Protein AF-A0A1C3RH48-F1 (afdb_monomer_lite)

Radius of gyration: 46.81 Å; chains: 1; bounding box: 108×88×158 Å

Secondary structure (DSSP, 8-state):
----------------S-SSSSS--S---------EEEEEEESEETTTEEE-TTS-EESHHHHHHHHHHHHH--EEEEEEE-HHHHHHHHHTTSSSEEEEEE--TTGGGTEEEEEEEEEEEEEEEEETTSPPPSSTTGGGGS-EEEETTSHHHHHHHHHT-GGGEEEESSHHHHHHHHHTTS-SEEEEEHHHHHHHHHHTT-GGGEEE-TT--SEEEEEEEEEETT-HHHHHHHHHHHHTS-HHHHHHHHHHHTTSS--S-TTPEEEEEESEETTTEEE-TTS-EESHHHHHHHHHHHHHT--EEEEEE-HHHHHHHHHHTS-SEEEEE---HHHHHHEEE----EEEEEEEEEETTSPTT--GGGGTTSEEEEETTSHHHHHHHHH-TTSEEEEES-HHHHHHHHHHTSSSEEEEEHHHHHHHHHHHT-BTTEEEEEEEEEEEEEEEEETT-HHHHHHHHHHHHTS-HHHHHHHHHHH-SSGGG-HHHHHTT-----HHHHHHHHH--EEEEEE-TEETTTEEE-TTS-EESHHHHHHHHHHHHTT-EEEEEE--HHHHHHHHHTTS-SEEEEEPP-TTGGGTEEE----EEE-EEEEEETTSPP-SSGGGGTTSEEEEETTSHHHHHHHHH-TTSEEEEESSHHHHHHHHHHTSSSEEEEEHHHHHHHHHHTT-TTEEEEEES-SSPEEEEEEEETT-HHHHHHHHHHHHT--HHHHHHHHHHHHS--GGG-------HHHHHHHHH--EEEEP--TEETTTEEE-TTS-EESHHHHHHHHHHHHHT-EEEE-TTS-HHHHHHHHHTTSS-SEEEEEE--TTGGGTEEEPPPSEEEEEEEEEETTSPP--SGGGGBT-EEEEETTSHHHHHHHHH-TTBEEEEES-HHHHHHHHHHTSSSEEEEEHHHHHHHHHHHT-TTEEEEEEEEEEEEEEEEEETT-TTHHHHHHHHHTTS-HHHHHHHHHHH----------HHHIIIIIHHHHHHHHHHHHHHHHHHHHHHHHHHHHHHHHHHHHHHHHHHHHHHHHHHHHHHHTSPPHHHHHHH-SEEEEEEE-SSSS-S-EEEEEEETTEEEEEEEEESSSHHHHHHHHHHHHHHHHHHHHHS-TT-HHHHHHHHHHHHHHHTTTTSTT-S----EEEEEEEE-TT-SEEEEEEES--EEEEETTEEEEEPPBS--BS-TTS-TT----EEEEE--TT-EEEEE-HHHHH-EETTTTEE-HHHHHHHHHHHHTTS-HHHHHHHHHHHHHHHHTTSPP-S-EEEEEEE-

Sequence (1278 aa):
MQKNIFQFKGLTLVGLFIVFCFLFFNSQAQSNATQEINVTYCIDCVPFQFTNANGKADGPIIDYWRLWSQKTGIIVNFKAAPWNQTLESIRHNKVDAHAGLFYNDERNSYVDYGVPISKADSHVFYHNSIAFPDTLSELKAYRVGVLKDDFVDSWLQEKIGSNSVVQFEDYPDLISALNAGEIKLMAADTPTGLFHLGKAGLLANYKYEKLNPLYSNNFYVGVPKGDKRLLETINNGMNAISNNERLLISRTWATGQRSQNADATIIAIDSNYPPLSTIGIDGSPQGLMIDIWKEWAKVTGRKIEFKPSSWSETLNNLRTGEADIHFGLFKTEDRQQWLSFSTPFQSIQTGLFTKSDFADETTLQKLSGHSVGAIQGTYQAEFVKEKYPAIHFQEQNDRSEYILSLMRGEIDAIVEEVPTIEAGFARYGLNGAIKRQENLFENLVFAGVRKDNPSLLKVVNDGLSSIPIEKLEQIEARWFSNPSDRYFTRQNKDVGLTQQEIDWIKSNPVISIAATPDWPPFEWRDDAGKHKGILADFIKATAEKVGLKTTPVFGPWIELTDKLKNKEIDVAPGLNETPERKKYLFFTEAFTEYFSAIYTSKDHPPVVDIQALNGKTVVVEKGFAFAEIFARDYPEFKLVYVETTLQALQKLSTGEVDAYVGNQLVSNYLIQKYLLKNIKSAGYYNRTSGRFRFGIRNDLPLLQSILNKGLATISPKERNRIISTHTGIDLSASNHIALNDAERNWIAEHRTIRLGVDSAWPPFEYVDGSGQYSGLAAGYIQALSKRLDLEMIPQHHLTWGEAIKALENGSEVDMLPGVAVSEERKKFMNFTKPYLSFPTVLATQEKAKFISGLKDLKGKRVGVIEGYYTHHLLQTNHTDILIEPIASVETGLKALENGEIDAFFDNLAVITYEKDRLKLENIKIASATEYTIDLSMGVRKDWPELIPLLNKAIDNIDEKERTRIQNEWMAVRVNIGTDFETILMWGLPIIGGAVIIIAVISIWNRKMGHEIAERKKAQGELSDAMKHIEASINYASHIQKSILPDQDLFIKLFKEYFIFWEPRDVVGGDIYWAHKWGEGTVLCVGDCTGHGVPGAFMTLITTGAMDKALIETDEGNVSAFLNKVHQTVQSNLGQDKDNGASDDGMELGVCYFPTQTDKMIYSSARFDLFIVEDNEVSVIKPTKKGIGYRGIDFDQQYEQHEISIGNNKRFYMTSDGLNDQIGGERRRAFGKRRLKKLLLDVQGMEMTQQKEAIHQALLEHQGDETRRDDVSIFAFGF

Foldseek 3Di:
DDDDDDDDDDDDDDDDDPPPDPPDDDDDPDDPDQAEFEEEEAQQQPPAWHQDPVRDIHHLLVLLVVLLCVQQVHHYHYDYDHPVVNLVCQQVVVGFWYSWAFDDPVSVVWWDWADFQDKFFKWKKFFPPDDDDPDLQCLLVFAEEEEPPHPQQVLNCVRHNDVNYDYDPDLVVSVVCCVVVVGGMYMDTPNSVCVSCVVVVNVVRIDTDVVDTPDMTTITMIGTPPPPVSRVSSNVSSVVQDPVNSLLSCLLPVVVHGDPDSQAAEEEDEQQFPQQWHQDLLRDIHHLLVVLVVQLCVLLVGHHDYDYDFPVVSVVCQVSSVHFKYSKAFDDPVLVVWKDWAPFQDKFWKFKKFFLPPDALDDLQNQQVFEEEDAPPHVQLVVCCVPPVRHNYDHDGHPLVVVVCRVVRVGGMYIGTPLRVVVVCVVLVVVNRMDTNGGDDMGTMTMIGTPVCVVVSVSSRVSSVSRDLVNSQVSQVVRDVDQVRRGSSVVLQPLVDDPVLVVVCVVAQEFEEEFEQQQPQAWHADPVRDIHHLQSVLLQLLQVSLNHHYDYDYDFPVVSVVCQQVVVGFKYWFDFDDPVLVVWWDWADFLDWFWKFKKFFPPDAFPADPCVQQQWAEEDEPPHVCVVCCVPPPVSYNYDYDRDPLVRLVCRLVVVGGIYMGTPQSNVVSCVVVVSVRMDGRGTDDPDTGTIIMIGGPVPVSVSVSSNSSSVSCDPVNSQVSNCVSRVDRPVLPLAQDDDPVLVVVCVVQQEAEEEEAQAQPQQWHQDPVRDIHHLLVLLVVLLCVSSVHHYHYDNPDHNVRQLVCLQVVHRHFKYSWDFDDPVSVVWWDWAFFLDKFFKFKKAFLPADADAEPVSQQAFEEEDEPPDPQQVVCVVPPVRHNYDYDPDLLRRVVCRLVVVGGIYIGTPLRNQLSCVVVVPPRMDGRYTYPDMGGTIMIGGPVCPSVRVSSNSSSVSQDPVSSVVSVCVRRVDPPPPPDDVVVCVVPVVVVVVVVVVVVVVVVVCCVVVVVVVSVVSSVVSVVVVVVVSVVVVLLVLLVVLVVQADDVVVVVVVFPAKDKDWFAQPSWFLWGWHKDDQPQWIKIKTKHWPDGGPVSSVNNVQLSVQLVVLSVPDDAQPVQSSQLSSQLSLQVVQVLCDPPRPDFIFMWMKMWIDHPPAQKIKIWTAQWKKWKDAPLAIDIDGYDPHTGNGSPADSRDTIDMDIGGADQRMKMKTKDCQQQQQFFDPVRGGCHPVVVRVLCSVCSVDGNVVSSVSSVVVSCNGNPPHRRDGIIIMIMGHD

Organism: NCBI:txid1867952

InterPro domains:
  IPR001638 Solute-binding protein family 3/N-terminal domain of MltF [PF00497] (38-253)
  IPR001638 Solute-binding protein family 3/N-terminal domain of MltF [PF00497] (266-481)
  IPR001638 Solute-binding protein family 3/N-terminal domain of MltF [PF00497] (511-717)
  IPR001638 Solute-binding protein family 3/N-terminal domain of MltF [PF00497] (753-970)
  IPR001638 Solute-binding protein family 3/N-terminal domain of MltF [SM00062] (36-257)
  IPR001638 Solute-binding protein family 3/N-terminal domain of MltF [SM00062] (264-483)
  IPR001638 Solute-binding protein family 3/N-terminal domain of MltF [SM00062] (510-726)
  IPR001638 Solute-binding protein family 3/N-terminal domain of MltF [SM00062] (752-973)
  IPR001932 PPM-type phosphatase-like domain [PF07228] (1079-1276)
  IPR001932 PPM-type phosphatase-like domain [SM00331] (1054-1278)
  IPR036457 PPM-type phosphatase-like domain superfamily [G3DSA:3.60.40.10] (1018-1277)

Structure (mmCIF, N/CA/C/O backbone):
data_AF-A0A1C3RH48-F1
#
_entry.id   AF-A0A1C3RH48-F1
#
loop_
_atom_site.group_PDB
_atom_site.id
_atom_site.type_symbol
_atom_site.label_atom_id
_atom_site.label_alt_id
_atom_site.label_comp_id
_atom_site.label_asym_id
_atom_site.label_entity_id
_atom_site.label_seq_id
_atom_site.pdbx_PDB_ins_code
_atom_site.Cartn_x
_atom_site.Cartn_y
_atom_site.Cartn_z
_atom_site.occupancy
_atom_site.B_iso_or_equiv
_atom_site.auth_seq_id
_atom_site.auth_comp_id
_atom_site.auth_asym_id
_atom_site.auth_atom_id
_atom_site.pdbx_PDB_model_num
ATOM 1 N N . MET A 1 1 ? -17.479 -14.991 -84.818 1.00 36.19 1 MET A N 1
ATOM 2 C CA . MET A 1 1 ? -17.324 -16.468 -84.829 1.00 36.19 1 MET A CA 1
ATOM 3 C C . MET A 1 1 ? -18.064 -16.959 -83.582 1.00 36.19 1 MET A C 1
ATOM 5 O O . MET A 1 1 ? -17.858 -16.346 -82.549 1.00 36.19 1 MET A O 1
ATOM 9 N N . GLN A 1 2 ? -19.123 -17.784 -83.623 1.00 30.53 2 GLN A N 1
ATOM 10 C CA . GLN A 1 2 ? -19.181 -19.201 -84.053 1.00 30.53 2 GLN A CA 1
ATOM 11 C C . GLN A 1 2 ? -18.082 -20.048 -83.366 1.00 30.53 2 GLN A C 1
ATOM 13 O O . GLN A 1 2 ? -16.929 -19.656 -83.462 1.00 30.53 2 GLN A O 1
ATOM 18 N N . LYS A 1 3 ? -18.343 -21.199 -82.715 1.00 29.70 3 LYS A N 1
ATOM 19 C CA . LYS A 1 3 ? -19.576 -22.025 -82.596 1.00 29.70 3 LYS A CA 1
ATOM 20 C C . LYS A 1 3 ? -19.403 -23.135 -81.511 1.00 29.70 3 LYS A C 1
ATOM 22 O O . LYS A 1 3 ? -18.288 -23.307 -81.039 1.00 29.70 3 LYS A O 1
ATOM 27 N N . ASN A 1 4 ? -20.457 -23.941 -81.264 1.00 28.61 4 ASN A N 1
ATOM 28 C CA . ASN A 1 4 ? -20.506 -25.226 -80.501 1.00 28.61 4 ASN A CA 1
ATOM 29 C C . ASN A 1 4 ? -20.395 -25.102 -78.960 1.00 28.61 4 ASN A C 1
ATOM 31 O O . ASN A 1 4 ? -19.448 -24.501 -78.476 1.00 28.61 4 ASN A O 1
ATOM 35 N N . ILE A 1 5 ? -21.292 -25.589 -78.084 1.00 30.19 5 ILE A N 1
ATOM 36 C CA . ILE A 1 5 ? -22.542 -26.398 -78.127 1.00 30.19 5 ILE A CA 1
ATOM 37 C C . ILE A 1 5 ? -22.412 -27.927 -78.369 1.00 30.19 5 ILE A C 1
ATOM 39 O O . ILE A 1 5 ? -21.908 -28.345 -79.406 1.00 30.19 5 ILE A O 1
ATOM 43 N N . PHE A 1 6 ? -23.042 -28.691 -77.447 1.00 31.50 6 PHE A N 1
ATOM 44 C CA . PHE A 1 6 ? -23.310 -30.152 -77.372 1.00 31.50 6 PHE A CA 1
ATOM 45 C C . PHE A 1 6 ? -22.117 -31.060 -76.996 1.00 31.50 6 PHE A C 1
ATOM 47 O O . PHE A 1 6 ? -20.999 -30.795 -77.409 1.00 31.50 6 PHE A O 1
ATOM 54 N N . GLN A 1 7 ? -22.260 -32.142 -76.207 1.00 29.48 7 GLN A N 1
ATOM 55 C CA . GLN A 1 7 ? -23.422 -32.863 -75.608 1.00 29.48 7 GLN A CA 1
ATOM 56 C C . GLN A 1 7 ? -23.025 -33.374 -74.176 1.00 29.48 7 GLN A C 1
ATOM 58 O O . GLN A 1 7 ? -21.962 -32.990 -73.708 1.00 29.48 7 GLN A O 1
ATOM 63 N N . PHE A 1 8 ? -23.749 -34.175 -73.367 1.00 25.70 8 PHE A N 1
ATOM 64 C CA . PHE A 1 8 ? -24.954 -35.015 -73.542 1.00 25.70 8 PHE A CA 1
ATOM 65 C C . PHE A 1 8 ? -26.003 -34.789 -72.410 1.00 25.70 8 PHE A C 1
ATOM 67 O O . PHE A 1 8 ? -26.428 -33.651 -72.219 1.00 25.70 8 PHE A O 1
ATOM 74 N N . LYS A 1 9 ? -26.476 -35.838 -71.705 1.00 27.88 9 LYS A N 1
ATOM 75 C CA . LYS A 1 9 ? -27.508 -35.841 -70.634 1.00 27.88 9 LYS A CA 1
ATOM 76 C C . LYS A 1 9 ? -27.420 -37.085 -69.724 1.00 27.88 9 LYS A C 1
ATOM 78 O O . LYS A 1 9 ? -27.050 -38.149 -70.209 1.00 27.88 9 LYS A O 1
ATOM 83 N N . GLY A 1 10 ? -27.958 -36.968 -68.500 1.00 25.97 10 GLY A N 1
ATOM 84 C CA . GLY A 1 10 ? -28.498 -38.070 -67.674 1.00 25.97 10 GLY A CA 1
ATOM 85 C C . GLY A 1 10 ? -27.914 -38.143 -66.250 1.00 25.97 10 GLY A C 1
ATOM 86 O O . GLY A 1 10 ? -26.712 -37.987 -66.103 1.00 25.97 10 GLY A O 1
ATOM 87 N N . LEU A 1 11 ? -28.674 -38.390 -65.172 1.00 27.25 11 LEU A N 1
ATOM 88 C CA . LEU A 1 11 ? -30.136 -38.404 -64.980 1.00 27.25 11 LEU A CA 1
ATOM 89 C C . LEU A 1 11 ? -30.451 -38.424 -63.455 1.00 27.25 11 LEU A C 1
ATOM 91 O O . LEU A 1 11 ? -29.882 -39.248 -62.753 1.00 27.25 11 LEU A O 1
ATOM 95 N N . THR A 1 12 ? -31.435 -37.637 -62.990 1.00 31.02 12 THR A N 1
ATOM 96 C CA . THR A 1 12 ? -32.274 -37.844 -61.766 1.00 31.02 12 THR A CA 1
ATOM 97 C C . THR A 1 12 ? -31.685 -37.894 -60.333 1.00 31.02 12 THR A C 1
ATOM 99 O O . THR A 1 12 ? -30.665 -38.509 -60.069 1.00 31.02 12 THR A O 1
ATOM 102 N N . LEU A 1 13 ? -32.492 -37.349 -59.397 1.00 27.39 13 LEU A N 1
ATOM 103 C CA . LEU A 1 13 ? -32.304 -37.171 -57.938 1.00 27.39 13 LEU A CA 1
ATOM 104 C C . LEU A 1 13 ? -31.165 -36.198 -57.551 1.00 27.39 13 LEU A C 1
ATOM 106 O O . LEU A 1 13 ? -30.036 -36.350 -57.986 1.00 27.39 13 LEU A O 1
ATOM 110 N N . VAL A 1 14 ? -31.389 -35.152 -56.747 1.00 32.25 14 VAL A N 1
ATOM 111 C CA . VAL A 1 14 ? -32.442 -34.918 -55.734 1.00 32.25 14 VAL A CA 1
ATOM 112 C C . VAL A 1 14 ? -33.205 -33.603 -55.990 1.00 32.25 14 VAL A C 1
ATOM 114 O O . VAL A 1 14 ? -32.611 -32.590 -56.349 1.00 32.25 14 VAL A O 1
ATOM 117 N N . GLY A 1 15 ? -34.532 -33.620 -55.809 1.00 30.95 15 GLY A N 1
ATOM 118 C CA . GLY A 1 15 ? -35.373 -32.412 -55.765 1.00 30.95 15 GLY A CA 1
ATOM 119 C C . GLY A 1 15 ? -35.485 -31.832 -54.346 1.00 30.95 15 GLY A C 1
ATOM 120 O O . GLY A 1 15 ? -35.192 -32.537 -53.389 1.00 30.95 15 GLY A O 1
ATOM 121 N N . LEU A 1 16 ? -35.975 -30.587 -54.226 1.00 34.56 16 LEU A N 1
ATOM 122 C CA . LEU A 1 16 ? -35.827 -29.674 -53.068 1.00 34.56 16 LEU A CA 1
ATOM 123 C C . LEU A 1 16 ? -34.362 -29.219 -52.887 1.00 34.56 16 LEU A C 1
ATOM 125 O O . LEU A 1 16 ? -33.524 -29.977 -52.424 1.00 34.56 16 LEU A O 1
ATOM 129 N N . PHE A 1 17 ? -33.979 -27.995 -53.274 1.00 33.59 17 PHE A N 1
ATOM 130 C CA . PHE A 1 17 ? -34.061 -26.870 -52.323 1.00 33.59 17 PHE A CA 1
ATOM 131 C C . PHE A 1 17 ? -34.153 -25.456 -52.947 1.00 33.59 17 PHE A C 1
ATOM 133 O O . PHE A 1 17 ? -34.326 -24.473 -52.231 1.00 33.59 17 PHE A O 1
ATOM 140 N N . ILE A 1 18 ? -34.019 -25.306 -54.271 1.00 34.84 18 ILE A N 1
ATOM 141 C CA . ILE A 1 18 ? -33.813 -23.986 -54.907 1.00 34.84 18 ILE A CA 1
ATOM 142 C C . ILE A 1 18 ? -35.133 -23.411 -55.447 1.00 34.84 18 ILE A C 1
ATOM 144 O O . ILE A 1 18 ? -35.369 -23.348 -56.650 1.00 34.84 18 ILE A O 1
ATOM 148 N N . VAL A 1 19 ? -36.000 -22.993 -54.520 1.00 35.84 19 VAL A N 1
ATOM 149 C CA . VAL A 1 19 ? -37.234 -22.217 -54.785 1.00 35.84 19 VAL A CA 1
ATOM 150 C C . VAL A 1 19 ? -37.221 -20.860 -54.043 1.00 35.84 19 VAL A C 1
ATOM 152 O O . VAL A 1 19 ? -38.158 -20.081 -54.163 1.00 35.84 19 VAL A O 1
ATOM 155 N N . PHE A 1 20 ? -36.151 -20.529 -53.303 1.00 32.38 20 PHE A N 1
ATOM 156 C CA . PHE A 1 20 ? -36.226 -19.526 -52.225 1.00 32.38 20 PHE A CA 1
ATOM 157 C C . PHE A 1 20 ? -35.349 -18.257 -52.337 1.00 32.38 20 PHE A C 1
ATOM 159 O O . PHE A 1 20 ? -35.348 -17.466 -51.401 1.00 32.38 20 PHE A O 1
ATOM 166 N N . CYS A 1 21 ? -34.616 -18.016 -53.436 1.00 32.41 21 CYS A N 1
ATOM 167 C CA . CYS A 1 21 ? -33.565 -16.971 -53.449 1.00 32.41 21 CYS A CA 1
ATOM 168 C C . CYS A 1 21 ? -33.677 -15.846 -54.503 1.00 32.41 21 CYS A C 1
ATOM 170 O O . CYS A 1 21 ? -32.714 -15.102 -54.651 1.00 32.41 21 CYS A O 1
ATOM 172 N N . PHE A 1 22 ? -34.787 -15.684 -55.241 1.00 30.50 22 PHE A N 1
ATOM 173 C CA . PHE A 1 22 ? -34.849 -14.690 -56.340 1.00 30.50 22 PHE A CA 1
ATOM 174 C C . PHE A 1 22 ? -36.146 -13.858 -56.462 1.00 30.50 22 PHE A C 1
ATOM 176 O O . PHE A 1 22 ? -36.503 -13.427 -57.555 1.00 30.50 22 PHE A O 1
ATOM 183 N N . LEU A 1 23 ? -36.834 -13.572 -55.347 1.00 29.31 23 LEU A N 1
ATOM 184 C CA . LEU A 1 23 ? -38.007 -12.673 -55.323 1.00 29.31 23 LEU A CA 1
ATOM 185 C C . LEU A 1 23 ? -38.066 -11.720 -54.104 1.00 29.31 23 LEU A C 1
ATOM 187 O O . LEU A 1 23 ? -39.135 -11.521 -53.543 1.00 29.31 23 LEU A O 1
ATOM 191 N N . PHE A 1 24 ? -36.954 -11.086 -53.707 1.00 30.86 24 PHE A N 1
ATOM 192 C CA . PHE A 1 24 ? -36.988 -9.946 -52.766 1.00 30.86 24 PHE A CA 1
ATOM 193 C C . PHE A 1 24 ? -35.882 -8.912 -53.040 1.00 30.86 24 PHE A C 1
ATOM 195 O O . PHE A 1 24 ? -34.864 -8.870 -52.361 1.00 30.86 24 PHE A O 1
ATOM 202 N N . PHE A 1 25 ? -36.109 -8.044 -54.030 1.00 33.56 25 PHE A N 1
ATOM 203 C CA . PHE A 1 25 ? -35.389 -6.771 -54.191 1.00 33.56 25 PHE A CA 1
ATOM 204 C C . PHE A 1 25 ? -36.346 -5.704 -54.747 1.00 33.56 25 PHE A C 1
ATOM 206 O O . PHE A 1 25 ? -36.285 -5.364 -55.925 1.00 33.56 25 PHE A O 1
ATOM 213 N N . ASN A 1 26 ? -37.292 -5.251 -53.908 1.00 31.19 26 ASN A N 1
ATOM 214 C CA . ASN A 1 26 ? -37.934 -3.922 -53.949 1.00 31.19 26 ASN A CA 1
ATOM 215 C C . ASN A 1 26 ? -39.082 -3.816 -52.921 1.00 31.19 26 ASN A C 1
ATOM 217 O O . ASN A 1 26 ? -40.236 -4.075 -53.255 1.00 31.19 26 ASN A O 1
ATOM 221 N N . SER A 1 27 ? -38.776 -3.394 -51.691 1.00 27.91 27 SER A N 1
ATOM 222 C CA . SER A 1 27 ? -39.642 -2.549 -50.845 1.00 27.91 27 SER A CA 1
ATOM 223 C C . SER A 1 27 ? -38.936 -2.213 -49.522 1.00 27.91 27 SER A C 1
ATOM 225 O O . SER A 1 27 ? -38.019 -2.915 -49.113 1.00 27.91 27 SER A O 1
ATOM 227 N N . GLN A 1 28 ? -39.384 -1.137 -48.865 1.00 29.31 28 GLN A N 1
ATOM 228 C CA . GLN A 1 28 ? -38.961 -0.688 -47.527 1.00 29.31 28 GLN A CA 1
ATOM 229 C C . GLN A 1 28 ? -37.542 -0.102 -47.400 1.00 29.31 28 GLN A C 1
ATOM 231 O O . GLN A 1 28 ? -36.714 -0.543 -46.610 1.00 29.31 28 GLN A O 1
ATOM 236 N N . ALA A 1 29 ? -37.365 1.074 -48.008 1.00 36.41 29 ALA A N 1
ATOM 237 C CA . ALA A 1 29 ? -36.952 2.191 -47.163 1.00 36.41 29 ALA A CA 1
ATOM 238 C C . ALA A 1 29 ? -38.106 2.471 -46.180 1.00 36.41 29 ALA A C 1
ATOM 240 O O . ALA A 1 29 ? -39.177 2.914 -46.597 1.00 36.41 29 ALA A O 1
ATOM 241 N N . GLN A 1 30 ? -37.920 2.152 -44.899 1.00 30.14 30 GLN A N 1
ATOM 242 C CA . GLN A 1 30 ? -38.872 2.466 -43.834 1.00 30.14 30 GLN A CA 1
ATOM 243 C C . GLN A 1 30 ? -38.146 3.242 -42.731 1.00 30.14 30 GLN A C 1
ATOM 245 O O . GLN A 1 30 ? -36.968 3.023 -42.465 1.00 30.14 30 GLN A O 1
ATOM 250 N N . SER A 1 31 ? -38.840 4.216 -42.151 1.00 35.59 31 SER A N 1
ATOM 251 C CA . SER A 1 31 ? -38.279 5.200 -41.228 1.00 35.59 31 SER A CA 1
ATOM 252 C C . SER A 1 31 ? -37.755 4.576 -39.931 1.00 35.59 31 SER A C 1
ATOM 254 O O . SER A 1 31 ? -38.555 4.127 -39.107 1.00 35.59 31 SER A O 1
ATOM 256 N N . ASN A 1 32 ? -36.449 4.683 -39.683 1.00 33.41 32 ASN A N 1
ATOM 257 C CA . ASN A 1 32 ? -35.916 4.604 -38.324 1.00 33.41 32 ASN A CA 1
ATOM 258 C C . ASN A 1 32 ? -36.198 5.931 -37.610 1.00 33.41 32 ASN A C 1
ATOM 260 O O . ASN A 1 32 ? -35.356 6.827 -37.573 1.00 33.41 32 ASN A O 1
ATOM 264 N N . ALA A 1 33 ? -37.408 6.063 -37.063 1.00 38.22 33 ALA A N 1
ATOM 265 C CA . ALA A 1 33 ? -37.631 6.997 -35.969 1.00 38.22 33 ALA A CA 1
ATOM 266 C C . ALA A 1 33 ? -36.752 6.559 -34.786 1.00 38.22 33 ALA A C 1
ATOM 268 O O . ALA A 1 33 ? -36.672 5.362 -34.500 1.00 38.22 33 ALA A O 1
ATOM 269 N N . THR A 1 34 ? -36.089 7.499 -34.111 1.00 47.94 34 THR A N 1
ATOM 270 C CA . THR A 1 34 ? -35.365 7.212 -32.866 1.00 47.94 34 THR A CA 1
ATOM 271 C C . THR A 1 34 ? -36.335 6.612 -31.861 1.00 47.94 34 THR A C 1
ATOM 273 O O . THR A 1 34 ? -37.307 7.255 -31.469 1.00 47.94 34 THR A O 1
ATOM 276 N N . GLN A 1 35 ? -36.097 5.359 -31.482 1.00 76.69 35 GLN A N 1
ATOM 277 C CA . GLN A 1 35 ? -36.937 4.675 -30.513 1.00 76.69 35 GLN A CA 1
ATOM 278 C C . GLN A 1 35 ? -36.665 5.282 -29.130 1.00 76.69 35 GLN A C 1
ATOM 280 O O . GLN A 1 35 ? -35.518 5.347 -28.683 1.00 76.69 35 GLN A O 1
ATOM 285 N N . GLU A 1 36 ? -37.722 5.758 -28.481 1.00 90.69 36 GLU A N 1
ATOM 286 C CA . GLU A 1 36 ? -37.698 6.400 -27.165 1.00 90.69 36 GLU A CA 1
ATOM 287 C C . GLU A 1 36 ? -38.484 5.552 -26.163 1.00 90.69 36 GLU A C 1
ATOM 289 O O . GLU A 1 36 ? -39.523 4.992 -26.514 1.00 90.69 36 GLU A O 1
ATOM 294 N N . ILE A 1 37 ? -38.006 5.481 -24.918 1.00 93.62 37 ILE A N 1
ATOM 295 C CA . ILE A 1 37 ? -38.718 4.847 -23.798 1.00 93.62 37 ILE A CA 1
ATOM 296 C C . ILE A 1 37 ? -38.769 5.776 -22.582 1.00 93.62 37 ILE A C 1
ATOM 298 O O . ILE A 1 37 ? -37.812 6.490 -22.280 1.00 93.62 37 ILE A O 1
ATOM 302 N N . ASN A 1 38 ? -39.886 5.766 -21.863 1.00 95.56 38 ASN A N 1
ATOM 303 C CA . ASN A 1 38 ? -40.106 6.534 -20.644 1.00 95.56 38 ASN A CA 1
ATOM 304 C C . ASN A 1 38 ? -39.789 5.663 -19.430 1.00 95.56 38 ASN A C 1
ATOM 306 O O . ASN A 1 38 ? -40.505 4.704 -19.139 1.00 95.56 38 ASN A O 1
ATOM 310 N N . VAL A 1 39 ? -38.736 6.021 -18.698 1.00 95.81 39 VAL A N 1
ATOM 311 C CA . VAL A 1 39 ? -38.283 5.273 -17.520 1.00 95.81 39 VAL A CA 1
ATOM 312 C C . VAL A 1 39 ? -38.565 6.101 -16.273 1.00 95.81 39 VAL A C 1
ATOM 314 O O . VAL A 1 39 ? -38.003 7.184 -16.106 1.00 95.81 39 VAL A O 1
ATOM 317 N N . THR A 1 40 ? -39.447 5.627 -15.393 1.00 96.38 40 THR A N 1
ATOM 318 C CA . THR A 1 40 ? -39.733 6.326 -14.131 1.00 96.38 40 THR A CA 1
ATOM 319 C C . THR A 1 40 ? -38.671 6.037 -13.074 1.00 96.38 40 THR A C 1
ATOM 321 O O . THR A 1 40 ? -38.131 4.933 -13.029 1.00 96.38 40 THR A O 1
ATOM 324 N N . TYR A 1 41 ? -38.357 7.022 -12.234 1.00 94.19 41 TYR A N 1
ATOM 325 C CA . TYR A 1 41 ? -37.403 6.880 -11.137 1.00 94.19 41 TYR A CA 1
ATOM 326 C C . TYR A 1 41 ? -37.827 7.716 -9.921 1.00 94.19 41 TYR A C 1
ATOM 328 O O . TYR A 1 41 ? -38.467 8.763 -10.059 1.00 94.19 41 TYR A O 1
ATOM 336 N N . CYS A 1 42 ? -37.442 7.231 -8.742 1.00 89.38 42 CYS A N 1
ATOM 337 C CA . CYS A 1 42 ? -37.666 7.880 -7.452 1.00 89.38 42 CYS A CA 1
ATOM 338 C C . CYS A 1 42 ? -36.856 9.183 -7.340 1.00 89.38 42 CYS A C 1
ATOM 340 O O . CYS A 1 42 ? -35.684 9.214 -7.716 1.00 89.38 42 CYS A O 1
ATOM 342 N N . ILE A 1 43 ? -37.451 10.262 -6.826 1.00 87.25 43 ILE A N 1
ATOM 343 C CA . ILE A 1 43 ? -36.776 11.571 -6.730 1.00 87.25 43 ILE A CA 1
ATOM 344 C C . ILE A 1 43 ? -35.798 11.699 -5.561 1.00 87.25 43 ILE A C 1
ATOM 346 O O . ILE A 1 43 ? -34.889 12.526 -5.635 1.00 87.25 43 ILE A O 1
ATOM 350 N N . ASP A 1 44 ? -35.963 10.896 -4.517 1.00 80.69 44 ASP A N 1
ATOM 351 C CA . ASP A 1 44 ? -35.315 11.052 -3.214 1.00 80.69 44 ASP A CA 1
ATOM 352 C C . ASP A 1 44 ? -34.620 9.777 -2.699 1.00 80.69 44 ASP A C 1
ATOM 354 O O . ASP A 1 44 ? -34.017 9.806 -1.630 1.00 80.69 44 ASP A O 1
ATOM 358 N N . CYS A 1 45 ? -34.588 8.698 -3.488 1.00 83.19 45 CYS A N 1
ATOM 359 C CA . CYS A 1 45 ? -33.911 7.435 -3.165 1.00 83.19 45 CYS A CA 1
ATOM 360 C C . CYS A 1 45 ? -32.373 7.526 -3.345 1.00 83.19 45 CYS A C 1
ATOM 362 O O . CYS A 1 45 ? -31.749 6.777 -4.108 1.00 83.19 45 CYS A O 1
ATOM 364 N N . VAL A 1 46 ? -31.749 8.480 -2.647 1.00 82.12 46 VAL A N 1
ATOM 365 C CA . VAL A 1 46 ? -30.299 8.736 -2.637 1.00 82.12 46 VAL A CA 1
ATOM 366 C C . VAL A 1 46 ? -29.563 7.560 -1.969 1.00 82.12 46 VAL A C 1
ATOM 368 O O . VAL A 1 46 ? -30.034 7.068 -0.947 1.00 82.12 46 VAL A O 1
ATOM 371 N N . PRO A 1 47 ? -28.402 7.097 -2.471 1.00 79.62 47 PRO A N 1
ATOM 372 C CA . PRO A 1 47 ? -27.700 7.553 -3.670 1.00 79.62 47 PRO A CA 1
ATOM 373 C C . PRO A 1 47 ? -28.176 6.883 -4.964 1.00 79.62 47 PRO A C 1
ATOM 375 O O . PRO A 1 47 ? -27.763 7.321 -6.029 1.00 79.62 47 PRO A O 1
ATOM 378 N N . PHE A 1 48 ? -28.995 5.827 -4.898 1.00 85.75 48 PHE A N 1
ATOM 379 C CA . PHE A 1 48 ? -29.244 4.895 -6.005 1.00 85.75 48 PHE A CA 1
ATOM 380 C C . PHE A 1 48 ? -29.909 5.522 -7.239 1.00 85.75 48 PHE A C 1
ATOM 382 O O . PHE A 1 48 ? -29.453 5.295 -8.363 1.00 85.75 48 PHE A O 1
ATOM 389 N N . GLN A 1 49 ? -30.978 6.289 -7.022 1.00 89.94 49 GLN A N 1
ATOM 390 C CA . GLN A 1 49 ? -31.748 6.997 -8.047 1.00 89.94 49 GLN A CA 1
ATOM 391 C C . GLN A 1 49 ? -32.431 8.203 -7.390 1.00 89.94 49 GLN A C 1
ATOM 393 O O . GLN A 1 49 ? -33.208 8.043 -6.454 1.00 89.94 49 GLN A O 1
ATOM 398 N N . PHE A 1 50 ? -32.100 9.416 -7.825 1.00 89.94 50 PHE A N 1
ATOM 399 C CA . PHE A 1 50 ? -32.612 10.644 -7.214 1.00 89.94 50 PHE A CA 1
ATOM 400 C C . PHE A 1 50 ? -32.533 11.830 -8.179 1.00 89.94 50 PHE A C 1
ATOM 402 O O . PHE A 1 50 ? -31.934 11.741 -9.249 1.00 89.94 50 PHE A O 1
ATOM 409 N N . THR A 1 51 ? -33.141 12.960 -7.820 1.00 89.88 51 THR A N 1
ATOM 410 C CA . THR A 1 51 ? -32.996 14.223 -8.559 1.00 89.88 51 THR A CA 1
ATOM 411 C C . THR A 1 51 ? -31.924 15.084 -7.896 1.00 89.88 51 THR A C 1
ATOM 413 O O . THR A 1 51 ? -32.052 15.460 -6.732 1.00 89.88 51 THR A O 1
ATOM 416 N N . ASN A 1 52 ? -30.851 15.407 -8.620 1.00 85.88 52 ASN A N 1
ATOM 417 C CA . ASN A 1 52 ? -29.766 16.234 -8.092 1.00 85.88 52 ASN A CA 1
ATOM 418 C C . ASN A 1 52 ? -30.142 17.727 -8.001 1.00 85.88 52 ASN A C 1
ATOM 420 O O . ASN A 1 52 ? -31.171 18.171 -8.511 1.00 85.88 52 ASN A O 1
ATOM 424 N N . ALA A 1 53 ? -29.261 18.531 -7.396 1.00 79.56 53 ALA A N 1
ATOM 425 C CA . ALA A 1 53 ? -29.466 19.971 -7.192 1.00 79.56 53 ALA A CA 1
ATOM 426 C C . ALA A 1 53 ? -29.695 20.790 -8.485 1.00 79.56 53 ALA A C 1
ATOM 428 O O . ALA A 1 53 ? -30.179 21.915 -8.412 1.00 79.56 53 ALA A O 1
ATOM 429 N N . ASN A 1 54 ? -29.381 20.235 -9.662 1.00 82.25 54 ASN A N 1
ATOM 430 C CA . ASN A 1 54 ? -29.628 20.857 -10.967 1.00 82.25 54 ASN A CA 1
ATOM 431 C C . ASN A 1 54 ? -30.954 20.399 -11.613 1.00 82.25 54 ASN A C 1
ATOM 433 O O . ASN A 1 54 ? -31.165 20.638 -12.803 1.00 82.25 54 ASN A O 1
ATOM 437 N N . GLY A 1 55 ? -31.823 19.698 -10.873 1.00 85.81 55 GLY A N 1
ATOM 438 C CA . GLY A 1 55 ? -33.115 19.212 -11.365 1.00 85.81 55 GLY A CA 1
ATOM 439 C C . GLY A 1 55 ? -33.018 18.046 -12.355 1.00 85.81 55 GLY A C 1
ATOM 440 O O . GLY A 1 55 ? -33.932 17.849 -13.154 1.00 85.81 55 GLY A O 1
ATOM 441 N N . LYS A 1 56 ? -31.909 17.293 -12.357 1.00 91.00 56 LYS A N 1
ATOM 442 C CA . LYS A 1 56 ? -31.686 16.159 -13.270 1.00 91.00 56 LYS A CA 1
ATOM 443 C C . LYS A 1 56 ? -31.632 14.838 -12.509 1.00 91.00 56 LYS A C 1
ATOM 445 O O . LYS A 1 56 ? -31.115 14.797 -11.396 1.00 91.00 56 LYS A O 1
ATOM 450 N N . ALA A 1 57 ? -32.100 13.768 -13.153 1.00 92.75 57 ALA A N 1
ATOM 451 C CA . ALA A 1 57 ? -31.924 12.398 -12.676 1.00 92.75 57 ALA A CA 1
ATOM 452 C C . ALA A 1 57 ? -30.439 12.110 -12.411 1.00 92.75 57 ALA A C 1
ATOM 454 O O . ALA A 1 57 ? -29.590 12.523 -13.204 1.00 92.75 57 ALA A O 1
ATOM 455 N N . ASP A 1 58 ? -30.122 11.406 -11.333 1.00 91.31 58 ASP A N 1
ATOM 456 C CA . ASP A 1 58 ? -28.760 11.044 -10.948 1.00 91.31 58 ASP A CA 1
ATOM 457 C C . ASP A 1 58 ? -28.730 9.803 -10.043 1.00 91.31 58 ASP A C 1
ATOM 459 O O . ASP A 1 58 ? -29.767 9.352 -9.554 1.00 91.31 58 ASP A O 1
ATOM 463 N N . GLY A 1 59 ? -27.538 9.241 -9.848 1.00 88.25 59 GLY A N 1
ATOM 464 C CA . GLY A 1 59 ? -27.306 8.001 -9.102 1.00 88.25 59 GLY A CA 1
ATOM 465 C C . GLY A 1 59 ? -26.811 6.851 -9.991 1.00 88.25 59 GLY A C 1
ATOM 466 O O . GLY A 1 59 ? -26.961 6.903 -11.216 1.00 88.25 59 GLY A O 1
ATOM 467 N N . PRO A 1 60 ? -26.236 5.781 -9.409 1.00 87.56 60 PRO A N 1
ATOM 468 C CA . PRO A 1 60 ? -25.660 4.676 -10.164 1.00 87.56 60 PRO A CA 1
ATOM 469 C C . PRO A 1 60 ? -26.699 3.945 -11.023 1.00 87.56 60 PRO A C 1
ATOM 471 O O . PRO A 1 60 ? -26.373 3.546 -12.136 1.00 87.56 60 PRO A O 1
ATOM 474 N N . ILE A 1 61 ? -27.958 3.815 -10.575 1.00 92.06 61 ILE A N 1
ATOM 475 C CA . ILE A 1 61 ? -29.025 3.199 -11.388 1.00 92.06 61 ILE A CA 1
ATOM 476 C C . ILE A 1 61 ? -29.307 4.052 -12.634 1.00 92.06 61 ILE A C 1
ATOM 478 O O . ILE A 1 61 ? -29.464 3.515 -13.729 1.00 92.06 61 ILE A O 1
ATOM 482 N N . ILE A 1 62 ? -29.295 5.381 -12.503 1.00 94.69 62 ILE A N 1
ATOM 483 C CA . ILE A 1 62 ? -29.463 6.302 -13.636 1.00 94.69 62 ILE A CA 1
ATOM 484 C C . ILE A 1 62 ? -28.271 6.211 -14.601 1.00 94.69 62 ILE A C 1
ATOM 486 O O . ILE A 1 62 ? -28.471 6.212 -15.817 1.00 94.69 62 ILE A O 1
ATOM 490 N N . ASP A 1 63 ? -27.045 6.061 -14.094 1.00 92.69 63 ASP A N 1
ATOM 491 C CA . ASP A 1 63 ? -25.858 5.849 -14.932 1.00 92.69 63 ASP A CA 1
ATOM 492 C C . ASP A 1 63 ? -25.890 4.514 -15.694 1.00 92.69 63 ASP A C 1
ATOM 494 O O . ASP A 1 63 ? -25.510 4.481 -16.867 1.00 92.69 63 ASP A O 1
ATOM 498 N N . TYR A 1 64 ? -26.439 3.442 -15.110 1.00 92.88 64 TYR A N 1
ATOM 499 C CA . TYR A 1 64 ? -26.686 2.195 -15.845 1.00 92.88 64 TYR A CA 1
ATOM 500 C C . TYR A 1 64 ? -27.642 2.406 -17.026 1.00 92.88 64 TYR A C 1
ATOM 502 O O . TYR A 1 64 ? -27.360 1.937 -18.127 1.00 92.88 64 TYR A O 1
ATOM 510 N N . TRP A 1 65 ? -28.723 3.170 -16.847 1.00 94.56 65 TRP A N 1
ATOM 511 C CA . TRP A 1 65 ? -29.638 3.517 -17.943 1.00 94.56 65 TRP A CA 1
ATOM 512 C C . TRP A 1 65 ? -29.021 4.451 -18.994 1.00 94.56 65 TRP A C 1
ATOM 514 O O . TRP A 1 65 ? -29.337 4.334 -20.179 1.00 94.56 65 TRP A O 1
ATOM 524 N N . ARG A 1 66 ? -28.105 5.346 -18.601 1.00 94.12 66 ARG A N 1
ATOM 525 C CA . ARG A 1 66 ? -27.325 6.172 -19.542 1.00 94.12 66 ARG A CA 1
ATOM 526 C C . ARG A 1 66 ? -26.410 5.309 -20.411 1.00 94.12 66 ARG A C 1
ATOM 528 O O . ARG A 1 66 ? -26.413 5.474 -21.630 1.00 94.12 66 ARG A O 1
ATOM 535 N N . LEU A 1 67 ? -25.676 4.364 -19.817 1.00 91.31 67 LEU A N 1
ATOM 536 C CA . LEU A 1 67 ? -24.864 3.408 -20.577 1.00 91.31 67 LEU A CA 1
ATOM 537 C C . LEU A 1 67 ? -25.732 2.497 -21.448 1.00 91.31 67 LEU A C 1
ATOM 539 O O . LEU A 1 67 ? -25.412 2.290 -22.613 1.00 91.31 67 LEU A O 1
A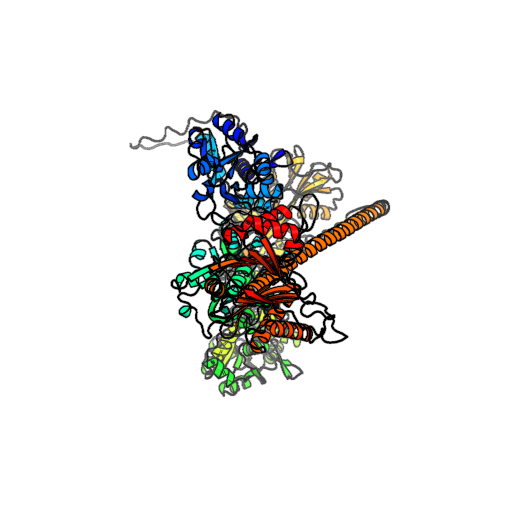TOM 543 N N . TRP A 1 68 ? -26.857 2.006 -20.930 1.00 94.50 68 TRP A N 1
ATOM 544 C CA . TRP A 1 68 ? -27.820 1.215 -21.697 1.00 94.50 68 TRP A CA 1
ATOM 545 C C . TRP A 1 68 ? -28.287 1.948 -22.963 1.00 94.50 68 TRP A C 1
ATOM 547 O O . TRP A 1 68 ? -28.276 1.376 -24.054 1.00 94.50 68 TRP A O 1
ATOM 557 N N . SER A 1 69 ? -28.616 3.237 -22.837 1.00 93.94 69 SER A N 1
ATOM 558 C CA . SER A 1 69 ? -28.995 4.100 -23.961 1.00 93.94 69 SER A CA 1
ATOM 559 C C . SER A 1 69 ? -27.860 4.233 -24.987 1.00 93.94 69 SER A C 1
ATOM 561 O O . SER A 1 69 ? -28.090 4.091 -26.186 1.00 93.94 69 SER A O 1
ATOM 563 N N . GLN A 1 70 ? -26.612 4.396 -24.531 1.00 90.25 70 GLN A N 1
ATOM 564 C CA . GLN A 1 70 ? -25.431 4.439 -25.407 1.00 90.25 70 GLN A CA 1
ATOM 565 C C . GLN A 1 70 ? -25.158 3.106 -26.125 1.00 90.25 70 GLN A C 1
ATOM 567 O O . GLN A 1 70 ? -24.775 3.117 -27.292 1.00 90.25 70 GLN A O 1
ATOM 572 N N . LYS A 1 71 ? -25.350 1.959 -25.456 1.00 90.06 71 LYS A N 1
ATOM 573 C CA . LYS A 1 71 ? -25.121 0.619 -26.035 1.00 90.06 71 LYS A CA 1
ATOM 574 C C . LYS A 1 71 ? -26.196 0.212 -27.045 1.00 90.06 71 LYS A C 1
ATOM 576 O O . LYS A 1 71 ? -25.894 -0.524 -27.978 1.00 90.06 71 LYS A O 1
ATOM 581 N N . THR A 1 72 ? -27.439 0.647 -26.839 1.00 90.56 72 THR A N 1
ATOM 582 C CA . THR A 1 72 ? -28.597 0.245 -27.660 1.00 90.56 72 THR A CA 1
ATOM 583 C C . THR A 1 72 ? -28.978 1.263 -28.734 1.00 90.56 72 THR A C 1
ATOM 585 O O . THR A 1 72 ? -29.641 0.897 -29.701 1.00 90.56 72 THR A O 1
ATOM 588 N N . GLY A 1 73 ? -28.601 2.535 -28.571 1.00 86.94 73 GLY A N 1
ATOM 589 C CA . GLY A 1 73 ? -29.078 3.641 -29.406 1.00 86.94 73 GLY A CA 1
ATOM 590 C C . GLY A 1 73 ? -30.526 4.070 -29.120 1.00 86.94 73 GLY A C 1
ATOM 591 O O . GLY A 1 73 ? -31.038 4.954 -29.804 1.00 86.94 73 GLY A O 1
ATOM 592 N N . ILE A 1 74 ? -31.188 3.466 -28.124 1.00 92.00 74 ILE A N 1
ATOM 593 C CA . ILE A 1 74 ? -32.555 3.801 -27.701 1.00 92.00 74 ILE A CA 1
ATOM 594 C C . ILE A 1 74 ? -32.481 4.937 -26.677 1.00 92.00 74 ILE A C 1
ATOM 596 O O . ILE A 1 74 ? -31.735 4.858 -25.699 1.00 92.00 74 ILE A O 1
ATOM 600 N N . ILE A 1 75 ? -33.248 6.005 -26.883 1.00 92.19 75 ILE A N 1
ATOM 601 C CA . ILE A 1 75 ? -33.216 7.194 -26.022 1.00 92.19 75 ILE A CA 1
ATOM 602 C C . ILE A 1 75 ? -34.069 6.955 -24.766 1.00 92.19 75 ILE A C 1
ATOM 604 O O . ILE A 1 75 ? -35.217 6.515 -24.847 1.00 92.19 75 ILE A O 1
ATOM 608 N N . VAL A 1 76 ? -33.507 7.264 -23.593 1.00 95.06 76 VAL A N 1
ATOM 609 C CA . VAL A 1 76 ? -34.174 7.107 -22.290 1.00 95.06 76 VAL A CA 1
ATOM 610 C C . VAL A 1 76 ? -34.690 8.453 -21.777 1.00 95.06 76 VAL A C 1
ATOM 612 O O . VAL A 1 76 ? -33.917 9.335 -21.402 1.00 95.06 76 VAL A O 1
ATOM 615 N N . ASN A 1 77 ? -36.013 8.581 -21.695 1.00 95.06 77 ASN A N 1
ATOM 616 C CA . ASN A 1 77 ? -36.715 9.733 -21.137 1.00 95.06 77 ASN A CA 1
ATOM 617 C C . ASN A 1 77 ? -37.043 9.493 -19.656 1.00 95.06 77 ASN A C 1
ATOM 619 O O . ASN A 1 77 ? -38.069 8.898 -19.320 1.00 95.06 77 ASN A O 1
ATOM 623 N N . PHE A 1 78 ? -36.188 9.977 -18.754 1.00 96.31 78 PHE A N 1
ATOM 624 C CA . PHE A 1 78 ? -36.394 9.826 -17.311 1.00 96.31 78 PHE A CA 1
ATOM 625 C C . PHE A 1 78 ? -37.608 10.626 -16.799 1.00 96.31 78 PHE A C 1
ATOM 627 O O . PHE A 1 78 ? -37.712 11.832 -17.035 1.00 96.31 78 PHE A O 1
ATOM 634 N N . LYS A 1 79 ? -38.509 9.971 -16.055 1.00 95.00 79 LYS A N 1
ATOM 635 C CA . LYS A 1 79 ? -39.687 10.578 -15.408 1.00 95.00 79 LYS A CA 1
ATOM 636 C C . LYS A 1 79 ? -39.537 10.551 -13.885 1.00 95.00 79 LYS A C 1
ATOM 638 O O . LYS A 1 79 ? -39.619 9.491 -13.270 1.00 95.00 79 LYS A O 1
ATOM 643 N N . ALA A 1 80 ? -39.318 11.727 -13.311 1.00 92.62 80 ALA A N 1
ATOM 644 C CA . ALA A 1 80 ? -39.170 11.953 -11.877 1.00 92.62 80 ALA A CA 1
ATOM 645 C C . ALA A 1 80 ? -40.527 11.849 -11.156 1.00 92.62 80 ALA A C 1
ATOM 647 O O . ALA A 1 80 ? -41.451 12.571 -11.532 1.00 92.62 80 ALA A O 1
ATOM 648 N N . ALA A 1 81 ? -40.643 11.001 -10.130 1.00 88.69 81 ALA A N 1
ATOM 649 C CA . ALA A 1 81 ? -41.799 10.970 -9.226 1.00 88.69 81 ALA A CA 1
ATOM 650 C C . ALA A 1 81 ? -41.419 10.469 -7.808 1.00 88.69 81 ALA A C 1
ATOM 652 O O . ALA A 1 81 ? -40.390 9.806 -7.659 1.00 88.69 81 ALA A O 1
ATOM 653 N N . PRO A 1 82 ? -42.216 10.763 -6.762 1.00 87.31 82 PRO A N 1
ATOM 654 C CA . PRO A 1 82 ? -42.120 10.089 -5.460 1.00 87.31 82 PRO A CA 1
ATOM 655 C C . PRO A 1 82 ? -42.331 8.570 -5.582 1.00 87.31 82 PRO A C 1
ATOM 657 O O . PRO A 1 82 ? -43.023 8.121 -6.498 1.00 87.31 82 PRO A O 1
ATOM 660 N N . TRP A 1 83 ? -41.772 7.783 -4.656 1.00 86.06 83 TRP A N 1
ATOM 661 C CA . TRP A 1 83 ? -41.757 6.308 -4.718 1.00 86.06 83 TRP A CA 1
ATOM 662 C C . TRP A 1 83 ? -43.136 5.663 -4.956 1.00 86.06 83 TRP A C 1
ATOM 664 O O . TRP A 1 83 ? -43.302 4.846 -5.860 1.00 86.06 83 TRP A O 1
ATOM 674 N N . ASN A 1 84 ? -44.164 6.072 -4.211 1.00 83.44 84 ASN A N 1
ATOM 675 C CA . ASN A 1 84 ? -45.528 5.564 -4.398 1.00 83.44 84 ASN A CA 1
ATOM 676 C C . ASN A 1 84 ? -46.069 5.831 -5.826 1.00 83.44 84 ASN A C 1
ATOM 678 O O . ASN A 1 84 ? -46.649 4.948 -6.462 1.00 83.44 84 ASN A O 1
ATOM 682 N N . GLN A 1 85 ? -45.802 7.012 -6.386 1.00 87.94 85 GLN A N 1
ATOM 683 C CA . GLN A 1 85 ? -46.229 7.407 -7.731 1.00 87.94 85 GLN A CA 1
ATOM 684 C C . GLN A 1 85 ? -45.442 6.711 -8.854 1.00 87.94 85 GLN A C 1
ATOM 686 O O . GLN A 1 85 ? -45.996 6.522 -9.945 1.00 87.94 85 GLN A O 1
ATOM 691 N N . THR A 1 86 ? -44.188 6.290 -8.633 1.00 91.38 86 THR A N 1
ATOM 692 C CA . THR A 1 86 ? -43.468 5.461 -9.621 1.00 91.38 86 THR A CA 1
ATOM 693 C C . THR A 1 86 ? -44.120 4.079 -9.739 1.00 91.38 86 THR A C 1
ATOM 695 O O . THR A 1 86 ? -44.334 3.595 -10.857 1.00 91.38 86 THR A O 1
ATOM 698 N N . LEU A 1 87 ? -44.527 3.482 -8.609 1.00 89.50 87 LEU A N 1
ATOM 699 C CA . LEU A 1 87 ? -45.244 2.203 -8.555 1.00 89.50 87 LEU A CA 1
ATOM 700 C C . LEU A 1 87 ? -46.647 2.296 -9.177 1.00 89.50 87 LEU A C 1
ATOM 702 O O . LEU A 1 87 ? -47.022 1.437 -9.979 1.00 89.50 87 LEU A O 1
ATOM 706 N N . GLU A 1 88 ? -47.409 3.360 -8.904 1.00 89.38 88 GLU A N 1
ATOM 707 C CA . GLU A 1 88 ? -48.691 3.591 -9.587 1.00 89.38 88 GLU A CA 1
ATOM 708 C C . GLU A 1 88 ? -48.530 3.778 -11.100 1.00 89.38 88 GLU A C 1
ATOM 710 O O . GLU A 1 88 ? -49.391 3.346 -11.872 1.00 89.38 88 GLU A O 1
ATOM 715 N N . SER A 1 89 ? -47.452 4.432 -11.539 1.00 89.81 89 SER A N 1
ATOM 716 C CA . SER A 1 89 ? -47.217 4.715 -12.956 1.00 89.81 89 SER A CA 1
ATOM 717 C C . SER A 1 89 ? -46.933 3.446 -13.754 1.00 89.81 89 SER A C 1
ATOM 719 O O . SER A 1 89 ? -47.496 3.289 -14.839 1.00 89.81 89 SER A O 1
ATOM 721 N N . ILE A 1 90 ? -46.132 2.518 -13.216 1.00 91.06 90 ILE A N 1
ATOM 722 C CA . ILE A 1 90 ? -45.902 1.214 -13.857 1.00 91.06 90 ILE A CA 1
ATOM 723 C C . ILE A 1 90 ? -47.136 0.300 -13.751 1.00 91.06 90 ILE A C 1
ATOM 725 O O . ILE A 1 90 ? -47.503 -0.323 -14.742 1.00 91.06 90 ILE A O 1
ATOM 729 N N . ARG A 1 91 ? -47.854 0.296 -12.613 1.00 90.62 91 ARG A N 1
ATOM 730 C CA . ARG A 1 91 ? -49.095 -0.488 -12.405 1.00 90.62 91 ARG A CA 1
ATOM 731 C C . ARG A 1 91 ? -50.215 -0.134 -13.394 1.00 90.62 91 ARG A C 1
ATOM 733 O O . ARG A 1 91 ? -51.021 -0.995 -13.733 1.00 90.62 91 ARG A O 1
ATOM 740 N N . HIS A 1 92 ? -50.270 1.118 -13.851 1.00 89.94 92 HIS A N 1
ATOM 741 C CA . HIS A 1 92 ? -51.264 1.610 -14.813 1.00 89.94 92 HIS A CA 1
ATOM 742 C C . HIS A 1 92 ? -50.706 1.811 -16.234 1.00 89.94 92 HIS A C 1
ATOM 744 O O . HIS A 1 92 ? -51.332 2.511 -17.031 1.00 89.94 92 HIS A O 1
ATOM 750 N N . ASN A 1 93 ? -49.539 1.240 -16.556 1.00 86.69 93 ASN A N 1
ATOM 751 C CA . ASN A 1 93 ? -48.893 1.318 -17.875 1.00 86.69 93 ASN A CA 1
ATOM 752 C C . ASN A 1 93 ? -48.709 2.764 -18.399 1.00 86.69 93 ASN A C 1
ATOM 754 O O . ASN A 1 93 ? -48.800 3.015 -19.600 1.00 86.69 93 ASN A O 1
ATOM 758 N N . LYS A 1 94 ? -48.469 3.735 -17.504 1.00 90.69 94 LYS A N 1
ATOM 759 C CA . LYS A 1 94 ? -48.216 5.150 -17.859 1.00 90.69 94 LYS A CA 1
ATOM 760 C C . LYS A 1 94 ? -46.766 5.411 -18.286 1.00 90.69 94 LYS A C 1
ATOM 762 O O . LYS A 1 94 ? -46.459 6.499 -18.769 1.00 90.69 94 LYS A O 1
ATOM 767 N N . VAL A 1 95 ? -45.879 4.447 -18.048 1.00 93.50 95 VAL A N 1
ATOM 768 C CA . VAL A 1 95 ? -44.440 4.479 -18.336 1.00 93.50 95 VAL A CA 1
ATOM 769 C C . VAL A 1 95 ? -43.990 3.105 -18.822 1.00 93.50 95 VAL A C 1
ATOM 771 O O . VAL A 1 95 ? -44.597 2.094 -18.470 1.00 93.50 95 VAL A O 1
ATOM 774 N N . ASP A 1 96 ? -42.924 3.079 -19.615 1.00 94.12 96 ASP A N 1
ATOM 775 C CA . ASP A 1 96 ? -42.443 1.878 -20.301 1.00 94.12 96 ASP A CA 1
ATOM 776 C C . ASP A 1 96 ? -41.594 0.988 -19.374 1.00 94.12 96 ASP A C 1
ATOM 778 O O . ASP A 1 96 ? -41.612 -0.235 -19.490 1.00 94.12 96 ASP A O 1
ATOM 782 N N . ALA A 1 97 ? -40.875 1.583 -18.414 1.00 94.44 97 ALA A N 1
ATOM 783 C CA . ALA A 1 97 ? -40.142 0.849 -17.381 1.00 94.44 97 ALA A CA 1
ATOM 784 C C . ALA A 1 97 ? -39.966 1.657 -16.083 1.00 94.44 97 ALA A C 1
ATOM 786 O O . ALA A 1 97 ? -40.123 2.881 -16.049 1.00 94.44 97 ALA A O 1
ATOM 787 N N . HIS A 1 98 ? -39.579 0.966 -15.013 1.00 94.88 98 HIS A N 1
ATOM 788 C CA . HIS A 1 98 ? -39.109 1.541 -13.754 1.00 94.88 98 HIS A CA 1
ATOM 789 C C . HIS A 1 98 ? -37.589 1.364 -13.636 1.00 94.88 98 HIS A C 1
ATOM 791 O O . HIS A 1 98 ? -37.070 0.272 -13.880 1.00 94.88 98 HIS A O 1
ATOM 797 N N . ALA A 1 99 ? -36.878 2.427 -13.247 1.00 92.88 99 ALA A N 1
ATOM 798 C CA . ALA A 1 99 ? -35.421 2.505 -13.325 1.00 92.88 99 ALA A CA 1
ATOM 799 C C . ALA A 1 99 ? -34.710 1.433 -12.482 1.00 92.88 99 ALA A C 1
ATOM 801 O O . ALA A 1 99 ? -33.829 0.743 -12.993 1.00 92.88 99 ALA A O 1
ATOM 802 N N . GLY A 1 100 ? -35.121 1.247 -11.227 1.00 92.31 100 GLY A N 1
ATOM 803 C CA . GLY A 1 100 ? -34.721 0.091 -10.426 1.00 92.31 100 GLY A CA 1
ATOM 804 C C . GLY A 1 100 ? -35.636 -0.126 -9.225 1.00 92.31 100 GLY A C 1
ATOM 805 O O . GLY A 1 100 ? -35.990 0.838 -8.551 1.00 92.31 100 GLY A O 1
ATOM 806 N N . LEU A 1 101 ? -36.036 -1.370 -8.963 1.00 90.56 101 LEU A N 1
ATOM 807 C CA . LEU A 1 101 ? -36.800 -1.760 -7.772 1.00 90.56 101 LEU A CA 1
ATOM 808 C C . LEU A 1 101 ? -36.442 -3.179 -7.312 1.00 90.56 101 LEU A C 1
ATOM 810 O O . LEU A 1 101 ? -35.924 -3.982 -8.089 1.00 90.56 101 LEU A O 1
ATOM 814 N N . PHE A 1 102 ? -36.762 -3.506 -6.062 1.00 89.50 102 PHE A N 1
ATOM 815 C CA . PHE A 1 102 ? -36.677 -4.874 -5.554 1.00 89.50 102 PHE A CA 1
ATOM 816 C C . PHE A 1 102 ? -37.869 -5.736 -5.994 1.00 89.50 102 PHE A C 1
ATOM 818 O O . PHE A 1 102 ? -39.003 -5.257 -6.134 1.00 89.50 102 PHE A O 1
ATOM 825 N N . TYR A 1 103 ? -37.597 -7.030 -6.174 1.00 85.69 103 TYR A N 1
ATOM 826 C CA . TYR A 1 103 ? -38.620 -8.060 -6.341 1.00 85.69 103 TYR A CA 1
ATOM 827 C C . TYR A 1 103 ? -39.432 -8.232 -5.049 1.00 85.69 103 TYR A C 1
ATOM 829 O O . TYR A 1 103 ? -38.846 -8.367 -3.975 1.00 85.69 103 TYR A O 1
ATOM 837 N N . ASN A 1 104 ? -40.761 -8.294 -5.166 1.00 82.81 104 ASN A N 1
ATOM 838 C CA . ASN A 1 104 ? -41.635 -8.914 -4.169 1.00 82.81 104 ASN A CA 1
ATOM 839 C C . ASN A 1 104 ? -42.863 -9.550 -4.853 1.00 82.81 104 ASN A C 1
ATOM 841 O O . ASN A 1 104 ? -43.163 -9.257 -6.015 1.00 82.81 104 ASN A O 1
ATOM 845 N N . ASP A 1 105 ? -43.570 -10.428 -4.139 1.00 81.56 105 ASP A N 1
ATOM 846 C CA . ASP A 1 105 ? -44.657 -11.226 -4.724 1.00 81.56 105 ASP A CA 1
ATOM 847 C C . ASP A 1 105 ? -45.895 -10.393 -5.106 1.00 81.56 105 ASP A C 1
ATOM 849 O O . ASP A 1 105 ? -46.581 -10.722 -6.075 1.00 81.56 105 ASP A O 1
ATOM 853 N N . GLU A 1 106 ? -46.157 -9.277 -4.415 1.00 84.44 106 GLU A N 1
ATOM 854 C CA . GLU A 1 106 ? -47.242 -8.355 -4.779 1.00 84.44 106 GLU A CA 1
ATOM 855 C C . GLU A 1 106 ? -46.957 -7.676 -6.127 1.00 84.44 106 GLU A C 1
ATOM 857 O O . GLU A 1 106 ? -47.785 -7.715 -7.041 1.00 84.44 106 GLU A O 1
ATOM 862 N N . ARG A 1 107 ? -45.766 -7.086 -6.286 1.00 88.44 107 ARG A N 1
ATOM 863 C CA . ARG A 1 107 ? -45.342 -6.384 -7.508 1.00 88.44 107 ARG A CA 1
ATOM 864 C C . ARG A 1 107 ? -45.216 -7.340 -8.692 1.00 88.44 107 ARG A C 1
ATOM 866 O O . ARG A 1 107 ? -45.590 -6.967 -9.801 1.00 88.44 107 ARG A O 1
ATOM 873 N N . ASN A 1 108 ? -44.827 -8.596 -8.460 1.00 90.19 108 ASN A N 1
ATOM 874 C CA . ASN A 1 108 ? -44.842 -9.663 -9.468 1.00 90.19 108 ASN A CA 1
ATOM 875 C C . ASN A 1 108 ? -46.239 -9.891 -10.091 1.00 90.19 108 ASN A C 1
ATOM 877 O O . ASN A 1 108 ? -46.346 -10.459 -11.175 1.00 90.19 108 ASN A O 1
ATOM 881 N N . SER A 1 109 ? -47.340 -9.422 -9.489 1.00 90.81 109 SER A N 1
ATOM 882 C CA . SER A 1 109 ? -48.656 -9.470 -10.148 1.00 90.81 109 SER A CA 1
ATOM 883 C C . SER A 1 109 ? -48.798 -8.505 -11.342 1.00 90.81 109 SER A C 1
ATOM 885 O O . SER A 1 109 ? -49.564 -8.817 -12.253 1.00 90.81 109 SER A O 1
ATOM 887 N N . TYR A 1 110 ? -48.033 -7.401 -11.394 1.00 91.44 110 TYR A N 1
ATOM 888 C CA . TYR A 1 110 ? -48.132 -6.353 -12.432 1.00 91.44 110 TYR A CA 1
ATOM 889 C C . TYR A 1 110 ? -46.794 -5.885 -13.046 1.00 91.44 110 TYR A C 1
ATOM 891 O O . TYR A 1 110 ? -46.810 -5.115 -14.007 1.00 91.44 110 TYR A O 1
ATOM 899 N N . VAL A 1 111 ? -45.649 -6.380 -12.566 1.00 93.06 111 VAL A N 1
ATOM 900 C CA . VAL A 1 111 ? -44.304 -6.108 -13.106 1.00 93.06 111 VAL A CA 1
ATOM 901 C C . VAL A 1 111 ? -43.645 -7.411 -13.568 1.00 93.06 111 VAL A C 1
ATOM 903 O O . VAL A 1 111 ? -43.598 -8.376 -12.807 1.00 93.06 111 VAL A O 1
ATOM 906 N N . ASP A 1 112 ? -43.094 -7.421 -14.784 1.00 93.44 112 ASP A N 1
ATOM 907 C CA . ASP A 1 112 ? -42.099 -8.410 -15.210 1.00 93.44 112 ASP A CA 1
ATOM 908 C C . ASP A 1 112 ? -40.685 -7.862 -14.940 1.00 93.44 112 ASP A C 1
ATOM 910 O O . ASP A 1 112 ? -40.377 -6.699 -15.221 1.00 93.44 112 ASP A O 1
ATOM 914 N N . TYR A 1 113 ? -39.817 -8.706 -14.381 1.00 93.00 113 TYR A N 1
ATOM 915 C CA . TYR A 1 113 ? -38.498 -8.316 -13.878 1.00 93.00 113 TYR A CA 1
ATOM 916 C C . TYR A 1 113 ? -37.366 -8.667 -14.850 1.00 93.00 113 TYR A C 1
ATOM 918 O O . TYR A 1 113 ? -37.314 -9.767 -15.404 1.00 93.00 113 TYR A O 1
ATOM 926 N N . GLY A 1 114 ? -36.457 -7.713 -15.061 1.00 88.12 114 GLY A N 1
ATOM 927 C CA . GLY A 1 114 ? -35.290 -7.853 -15.932 1.00 88.12 114 GLY A CA 1
ATOM 928 C C . GLY A 1 114 ? -34.069 -8.454 -15.235 1.00 88.12 114 GLY A C 1
ATOM 929 O O . GLY A 1 114 ? -34.158 -9.057 -14.168 1.00 88.12 114 GLY A O 1
ATOM 930 N N . VAL A 1 115 ? -32.894 -8.262 -15.832 1.00 83.38 115 VAL A N 1
ATOM 931 C CA . VAL A 1 115 ? -31.609 -8.624 -15.212 1.00 83.38 115 VAL A CA 1
ATOM 932 C C . VAL A 1 115 ? -31.288 -7.736 -13.997 1.00 83.38 115 VAL A C 1
ATOM 934 O O . VAL A 1 115 ? -31.680 -6.564 -13.969 1.00 83.38 115 VAL A O 1
ATOM 937 N N . PRO A 1 116 ? -30.556 -8.255 -12.991 1.00 84.88 116 PRO A N 1
ATOM 938 C CA . PRO A 1 116 ? -30.118 -7.458 -11.851 1.00 84.88 116 PRO A CA 1
ATOM 939 C C . PRO A 1 116 ? -29.102 -6.384 -12.279 1.00 84.88 116 PRO A C 1
ATOM 941 O O . PRO A 1 116 ? -28.146 -6.633 -13.026 1.00 84.88 116 PRO A O 1
ATOM 944 N N . ILE A 1 117 ? -29.320 -5.168 -11.784 1.00 83.19 117 ILE A N 1
ATOM 945 C CA . ILE A 1 117 ? -28.521 -3.978 -12.095 1.00 83.19 117 ILE A CA 1
ATOM 946 C C . ILE A 1 117 ? -27.469 -3.746 -11.005 1.00 83.19 117 ILE A C 1
ATOM 948 O O . ILE A 1 117 ? -26.288 -3.565 -11.298 1.00 83.19 117 ILE A O 1
ATOM 952 N N . SER A 1 118 ? -27.915 -3.763 -9.748 1.00 78.50 118 SER A N 1
ATOM 953 C CA . SER A 1 118 ? -27.131 -3.475 -8.546 1.00 78.50 118 SER A CA 1
ATOM 954 C C . SER A 1 118 ? -27.670 -4.291 -7.369 1.00 78.50 118 SER A C 1
ATOM 956 O O . SER A 1 118 ? -28.765 -4.846 -7.454 1.00 78.50 118 SER A O 1
ATOM 958 N N . LYS A 1 119 ? -26.926 -4.342 -6.267 1.00 78.62 119 LYS A N 1
ATOM 959 C CA . LYS A 1 119 ? -27.286 -5.049 -5.035 1.00 78.62 119 LYS A CA 1
ATOM 960 C C . LYS A 1 119 ? -27.136 -4.101 -3.844 1.00 78.62 119 LYS A C 1
ATOM 962 O O . LYS A 1 119 ? -26.223 -3.276 -3.852 1.00 78.62 119 LYS A O 1
ATOM 967 N N . ALA A 1 120 ? -28.026 -4.197 -2.862 1.00 80.31 120 ALA A N 1
ATOM 968 C CA . ALA A 1 120 ? -27.972 -3.395 -1.646 1.00 80.31 120 ALA A CA 1
ATOM 969 C C . ALA A 1 120 ? -28.379 -4.206 -0.410 1.00 80.31 120 ALA A C 1
ATOM 971 O O . ALA A 1 120 ? -29.208 -5.116 -0.481 1.00 80.31 120 ALA A O 1
ATOM 972 N N . ASP A 1 121 ? -27.771 -3.834 0.712 1.00 82.94 121 ASP A N 1
ATOM 973 C CA . ASP A 1 121 ? -28.055 -4.363 2.040 1.00 82.94 121 ASP A CA 1
ATOM 974 C C . ASP A 1 121 ? -28.969 -3.388 2.783 1.00 82.94 121 ASP A C 1
ATOM 976 O O . ASP A 1 121 ? -28.734 -2.172 2.743 1.00 82.94 121 ASP A O 1
ATOM 980 N N . SER A 1 122 ? -29.967 -3.907 3.497 1.00 86.75 122 SER A N 1
ATOM 981 C CA . SER A 1 122 ? -30.889 -3.108 4.312 1.00 86.75 122 SER A CA 1
ATOM 982 C C . SER A 1 122 ? -30.670 -3.411 5.798 1.00 86.75 122 SER A C 1
ATOM 984 O O . SER A 1 122 ? -30.579 -4.573 6.194 1.00 86.75 122 SER A O 1
ATOM 986 N N . HIS A 1 123 ? -30.594 -2.375 6.635 1.00 91.75 123 HIS A N 1
ATOM 987 C CA . HIS A 1 123 ? -30.333 -2.499 8.075 1.00 91.75 123 HIS A CA 1
ATOM 988 C C . HIS A 1 123 ? -31.366 -1.728 8.901 1.00 91.75 123 HIS A C 1
ATOM 990 O O . HIS A 1 123 ? -31.987 -0.775 8.426 1.00 91.75 123 HIS A O 1
ATOM 996 N N . VAL A 1 124 ? -31.488 -2.112 10.174 1.00 93.25 124 VAL A N 1
ATOM 997 C CA . VAL A 1 124 ? -32.092 -1.270 11.210 1.00 93.25 124 VAL A CA 1
ATOM 998 C C . VAL A 1 124 ? -31.013 -0.352 11.786 1.00 93.25 124 VAL A C 1
ATOM 1000 O O . VAL A 1 124 ? -29.942 -0.807 12.187 1.00 93.25 124 VAL A O 1
ATOM 1003 N N . PHE A 1 125 ? -31.313 0.940 11.845 1.00 93.38 125 PHE A N 1
ATOM 1004 C CA . PHE A 1 125 ? -30.536 1.956 12.540 1.00 93.38 125 PHE A CA 1
ATOM 1005 C C . PHE A 1 125 ? -31.167 2.186 13.911 1.00 93.38 125 PHE A C 1
ATOM 1007 O O . PHE A 1 125 ? -32.319 2.606 14.012 1.00 93.38 125 PHE A O 1
ATOM 1014 N N . TYR A 1 126 ? -30.400 1.911 14.957 1.00 93.25 126 TYR A N 1
ATOM 1015 C CA . TYR A 1 126 ? -30.790 1.988 16.358 1.00 93.25 126 TYR A CA 1
ATOM 1016 C C . TYR A 1 126 ? -30.208 3.253 16.976 1.00 93.25 126 TYR A C 1
ATOM 1018 O O . TYR A 1 126 ? -29.015 3.518 16.823 1.00 93.25 126 TYR A O 1
ATOM 1026 N N . HIS A 1 127 ? -31.006 4.014 17.720 1.00 94.38 127 HIS A N 1
ATOM 1027 C CA . HIS A 1 127 ? -30.465 5.077 18.564 1.00 94.38 127 HIS A CA 1
ATOM 1028 C C . HIS A 1 127 ? -29.472 4.491 19.588 1.00 94.38 127 HIS A C 1
ATOM 1030 O O . HIS A 1 127 ? -29.698 3.407 20.128 1.00 94.38 127 HIS A O 1
ATOM 1036 N N . ASN A 1 128 ? -28.382 5.200 19.896 1.00 88.31 128 ASN A N 1
ATOM 1037 C CA . ASN A 1 128 ? -27.271 4.668 20.698 1.00 88.31 128 ASN A CA 1
ATOM 1038 C C . ASN A 1 128 ? -27.683 4.138 22.082 1.00 88.31 128 ASN A C 1
ATOM 1040 O O . ASN A 1 128 ? -27.052 3.199 22.571 1.00 88.31 128 ASN A O 1
ATOM 1044 N N . SER A 1 129 ? -28.750 4.692 22.671 1.00 87.88 129 SER A N 1
ATOM 1045 C CA . SER A 1 129 ? -29.328 4.265 23.957 1.00 87.88 129 SER A CA 1
ATOM 1046 C C . SER A 1 129 ? -30.121 2.949 23.921 1.00 87.88 129 SER A C 1
ATOM 1048 O O . SER A 1 129 ? -30.711 2.571 24.929 1.00 87.88 129 SER A O 1
ATOM 1050 N N . ILE A 1 130 ? -30.154 2.252 22.784 1.00 84.31 130 ILE A N 1
ATOM 1051 C CA . ILE A 1 130 ? -30.779 0.935 22.620 1.00 84.31 130 ILE A CA 1
ATOM 1052 C C . ILE A 1 130 ? -29.672 -0.090 22.347 1.00 84.31 130 ILE A C 1
ATOM 1054 O O . ILE A 1 130 ? -28.781 0.157 21.532 1.00 84.31 130 ILE A O 1
ATOM 1058 N N . ALA A 1 131 ? -29.672 -1.219 23.058 1.00 76.50 131 ALA A N 1
ATOM 1059 C CA . ALA A 1 131 ? -28.768 -2.337 22.772 1.00 76.50 131 ALA A CA 1
ATOM 1060 C C . ALA A 1 131 ? -29.144 -3.001 21.435 1.00 76.50 131 ALA A C 1
ATOM 1062 O O . ALA A 1 131 ? -30.299 -2.922 21.018 1.00 76.50 131 ALA A O 1
ATOM 1063 N N . PHE A 1 132 ? -28.193 -3.643 20.753 1.00 76.81 132 PHE A N 1
ATOM 1064 C CA . PHE A 1 132 ? -28.567 -4.478 19.610 1.00 76.81 132 PHE A CA 1
ATOM 1065 C C . PHE A 1 132 ? -29.391 -5.672 20.126 1.00 76.81 132 PHE A C 1
ATOM 1067 O O . PHE A 1 132 ? -28.967 -6.283 21.105 1.00 76.81 132 PHE A O 1
ATOM 1074 N N . PRO A 1 133 ? -30.569 -5.960 19.545 1.00 76.38 133 PRO A N 1
ATOM 1075 C CA . PRO A 1 133 ? -31.352 -7.134 19.910 1.00 76.38 133 PRO A CA 1
ATOM 1076 C C . PRO A 1 133 ? -30.670 -8.406 19.400 1.00 76.38 133 PRO A C 1
ATOM 1078 O O . PRO A 1 133 ? -30.237 -8.443 18.248 1.00 76.38 133 PRO A O 1
ATOM 1081 N N . ASP A 1 134 ? -30.640 -9.459 20.215 1.00 65.75 134 ASP A N 1
ATOM 1082 C CA . ASP A 1 134 ? -30.038 -10.746 19.830 1.00 65.75 134 ASP A CA 1
ATOM 1083 C C . ASP A 1 134 ? -30.889 -11.471 18.773 1.00 65.75 134 ASP A C 1
ATOM 1085 O O . ASP A 1 134 ? -30.395 -12.291 17.994 1.00 65.75 134 ASP A O 1
ATOM 1089 N N . THR A 1 135 ? -32.194 -11.177 18.727 1.00 74.81 135 THR A N 1
ATOM 1090 C CA . THR A 1 135 ? -33.120 -11.756 17.755 1.00 74.81 135 THR A CA 1
ATOM 1091 C C . THR A 1 135 ? -34.040 -10.727 17.103 1.00 74.81 135 THR A C 1
ATOM 1093 O O . THR A 1 135 ? -34.573 -9.803 17.718 1.00 74.81 135 THR A O 1
ATOM 1096 N N . LEU A 1 136 ? -34.372 -10.986 15.836 1.00 76.44 136 LEU A N 1
ATOM 1097 C CA . LEU A 1 136 ? -35.346 -10.212 15.057 1.00 76.44 136 LEU A CA 1
ATOM 1098 C C . LEU A 1 136 ? -36.752 -10.158 15.691 1.00 76.44 136 LEU A C 1
ATOM 1100 O O . LEU A 1 136 ? -37.557 -9.305 15.325 1.00 76.44 136 LEU A O 1
ATOM 1104 N N . SER A 1 137 ? -37.065 -11.041 16.649 1.00 78.12 137 SER A N 1
ATOM 1105 C CA . SER A 1 137 ? -38.339 -11.008 17.381 1.00 78.12 137 SER A CA 1
ATOM 1106 C C . SER A 1 137 ? -38.392 -9.940 18.474 1.00 78.12 137 SER A C 1
ATOM 1108 O O . SER A 1 137 ? -39.489 -9.498 18.805 1.00 78.12 137 SER A O 1
ATOM 1110 N N . GLU A 1 138 ? -37.259 -9.478 19.008 1.00 82.62 138 GLU A N 1
ATOM 1111 C CA . GLU A 1 138 ? -37.223 -8.410 20.021 1.00 82.62 138 GLU A CA 1
ATOM 1112 C C . GLU A 1 138 ? -37.571 -7.036 19.437 1.00 82.62 138 GLU A C 1
ATOM 1114 O O . GLU A 1 138 ? -38.117 -6.187 20.142 1.00 82.62 138 GLU A O 1
ATOM 1119 N N . LEU A 1 139 ? -37.379 -6.842 18.125 1.00 85.75 139 LEU A N 1
ATOM 1120 C CA . LEU A 1 139 ? -37.841 -5.651 17.400 1.00 85.75 139 LEU A CA 1
ATOM 1121 C C . LEU A 1 139 ? -39.352 -5.399 17.564 1.00 85.75 139 LEU A C 1
ATOM 1123 O O . LEU A 1 139 ? -39.794 -4.260 17.438 1.00 85.75 139 LEU A O 1
ATOM 1127 N N . LYS A 1 140 ? -40.142 -6.424 17.923 1.00 86.25 140 LYS A N 1
ATOM 1128 C CA . LYS A 1 140 ? -41.576 -6.298 18.238 1.00 86.25 140 LYS A CA 1
ATOM 1129 C C . LYS A 1 140 ? -41.865 -5.362 19.413 1.00 86.25 140 LYS A C 1
ATOM 1131 O O . LYS A 1 140 ? -42.939 -4.766 19.452 1.00 86.25 140 LYS A O 1
ATOM 1136 N N . ALA A 1 141 ? -40.925 -5.220 20.350 1.00 84.38 141 ALA A N 1
ATOM 1137 C CA . ALA A 1 141 ? -41.043 -4.316 21.495 1.00 84.38 141 ALA A CA 1
ATOM 1138 C C . ALA A 1 141 ? -40.838 -2.832 21.127 1.00 84.38 141 ALA A C 1
ATOM 1140 O O . ALA A 1 141 ? -41.066 -1.955 21.960 1.00 84.38 141 ALA A O 1
ATOM 1141 N N . TYR A 1 142 ? -40.418 -2.542 19.893 1.00 88.81 142 TYR A N 1
ATOM 1142 C CA . TYR A 1 142 ? -40.080 -1.204 19.425 1.00 88.81 142 TYR A CA 1
ATOM 1143 C C . TYR A 1 142 ? -41.016 -0.737 18.304 1.00 88.81 142 TYR A C 1
ATOM 1145 O O . TYR A 1 142 ? -41.679 -1.527 17.637 1.00 88.81 142 TYR A O 1
ATOM 1153 N N . ARG A 1 143 ? -41.044 0.582 18.085 1.00 93.12 143 ARG A N 1
ATOM 1154 C CA . ARG A 1 143 ? -41.650 1.208 16.905 1.00 93.12 143 ARG A CA 1
ATOM 1155 C C . ARG A 1 143 ? -40.543 1.481 15.890 1.00 93.12 143 ARG A C 1
ATOM 1157 O O . ARG A 1 143 ? -39.696 2.340 16.140 1.00 93.12 143 ARG A O 1
ATOM 1164 N N . VAL A 1 144 ? -40.538 0.737 14.786 1.00 95.19 144 VAL A N 1
ATOM 1165 C CA . VAL A 1 144 ? -39.544 0.852 13.708 1.00 95.19 144 VAL A CA 1
ATOM 1166 C C . VAL A 1 144 ? -40.124 1.693 12.574 1.00 95.19 144 VAL A C 1
ATOM 1168 O O . VAL A 1 144 ? -41.128 1.314 11.974 1.00 95.19 144 VAL A O 1
ATOM 1171 N N . GLY A 1 145 ? -39.506 2.840 12.287 1.00 96.12 145 GLY A N 1
ATOM 1172 C CA . GLY A 1 145 ? -39.887 3.704 11.170 1.00 96.12 145 GLY A CA 1
ATOM 1173 C C . GLY A 1 145 ? -39.429 3.153 9.819 1.00 96.12 145 GLY A C 1
ATOM 1174 O O . GLY A 1 145 ? -38.271 2.761 9.676 1.00 96.12 145 GLY A O 1
ATOM 1175 N N . VAL A 1 146 ? -40.319 3.156 8.829 1.00 94.00 146 VAL A N 1
ATOM 1176 C CA . VAL A 1 146 ? -40.050 2.729 7.445 1.00 94.00 146 VAL A CA 1
ATOM 1177 C C . VAL A 1 146 ? -40.725 3.664 6.445 1.00 94.00 146 VAL A C 1
ATOM 1179 O O . VAL A 1 146 ? -41.739 4.293 6.758 1.00 94.00 146 VAL A O 1
ATOM 1182 N N . LEU A 1 147 ? -40.195 3.724 5.224 1.00 89.06 147 LEU A N 1
ATOM 1183 C CA . LEU A 1 147 ? -40.903 4.344 4.109 1.00 89.06 147 LEU A CA 1
ATOM 1184 C C . LEU A 1 147 ? -42.052 3.423 3.665 1.00 89.06 147 LEU A C 1
ATOM 1186 O O . LEU A 1 147 ? -41.863 2.222 3.482 1.00 89.06 147 LEU A O 1
ATOM 1190 N N . LYS A 1 148 ? -43.246 3.986 3.510 1.00 86.31 148 LYS A N 1
ATOM 1191 C CA . LYS A 1 148 ? -44.461 3.265 3.128 1.00 86.31 148 LYS A CA 1
ATOM 1192 C C . LYS A 1 148 ? -44.349 2.653 1.727 1.00 86.31 148 LYS A C 1
ATOM 1194 O O . LYS A 1 148 ? -43.800 3.269 0.814 1.00 86.31 148 LYS A O 1
ATOM 1199 N N . ASP A 1 149 ? -44.908 1.454 1.557 1.00 80.31 149 ASP A N 1
ATOM 1200 C CA . ASP A 1 149 ? -44.922 0.696 0.294 1.00 80.31 149 ASP A CA 1
ATOM 1201 C C . ASP A 1 149 ? -43.508 0.347 -0.237 1.00 80.31 149 ASP A C 1
ATOM 1203 O O . ASP A 1 149 ? -43.334 -0.083 -1.387 1.00 80.31 149 ASP A O 1
ATOM 1207 N N . ASP A 1 150 ? -42.474 0.500 0.597 1.00 84.44 150 ASP A N 1
ATOM 1208 C CA . ASP A 1 150 ? -41.127 -0.005 0.350 1.00 84.44 150 ASP A CA 1
ATOM 1209 C C . ASP A 1 150 ? -41.037 -1.520 0.634 1.00 84.44 150 ASP A C 1
ATOM 1211 O O . ASP A 1 150 ? -41.893 -2.131 1.276 1.00 84.44 150 ASP A O 1
ATOM 1215 N N . PHE A 1 151 ? -39.990 -2.172 0.133 1.00 86.50 151 PHE A N 1
ATOM 1216 C CA . PHE A 1 151 ? -39.750 -3.580 0.426 1.00 86.50 151 PHE A CA 1
ATOM 1217 C C . PHE A 1 151 ? -39.458 -3.811 1.917 1.00 86.50 151 PHE A C 1
ATOM 1219 O O . PHE A 1 151 ? -40.006 -4.760 2.478 1.00 86.50 151 PHE A O 1
ATOM 1226 N N . VAL A 1 152 ? -38.687 -2.919 2.561 1.00 88.69 152 VAL A N 1
ATOM 1227 C CA . VAL A 1 152 ? -38.368 -2.980 4.002 1.00 88.69 152 VAL A CA 1
ATOM 1228 C C . VAL A 1 152 ? -39.646 -3.015 4.847 1.00 88.69 152 VAL A C 1
ATOM 1230 O O . VAL A 1 152 ? -39.751 -3.813 5.776 1.00 88.69 152 VAL A O 1
ATOM 1233 N N . ASP A 1 153 ? -40.629 -2.188 4.485 1.00 89.25 153 ASP A N 1
ATOM 1234 C CA . ASP A 1 153 ? -41.949 -2.114 5.112 1.00 89.25 153 ASP A CA 1
ATOM 1235 C C . ASP A 1 153 ? -42.694 -3.451 4.996 1.00 89.25 153 ASP A C 1
ATOM 1237 O O . ASP A 1 153 ? -42.972 -4.097 6.009 1.00 89.25 153 ASP A O 1
ATOM 1241 N N . SER A 1 154 ? -42.903 -3.946 3.769 1.00 86.12 154 SER A N 1
ATOM 1242 C CA . SER A 1 154 ? -43.576 -5.237 3.543 1.00 86.12 154 SER A CA 1
ATOM 1243 C C . SER A 1 154 ? -42.888 -6.415 4.254 1.00 86.12 154 SER A C 1
ATOM 1245 O O . SER A 1 154 ? -43.557 -7.290 4.805 1.00 86.12 154 SER A O 1
ATOM 1247 N N . TRP A 1 155 ? -41.552 -6.413 4.302 1.00 89.25 155 TRP A N 1
ATOM 1248 C CA . TRP A 1 155 ? -40.754 -7.459 4.936 1.00 89.25 155 TRP A CA 1
ATOM 1249 C C . TRP A 1 155 ? -40.847 -7.402 6.467 1.00 89.25 155 TRP A C 1
ATOM 1251 O O . TRP A 1 155 ? -41.062 -8.430 7.111 1.00 89.25 155 TRP A O 1
ATOM 1261 N N . LEU A 1 156 ? -40.751 -6.214 7.078 1.00 90.00 156 LEU A N 1
ATOM 1262 C CA . LEU A 1 156 ? -40.898 -6.072 8.530 1.00 90.00 156 LEU A CA 1
ATOM 1263 C C . LEU A 1 156 ? -42.331 -6.361 8.989 1.00 90.00 156 LEU A C 1
ATOM 1265 O O . LEU A 1 156 ? -42.509 -7.031 10.008 1.00 90.00 156 LEU A O 1
ATOM 1269 N N . GLN A 1 157 ? -43.353 -5.959 8.230 1.00 88.81 157 GLN A N 1
ATOM 1270 C CA . GLN A 1 157 ? -44.735 -6.335 8.543 1.00 88.81 157 GLN A CA 1
ATOM 1271 C C . GLN A 1 157 ? -44.929 -7.861 8.556 1.00 88.81 157 GLN A C 1
ATOM 1273 O O . GLN A 1 157 ? -45.650 -8.365 9.416 1.00 88.81 157 GLN A O 1
ATOM 1278 N N . GLU A 1 158 ? -44.243 -8.605 7.682 1.00 87.06 158 GLU A N 1
ATOM 1279 C CA . GLU A 1 158 ? -44.254 -10.074 7.683 1.00 87.06 158 GLU A CA 1
ATOM 1280 C C . GLU A 1 158 ? -43.518 -10.676 8.900 1.00 87.06 158 GLU A C 1
ATOM 1282 O O . GLU A 1 158 ? -44.025 -11.606 9.530 1.00 87.06 158 GLU A O 1
ATOM 1287 N N . LYS A 1 159 ? -42.323 -10.169 9.251 1.00 87.56 159 LYS A N 1
ATOM 1288 C CA . LYS A 1 159 ? -41.476 -10.778 10.303 1.00 87.56 159 LYS A CA 1
ATOM 1289 C C . LYS A 1 159 ? -41.837 -10.350 11.727 1.00 87.56 159 LYS A C 1
ATOM 1291 O O . LYS A 1 159 ? -41.834 -11.184 12.640 1.00 87.56 159 LYS A O 1
ATOM 1296 N N . ILE A 1 160 ? -42.121 -9.064 11.937 1.00 88.25 160 ILE A N 1
ATOM 1297 C CA . ILE A 1 160 ? -42.375 -8.489 13.269 1.00 88.25 160 ILE A CA 1
ATOM 1298 C C . ILE A 1 160 ? -43.843 -8.106 13.495 1.00 88.25 160 ILE A C 1
ATOM 1300 O O . ILE A 1 160 ? -44.292 -8.109 14.639 1.00 88.25 160 ILE A O 1
ATOM 1304 N N . GLY A 1 161 ? -44.626 -7.928 12.430 1.00 84.75 161 GLY A N 1
ATOM 1305 C CA . GLY A 1 161 ? -46.054 -7.617 12.508 1.00 84.75 161 GLY A CA 1
ATOM 1306 C C . GLY A 1 161 ? -46.343 -6.117 12.431 1.00 84.75 161 GLY A C 1
ATOM 1307 O O . GLY A 1 161 ? -45.568 -5.283 12.898 1.00 84.75 161 GLY A O 1
ATOM 1308 N N . SER A 1 162 ? -47.497 -5.771 11.857 1.00 84.50 162 SER A N 1
ATOM 1309 C CA . SER A 1 162 ? -47.883 -4.389 11.533 1.00 84.50 162 SER A CA 1
ATOM 1310 C C . SER A 1 162 ? -47.938 -3.427 12.726 1.00 84.50 162 SER A C 1
ATOM 1312 O O . SER A 1 162 ? -47.718 -2.237 12.547 1.00 84.50 162 SER A O 1
ATOM 1314 N N . ASN A 1 163 ? -48.178 -3.913 13.948 1.00 84.38 163 ASN A N 1
ATOM 1315 C CA . ASN A 1 163 ? -48.262 -3.060 15.143 1.00 84.38 163 ASN A CA 1
ATOM 1316 C C . ASN A 1 163 ? -46.912 -2.446 15.569 1.00 84.38 163 ASN A C 1
ATOM 1318 O O . ASN A 1 163 ? -46.905 -1.454 16.298 1.00 84.38 163 ASN A O 1
ATOM 1322 N N . SER A 1 164 ? -45.788 -3.029 15.141 1.00 87.62 164 SER A N 1
ATOM 1323 C CA . SER A 1 164 ? -44.427 -2.578 15.487 1.00 87.62 164 SER A CA 1
ATOM 1324 C C . SER A 1 164 ? -43.775 -1.743 14.375 1.00 87.62 164 SER A C 1
ATOM 1326 O O . SER A 1 164 ? -42.697 -1.181 14.568 1.00 87.62 164 SER A O 1
ATOM 1328 N N . VAL A 1 165 ? -44.430 -1.631 13.216 1.00 93.25 165 VAL A N 1
ATOM 1329 C CA . VAL A 1 165 ? -43.954 -0.886 12.042 1.00 93.25 165 VAL A CA 1
ATOM 1330 C C . VAL A 1 165 ? -44.694 0.450 11.952 1.00 93.25 165 VAL A C 1
ATOM 1332 O O . VAL A 1 165 ? -45.914 0.505 12.084 1.00 93.25 165 VAL A O 1
ATOM 1335 N N . VAL A 1 166 ? -43.962 1.545 11.738 1.00 94.69 166 VAL A N 1
ATOM 1336 C CA . VAL A 1 166 ? -44.527 2.889 11.550 1.00 94.69 166 VAL A CA 1
ATOM 1337 C C . VAL A 1 166 ? -44.177 3.369 10.148 1.00 94.69 166 VAL A C 1
ATOM 1339 O O . VAL A 1 166 ? -43.015 3.638 9.852 1.00 94.69 166 VAL A O 1
ATOM 1342 N N . GLN A 1 167 ? -45.189 3.454 9.290 1.00 93.81 167 GLN A N 1
ATOM 1343 C CA . GLN A 1 167 ? -45.057 3.884 7.900 1.00 93.81 167 GLN A CA 1
ATOM 1344 C C . GLN A 1 167 ? -45.033 5.417 7.793 1.00 93.81 167 GLN A C 1
ATOM 1346 O O . GLN A 1 167 ? -45.865 6.092 8.400 1.00 93.81 167 GLN A O 1
ATOM 1351 N N . PHE A 1 168 ? -44.127 5.948 6.973 1.00 91.75 168 PHE A N 1
ATOM 1352 C CA . PHE A 1 168 ? -44.028 7.366 6.609 1.00 91.75 168 PHE A CA 1
ATOM 1353 C C . PHE A 1 168 ? -44.131 7.528 5.085 1.00 91.75 168 PHE A C 1
ATOM 1355 O O . PHE A 1 168 ? -43.655 6.668 4.346 1.00 91.75 168 PHE A O 1
ATOM 1362 N N . GLU A 1 169 ? -44.747 8.611 4.601 1.00 83.19 169 GLU A N 1
ATOM 1363 C CA . GLU A 1 169 ? -44.891 8.859 3.153 1.00 83.19 169 GLU A CA 1
ATOM 1364 C C . GLU A 1 169 ? -43.581 9.357 2.508 1.00 83.19 169 GLU A C 1
ATOM 1366 O O . GLU A 1 169 ? -43.370 9.125 1.318 1.00 83.19 169 GLU A O 1
ATOM 1371 N N . ASP A 1 170 ? -42.693 10.008 3.275 1.00 82.06 170 ASP A N 1
ATOM 1372 C CA . ASP A 1 170 ? -41.372 10.449 2.818 1.00 82.06 170 ASP A CA 1
ATOM 1373 C C . ASP A 1 170 ? -40.278 10.380 3.910 1.00 82.06 170 ASP A C 1
ATOM 1375 O O . ASP A 1 170 ? -40.537 10.172 5.102 1.00 82.06 170 ASP A O 1
ATOM 1379 N N . TYR A 1 171 ? -39.013 10.513 3.490 1.00 85.44 171 TYR A N 1
ATOM 1380 C CA . TYR A 1 171 ? -37.867 10.539 4.406 1.00 85.44 171 TYR A CA 1
ATOM 1381 C C . TYR A 1 171 ? -37.798 11.781 5.321 1.00 85.44 171 TYR A C 1
ATOM 1383 O O . TYR A 1 171 ? -37.393 11.611 6.472 1.00 85.44 171 TYR A O 1
ATOM 1391 N N . PRO A 1 172 ? -38.106 13.018 4.872 1.00 87.31 172 PRO A N 1
ATOM 1392 C CA . PRO A 1 172 ? -38.220 14.182 5.755 1.00 87.31 172 PRO A CA 1
ATOM 1393 C C . PRO A 1 172 ? -39.097 13.963 6.996 1.00 87.31 172 PRO A C 1
ATOM 1395 O O . PRO A 1 172 ? -38.647 14.289 8.100 1.00 87.31 172 PRO A O 1
ATOM 1398 N N . ASP A 1 173 ? -40.283 13.371 6.852 1.00 90.06 173 ASP A N 1
ATOM 1399 C CA . ASP A 1 173 ? -41.182 13.087 7.978 1.00 90.06 173 ASP A CA 1
ATOM 1400 C C . ASP A 1 173 ? -40.599 12.008 8.908 1.00 90.06 173 ASP A C 1
ATOM 1402 O O . ASP A 1 173 ? -40.536 12.198 10.127 1.00 90.06 173 ASP A O 1
ATOM 1406 N N . LEU A 1 174 ? -40.070 10.915 8.342 1.00 93.69 174 LEU A N 1
ATOM 1407 C CA . LEU A 1 174 ? -39.418 9.833 9.097 1.00 93.69 174 LEU A CA 1
ATOM 1408 C C . LEU A 1 174 ? -38.235 10.348 9.937 1.00 93.69 174 LEU A C 1
ATOM 1410 O O . LEU A 1 174 ? -38.099 10.027 11.120 1.00 93.69 174 LEU A O 1
ATOM 1414 N N . ILE A 1 175 ? -37.379 11.177 9.337 1.00 92.50 175 ILE A N 1
ATOM 1415 C CA . ILE A 1 175 ? -36.214 11.780 9.999 1.00 92.50 175 ILE A CA 1
ATOM 1416 C C . ILE A 1 175 ? -36.642 12.794 11.067 1.00 92.50 175 ILE A C 1
ATOM 1418 O O . ILE A 1 175 ? -36.007 12.878 12.120 1.00 92.50 175 ILE A O 1
ATOM 1422 N N . SER A 1 176 ? -37.732 13.529 10.837 1.00 92.62 176 SER A N 1
ATOM 1423 C CA . SER A 1 176 ? -38.291 14.451 11.831 1.00 92.62 176 SER A CA 1
ATOM 1424 C C . SER A 1 176 ? -38.780 13.702 13.075 1.00 92.62 176 SER A C 1
ATOM 1426 O O . SER A 1 176 ? -38.458 14.112 14.190 1.00 92.62 176 SER A O 1
ATOM 1428 N N . ALA A 1 177 ? -39.447 12.556 12.902 1.00 93.75 177 ALA A N 1
ATOM 1429 C CA . ALA A 1 177 ? -39.898 11.705 14.005 1.00 93.75 177 ALA A CA 1
ATOM 1430 C C . ALA A 1 177 ? -38.734 11.073 14.803 1.00 93.75 177 ALA A C 1
ATOM 1432 O O . ALA A 1 177 ? -38.813 10.968 16.030 1.00 93.75 177 ALA A O 1
ATOM 1433 N N . LEU A 1 178 ? -37.623 10.714 14.142 1.00 94.00 178 LEU A N 1
ATOM 1434 C CA . LEU A 1 178 ? -36.382 10.271 14.806 1.00 94.00 178 LEU A CA 1
ATOM 1435 C C . LEU A 1 178 ? -35.693 11.392 15.595 1.00 94.00 178 LEU A C 1
ATOM 1437 O O . LEU A 1 178 ? -35.141 11.141 16.665 1.00 94.00 178 LEU A O 1
ATOM 1441 N N . ASN A 1 179 ? -35.704 12.621 15.072 1.00 90.69 179 ASN A N 1
ATOM 1442 C CA . ASN A 1 179 ? -35.118 13.788 15.736 1.00 90.69 179 ASN A CA 1
ATOM 1443 C C . ASN A 1 179 ? -35.962 14.256 16.937 1.00 90.69 179 ASN A C 1
ATOM 1445 O O . ASN A 1 179 ? -35.415 14.693 17.945 1.00 90.69 179 ASN A O 1
ATOM 1449 N N . ALA A 1 180 ? -37.289 14.131 16.846 1.00 90.06 180 ALA A N 1
ATOM 1450 C CA . ALA A 1 180 ? -38.221 14.385 17.944 1.00 90.06 180 ALA A CA 1
ATOM 1451 C C . ALA A 1 180 ? -38.252 13.257 19.000 1.00 90.06 180 ALA A C 1
ATOM 1453 O O . ALA A 1 180 ? -38.820 13.436 20.075 1.00 90.06 180 ALA A O 1
ATOM 1454 N N . GLY A 1 181 ? -37.649 12.096 18.712 1.00 88.38 181 GLY A N 1
ATOM 1455 C CA . GLY A 1 181 ? -37.626 10.932 19.605 1.00 88.38 181 GLY A CA 1
ATOM 1456 C C . GLY A 1 181 ? -38.941 10.141 19.670 1.00 88.38 181 GLY A C 1
ATOM 1457 O O . GLY A 1 181 ? -39.079 9.267 20.528 1.00 88.38 181 GLY A O 1
ATOM 1458 N N . GLU A 1 182 ? -39.893 10.415 18.770 1.00 92.06 182 GLU A N 1
ATOM 1459 C CA . GLU A 1 182 ? -41.183 9.710 18.654 1.00 92.06 182 GLU A CA 1
ATOM 1460 C C . GLU A 1 182 ? -41.013 8.245 18.218 1.00 92.06 182 GLU A C 1
ATOM 1462 O O . GLU A 1 182 ? -41.809 7.366 18.573 1.00 92.06 182 GLU A O 1
ATOM 1467 N N . ILE A 1 183 ? -39.942 7.996 17.463 1.00 94.62 183 ILE A N 1
ATOM 1468 C CA . ILE A 1 183 ? -39.370 6.688 17.149 1.00 94.62 183 ILE A CA 1
ATOM 1469 C C . ILE A 1 183 ? -37.860 6.732 17.423 1.00 94.62 183 ILE A C 1
ATOM 1471 O O . ILE A 1 183 ? -37.237 7.789 17.369 1.00 94.62 183 ILE A O 1
ATOM 1475 N N . LYS A 1 184 ? -37.265 5.575 17.732 1.00 94.06 184 LYS A N 1
ATOM 1476 C CA . LYS A 1 184 ? -35.818 5.430 18.014 1.00 94.06 184 LYS A CA 1
ATOM 1477 C C . LYS A 1 184 ? -35.114 4.429 17.096 1.00 94.06 184 LYS A C 1
ATOM 1479 O O . LYS A 1 184 ? -33.912 4.203 17.237 1.00 94.06 184 LYS A O 1
ATOM 1484 N N . LEU A 1 185 ? -35.872 3.783 16.212 1.00 95.62 185 LEU A N 1
ATOM 1485 C CA . LEU A 1 185 ? -35.386 2.831 15.225 1.00 95.62 185 LEU A CA 1
ATOM 1486 C C . LEU A 1 185 ? -35.950 3.234 13.864 1.00 95.62 185 LEU A C 1
ATOM 1488 O O . LEU A 1 185 ? -37.138 3.546 13.762 1.00 95.62 185 LEU A O 1
ATOM 1492 N N . MET A 1 186 ? -35.129 3.164 12.822 1.00 95.56 186 MET A N 1
ATOM 1493 C CA . MET A 1 186 ? -35.591 3.162 11.432 1.00 95.56 186 MET A CA 1
ATOM 1494 C C . MET A 1 186 ? -34.989 1.983 10.683 1.00 95.56 186 MET A C 1
ATOM 1496 O O . MET A 1 186 ? -33.892 1.551 11.024 1.00 95.56 186 MET A O 1
ATOM 1500 N N . ALA A 1 187 ? -35.658 1.493 9.647 1.00 93.88 187 ALA A N 1
ATOM 1501 C CA . ALA A 1 187 ? -35.088 0.511 8.737 1.00 93.88 187 ALA A CA 1
ATOM 1502 C C . ALA A 1 187 ? -35.092 1.052 7.304 1.00 93.88 187 ALA A C 1
ATOM 1504 O O . ALA A 1 187 ? -36.086 1.617 6.851 1.00 93.88 187 ALA A O 1
ATOM 1505 N N . ALA A 1 188 ? -33.959 0.911 6.616 1.00 90.69 188 ALA A N 1
ATOM 1506 C CA . ALA A 1 188 ? -33.753 1.399 5.254 1.00 90.69 188 ALA A CA 1
ATOM 1507 C C . ALA A 1 188 ? -32.577 0.670 4.586 1.00 90.69 188 ALA A C 1
ATOM 1509 O O . ALA A 1 188 ? -31.753 0.038 5.257 1.00 90.69 188 ALA A O 1
ATOM 1510 N N . ASP A 1 189 ? -32.444 0.829 3.269 1.00 87.31 189 ASP A N 1
ATOM 1511 C CA . ASP A 1 189 ? -31.206 0.500 2.562 1.00 87.31 189 ASP A CA 1
ATOM 1512 C C . ASP A 1 189 ? -30.030 1.292 3.144 1.00 87.31 189 ASP A C 1
ATOM 1514 O O . ASP A 1 189 ? -30.116 2.501 3.376 1.00 87.31 189 ASP A O 1
ATOM 1518 N N . THR A 1 190 ? -28.913 0.607 3.386 1.00 81.69 190 THR A N 1
ATOM 1519 C CA . THR A 1 190 ? -27.821 1.123 4.230 1.00 81.69 190 THR A CA 1
ATOM 1520 C C . THR A 1 190 ? -27.265 2.471 3.753 1.00 81.69 190 THR A C 1
ATOM 1522 O O . THR A 1 190 ? -27.163 3.387 4.574 1.00 81.69 190 THR A O 1
ATOM 1525 N N . PRO A 1 191 ? -26.952 2.669 2.453 1.00 80.06 191 PRO A N 1
ATOM 1526 C CA . PRO A 1 191 ? -26.445 3.954 1.972 1.00 80.06 191 PRO A CA 1
ATOM 1527 C C . PRO A 1 191 ? -27.481 5.081 2.081 1.00 80.06 191 PRO A C 1
ATOM 1529 O O . PRO A 1 191 ? -27.114 6.231 2.318 1.00 80.06 191 PRO A O 1
ATOM 1532 N N . THR A 1 192 ? -28.769 4.754 1.945 1.00 83.12 192 THR A N 1
ATOM 1533 C CA . THR A 1 192 ? -29.882 5.704 2.044 1.00 83.12 192 THR A CA 1
ATOM 1534 C C . THR A 1 192 ? -30.103 6.130 3.494 1.00 83.12 192 THR A C 1
ATOM 1536 O O . THR A 1 192 ? -30.078 7.325 3.785 1.00 83.12 192 THR A O 1
ATOM 1539 N N . GLY A 1 193 ? -30.196 5.182 4.432 1.00 83.06 193 GLY A N 1
ATOM 1540 C CA . GLY A 1 193 ? -30.298 5.490 5.863 1.00 83.06 193 GLY A CA 1
ATOM 1541 C C . GLY A 1 193 ? -29.129 6.345 6.364 1.00 83.06 193 GLY A C 1
ATOM 1542 O O . GLY A 1 193 ? -29.345 7.388 6.983 1.00 83.06 193 GLY A O 1
ATOM 1543 N N . LEU A 1 194 ? -27.891 5.984 6.000 1.00 79.88 194 LEU A N 1
ATOM 1544 C CA . LEU A 1 194 ? -26.697 6.772 6.329 1.00 79.88 194 LEU A CA 1
ATOM 1545 C C . LEU A 1 194 ? -26.724 8.184 5.729 1.00 79.88 194 LEU A C 1
ATOM 1547 O O . LEU A 1 194 ? -26.359 9.143 6.412 1.00 79.88 194 LEU A O 1
ATOM 1551 N N . PHE A 1 195 ? -27.168 8.336 4.477 1.00 80.69 195 PHE A N 1
ATOM 1552 C CA . PHE A 1 195 ? -27.288 9.646 3.838 1.00 80.69 195 PHE A CA 1
ATOM 1553 C C . PHE A 1 195 ? -28.305 10.542 4.554 1.00 80.69 195 PHE A C 1
ATOM 1555 O O . PHE A 1 195 ? -27.992 11.692 4.866 1.00 80.69 195 PHE A O 1
ATOM 1562 N N . HIS A 1 196 ? -29.504 10.031 4.847 1.00 83.12 196 HIS A N 1
ATOM 1563 C CA . HIS A 1 196 ? -30.560 10.824 5.478 1.00 83.12 196 HIS A CA 1
ATOM 1564 C C . HIS A 1 196 ? -30.231 11.176 6.938 1.00 83.12 196 HIS A C 1
ATOM 1566 O O . HIS A 1 196 ? -30.372 12.341 7.318 1.00 83.12 196 HIS A O 1
ATOM 1572 N N . LEU A 1 197 ? -29.682 10.237 7.720 1.00 82.81 197 LEU A N 1
ATOM 1573 C CA . LEU A 1 197 ? -29.155 10.519 9.063 1.00 82.81 197 LEU A CA 1
ATOM 1574 C C . LEU A 1 197 ? -27.999 11.533 9.020 1.00 82.81 197 LEU A C 1
ATOM 1576 O O . LEU A 1 197 ? -27.929 12.426 9.862 1.00 82.81 197 LEU A O 1
ATOM 1580 N N . GLY A 1 198 ? -27.108 11.438 8.027 1.00 75.44 198 GLY A N 1
ATOM 1581 C CA . GLY A 1 198 ? -25.972 12.351 7.870 1.00 75.44 198 GLY A CA 1
ATOM 1582 C C . GLY A 1 198 ? -26.395 13.768 7.506 1.00 75.44 198 GLY A C 1
ATOM 1583 O O . GLY A 1 198 ? -25.941 14.727 8.127 1.00 75.44 198 GLY A O 1
ATOM 1584 N N . LYS A 1 199 ? -27.331 13.900 6.562 1.00 77.56 199 LYS A N 1
ATOM 1585 C CA . LYS A 1 199 ? -27.941 15.176 6.166 1.00 77.56 199 LYS A CA 1
ATOM 1586 C C . LYS A 1 199 ? -28.663 15.864 7.333 1.00 77.56 199 LYS A C 1
ATOM 1588 O O . LYS A 1 199 ? -28.691 17.090 7.381 1.00 77.56 199 LYS A O 1
ATOM 1593 N N . ALA A 1 200 ? -29.215 15.085 8.264 1.00 81.25 200 ALA A N 1
ATOM 1594 C CA . ALA A 1 200 ? -29.871 15.571 9.477 1.00 81.25 200 ALA A CA 1
ATOM 1595 C C . ALA A 1 200 ? -28.914 15.847 10.655 1.00 81.25 200 ALA A C 1
ATOM 1597 O O . ALA A 1 200 ? -29.353 16.349 11.685 1.00 81.25 200 ALA A O 1
ATOM 1598 N N . GLY A 1 201 ? -27.623 15.510 10.540 1.00 81.81 201 GLY A N 1
ATOM 1599 C CA . GLY A 1 201 ? -26.660 15.615 11.645 1.00 81.81 201 GLY A CA 1
ATOM 1600 C C . GLY A 1 201 ? -26.807 14.536 12.729 1.00 81.81 201 GLY A C 1
ATOM 1601 O O . GLY A 1 201 ? -26.182 14.643 13.779 1.00 81.81 201 GLY A O 1
ATOM 1602 N N . LEU A 1 202 ? -27.596 13.486 12.481 1.00 84.38 202 LEU A N 1
ATOM 1603 C CA . LEU A 1 202 ? -27.945 12.448 13.457 1.00 84.38 202 LEU A CA 1
ATOM 1604 C C . LEU A 1 202 ? -26.985 11.248 13.484 1.00 84.38 202 LEU A C 1
ATOM 1606 O O . LEU A 1 202 ? -27.099 10.421 14.384 1.00 84.38 202 LEU A O 1
ATOM 1610 N N . LEU A 1 203 ? -26.029 11.135 12.551 1.00 79.69 203 LEU A N 1
ATOM 1611 C CA . LEU A 1 203 ? -25.124 9.970 12.454 1.00 79.69 203 LEU A CA 1
ATOM 1612 C C . LEU A 1 203 ? -24.383 9.623 13.753 1.00 79.69 203 LEU A C 1
ATOM 1614 O O . LEU A 1 203 ? -24.137 8.450 14.003 1.00 79.69 203 LEU A O 1
ATOM 1618 N N . ALA A 1 204 ? -24.031 10.609 14.582 1.00 74.44 204 ALA A N 1
ATOM 1619 C CA . ALA A 1 204 ? -23.351 10.355 15.854 1.00 74.44 204 ALA A CA 1
ATOM 1620 C C . ALA A 1 204 ? -24.253 9.663 16.896 1.00 74.44 204 ALA A C 1
ATOM 1622 O O . ALA A 1 204 ? -23.742 9.013 17.804 1.00 74.44 204 ALA A O 1
ATOM 1623 N N . ASN A 1 205 ? -25.577 9.781 16.755 1.00 87.62 205 ASN A N 1
ATOM 1624 C CA . ASN A 1 205 ? -26.574 9.308 17.719 1.00 87.62 205 ASN A CA 1
ATOM 1625 C C . ASN A 1 205 ? -27.149 7.926 17.365 1.00 87.62 205 ASN A C 1
ATOM 1627 O O . ASN A 1 205 ? -27.936 7.385 18.143 1.00 87.62 205 ASN A O 1
ATOM 1631 N N . TYR A 1 206 ? -26.793 7.368 16.202 1.00 89.44 206 TYR A N 1
ATOM 1632 C CA . TYR A 1 206 ? -27.361 6.132 15.666 1.00 89.44 206 TYR A CA 1
ATOM 1633 C C . TYR A 1 206 ? -26.275 5.141 15.226 1.00 89.44 206 TYR A C 1
ATOM 1635 O O . TYR A 1 206 ? -25.281 5.507 14.601 1.00 89.44 206 TYR A O 1
ATOM 1643 N N . LYS A 1 207 ? -26.516 3.857 15.493 1.00 85.00 207 LYS A N 1
ATOM 1644 C CA . LYS A 1 207 ? -25.655 2.713 15.160 1.00 85.00 207 LYS A CA 1
ATOM 1645 C C . LYS A 1 207 ? -26.452 1.641 14.413 1.00 85.00 207 LYS A C 1
ATOM 1647 O O . LYS A 1 207 ? -27.671 1.580 14.526 1.00 85.00 207 LYS A O 1
ATOM 1652 N N . TYR A 1 208 ? -25.779 0.782 13.656 1.00 87.31 208 TYR A N 1
ATOM 1653 C CA . TYR A 1 208 ? -26.396 -0.348 12.952 1.00 87.31 208 TYR A CA 1
ATOM 1654 C C . TYR A 1 208 ? -25.428 -1.534 12.917 1.00 87.31 208 TYR A C 1
ATOM 1656 O O . TYR A 1 208 ? -24.211 -1.356 13.026 1.00 87.31 208 TYR A O 1
ATOM 1664 N N . GLU A 1 209 ? -25.965 -2.743 12.788 1.00 78.75 209 GLU A N 1
ATOM 1665 C CA . GLU A 1 209 ? -25.195 -3.982 12.886 1.00 78.75 209 GLU A CA 1
ATOM 1666 C C . GLU A 1 209 ? -24.575 -4.376 11.535 1.00 78.75 209 GLU A C 1
ATOM 1668 O O . GLU A 1 209 ? -25.090 -5.223 10.818 1.00 78.75 209 GLU A O 1
ATOM 1673 N N . LYS A 1 210 ? -23.448 -3.742 11.187 1.00 67.38 210 LYS A N 1
ATOM 1674 C CA . LYS A 1 210 ? -22.801 -3.791 9.857 1.00 67.38 210 LYS A CA 1
ATOM 1675 C C . LYS A 1 210 ? -22.639 -5.167 9.193 1.00 67.38 210 LYS A C 1
ATOM 1677 O O . LYS A 1 210 ? -22.526 -5.220 7.973 1.00 67.38 210 LYS A O 1
ATOM 1682 N N . LEU A 1 211 ? -22.505 -6.239 9.976 1.00 53.44 211 LEU A N 1
ATOM 1683 C CA . LEU A 1 211 ? -22.230 -7.590 9.472 1.00 53.44 211 LEU A CA 1
ATOM 1684 C C . LEU A 1 211 ? -23.505 -8.416 9.239 1.00 53.44 211 LEU A C 1
ATOM 1686 O O . LEU A 1 211 ? -23.447 -9.408 8.515 1.00 53.44 211 LEU A O 1
ATOM 1690 N N . ASN A 1 212 ? -24.634 -8.001 9.821 1.00 66.69 212 ASN A N 1
ATOM 1691 C CA . ASN A 1 212 ? -25.901 -8.726 9.812 1.00 66.69 212 ASN A CA 1
ATOM 1692 C C . ASN A 1 212 ? -27.026 -7.814 9.278 1.00 66.69 212 ASN A C 1
ATOM 1694 O O . ASN A 1 212 ? -27.840 -7.296 10.049 1.00 66.69 212 ASN A O 1
ATOM 1698 N N . PRO A 1 213 ? -27.100 -7.598 7.951 1.00 80.81 213 PRO A N 1
ATOM 1699 C CA . PRO A 1 213 ? -28.246 -6.925 7.353 1.00 80.81 213 PRO A CA 1
ATOM 1700 C C . PRO A 1 213 ? -29.530 -7.733 7.568 1.00 80.81 213 PRO A C 1
ATOM 1702 O O . PRO A 1 213 ? -29.502 -8.964 7.595 1.00 80.81 213 PRO A O 1
ATOM 1705 N N . LEU A 1 214 ? -30.676 -7.044 7.630 1.00 82.56 214 LEU A N 1
ATOM 1706 C CA . LEU A 1 214 ? -32.001 -7.684 7.666 1.00 82.56 214 LEU A CA 1
ATOM 1707 C C . LEU A 1 214 ? -32.167 -8.659 6.495 1.00 82.56 214 LEU A C 1
ATOM 1709 O O . LEU A 1 214 ? -32.704 -9.757 6.636 1.00 82.56 214 LEU A O 1
ATOM 1713 N N . TYR A 1 215 ? -31.703 -8.216 5.329 1.00 80.69 215 TYR A N 1
ATOM 1714 C CA . TYR A 1 215 ? -31.548 -8.988 4.111 1.00 80.69 215 TYR A CA 1
ATOM 1715 C C . TYR A 1 215 ? -30.661 -8.208 3.134 1.00 80.69 215 TYR A C 1
ATOM 1717 O O . TYR A 1 215 ? -30.348 -7.031 3.321 1.00 80.69 215 TYR A O 1
ATOM 1725 N N . SER A 1 216 ? -30.309 -8.871 2.039 1.00 78.88 216 SER A N 1
ATOM 1726 C CA . SER A 1 216 ? -29.535 -8.303 0.945 1.00 78.88 216 SER A CA 1
ATOM 1727 C C . SER A 1 216 ? -30.236 -8.623 -0.374 1.00 78.88 216 SER A C 1
ATOM 1729 O O . SER A 1 216 ? -30.476 -9.798 -0.663 1.00 78.88 216 SER A O 1
ATOM 1731 N N . ASN A 1 217 ? -30.623 -7.607 -1.152 1.00 81.62 217 ASN A N 1
ATOM 1732 C CA . ASN A 1 217 ? -31.494 -7.772 -2.324 1.00 81.62 217 ASN A CA 1
ATOM 1733 C C . ASN A 1 217 ? -30.937 -7.071 -3.577 1.00 81.62 217 ASN A C 1
ATOM 1735 O O . ASN A 1 217 ? -30.126 -6.147 -3.503 1.00 81.62 217 ASN A O 1
ATOM 1739 N N . ASN A 1 218 ? -31.364 -7.535 -4.752 1.00 84.38 218 ASN A N 1
ATOM 1740 C CA . ASN A 1 218 ? -30.964 -6.978 -6.041 1.00 84.38 218 ASN A CA 1
ATOM 1741 C C . ASN A 1 218 ? -31.995 -5.955 -6.533 1.00 84.38 218 ASN A C 1
ATOM 1743 O O . ASN A 1 218 ? -33.189 -6.250 -6.600 1.00 84.38 218 ASN A O 1
ATOM 1747 N N . PHE A 1 219 ? -31.521 -4.796 -6.984 1.00 87.75 219 PHE A N 1
ATOM 1748 C CA . PHE A 1 219 ? -32.291 -3.898 -7.838 1.00 87.75 219 PHE A CA 1
ATOM 1749 C C . PHE A 1 219 ? -32.405 -4.494 -9.241 1.00 87.75 219 PHE A C 1
ATOM 1751 O O . PHE A 1 219 ? -31.397 -4.743 -9.908 1.00 87.75 219 PHE A O 1
ATOM 1758 N N . TYR A 1 220 ? -33.636 -4.659 -9.706 1.00 91.19 220 TYR A N 1
ATOM 1759 C CA . TYR A 1 220 ? -33.985 -5.112 -11.047 1.00 91.19 220 TYR A CA 1
ATOM 1760 C C . TYR A 1 220 ? -34.619 -3.970 -11.844 1.00 91.19 220 TYR A C 1
ATOM 1762 O O . TYR A 1 220 ? -35.290 -3.107 -11.271 1.00 91.19 220 TYR A O 1
ATOM 1770 N N . VAL A 1 221 ? -34.482 -4.004 -13.172 1.00 90.38 221 VAL A N 1
ATOM 1771 C CA . VAL A 1 221 ? -35.406 -3.255 -14.037 1.00 90.38 221 VAL A CA 1
ATOM 1772 C C . VAL A 1 221 ? -36.795 -3.880 -13.910 1.00 90.38 221 VAL A C 1
ATOM 1774 O O . VAL A 1 221 ? -36.915 -5.105 -13.965 1.00 90.38 221 VAL A O 1
ATOM 1777 N N . GLY A 1 222 ? -37.834 -3.056 -13.781 1.00 91.69 222 GLY A N 1
ATOM 1778 C CA . GLY A 1 222 ? -39.223 -3.498 -13.923 1.00 91.69 222 GLY A CA 1
ATOM 1779 C C . GLY A 1 222 ? -39.841 -2.991 -15.216 1.00 91.69 222 GLY A C 1
ATOM 1780 O O . GLY A 1 222 ? -39.686 -1.817 -15.549 1.00 91.69 222 GLY A O 1
ATOM 1781 N N . VAL A 1 223 ? -40.574 -3.856 -15.909 1.00 93.62 223 VAL A N 1
ATOM 1782 C CA . VAL A 1 223 ? -41.384 -3.540 -17.096 1.00 93.62 223 VAL A CA 1
ATOM 1783 C C . VAL A 1 223 ? -42.845 -3.897 -16.784 1.00 93.62 223 VAL A C 1
ATOM 1785 O O . VAL A 1 223 ? -43.069 -4.861 -16.047 1.00 93.62 223 VAL A O 1
ATOM 1788 N N . PRO A 1 224 ? -43.857 -3.168 -17.293 1.00 92.81 224 PRO A N 1
ATOM 1789 C CA . PRO A 1 224 ? -45.249 -3.598 -17.208 1.00 92.81 224 PRO A CA 1
ATOM 1790 C C . PRO A 1 224 ? -45.442 -5.053 -17.648 1.00 92.81 224 PRO A C 1
ATOM 1792 O O . PRO A 1 224 ? -44.962 -5.472 -18.706 1.00 92.81 224 PRO A O 1
ATOM 1795 N N . LYS A 1 225 ? -46.152 -5.834 -16.829 1.00 91.25 225 LYS A N 1
ATOM 1796 C CA . LYS A 1 225 ? -46.303 -7.275 -17.045 1.00 91.25 225 LYS A CA 1
ATOM 1797 C C . LYS A 1 225 ? -46.946 -7.595 -18.395 1.00 91.25 225 LYS A C 1
ATOM 1799 O O . LYS A 1 225 ? -48.045 -7.136 -18.702 1.00 91.25 225 LYS A O 1
ATOM 1804 N N . GLY A 1 226 ? -46.275 -8.438 -19.175 1.00 84.31 226 GLY A N 1
ATOM 1805 C CA . GLY A 1 226 ? -46.695 -8.880 -20.502 1.00 84.31 226 GLY A CA 1
ATOM 1806 C C . GLY A 1 226 ? -45.826 -8.371 -21.655 1.00 84.31 226 GLY A C 1
ATOM 1807 O O . GLY A 1 226 ? -45.793 -9.044 -22.690 1.00 84.31 226 GLY A O 1
ATOM 1808 N N . ASP A 1 227 ? -45.076 -7.268 -21.508 1.00 85.31 227 ASP A N 1
ATOM 1809 C CA . ASP A 1 227 ? -44.187 -6.779 -22.578 1.00 85.31 227 ASP A CA 1
ATOM 1810 C C . ASP A 1 227 ? -42.824 -7.489 -22.581 1.00 85.31 227 ASP A C 1
ATOM 1812 O O . ASP A 1 227 ? -41.762 -6.949 -22.252 1.00 85.31 227 ASP A O 1
ATOM 1816 N N . LYS A 1 228 ? -42.861 -8.749 -23.019 1.00 88.31 228 LYS A N 1
ATOM 1817 C CA . LYS A 1 228 ? -41.670 -9.592 -23.170 1.00 88.31 228 LYS A CA 1
ATOM 1818 C C . LYS A 1 228 ? -40.653 -9.024 -24.163 1.00 88.31 228 LYS A C 1
ATOM 1820 O O . LYS A 1 228 ? -39.465 -9.297 -24.016 1.00 88.31 228 LYS A O 1
ATOM 1825 N N . ARG A 1 229 ? -41.092 -8.244 -25.160 1.00 88.38 229 ARG A N 1
ATOM 1826 C CA . ARG A 1 229 ? -40.213 -7.696 -26.204 1.00 88.38 229 ARG A CA 1
ATOM 1827 C C . ARG A 1 229 ? -39.385 -6.536 -25.661 1.00 88.38 229 ARG A C 1
ATOM 1829 O O . ARG A 1 229 ? -38.179 -6.475 -25.915 1.00 88.38 229 ARG A O 1
ATOM 1836 N N . LEU A 1 230 ? -40.012 -5.629 -24.914 1.00 89.75 230 LEU A N 1
ATOM 1837 C CA . LEU A 1 230 ? -39.309 -4.550 -24.230 1.00 89.75 230 LEU A CA 1
ATOM 1838 C C . LEU A 1 230 ? -38.362 -5.113 -23.164 1.00 89.75 230 LEU A C 1
ATOM 1840 O O . LEU A 1 230 ? -37.197 -4.723 -23.124 1.00 89.75 230 LEU A O 1
ATOM 1844 N N . LEU A 1 231 ? -38.815 -6.100 -22.384 1.00 91.69 231 LEU A N 1
ATOM 1845 C CA . LEU A 1 231 ? -37.992 -6.777 -21.381 1.00 91.69 231 LEU A CA 1
ATOM 1846 C C . LEU A 1 231 ? -36.742 -7.445 -21.980 1.00 91.69 231 LEU A C 1
ATOM 1848 O O . LEU A 1 231 ? -35.641 -7.272 -21.461 1.00 91.69 231 LEU A O 1
ATOM 1852 N N . GLU A 1 232 ? -36.880 -8.170 -23.093 1.00 90.88 232 GLU A N 1
ATOM 1853 C CA . GLU A 1 232 ? -35.750 -8.787 -23.802 1.00 90.88 232 GLU A CA 1
ATOM 1854 C C . GLU A 1 232 ? -34.775 -7.732 -24.352 1.00 90.88 232 GLU A C 1
ATOM 1856 O O . GLU A 1 232 ? -33.559 -7.869 -24.203 1.00 90.88 232 GLU A O 1
ATOM 1861 N N . THR A 1 233 ? -35.296 -6.634 -24.910 1.00 91.62 233 THR A N 1
ATOM 1862 C CA . THR A 1 233 ? -34.487 -5.502 -25.401 1.00 91.62 233 THR A CA 1
ATOM 1863 C C . THR A 1 233 ? -33.688 -4.856 -24.263 1.00 91.62 233 THR A C 1
ATOM 1865 O O . THR A 1 233 ? -32.484 -4.620 -24.394 1.00 91.62 233 THR A O 1
ATOM 1868 N N . ILE A 1 234 ? -34.336 -4.626 -23.118 1.00 91.94 234 ILE A N 1
ATOM 1869 C CA . ILE A 1 234 ? -33.707 -4.104 -21.902 1.00 91.94 234 ILE A CA 1
ATOM 1870 C C . ILE A 1 234 ? -32.612 -5.053 -21.415 1.00 91.94 234 ILE A C 1
ATOM 1872 O O . ILE A 1 234 ? -31.475 -4.616 -21.233 1.00 91.94 234 ILE A O 1
ATOM 1876 N N . ASN A 1 235 ? -32.919 -6.343 -21.269 1.00 91.88 235 ASN A N 1
ATOM 1877 C CA . ASN A 1 235 ? -31.980 -7.352 -20.784 1.00 91.88 235 ASN A CA 1
ATOM 1878 C C . ASN A 1 235 ? -30.744 -7.466 -21.682 1.00 91.88 235 ASN A C 1
ATOM 1880 O O . ASN A 1 235 ? -29.624 -7.460 -21.175 1.00 91.88 235 ASN A O 1
ATOM 1884 N N . ASN A 1 236 ? -30.923 -7.492 -23.004 1.00 89.81 236 ASN A N 1
ATOM 1885 C CA . ASN A 1 236 ? -29.813 -7.546 -23.955 1.00 89.81 236 ASN A CA 1
ATOM 1886 C C . ASN A 1 236 ? -28.915 -6.301 -23.857 1.00 89.81 236 ASN A C 1
ATOM 1888 O O . ASN A 1 236 ? -27.693 -6.436 -23.793 1.00 89.81 236 ASN A O 1
ATOM 1892 N N . GLY A 1 237 ? -29.495 -5.100 -23.752 1.00 90.38 237 GLY A N 1
ATOM 1893 C CA . GLY A 1 237 ? -28.721 -3.872 -23.547 1.00 90.38 237 GLY A CA 1
ATOM 1894 C C . GLY A 1 237 ? -28.004 -3.815 -22.191 1.00 90.38 237 GLY A C 1
ATOM 1895 O O . GLY A 1 237 ? -26.856 -3.387 -22.125 1.00 90.38 237 GLY A O 1
ATOM 1896 N N . MET A 1 238 ? -28.631 -4.295 -21.109 1.00 90.19 238 MET A N 1
ATOM 1897 C CA . MET A 1 238 ? -28.023 -4.325 -19.768 1.00 90.19 238 MET A CA 1
ATOM 1898 C C . MET A 1 238 ? -26.904 -5.375 -19.670 1.00 90.19 238 MET A C 1
ATOM 1900 O O . MET A 1 238 ? -25.909 -5.160 -18.973 1.00 90.19 238 MET A O 1
ATOM 1904 N N . ASN A 1 239 ? -27.024 -6.485 -20.402 1.00 86.31 239 ASN A N 1
ATOM 1905 C CA . ASN A 1 239 ? -25.976 -7.499 -20.544 1.00 86.31 239 ASN A CA 1
ATOM 1906 C C . ASN A 1 239 ? -24.808 -7.030 -21.433 1.00 86.31 239 ASN A C 1
ATOM 1908 O O . ASN A 1 239 ? -23.700 -7.543 -21.297 1.00 86.31 239 ASN A O 1
ATOM 1912 N N . ALA A 1 240 ? -25.020 -6.035 -22.303 1.00 85.69 240 ALA A N 1
ATOM 1913 C CA . ALA A 1 240 ? -23.965 -5.404 -23.103 1.00 85.69 240 ALA A CA 1
ATOM 1914 C C . ALA A 1 240 ? -23.121 -4.366 -22.324 1.00 85.69 240 ALA A C 1
ATOM 1916 O O . ALA A 1 240 ? -22.126 -3.861 -22.854 1.00 85.69 240 ALA A O 1
ATOM 1917 N N . ILE A 1 241 ? -23.491 -4.041 -21.077 1.00 84.06 241 ILE A N 1
ATOM 1918 C CA . ILE A 1 241 ? -22.678 -3.221 -20.167 1.00 84.06 241 ILE A CA 1
ATOM 1919 C C . ILE A 1 241 ? -21.643 -4.127 -19.492 1.00 84.06 241 ILE A C 1
ATOM 1921 O O . ILE A 1 241 ? -21.990 -4.980 -18.671 1.00 84.06 241 ILE A O 1
ATOM 1925 N N . SER A 1 242 ? -20.368 -3.928 -19.825 1.00 77.88 242 SER A N 1
ATOM 1926 C CA . SER A 1 242 ? -19.264 -4.760 -19.339 1.00 77.88 242 SER A CA 1
ATOM 1927 C C . SER A 1 242 ? -18.995 -4.575 -17.842 1.00 77.88 242 SER A C 1
ATOM 1929 O O . SER A 1 242 ? -19.263 -3.518 -17.269 1.00 77.88 242 SER A O 1
ATOM 1931 N N . ASN A 1 243 ? -18.382 -5.578 -17.205 1.00 64.19 243 ASN A N 1
ATOM 1932 C CA . ASN A 1 243 ? -18.025 -5.516 -15.782 1.00 64.19 243 ASN A CA 1
ATOM 1933 C C . ASN A 1 243 ? -17.151 -4.295 -15.438 1.00 64.19 243 ASN A C 1
ATOM 1935 O O . ASN A 1 243 ? -17.344 -3.698 -14.386 1.00 64.19 243 ASN A O 1
ATOM 1939 N N . ASN A 1 244 ? -16.251 -3.871 -16.332 1.00 57.28 244 ASN A N 1
ATOM 1940 C CA . ASN A 1 244 ? -15.428 -2.673 -16.128 1.00 57.28 244 ASN A CA 1
ATOM 1941 C C . ASN A 1 244 ? -16.268 -1.387 -16.096 1.00 57.28 244 ASN A C 1
ATOM 1943 O O . ASN A 1 244 ? -16.009 -0.501 -15.287 1.00 57.28 244 ASN A O 1
ATOM 1947 N N . GLU A 1 245 ? -17.302 -1.297 -16.932 1.00 77.00 245 GLU A N 1
ATOM 1948 C CA . GLU A 1 245 ? -18.235 -0.166 -16.944 1.00 77.00 245 GLU A CA 1
ATOM 1949 C C . GLU A 1 245 ? -19.140 -0.173 -15.700 1.00 77.00 245 GLU A C 1
ATOM 1951 O O . GLU A 1 245 ? -19.352 0.875 -15.089 1.00 77.00 245 GLU A O 1
ATOM 1956 N N . ARG A 1 246 ? -19.592 -1.359 -15.257 1.00 74.38 246 ARG A N 1
ATOM 1957 C CA . ARG A 1 246 ? -20.312 -1.530 -13.979 1.00 74.38 246 ARG A CA 1
ATOM 1958 C C . ARG A 1 246 ? -19.461 -1.075 -12.784 1.00 74.38 246 ARG A C 1
ATOM 1960 O O . ARG A 1 246 ? -19.937 -0.343 -11.916 1.00 74.38 246 ARG A O 1
ATOM 1967 N N . LEU A 1 247 ? -18.180 -1.454 -12.768 1.00 60.00 247 LEU A N 1
ATOM 1968 C CA . LEU A 1 247 ? -17.211 -1.044 -11.745 1.00 60.00 247 LEU A CA 1
ATOM 1969 C C . LEU A 1 247 ? -16.930 0.463 -11.792 1.00 60.00 247 LEU A C 1
ATOM 1971 O O . LEU A 1 247 ? -16.825 1.081 -10.737 1.00 60.00 247 LEU A O 1
ATOM 1975 N N . LEU A 1 248 ? -16.860 1.080 -12.976 1.00 67.25 248 LEU A N 1
ATOM 1976 C CA . LEU A 1 248 ? -16.681 2.530 -13.105 1.00 67.25 248 LEU A CA 1
ATOM 1977 C C . LEU A 1 248 ? -17.873 3.307 -12.523 1.00 67.25 248 LEU A C 1
ATOM 1979 O O . LEU A 1 248 ? -17.666 4.294 -11.816 1.00 67.25 248 LEU A O 1
ATOM 1983 N N . ILE A 1 249 ? -19.107 2.842 -12.752 1.00 73.75 249 ILE A N 1
ATOM 1984 C CA . ILE A 1 249 ? -20.300 3.401 -12.097 1.00 73.75 249 ILE A CA 1
ATOM 1985 C C . ILE A 1 249 ? -20.194 3.229 -10.578 1.00 73.75 249 ILE A C 1
ATOM 1987 O O . ILE A 1 249 ? -20.342 4.204 -9.847 1.00 73.75 249 ILE A O 1
ATOM 1991 N N . SER A 1 250 ? -19.866 2.030 -10.089 1.00 67.88 250 SER A N 1
ATOM 1992 C CA . SER A 1 250 ? -19.706 1.789 -8.648 1.00 67.88 250 SER A CA 1
ATOM 1993 C C . SER A 1 250 ? -18.664 2.730 -8.016 1.00 67.88 250 SER A C 1
ATOM 1995 O O . SER A 1 250 ? -18.983 3.447 -7.070 1.00 67.88 250 SER A O 1
ATOM 1997 N N . ARG A 1 251 ? -17.470 2.863 -8.614 1.00 61.34 251 ARG A N 1
ATOM 1998 C CA . ARG A 1 251 ? -16.411 3.808 -8.191 1.00 61.34 251 ARG A CA 1
ATOM 1999 C C . ARG A 1 251 ? -16.839 5.273 -8.221 1.00 61.34 251 ARG A C 1
ATOM 2001 O O . ARG A 1 251 ? -16.400 6.056 -7.386 1.00 61.34 251 ARG A O 1
ATOM 2008 N N . THR A 1 252 ? -17.689 5.649 -9.176 1.00 64.44 252 THR A N 1
ATOM 2009 C CA . THR A 1 252 ? -18.228 7.014 -9.291 1.00 64.44 252 THR A CA 1
ATOM 2010 C C . THR A 1 252 ? -19.088 7.380 -8.077 1.00 64.44 252 THR A C 1
ATOM 2012 O O . THR A 1 252 ? -19.133 8.552 -7.708 1.00 64.44 252 THR A O 1
ATOM 2015 N N . TRP A 1 253 ? -19.724 6.395 -7.432 1.00 68.25 253 TRP A N 1
ATOM 2016 C CA . TRP A 1 253 ? -20.683 6.597 -6.341 1.00 68.25 253 TRP A CA 1
ATOM 2017 C C . TRP A 1 253 ? -20.211 6.088 -4.960 1.00 68.25 253 TRP A C 1
ATOM 2019 O O . TRP A 1 253 ? -20.775 6.500 -3.947 1.00 68.25 253 TRP A O 1
ATOM 2029 N N . ALA A 1 254 ? -19.151 5.272 -4.887 1.00 54.81 254 ALA A N 1
ATOM 2030 C CA . ALA A 1 254 ? -18.662 4.624 -3.659 1.00 54.81 254 ALA A CA 1
ATOM 2031 C C . ALA A 1 254 ? -18.184 5.579 -2.544 1.00 54.81 254 ALA A C 1
ATOM 2033 O O . ALA A 1 254 ? -18.193 5.214 -1.372 1.00 54.81 254 ALA A O 1
ATOM 2034 N N . THR A 1 255 ? -17.762 6.801 -2.878 1.00 46.81 255 THR A N 1
ATOM 2035 C CA . THR A 1 255 ? -17.208 7.777 -1.916 1.00 46.81 255 THR A CA 1
ATOM 2036 C C . THR A 1 255 ? -18.212 8.829 -1.429 1.00 46.81 255 THR A C 1
ATOM 2038 O O . THR A 1 255 ? -17.817 9.780 -0.759 1.00 46.81 255 THR A O 1
ATOM 2041 N N . GLY A 1 256 ? -19.496 8.744 -1.804 1.00 48.12 256 GLY A N 1
ATOM 2042 C CA . GLY A 1 256 ? -20.515 9.771 -1.495 1.00 48.12 256 GLY A CA 1
ATOM 2043 C C . GLY A 1 256 ? -20.311 11.123 -2.209 1.00 48.12 256 GLY A C 1
ATOM 2044 O O . GLY A 1 256 ? -21.211 11.957 -2.255 1.00 48.12 256 GLY A O 1
ATOM 2045 N N . GLN A 1 257 ? -19.145 11.319 -2.823 1.00 41.97 257 GLN A N 1
ATOM 2046 C CA . GLN A 1 257 ? -18.832 12.333 -3.820 1.00 41.97 257 GLN A CA 1
ATOM 2047 C C . GLN A 1 257 ? -18.219 11.643 -5.037 1.00 41.97 257 GLN A C 1
ATOM 2049 O O . GLN A 1 257 ? -17.519 10.640 -4.891 1.00 41.97 257 GLN A O 1
ATOM 2054 N N . ARG A 1 258 ? -18.446 12.210 -6.225 1.00 47.78 258 ARG A N 1
ATOM 2055 C CA . ARG A 1 258 ? -17.867 11.738 -7.487 1.00 47.78 258 ARG A CA 1
ATOM 2056 C C . ARG A 1 258 ? -16.336 11.728 -7.377 1.00 47.78 258 ARG A C 1
ATOM 2058 O O . ARG A 1 258 ? -15.755 12.801 -7.215 1.00 47.78 258 ARG A O 1
ATOM 2065 N N . SER A 1 259 ? -15.700 10.551 -7.430 1.00 41.53 259 SER A N 1
ATOM 2066 C CA . SER A 1 259 ? -14.239 10.438 -7.262 1.00 41.53 259 SER A CA 1
ATOM 2067 C C . SER A 1 259 ? -13.490 11.373 -8.222 1.00 41.53 259 SER A C 1
ATOM 2069 O O . SER A 1 259 ? -13.804 11.446 -9.412 1.00 41.53 259 SER A O 1
ATOM 2071 N N . GLN A 1 260 ? -12.499 12.102 -7.697 1.00 42.12 260 GLN A N 1
ATOM 2072 C CA . GLN A 1 260 ? -11.769 13.130 -8.449 1.00 42.12 260 GLN A CA 1
ATOM 2073 C C . GLN A 1 260 ? -10.698 12.558 -9.399 1.00 42.12 260 GLN A C 1
ATOM 2075 O O . GLN A 1 260 ? -10.203 13.289 -10.254 1.00 42.12 260 GLN A O 1
ATOM 2080 N N . ASN A 1 261 ? -10.338 11.273 -9.285 1.00 49.50 261 ASN A N 1
ATOM 2081 C CA . ASN A 1 261 ? -9.435 10.582 -10.214 1.00 49.50 261 ASN A CA 1
ATOM 2082 C C . ASN A 1 261 ? -9.980 9.181 -10.542 1.00 49.50 261 ASN A C 1
ATOM 2084 O O . ASN A 1 261 ? -9.636 8.207 -9.879 1.00 49.50 261 ASN A O 1
ATOM 2088 N N . ALA A 1 262 ? -10.767 9.062 -11.615 1.00 51.22 262 ALA A N 1
ATOM 2089 C CA . ALA A 1 262 ? -11.294 7.773 -12.085 1.00 51.22 262 ALA A CA 1
ATOM 2090 C C . ALA A 1 262 ? -10.202 6.738 -12.461 1.00 51.22 262 ALA A C 1
ATOM 2092 O O . ALA A 1 262 ? -10.471 5.537 -12.456 1.00 51.22 262 ALA A O 1
ATOM 2093 N N . ASP A 1 263 ? -8.979 7.204 -12.745 1.00 64.25 263 ASP A N 1
ATOM 2094 C CA . ASP A 1 263 ? -7.837 6.391 -13.195 1.00 64.25 263 ASP A CA 1
ATOM 2095 C C . ASP A 1 263 ? -6.875 5.954 -12.068 1.00 64.25 263 ASP A C 1
ATOM 2097 O O . ASP A 1 263 ? -5.850 5.320 -12.339 1.00 64.25 263 ASP A O 1
ATOM 2101 N N . ALA A 1 264 ? -7.132 6.325 -10.807 1.00 76.69 264 ALA A N 1
ATOM 2102 C CA . ALA A 1 264 ? -6.273 5.932 -9.688 1.00 76.69 264 ALA A CA 1
ATOM 2103 C C . ALA A 1 264 ? -6.447 4.441 -9.344 1.00 76.69 264 ALA A C 1
ATOM 2105 O O . ALA A 1 264 ? -7.557 3.916 -9.351 1.00 76.69 264 ALA A O 1
ATOM 2106 N N . THR A 1 265 ? -5.345 3.756 -9.023 1.00 87.12 265 THR A N 1
ATOM 2107 C CA . THR A 1 265 ? -5.386 2.381 -8.495 1.00 87.12 265 THR A CA 1
ATOM 2108 C C . THR A 1 265 ? -5.651 2.437 -6.991 1.00 87.12 265 THR A C 1
ATOM 2110 O O . THR A 1 265 ? -4.834 2.988 -6.250 1.00 87.12 265 THR A O 1
ATOM 2113 N N . ILE A 1 266 ? -6.781 1.893 -6.538 1.00 87.62 266 ILE A N 1
ATOM 2114 C CA . ILE A 1 266 ? -7.201 1.977 -5.134 1.00 87.62 266 ILE A CA 1
ATOM 2115 C C . ILE A 1 266 ? -6.620 0.803 -4.343 1.00 87.62 266 ILE A C 1
ATOM 2117 O O . ILE A 1 266 ? -6.874 -0.363 -4.646 1.00 87.62 266 ILE A O 1
ATOM 2121 N N . ILE A 1 267 ? -5.861 1.113 -3.297 1.00 95.19 267 ILE A N 1
ATOM 2122 C CA . ILE A 1 267 ? -5.234 0.141 -2.404 1.00 95.19 267 ILE A CA 1
ATOM 2123 C C . ILE A 1 267 ? -5.990 0.168 -1.072 1.00 95.19 267 ILE A C 1
ATOM 2125 O O . ILE A 1 267 ? -5.927 1.159 -0.342 1.00 95.19 267 ILE A O 1
ATOM 2129 N N . ALA A 1 268 ? -6.709 -0.906 -0.747 1.00 93.50 268 ALA A N 1
ATOM 2130 C CA . ALA A 1 268 ? -7.328 -1.064 0.567 1.00 93.50 268 ALA A CA 1
ATOM 2131 C C . ALA A 1 268 ? -6.233 -1.229 1.625 1.00 93.50 268 ALA A C 1
ATOM 2133 O O . ALA A 1 268 ? -5.323 -2.040 1.431 1.00 93.50 268 ALA A O 1
ATOM 2134 N N . ILE A 1 269 ? -6.329 -0.473 2.721 1.00 93.94 269 ILE A N 1
ATOM 2135 C CA . ILE A 1 269 ? -5.392 -0.508 3.851 1.00 93.94 269 ILE A CA 1
ATOM 2136 C C . ILE A 1 269 ? -6.151 -0.603 5.171 1.00 93.94 269 ILE A C 1
ATOM 2138 O O . ILE A 1 269 ? -7.224 -0.021 5.322 1.00 93.94 269 ILE A O 1
ATOM 2142 N N . ASP A 1 270 ? -5.568 -1.295 6.146 1.00 89.06 270 ASP A N 1
ATOM 2143 C CA . ASP A 1 270 ? -6.085 -1.262 7.511 1.00 89.06 270 ASP A CA 1
ATOM 2144 C C . ASP A 1 270 ? -5.733 0.088 8.164 1.00 89.06 270 ASP A C 1
ATOM 2146 O O . ASP A 1 270 ? -4.588 0.548 8.100 1.00 89.06 270 ASP A O 1
ATOM 2150 N N . SER A 1 271 ? -6.724 0.751 8.753 1.00 84.75 271 SER A N 1
ATOM 2151 C CA . SER A 1 271 ? -6.561 2.032 9.451 1.00 84.75 271 SER A CA 1
ATOM 2152 C C . SER A 1 271 ? -5.866 1.933 10.817 1.00 84.75 271 SER A C 1
ATOM 2154 O O . SER A 1 271 ? -5.330 2.943 11.276 1.00 84.75 271 SER A O 1
ATOM 2156 N N . ASN A 1 272 ? -5.853 0.749 11.446 1.00 82.88 272 ASN A N 1
ATOM 2157 C CA . ASN A 1 272 ? -5.342 0.508 12.799 1.00 82.88 272 ASN A CA 1
ATOM 2158 C C . ASN A 1 272 ? -4.439 -0.742 12.839 1.00 82.88 272 ASN A C 1
ATOM 2160 O O . ASN A 1 272 ? -4.769 -1.779 13.423 1.00 82.88 272 ASN A O 1
ATOM 2164 N N . TYR A 1 273 ? -3.288 -0.647 12.171 1.00 89.31 273 TYR A N 1
ATOM 2165 C CA . TYR A 1 273 ? -2.321 -1.738 12.019 1.00 89.31 273 TYR A CA 1
ATOM 2166 C C . TYR A 1 273 ? -0.856 -1.238 12.057 1.00 89.31 273 TYR A C 1
ATOM 2168 O O . TYR A 1 273 ? -0.057 -1.563 11.170 1.00 89.31 273 TYR A O 1
ATOM 2176 N N . PRO A 1 274 ? -0.470 -0.379 13.026 1.00 88.06 274 PRO A N 1
ATOM 2177 C CA . PRO A 1 274 ? 0.903 0.113 13.133 1.00 88.06 274 PRO A CA 1
ATOM 2178 C C . PRO A 1 274 ? 1.856 -1.052 13.452 1.00 88.06 274 PRO A C 1
ATOM 2180 O O . PRO A 1 274 ? 1.449 -1.943 14.183 1.00 88.06 274 PRO A O 1
ATOM 2183 N N . PRO A 1 275 ? 3.110 -1.066 12.959 1.00 90.00 275 PRO A N 1
ATOM 2184 C CA . PRO A 1 275 ? 3.757 -0.064 12.113 1.00 90.00 275 PRO A CA 1
ATOM 2185 C C . PRO A 1 275 ? 3.523 -0.298 10.608 1.00 90.00 275 PRO A C 1
ATOM 2187 O O . PRO A 1 275 ? 4.130 0.379 9.779 1.00 90.00 275 PRO A O 1
ATOM 2190 N N . LEU A 1 276 ? 2.682 -1.263 10.226 1.00 92.25 276 LEU A N 1
ATOM 2191 C CA . LEU A 1 276 ? 2.469 -1.670 8.835 1.00 92.25 276 LEU A CA 1
ATOM 2192 C C . LEU A 1 276 ? 1.602 -0.661 8.070 1.00 92.25 276 LEU A C 1
ATOM 2194 O O . LEU A 1 276 ? 1.971 -0.250 6.966 1.00 92.25 276 LEU A O 1
ATOM 2198 N N . SER A 1 277 ? 0.489 -0.242 8.674 1.00 93.06 277 SER A N 1
ATOM 2199 C CA . SER A 1 277 ? -0.442 0.767 8.166 1.00 93.06 277 SER A CA 1
ATOM 2200 C C . SER A 1 277 ? -1.193 1.452 9.312 1.00 93.06 277 SER A C 1
ATOM 2202 O O . SER A 1 277 ? -1.745 0.801 10.190 1.00 93.06 277 SER A O 1
ATOM 2204 N N . THR A 1 278 ? -1.242 2.778 9.306 1.00 85.00 278 THR A N 1
ATOM 2205 C CA . THR A 1 278 ? -2.052 3.585 10.221 1.00 85.00 278 THR A CA 1
ATOM 2206 C C . THR A 1 278 ? -2.466 4.877 9.530 1.00 85.00 278 THR A C 1
ATOM 2208 O O . THR A 1 278 ? -1.794 5.353 8.610 1.00 85.00 278 THR A O 1
ATOM 2211 N N . ILE A 1 279 ? -3.546 5.488 10.005 1.00 79.50 279 ILE A N 1
ATOM 2212 C CA . ILE A 1 279 ? -3.810 6.901 9.729 1.00 79.50 279 ILE A CA 1
ATOM 2213 C C . ILE A 1 279 ? -3.049 7.758 10.744 1.00 79.50 279 ILE A C 1
ATOM 2215 O O . ILE A 1 279 ? -3.053 7.471 11.941 1.00 79.50 279 ILE A O 1
ATOM 2219 N N . GLY A 1 280 ? -2.327 8.765 10.250 1.00 59.47 280 GLY A N 1
ATOM 2220 C CA . GLY A 1 280 ? -1.640 9.760 11.066 1.00 59.47 280 GLY A CA 1
ATOM 2221 C C . GLY A 1 280 ? -2.575 10.873 11.545 1.00 59.47 280 GLY A C 1
ATOM 2222 O O . GLY A 1 280 ? -3.692 11.024 11.056 1.00 59.47 280 GLY A O 1
ATOM 2223 N N . ILE A 1 281 ? -2.086 11.704 12.468 1.00 50.53 281 ILE A N 1
ATOM 2224 C CA . ILE A 1 281 ? -2.823 12.842 13.059 1.00 50.53 281 ILE A CA 1
ATOM 2225 C C . ILE A 1 281 ? -3.295 13.854 11.990 1.00 50.53 281 ILE A C 1
ATOM 2227 O O . ILE A 1 281 ? -4.299 14.539 12.160 1.00 50.53 281 ILE A O 1
ATOM 2231 N N . ASP A 1 282 ? -2.589 13.941 10.861 1.00 48.53 282 ASP A N 1
ATOM 2232 C CA . ASP A 1 282 ? -2.944 14.777 9.708 1.00 48.53 282 ASP A CA 1
ATOM 2233 C C . ASP A 1 282 ? -3.973 14.130 8.755 1.00 48.53 282 ASP A C 1
ATOM 2235 O O . ASP A 1 282 ? -4.290 14.694 7.708 1.00 48.53 282 ASP A O 1
ATOM 2239 N N . GLY A 1 283 ? -4.488 12.944 9.096 1.00 52.12 283 GLY A N 1
ATOM 2240 C CA . GLY A 1 283 ? -5.379 12.144 8.258 1.00 52.12 283 GLY A CA 1
ATOM 2241 C C . GLY A 1 283 ? -4.673 11.398 7.120 1.00 52.12 283 GLY A C 1
ATOM 2242 O O . GLY A 1 283 ? -5.344 10.745 6.321 1.00 52.12 283 GLY A O 1
ATOM 2243 N N . SER A 1 284 ? -3.340 11.472 7.013 1.00 70.50 284 SER A N 1
ATOM 2244 C CA . SER A 1 284 ? -2.600 10.800 5.941 1.00 70.50 284 SER A CA 1
ATOM 2245 C C . SER A 1 284 ? -2.309 9.325 6.265 1.00 70.50 284 SER A C 1
ATOM 2247 O O . SER A 1 284 ? -2.024 8.985 7.414 1.00 70.50 284 SER A O 1
ATOM 2249 N N . PRO A 1 285 ? -2.311 8.429 5.261 1.00 81.50 285 PRO A N 1
ATOM 2250 C CA . PRO A 1 285 ? -1.779 7.078 5.404 1.00 81.50 285 PRO A CA 1
ATOM 2251 C C . PRO A 1 285 ? -0.267 7.071 5.655 1.00 81.50 285 PRO A C 1
ATOM 2253 O O . PRO A 1 285 ? 0.520 7.642 4.880 1.00 81.50 285 PRO A O 1
ATOM 2256 N N . GLN A 1 286 ? 0.142 6.354 6.700 1.00 88.12 286 GLN A N 1
ATOM 2257 C CA . GLN A 1 286 ? 1.526 6.176 7.143 1.00 88.12 286 GLN A CA 1
ATOM 2258 C C . GLN A 1 286 ? 1.772 4.707 7.524 1.00 88.12 286 GLN A C 1
ATOM 2260 O O . GLN A 1 286 ? 0.842 3.991 7.877 1.00 88.12 286 GLN A O 1
ATOM 2265 N N . GLY A 1 287 ? 3.014 4.233 7.428 1.00 91.88 287 GLY A N 1
ATOM 2266 C CA . GLY A 1 287 ? 3.387 2.857 7.771 1.00 91.88 287 GLY A CA 1
ATOM 2267 C C . GLY A 1 287 ? 4.338 2.218 6.761 1.00 91.88 287 GLY A C 1
ATOM 2268 O O . GLY A 1 287 ? 4.544 2.728 5.655 1.00 91.88 287 GLY A O 1
ATOM 2269 N N . LEU A 1 288 ? 4.903 1.074 7.139 1.00 94.25 288 LEU A N 1
ATOM 2270 C CA . LEU A 1 288 ? 5.838 0.294 6.332 1.00 94.25 288 LEU A CA 1
ATOM 2271 C C . LEU A 1 288 ? 5.255 -0.077 4.964 1.00 94.25 288 LEU A C 1
ATOM 2273 O O . LEU A 1 288 ? 5.875 0.183 3.933 1.00 94.25 288 LEU A O 1
ATOM 2277 N N . MET A 1 289 ? 4.053 -0.657 4.950 1.00 95.62 289 MET A N 1
ATOM 2278 C CA . MET A 1 289 ? 3.387 -1.077 3.715 1.00 95.62 289 MET A CA 1
ATOM 2279 C C . MET A 1 289 ? 3.018 0.135 2.862 1.00 95.62 289 MET A C 1
ATOM 2281 O O . MET A 1 289 ? 3.185 0.114 1.646 1.00 95.62 289 MET A O 1
ATOM 2285 N N . ILE A 1 290 ? 2.569 1.218 3.501 1.00 97.06 290 ILE A N 1
ATOM 2286 C CA . ILE A 1 290 ? 2.224 2.467 2.821 1.00 97.06 290 ILE A CA 1
ATOM 2287 C C . ILE A 1 290 ? 3.431 3.033 2.065 1.00 97.06 290 ILE A C 1
ATOM 2289 O O . ILE A 1 290 ? 3.298 3.460 0.919 1.00 97.06 290 ILE A O 1
ATOM 2293 N N . ASP A 1 291 ? 4.613 3.017 2.678 1.00 96.81 291 ASP A N 1
ATOM 2294 C CA . ASP A 1 291 ? 5.837 3.502 2.043 1.00 96.81 291 ASP A CA 1
ATOM 2295 C C . ASP A 1 291 ? 6.332 2.575 0.919 1.00 96.81 291 ASP A C 1
ATOM 2297 O O . ASP A 1 291 ? 6.813 3.078 -0.098 1.00 96.81 291 ASP A O 1
ATOM 2301 N N . ILE A 1 292 ? 6.149 1.253 1.043 1.00 96.75 292 ILE A N 1
ATOM 2302 C CA . ILE A 1 292 ? 6.401 0.294 -0.049 1.00 96.75 292 ILE A CA 1
ATOM 2303 C C . ILE A 1 292 ? 5.475 0.588 -1.240 1.00 96.75 292 ILE A C 1
ATOM 2305 O O . ILE A 1 292 ? 5.956 0.715 -2.365 1.00 96.75 292 ILE A O 1
ATOM 2309 N N . TRP A 1 293 ? 4.172 0.791 -1.016 1.00 97.81 293 TRP A N 1
ATOM 2310 C CA . TRP A 1 293 ? 3.223 1.125 -2.088 1.00 97.81 293 TRP A CA 1
ATOM 2311 C C . TRP A 1 293 ? 3.457 2.511 -2.699 1.00 97.81 293 TRP A C 1
ATOM 2313 O O . TRP A 1 293 ? 3.348 2.673 -3.914 1.00 97.81 293 TRP A O 1
ATOM 2323 N N . LYS A 1 294 ? 3.859 3.507 -1.899 1.00 96.38 294 LYS A N 1
ATOM 2324 C CA . LYS A 1 294 ? 4.302 4.817 -2.408 1.00 96.38 294 LYS A CA 1
ATOM 2325 C C . LYS A 1 294 ? 5.555 4.699 -3.285 1.00 96.38 294 LYS A C 1
ATOM 2327 O O . LYS A 1 294 ? 5.709 5.496 -4.206 1.00 96.38 294 LYS A O 1
ATOM 2332 N N . GLU A 1 295 ? 6.451 3.745 -3.030 1.00 97.00 295 GLU A N 1
ATOM 2333 C CA . GLU A 1 295 ? 7.610 3.486 -3.897 1.00 97.00 295 GLU A CA 1
ATOM 2334 C C . GLU A 1 295 ? 7.219 2.684 -5.151 1.00 97.00 295 GLU A C 1
ATOM 2336 O O . GLU A 1 295 ? 7.628 3.050 -6.253 1.00 97.00 295 GLU A O 1
ATOM 2341 N N . TRP A 1 296 ? 6.339 1.683 -5.016 1.00 97.25 296 TRP A N 1
ATOM 2342 C CA . TRP A 1 296 ? 5.723 0.946 -6.129 1.00 97.25 296 TRP A CA 1
ATOM 2343 C C . TRP A 1 296 ? 5.055 1.887 -7.146 1.00 97.25 296 TRP A C 1
ATOM 2345 O O . TRP A 1 296 ? 5.256 1.762 -8.355 1.00 97.25 296 TRP A O 1
ATOM 2355 N N . ALA A 1 297 ? 4.315 2.888 -6.661 1.00 95.31 297 ALA A N 1
ATOM 2356 C CA . ALA A 1 297 ? 3.680 3.912 -7.488 1.00 95.31 297 ALA A CA 1
ATOM 2357 C C . ALA A 1 297 ? 4.696 4.733 -8.305 1.00 95.31 297 ALA A C 1
ATOM 2359 O O . ALA A 1 297 ? 4.446 5.043 -9.469 1.00 95.31 297 ALA A O 1
ATOM 2360 N N . LYS A 1 298 ? 5.872 5.042 -7.736 1.00 94.06 298 LYS A N 1
ATOM 2361 C CA . LYS A 1 298 ? 6.942 5.767 -8.444 1.00 94.06 298 LYS A CA 1
ATOM 2362 C C . LYS A 1 298 ? 7.577 4.916 -9.537 1.00 94.06 298 LYS A C 1
ATOM 2364 O O . LYS A 1 298 ? 7.738 5.410 -10.647 1.00 94.06 298 LYS A O 1
ATOM 2369 N N . VAL A 1 299 ? 7.927 3.659 -9.243 1.00 91.56 299 VAL A N 1
ATOM 2370 C CA . VAL A 1 299 ? 8.600 2.784 -10.226 1.00 91.56 299 VAL A CA 1
ATOM 2371 C C . VAL A 1 299 ? 7.665 2.330 -11.351 1.00 91.56 299 VAL A C 1
ATOM 2373 O O . VAL A 1 299 ? 8.128 2.097 -12.461 1.00 91.56 299 VAL A O 1
ATOM 2376 N N . THR A 1 300 ? 6.353 2.256 -11.099 1.00 90.00 300 THR A N 1
ATOM 2377 C CA . THR A 1 300 ? 5.338 1.940 -12.125 1.00 90.00 300 THR A CA 1
ATOM 2378 C C . THR A 1 300 ? 4.756 3.167 -12.833 1.00 90.00 300 THR A C 1
ATOM 2380 O O . THR A 1 300 ? 4.019 3.010 -13.806 1.00 90.00 300 THR A O 1
ATOM 2383 N N . GLY A 1 301 ? 5.021 4.382 -12.339 1.00 87.56 301 GLY A N 1
ATOM 2384 C CA . GLY A 1 301 ? 4.400 5.622 -12.819 1.00 87.56 301 GLY A CA 1
ATOM 2385 C C . GLY A 1 301 ? 2.890 5.731 -12.549 1.00 87.56 301 GLY A C 1
ATOM 2386 O O . GLY A 1 301 ? 2.230 6.609 -13.108 1.00 87.56 301 GLY A O 1
ATOM 2387 N N . ARG A 1 302 ? 2.311 4.846 -11.726 1.00 87.75 302 ARG A N 1
ATOM 2388 C CA . ARG A 1 302 ? 0.864 4.797 -11.471 1.00 87.75 302 ARG A CA 1
ATOM 2389 C C . ARG A 1 302 ? 0.442 5.739 -10.353 1.00 87.75 302 ARG A C 1
ATOM 2391 O O . ARG A 1 302 ? 1.057 5.791 -9.293 1.00 87.75 302 ARG A O 1
ATOM 2398 N N . LYS A 1 303 ? -0.691 6.417 -10.556 1.00 86.50 303 LYS A N 1
ATOM 2399 C CA . LYS A 1 303 ? -1.419 7.076 -9.467 1.00 86.50 303 LYS A CA 1
ATOM 2400 C C . LYS A 1 303 ? -2.043 6.008 -8.569 1.00 86.50 303 LYS A C 1
ATOM 2402 O O . LYS A 1 303 ? -2.753 5.132 -9.066 1.00 86.50 303 LYS A O 1
ATOM 2407 N N . ILE A 1 304 ? -1.807 6.118 -7.267 1.00 90.56 304 ILE A N 1
ATOM 2408 C CA . ILE A 1 304 ? -2.450 5.288 -6.247 1.00 90.56 304 ILE A CA 1
ATOM 2409 C C . ILE A 1 304 ? -3.279 6.156 -5.306 1.00 90.56 304 ILE A C 1
ATOM 2411 O O . ILE A 1 304 ? -2.925 7.306 -5.042 1.00 90.56 304 ILE A O 1
ATOM 2415 N N . GLU A 1 305 ? -4.349 5.580 -4.780 1.00 86.81 305 GLU A N 1
ATOM 2416 C CA . GLU A 1 305 ? -5.133 6.134 -3.681 1.00 86.81 305 GLU A CA 1
ATOM 2417 C C . GLU A 1 305 ? -5.283 5.050 -2.612 1.00 86.81 305 GLU A C 1
ATOM 2419 O O . GLU A 1 305 ? -5.424 3.872 -2.935 1.00 86.81 305 GLU A O 1
ATOM 2424 N N . PHE A 1 306 ? -5.207 5.422 -1.337 1.00 87.56 306 PHE A N 1
ATOM 2425 C CA . PHE A 1 306 ? -5.361 4.473 -0.238 1.00 87.56 306 PHE A CA 1
ATOM 2426 C C . PHE A 1 306 ? -6.767 4.587 0.344 1.00 87.56 306 PHE A C 1
ATOM 2428 O O . PHE A 1 306 ? -7.183 5.685 0.710 1.00 87.56 306 PHE A O 1
ATOM 2435 N N . LYS A 1 307 ? -7.467 3.458 0.484 1.00 84.12 307 LYS A N 1
ATOM 2436 C CA . LYS A 1 307 ? -8.778 3.388 1.136 1.00 84.12 307 LYS A CA 1
ATOM 2437 C C . LYS A 1 307 ? -8.632 2.776 2.536 1.00 84.12 307 LYS A C 1
ATOM 2439 O O . LYS A 1 307 ? -8.506 1.554 2.628 1.00 84.12 307 LYS A O 1
ATOM 2444 N N . PRO A 1 308 ? -8.603 3.592 3.609 1.00 80.69 308 PRO A N 1
ATOM 2445 C CA . PRO A 1 308 ? -8.525 3.096 4.977 1.00 80.69 308 PRO A CA 1
ATOM 2446 C C . PRO A 1 308 ? -9.860 2.550 5.478 1.00 80.69 308 PRO A C 1
ATOM 2448 O O . PRO A 1 308 ? -10.900 3.194 5.338 1.00 80.69 308 PRO A O 1
ATOM 2451 N N . SER A 1 309 ? -9.812 1.373 6.094 1.00 79.88 309 SER A N 1
ATOM 2452 C CA . SER A 1 309 ? -10.950 0.710 6.736 1.00 79.88 309 SER A CA 1
ATOM 2453 C C . SER A 1 309 ? -10.470 -0.305 7.793 1.00 79.88 309 SER A C 1
ATOM 2455 O O . SER A 1 309 ? -9.275 -0.362 8.086 1.00 79.88 309 SER A O 1
ATOM 2457 N N . SER A 1 310 ? -11.369 -1.065 8.430 1.00 80.06 310 SER A N 1
ATOM 2458 C CA . SER A 1 310 ? -10.981 -2.197 9.292 1.00 80.06 310 SER A CA 1
ATOM 2459 C C . SER A 1 310 ? -10.498 -3.388 8.455 1.00 80.06 310 SER A C 1
ATOM 2461 O O . SER A 1 310 ? -10.861 -3.508 7.286 1.00 80.06 310 SER A O 1
ATOM 2463 N N . TRP A 1 311 ? -9.744 -4.316 9.052 1.00 85.19 311 TRP A N 1
ATOM 2464 C CA . TRP A 1 311 ? -9.255 -5.528 8.373 1.00 85.19 311 TRP A CA 1
ATOM 2465 C C . TRP A 1 311 ? -10.345 -6.346 7.648 1.00 85.19 311 TRP A C 1
ATOM 2467 O O . TRP A 1 311 ? -10.161 -6.819 6.528 1.00 85.19 311 TRP A O 1
ATOM 2477 N N . SER A 1 312 ? -11.509 -6.520 8.275 1.00 80.75 312 SER A N 1
ATOM 2478 C CA . SER A 1 312 ? -12.656 -7.203 7.663 1.00 80.75 312 SER A CA 1
ATOM 2479 C C . SER A 1 312 ? -13.170 -6.454 6.425 1.00 80.75 312 SER A C 1
ATOM 2481 O O . SER A 1 312 ? -13.481 -7.054 5.392 1.00 80.75 312 SER A O 1
ATOM 2483 N N . GLU A 1 313 ? -13.184 -5.127 6.503 1.00 78.25 313 GLU A N 1
ATOM 2484 C CA . GLU A 1 313 ? -13.676 -4.242 5.460 1.00 78.25 313 GLU A CA 1
ATOM 2485 C C . GLU A 1 313 ? -12.671 -4.092 4.304 1.00 78.25 313 GLU A C 1
ATOM 2487 O O . GLU A 1 313 ? -13.093 -3.959 3.159 1.00 78.25 313 GLU A O 1
ATOM 2492 N N . THR A 1 314 ? -11.351 -4.187 4.512 1.00 86.19 314 THR A N 1
ATOM 2493 C CA . THR A 1 314 ? -10.386 -4.192 3.389 1.00 86.19 314 THR A CA 1
ATOM 2494 C C . THR A 1 314 ? -10.617 -5.380 2.453 1.00 86.19 314 THR A C 1
ATOM 2496 O O . THR A 1 314 ? -10.554 -5.225 1.232 1.00 86.19 314 THR A O 1
ATOM 2499 N N . LEU A 1 315 ? -10.950 -6.556 2.996 1.00 86.06 315 LEU A N 1
ATOM 2500 C CA . LEU A 1 315 ? -11.317 -7.738 2.211 1.00 86.06 315 LEU A CA 1
ATOM 2501 C C . LEU A 1 315 ? -12.671 -7.565 1.506 1.00 86.06 315 LEU A C 1
ATOM 2503 O O . LEU A 1 315 ? -12.811 -7.987 0.355 1.00 86.06 315 LEU A O 1
ATOM 2507 N N . ASN A 1 316 ? -13.647 -6.923 2.157 1.00 78.44 316 ASN A N 1
ATOM 2508 C CA . ASN A 1 316 ? -14.939 -6.597 1.549 1.00 78.44 316 ASN A CA 1
ATOM 2509 C C . ASN A 1 316 ? -14.788 -5.622 0.368 1.00 78.44 316 ASN A C 1
ATOM 2511 O O . ASN A 1 316 ? -15.273 -5.911 -0.722 1.00 78.44 316 ASN A O 1
ATOM 2515 N N . ASN A 1 317 ? -14.000 -4.555 0.532 1.00 76.31 317 ASN A N 1
ATOM 2516 C CA . ASN A 1 317 ? -13.682 -3.590 -0.527 1.00 76.31 317 ASN A CA 1
ATOM 2517 C C . ASN A 1 317 ? -13.097 -4.251 -1.786 1.00 76.31 317 ASN A C 1
ATOM 2519 O O . ASN A 1 317 ? -13.409 -3.838 -2.905 1.00 76.31 317 ASN A O 1
ATOM 2523 N N . LEU A 1 318 ? -12.274 -5.298 -1.638 1.00 83.00 318 LEU A N 1
ATOM 2524 C CA . LEU A 1 318 ? -11.828 -6.082 -2.793 1.00 83.00 318 LEU A CA 1
ATOM 2525 C C . LEU A 1 318 ? -12.965 -6.910 -3.400 1.00 83.00 318 LEU A C 1
ATOM 2527 O O . LEU A 1 318 ? -13.062 -6.981 -4.622 1.00 83.00 318 LEU A O 1
ATOM 2531 N N . ARG A 1 319 ? -13.833 -7.537 -2.597 1.00 78.44 319 ARG A N 1
ATOM 2532 C CA . ARG A 1 319 ? -14.981 -8.307 -3.116 1.00 78.44 319 ARG A CA 1
ATOM 2533 C C . ARG A 1 319 ? -15.965 -7.423 -3.889 1.00 78.44 319 ARG A C 1
ATOM 2535 O O . ARG A 1 319 ? -16.399 -7.830 -4.965 1.00 78.44 319 ARG A O 1
ATOM 2542 N N . THR A 1 320 ? -16.278 -6.227 -3.390 1.00 65.75 320 THR A N 1
ATOM 2543 C CA . THR A 1 320 ? -17.188 -5.270 -4.048 1.00 65.75 320 THR A CA 1
ATOM 2544 C C . THR A 1 320 ? -16.536 -4.542 -5.230 1.00 65.75 320 THR A C 1
ATOM 2546 O O . THR A 1 320 ? -17.233 -4.087 -6.135 1.00 65.75 320 THR A O 1
ATOM 2549 N N . GLY A 1 321 ? -15.199 -4.487 -5.287 1.00 67.81 321 GLY A N 1
ATOM 2550 C CA . GLY A 1 321 ? -14.454 -3.754 -6.318 1.00 67.81 321 GLY A CA 1
ATOM 2551 C C . GLY A 1 321 ? -14.262 -2.268 -6.019 1.00 67.81 321 GLY A C 1
ATOM 2552 O O . GLY A 1 321 ? -13.866 -1.509 -6.906 1.00 67.81 321 GLY A O 1
ATOM 2553 N N . GLU A 1 322 ? -14.517 -1.869 -4.775 1.00 70.25 322 GLU A N 1
ATOM 2554 C CA . GLU A 1 322 ? -14.193 -0.555 -4.223 1.00 70.25 322 GLU A CA 1
ATOM 2555 C C . GLU A 1 322 ? -12.693 -0.372 -3.945 1.00 70.25 322 GLU A C 1
ATOM 2557 O O . GLU A 1 322 ? -12.241 0.757 -3.762 1.00 70.25 322 GLU A O 1
ATOM 2562 N N . ALA A 1 323 ? -11.920 -1.462 -3.944 1.00 83.06 323 ALA A N 1
ATOM 2563 C CA . ALA A 1 323 ? -10.465 -1.452 -4.014 1.00 83.06 323 ALA A CA 1
ATOM 2564 C C . ALA A 1 323 ? -9.944 -2.452 -5.058 1.00 83.06 323 ALA A C 1
ATOM 2566 O O . ALA A 1 323 ? -10.518 -3.521 -5.271 1.00 83.06 323 ALA A O 1
ATOM 2567 N N . ASP A 1 324 ? -8.830 -2.098 -5.697 1.00 88.62 324 ASP A N 1
ATOM 2568 C CA . ASP A 1 324 ? -8.152 -2.892 -6.724 1.00 88.62 324 ASP A CA 1
ATOM 2569 C C . ASP A 1 324 ? -7.141 -3.882 -6.129 1.00 88.62 324 ASP A C 1
ATOM 2571 O O . ASP A 1 324 ? -6.950 -4.985 -6.651 1.00 88.62 324 ASP A O 1
ATOM 2575 N N . ILE A 1 325 ? -6.470 -3.462 -5.051 1.00 96.38 325 ILE A N 1
ATOM 2576 C CA . ILE A 1 325 ? -5.357 -4.171 -4.415 1.00 96.38 325 ILE A CA 1
ATOM 2577 C C . ILE A 1 325 ? -5.561 -4.190 -2.897 1.00 96.38 325 ILE A C 1
ATOM 2579 O O . ILE A 1 325 ? -5.889 -3.169 -2.297 1.00 96.38 325 ILE A O 1
ATOM 2583 N N . HIS A 1 326 ? -5.294 -5.327 -2.257 1.00 97.56 326 HIS A N 1
ATOM 2584 C CA . HIS A 1 326 ? -5.106 -5.406 -0.810 1.00 97.56 326 HIS A CA 1
ATOM 2585 C C . HIS A 1 326 ? -3.625 -5.213 -0.484 1.00 97.56 326 HIS A C 1
ATOM 2587 O O . HIS A 1 326 ? -2.783 -5.967 -0.979 1.00 97.56 326 HIS A O 1
ATOM 2593 N N . PHE A 1 327 ? -3.319 -4.221 0.353 1.00 96.19 327 PHE A N 1
ATOM 2594 C CA . PHE A 1 327 ? -1.960 -3.753 0.631 1.00 96.19 327 PHE A CA 1
ATOM 2595 C C . PHE A 1 327 ? -0.966 -4.830 1.094 1.00 96.19 327 PHE A C 1
ATOM 2597 O O . PHE A 1 327 ? 0.195 -4.790 0.701 1.00 96.19 327 PHE A O 1
ATOM 2604 N N . GLY A 1 328 ? -1.399 -5.783 1.914 1.00 95.62 328 GLY A N 1
ATOM 2605 C CA . GLY A 1 328 ? -0.571 -6.893 2.372 1.00 95.62 328 GLY A CA 1
ATOM 2606 C C . GLY A 1 328 ? -1.404 -7.869 3.189 1.00 95.62 328 GLY A C 1
ATOM 2607 O O . GLY A 1 328 ? -2.146 -7.446 4.067 1.00 95.62 328 GLY A O 1
ATOM 2608 N N . LEU A 1 329 ? -1.350 -9.159 2.866 1.00 95.31 329 LEU A N 1
ATOM 2609 C CA . LEU A 1 329 ? -2.029 -10.213 3.619 1.00 95.31 329 LEU A CA 1
ATOM 2610 C C . LEU A 1 329 ? -1.286 -11.548 3.527 1.00 95.31 329 LEU A C 1
ATOM 2612 O O . LEU A 1 329 ? -0.561 -11.808 2.564 1.00 95.31 329 LEU A O 1
ATOM 2616 N N . PHE A 1 330 ? -1.538 -12.429 4.493 1.00 94.50 330 PHE A N 1
ATOM 2617 C CA . PHE A 1 330 ? -1.163 -13.837 4.389 1.00 94.50 330 PHE A CA 1
ATOM 2618 C C . PHE A 1 330 ? -2.131 -14.608 3.478 1.00 94.50 330 PHE A C 1
ATOM 2620 O O . PHE A 1 330 ? -3.319 -14.279 3.345 1.00 94.50 330 PHE A O 1
ATOM 2627 N N . LYS A 1 331 ? -1.599 -15.661 2.854 1.00 89.25 331 LYS A N 1
ATOM 2628 C CA . LYS A 1 331 ? -2.311 -16.556 1.939 1.00 89.25 331 LYS A CA 1
ATOM 2629 C C . LYS A 1 331 ? -3.085 -17.621 2.726 1.00 89.25 331 LYS A C 1
ATOM 2631 O O . LYS A 1 331 ? -2.492 -18.304 3.553 1.00 89.25 331 LYS A O 1
ATOM 2636 N N . THR A 1 332 ? -4.371 -17.803 2.429 1.00 87.38 332 THR A N 1
ATOM 2637 C CA . THR A 1 332 ? -5.216 -18.881 2.990 1.00 87.38 332 THR A CA 1
ATOM 2638 C C . THR A 1 332 ? -5.894 -19.649 1.855 1.00 87.38 332 THR A C 1
ATOM 2640 O O . THR A 1 332 ? -5.862 -19.192 0.705 1.00 87.38 332 THR A O 1
ATOM 2643 N N . GLU A 1 333 ? -6.450 -20.835 2.109 1.00 84.94 333 GLU A N 1
ATOM 2644 C CA . GLU A 1 333 ? -7.134 -21.613 1.061 1.00 84.94 333 GLU A CA 1
ATOM 2645 C C . GLU A 1 333 ? -8.416 -20.913 0.589 1.00 84.94 333 GLU A C 1
ATOM 2647 O O . GLU A 1 333 ? -8.586 -20.695 -0.611 1.00 84.94 333 GLU A O 1
ATOM 2652 N N . ASP A 1 334 ? -9.240 -20.421 1.515 1.00 85.75 334 ASP A N 1
ATOM 2653 C CA . ASP A 1 334 ? -10.462 -19.665 1.215 1.00 85.75 334 ASP A CA 1
ATOM 2654 C C . ASP A 1 334 ? -10.205 -18.415 0.374 1.00 85.75 334 ASP A C 1
ATOM 2656 O O . ASP A 1 334 ? -10.893 -18.152 -0.618 1.00 85.75 334 ASP A O 1
ATOM 2660 N N . ARG A 1 335 ? -9.165 -17.645 0.710 1.00 90.62 335 ARG A N 1
ATOM 2661 C CA . ARG A 1 335 ? -8.790 -16.458 -0.070 1.00 90.62 335 ARG A CA 1
ATOM 2662 C C . ARG A 1 335 ? -8.282 -16.840 -1.459 1.00 90.62 335 ARG A C 1
ATOM 2664 O O . ARG A 1 335 ? -8.603 -16.154 -2.425 1.00 90.62 335 ARG A O 1
ATOM 2671 N N . GLN A 1 336 ? -7.572 -17.963 -1.601 1.00 90.56 336 GLN A N 1
ATOM 2672 C CA . GLN A 1 336 ? -7.146 -18.493 -2.905 1.00 90.56 336 GLN A CA 1
ATOM 2673 C C . GLN A 1 336 ? -8.297 -18.923 -3.814 1.00 90.56 336 GLN A C 1
ATOM 2675 O O . GLN A 1 336 ? -8.058 -19.128 -5.005 1.00 90.56 336 GLN A O 1
ATOM 2680 N N . GLN A 1 337 ? -9.535 -19.037 -3.328 1.00 88.44 337 GLN A N 1
ATOM 2681 C CA . GLN A 1 337 ? -10.677 -19.332 -4.193 1.00 88.44 337 GLN A CA 1
ATOM 2682 C C . GLN A 1 337 ? -11.031 -18.133 -5.093 1.00 88.44 337 GLN A C 1
ATOM 2684 O O . GLN A 1 337 ? -11.338 -18.342 -6.269 1.00 88.44 337 GLN A O 1
ATOM 2689 N N . TRP A 1 338 ? -10.877 -16.891 -4.612 1.00 90.12 338 TRP A N 1
ATOM 2690 C CA . TRP A 1 338 ? -11.332 -15.663 -5.295 1.00 90.12 338 TRP A CA 1
ATOM 2691 C C . TRP A 1 338 ? -10.258 -14.568 -5.484 1.00 90.12 338 TRP A C 1
ATOM 2693 O O . TRP A 1 338 ? -10.392 -13.739 -6.389 1.00 90.12 338 TRP A O 1
ATOM 2703 N N . LEU A 1 339 ? -9.164 -14.593 -4.713 1.00 93.25 339 LEU A N 1
ATOM 2704 C CA . LEU A 1 339 ? -7.980 -13.750 -4.915 1.00 93.25 339 LEU A CA 1
ATOM 2705 C C . LEU A 1 339 ? -6.864 -14.487 -5.665 1.00 93.25 339 LEU A C 1
ATOM 2707 O O . LEU A 1 339 ? -6.647 -15.692 -5.514 1.00 93.25 339 LEU A O 1
ATOM 2711 N N . SER A 1 340 ? -6.120 -13.705 -6.436 1.00 94.56 340 SER A N 1
ATOM 2712 C CA . SER A 1 340 ? -4.761 -13.982 -6.876 1.00 94.56 340 SER A CA 1
ATOM 2713 C C . SER A 1 340 ? -3.777 -13.252 -5.961 1.00 94.56 340 SER A C 1
ATOM 2715 O O . SER A 1 340 ? -4.043 -12.142 -5.500 1.00 94.56 340 SER A O 1
ATOM 2717 N N . PHE A 1 341 ? -2.622 -13.867 -5.728 1.00 95.94 341 PHE A N 1
ATOM 2718 C CA . PHE A 1 341 ? -1.579 -13.345 -4.848 1.00 95.94 341 PHE A CA 1
ATOM 2719 C C . PHE A 1 341 ? -0.342 -12.972 -5.661 1.00 95.94 341 PHE A C 1
ATOM 2721 O O . PHE A 1 341 ? -0.009 -13.668 -6.624 1.00 95.94 341 PHE A O 1
ATOM 2728 N N . SER A 1 342 ? 0.321 -11.879 -5.284 1.00 95.06 342 SER A N 1
ATOM 2729 C CA . SER A 1 342 ? 1.579 -11.444 -5.900 1.00 95.06 342 SER A CA 1
ATOM 2730 C C . SER A 1 342 ? 2.729 -12.435 -5.655 1.00 95.06 342 SER A C 1
ATOM 2732 O O . SER A 1 342 ? 2.575 -13.457 -4.988 1.00 95.06 342 SER A O 1
ATOM 2734 N N . THR A 1 343 ? 3.931 -12.109 -6.124 1.00 85.31 343 THR A N 1
ATOM 2735 C CA . THR A 1 343 ? 5.151 -12.598 -5.468 1.00 85.31 343 THR A CA 1
ATOM 2736 C C . THR A 1 343 ? 5.189 -12.092 -4.018 1.00 85.31 343 THR A C 1
ATOM 2738 O O . THR A 1 343 ? 4.762 -10.956 -3.773 1.00 85.31 343 THR A O 1
ATOM 2741 N N . PRO A 1 344 ? 5.670 -12.888 -3.046 1.00 87.69 344 PRO A N 1
ATOM 2742 C CA . PRO A 1 344 ? 5.806 -12.421 -1.671 1.00 87.69 344 PRO A CA 1
ATOM 2743 C C . PRO A 1 344 ? 6.838 -11.292 -1.621 1.00 87.69 344 PRO A C 1
ATOM 2745 O O . PRO A 1 344 ? 7.855 -11.360 -2.312 1.00 87.69 344 PRO A O 1
ATOM 2748 N N . PHE A 1 345 ? 6.570 -10.254 -0.832 1.00 86.81 345 PHE A N 1
ATOM 2749 C CA . PHE A 1 345 ? 7.445 -9.075 -0.757 1.00 86.81 345 PHE A CA 1
ATOM 2750 C C . PHE A 1 345 ? 7.792 -8.647 0.673 1.00 86.81 345 PHE A C 1
ATOM 2752 O O . PHE A 1 345 ? 8.593 -7.738 0.845 1.00 86.81 345 PHE A O 1
ATOM 2759 N N . GLN A 1 346 ? 7.214 -9.285 1.690 1.00 86.56 346 GLN A N 1
ATOM 2760 C CA . GLN A 1 346 ? 7.585 -9.118 3.096 1.00 86.56 346 GLN A CA 1
ATOM 2761 C C . GLN A 1 346 ? 7.343 -10.450 3.837 1.00 86.56 346 GLN A C 1
ATOM 2763 O O . GLN A 1 346 ? 6.634 -11.322 3.331 1.00 86.56 346 GLN A O 1
ATOM 2768 N N . SER A 1 347 ? 7.927 -10.624 5.018 1.00 84.94 347 SER A N 1
ATOM 2769 C CA . SER A 1 347 ? 7.707 -11.751 5.927 1.00 84.94 347 SER A CA 1
ATOM 2770 C C . SER A 1 347 ? 7.494 -11.230 7.346 1.00 84.94 347 SER A C 1
ATOM 2772 O O . SER A 1 347 ? 8.217 -10.333 7.781 1.00 84.94 347 SER A O 1
ATOM 2774 N N . ILE A 1 348 ? 6.491 -11.749 8.058 1.00 89.56 348 ILE A N 1
ATOM 2775 C CA . ILE A 1 348 ? 6.111 -11.264 9.392 1.00 89.56 348 ILE A CA 1
ATOM 2776 C C . ILE A 1 348 ? 5.913 -12.440 10.349 1.00 89.56 348 ILE A C 1
ATOM 2778 O O . ILE A 1 348 ? 5.249 -13.431 10.035 1.00 89.56 348 ILE A O 1
ATOM 2782 N N . GLN A 1 349 ? 6.496 -12.317 11.541 1.00 88.06 349 GLN A N 1
ATOM 2783 C CA . GLN A 1 349 ? 6.377 -13.300 12.611 1.00 88.06 349 GLN A CA 1
ATOM 2784 C C . GLN A 1 349 ? 5.110 -13.066 13.446 1.00 88.06 349 GLN A C 1
ATOM 2786 O O . GLN A 1 349 ? 4.816 -11.939 13.835 1.00 88.06 349 GLN A O 1
ATOM 2791 N N . THR A 1 350 ? 4.392 -14.144 13.757 1.00 93.19 350 THR A N 1
ATOM 2792 C CA . THR A 1 350 ? 3.253 -14.183 14.688 1.00 93.19 350 THR A CA 1
ATOM 2793 C C . THR A 1 350 ? 3.682 -14.827 16.006 1.00 93.19 350 THR A C 1
ATOM 2795 O O . THR A 1 350 ? 4.420 -15.818 16.014 1.00 93.19 350 THR A O 1
ATOM 2798 N N . GLY A 1 351 ? 3.222 -14.268 17.125 1.00 92.62 351 GLY A N 1
ATOM 2799 C CA . GLY A 1 351 ? 3.512 -14.757 18.470 1.00 92.62 351 GLY A CA 1
ATOM 2800 C C . GLY A 1 351 ? 2.265 -14.907 19.338 1.00 92.62 351 GLY A C 1
ATOM 2801 O O . GLY A 1 351 ? 1.186 -14.426 18.996 1.00 92.62 351 GLY A O 1
ATOM 2802 N N . LEU A 1 352 ? 2.446 -15.583 20.470 1.00 94.12 352 LEU A N 1
ATOM 2803 C CA . LEU A 1 352 ? 1.488 -15.645 21.571 1.00 94.12 352 LEU A CA 1
ATOM 2804 C C . LEU A 1 352 ? 1.887 -14.629 22.643 1.00 94.12 352 LEU A C 1
ATOM 2806 O O . LEU A 1 352 ? 3.051 -14.602 23.053 1.00 94.12 352 LEU A O 1
ATOM 2810 N N . PHE A 1 353 ? 0.932 -13.841 23.131 1.00 91.88 353 PHE A N 1
ATOM 2811 C CA . PHE A 1 353 ? 1.159 -12.834 24.168 1.00 91.88 353 PHE A CA 1
ATOM 2812 C C . PHE A 1 353 ? 0.118 -12.958 25.285 1.00 91.88 353 PHE A C 1
ATOM 2814 O O . PHE A 1 353 ? -1.046 -13.252 25.027 1.00 91.88 353 PHE A O 1
ATOM 2821 N N . THR A 1 354 ? 0.541 -12.727 26.526 1.00 92.44 354 THR A N 1
ATOM 2822 C CA . THR A 1 354 ? -0.300 -12.747 27.738 1.00 92.44 354 THR A CA 1
ATOM 2823 C C . THR A 1 354 ? 0.108 -11.597 28.649 1.00 92.44 354 THR A C 1
ATOM 2825 O O . THR A 1 354 ? 1.226 -11.089 28.529 1.00 92.44 354 THR A O 1
ATOM 2828 N N . LYS A 1 355 ? -0.717 -11.239 29.637 1.00 89.44 355 LYS A N 1
ATOM 2829 C CA . LYS A 1 355 ? -0.254 -10.379 30.738 1.00 89.44 355 LYS A CA 1
ATOM 2830 C C . LYS A 1 355 ? 1.023 -10.934 31.397 1.00 89.44 355 LYS A C 1
ATOM 2832 O O . LYS A 1 355 ? 1.289 -12.141 31.356 1.00 89.44 355 LYS A O 1
ATOM 2837 N N . SER A 1 356 ? 1.824 -10.055 31.994 1.00 84.38 356 SER A N 1
ATOM 2838 C CA . SER A 1 356 ? 3.102 -10.423 32.620 1.00 84.38 356 SER A CA 1
ATOM 2839 C C . SER A 1 356 ? 2.963 -11.282 33.882 1.00 84.38 356 SER A C 1
ATOM 2841 O O . SER A 1 356 ? 3.883 -12.039 34.189 1.00 84.38 356 SER A O 1
ATOM 2843 N N . ASP A 1 357 ? 1.827 -11.204 34.576 1.00 82.25 357 ASP A N 1
ATOM 2844 C CA . ASP A 1 357 ? 1.452 -12.013 35.747 1.00 82.25 357 ASP A CA 1
ATOM 2845 C C . ASP A 1 357 ? 0.901 -13.409 35.390 1.00 82.25 357 ASP A C 1
ATOM 2847 O O . ASP A 1 357 ? 0.806 -14.275 36.260 1.00 82.25 357 ASP A O 1
ATOM 2851 N N . PHE A 1 358 ? 0.600 -13.665 34.112 1.00 85.94 358 PHE A N 1
ATOM 2852 C CA . PHE A 1 358 ? 0.225 -14.992 33.618 1.00 85.94 358 PHE A CA 1
ATOM 2853 C C . PHE A 1 358 ? 1.377 -16.002 33.784 1.00 85.94 358 PHE A C 1
ATOM 2855 O O . PHE A 1 358 ? 2.545 -15.616 33.827 1.00 85.94 358 PHE A O 1
ATOM 2862 N N . ALA A 1 359 ? 1.090 -17.306 33.822 1.00 80.38 359 ALA A N 1
ATOM 2863 C CA . ALA A 1 359 ? 2.120 -18.336 34.000 1.00 80.38 359 ALA A CA 1
ATOM 2864 C C . ALA A 1 359 ? 3.236 -18.269 32.930 1.00 80.38 359 ALA A C 1
ATOM 2866 O O . ALA A 1 359 ? 2.960 -18.150 31.731 1.00 80.38 359 ALA A O 1
ATOM 2867 N N . ASP A 1 360 ? 4.498 -18.356 33.360 1.00 73.50 360 ASP A N 1
ATOM 2868 C CA . ASP A 1 360 ? 5.661 -18.420 32.463 1.00 73.50 360 ASP A CA 1
ATOM 2869 C C . ASP A 1 360 ? 5.693 -19.722 31.643 1.00 73.50 360 ASP A C 1
ATOM 2871 O O . ASP A 1 360 ? 5.142 -20.751 32.041 1.00 73.50 360 ASP A O 1
ATOM 2875 N N . GLU A 1 361 ? 6.350 -19.669 30.480 1.00 74.06 361 GLU A N 1
ATOM 2876 C CA . GLU A 1 361 ? 6.471 -20.783 29.524 1.00 74.06 361 GLU A CA 1
ATOM 2877 C C . GLU A 1 361 ? 5.113 -21.363 29.074 1.00 74.06 361 GLU A C 1
ATOM 2879 O O . GLU A 1 361 ? 4.975 -22.563 28.792 1.00 74.06 361 GLU A O 1
ATOM 2884 N N . THR A 1 362 ? 4.083 -20.520 28.991 1.00 82.56 362 THR A N 1
ATOM 2885 C CA . THR A 1 362 ? 2.787 -20.905 28.422 1.00 82.56 362 THR A CA 1
ATOM 2886 C C . THR A 1 362 ? 2.930 -21.102 26.912 1.00 82.56 362 THR A C 1
ATOM 2888 O O . THR A 1 362 ? 3.541 -20.292 26.227 1.00 82.56 362 THR A O 1
ATOM 2891 N N . THR A 1 363 ? 2.347 -22.169 26.369 1.00 88.25 363 THR A N 1
ATOM 2892 C CA . THR A 1 363 ? 2.249 -22.382 24.916 1.00 88.25 363 THR A CA 1
ATOM 2893 C C . THR A 1 363 ? 0.787 -22.414 24.506 1.00 88.25 363 THR A C 1
ATOM 2895 O O . THR A 1 363 ? -0.080 -22.713 25.332 1.00 88.25 363 THR A O 1
ATOM 2898 N N . LEU A 1 364 ? 0.492 -22.163 23.231 1.00 86.81 364 LEU A N 1
ATOM 2899 C CA . LEU A 1 364 ? -0.889 -22.109 22.741 1.00 86.81 364 LEU A CA 1
ATOM 2900 C C . LEU A 1 364 ? -1.646 -23.422 23.017 1.00 86.81 364 LEU A C 1
ATOM 2902 O O . LEU A 1 364 ? -2.818 -23.407 23.372 1.00 86.81 364 LEU A O 1
ATOM 2906 N N . GLN A 1 365 ? -0.953 -24.564 22.978 1.00 85.94 365 GLN A N 1
ATOM 2907 C CA . GLN A 1 365 ? -1.527 -25.870 23.317 1.00 85.94 365 GLN A CA 1
ATOM 2908 C C . GLN A 1 365 ? -1.944 -26.000 24.799 1.00 85.94 365 GLN A C 1
ATOM 2910 O O . GLN A 1 365 ? -2.908 -26.707 25.102 1.00 85.94 365 GLN A O 1
ATOM 2915 N N . LYS A 1 366 ? -1.248 -25.321 25.726 1.00 87.62 366 LYS A N 1
ATOM 2916 C CA . LYS A 1 366 ? -1.569 -25.322 27.167 1.00 87.62 366 LYS A CA 1
ATOM 2917 C C . LYS A 1 366 ? -2.802 -24.470 27.503 1.00 87.62 366 LYS A C 1
ATOM 2919 O O . LYS A 1 366 ? -3.398 -24.686 28.551 1.00 87.62 366 LYS A O 1
ATOM 2924 N N . LEU A 1 367 ? -3.225 -23.566 26.614 1.00 86.69 367 LEU A N 1
ATOM 2925 C CA . LEU A 1 367 ? -4.380 -22.669 26.793 1.00 86.69 367 LEU A CA 1
ATOM 2926 C C . LEU A 1 367 ? -5.743 -23.327 26.494 1.00 86.69 367 LEU A C 1
ATOM 2928 O O . LEU A 1 367 ? -6.739 -22.645 26.262 1.00 86.69 367 LEU A O 1
ATOM 2932 N N . SER A 1 368 ? -5.826 -24.659 26.522 1.00 82.62 368 SER A N 1
ATOM 2933 C CA . SER A 1 368 ? -7.116 -25.356 26.432 1.00 82.62 368 SER A CA 1
ATOM 2934 C C . SER A 1 368 ? -8.024 -24.922 27.593 1.00 82.62 368 SER A C 1
ATOM 2936 O O . SER A 1 368 ? -7.598 -24.932 28.748 1.00 82.62 368 SER A O 1
ATOM 2938 N N . GLY A 1 369 ? -9.258 -24.510 27.290 1.00 78.31 369 GLY A N 1
ATOM 2939 C CA . GLY A 1 369 ? -10.198 -23.949 28.273 1.00 78.31 369 GLY A CA 1
ATOM 2940 C C . GLY A 1 369 ? -9.972 -22.483 28.686 1.00 78.31 369 GLY A C 1
ATOM 2941 O O . GLY A 1 369 ? -10.810 -21.954 29.409 1.00 78.31 369 GLY A O 1
ATOM 2942 N N . HIS A 1 370 ? -8.906 -21.825 28.217 1.00 87.00 370 HIS A N 1
ATOM 2943 C CA . HIS A 1 370 ? -8.671 -20.384 28.400 1.00 87.00 370 HIS A CA 1
ATOM 2944 C C . HIS A 1 370 ? -9.229 -19.587 27.210 1.00 87.00 370 HIS A C 1
ATOM 2946 O O . HIS A 1 370 ? -9.420 -20.148 26.121 1.00 87.00 370 HIS A O 1
ATOM 2952 N N . SER A 1 371 ? -9.488 -18.291 27.399 1.00 89.81 371 SER A N 1
ATOM 2953 C CA . SER A 1 371 ? -9.960 -17.403 26.333 1.00 89.81 371 SER A CA 1
ATOM 2954 C C . SER A 1 371 ? -8.796 -16.822 25.523 1.00 89.81 371 SER A C 1
ATOM 2956 O O . SER A 1 371 ? -7.874 -16.213 26.062 1.00 89.81 371 SER A O 1
ATOM 2958 N N . VAL A 1 372 ? -8.826 -17.004 24.199 1.00 93.31 372 VAL A N 1
ATOM 2959 C CA . VAL A 1 372 ? -7.766 -16.518 23.295 1.00 93.31 372 VAL A CA 1
ATOM 2960 C C . VAL A 1 372 ? -8.355 -15.637 22.206 1.00 93.31 372 VAL A C 1
ATOM 2962 O O . VAL A 1 372 ? -9.282 -16.045 21.509 1.00 93.31 372 VAL A O 1
ATOM 2965 N N . GLY A 1 373 ? -7.795 -14.440 22.040 1.00 90.88 373 GLY A N 1
ATOM 2966 C CA . GLY A 1 373 ? -8.226 -13.487 21.021 1.00 90.88 373 GLY A CA 1
ATOM 2967 C C . GLY A 1 373 ? -7.359 -13.469 19.759 1.00 90.88 373 GLY A C 1
ATOM 2968 O O . GLY A 1 373 ? -6.128 -13.558 19.828 1.00 90.88 373 GLY A O 1
ATOM 2969 N N . ALA A 1 374 ? -7.990 -13.213 18.613 1.00 91.94 374 ALA A N 1
ATOM 2970 C CA . ALA A 1 374 ? -7.339 -12.657 17.421 1.00 91.94 374 ALA A CA 1
ATOM 2971 C C . ALA A 1 374 ? -8.335 -11.817 16.598 1.00 91.94 374 ALA A C 1
ATOM 2973 O O . ALA A 1 374 ? -9.550 -11.894 16.797 1.00 91.94 374 ALA A O 1
ATOM 2974 N N . ILE A 1 375 ? -7.829 -10.999 15.672 1.00 88.56 375 ILE A N 1
ATOM 2975 C CA . ILE A 1 375 ? -8.672 -10.098 14.874 1.00 88.56 375 ILE A CA 1
ATOM 2976 C C . ILE A 1 375 ? -9.493 -10.877 13.834 1.00 88.56 375 ILE A C 1
ATOM 2978 O O . ILE A 1 375 ? -8.970 -11.755 13.141 1.00 88.56 375 ILE A O 1
ATOM 2982 N N . GLN A 1 376 ? -10.780 -10.548 13.707 1.00 84.50 376 GLN A N 1
ATOM 2983 C CA . GLN A 1 376 ? -11.730 -11.237 12.833 1.00 84.50 376 GLN A CA 1
ATOM 2984 C C . GLN A 1 376 ? -11.256 -11.254 11.371 1.00 84.50 376 GLN A C 1
ATOM 2986 O O . GLN A 1 376 ? -10.877 -10.228 10.806 1.00 84.50 376 GLN A O 1
ATOM 2991 N N . GLY A 1 377 ? -11.291 -12.429 10.733 1.00 82.69 377 GLY A N 1
ATOM 2992 C CA . GLY A 1 377 ? -10.882 -12.589 9.330 1.00 82.69 377 GLY A CA 1
ATOM 2993 C C . GLY A 1 377 ? -9.372 -12.458 9.077 1.00 82.69 377 GLY A C 1
ATOM 2994 O O . GLY A 1 377 ? -8.940 -12.340 7.925 1.00 82.69 377 GLY A O 1
ATOM 2995 N N . THR A 1 378 ? -8.537 -12.469 10.117 1.00 90.31 378 THR A N 1
ATOM 2996 C CA . THR A 1 378 ? -7.081 -12.640 9.975 1.00 90.31 378 THR A CA 1
ATOM 2997 C C . THR A 1 378 ? -6.699 -14.115 9.823 1.00 90.31 378 THR A C 1
ATOM 2999 O O . THR A 1 378 ? -7.476 -15.015 10.134 1.00 90.31 378 THR A O 1
ATOM 3002 N N . TYR A 1 379 ? -5.478 -14.375 9.350 1.00 92.75 379 TYR A N 1
ATOM 3003 C CA . TYR A 1 379 ? -4.935 -15.740 9.287 1.00 92.75 379 TYR A CA 1
ATOM 3004 C C . TYR A 1 379 ? -4.776 -16.337 10.692 1.00 92.75 379 TYR A C 1
ATOM 3006 O O . TYR A 1 379 ? -4.897 -17.537 10.881 1.00 92.75 379 TYR A O 1
ATOM 3014 N N . GLN A 1 380 ? -4.498 -15.490 11.679 1.00 93.62 380 GLN A N 1
ATOM 3015 C CA . GLN A 1 380 ? -4.324 -15.818 13.084 1.00 93.62 380 GLN A CA 1
ATOM 3016 C C . GLN A 1 380 ? -5.626 -16.390 13.660 1.00 93.62 380 GLN A C 1
ATOM 3018 O O . GLN A 1 380 ? -5.599 -17.431 14.315 1.00 93.62 380 GLN A O 1
ATOM 3023 N N . ALA A 1 381 ? -6.767 -15.774 13.335 1.00 90.94 381 ALA A N 1
ATOM 3024 C CA . ALA A 1 381 ? -8.085 -16.290 13.694 1.00 90.94 381 ALA A CA 1
ATOM 3025 C C . ALA A 1 381 ? -8.394 -17.645 13.031 1.00 90.94 381 ALA A C 1
ATOM 3027 O O . ALA A 1 381 ? -8.827 -18.572 13.715 1.00 90.94 381 ALA A O 1
ATOM 3028 N N . GLU A 1 382 ? -8.122 -17.785 11.727 1.00 90.19 382 GLU A N 1
ATOM 3029 C CA . GLU A 1 382 ? -8.250 -19.060 10.996 1.00 90.19 382 GLU A CA 1
ATOM 3030 C C . GLU A 1 382 ? -7.356 -20.152 11.638 1.00 90.19 382 GLU A C 1
ATOM 3032 O O . GLU A 1 382 ? -7.837 -21.221 12.007 1.00 90.19 382 GLU A O 1
ATOM 3037 N N . PHE A 1 383 ? -6.080 -19.847 11.902 1.00 91.88 383 PHE A N 1
ATOM 3038 C CA . PHE A 1 383 ? -5.093 -20.754 12.502 1.00 91.88 383 PHE A CA 1
ATOM 3039 C C . PHE A 1 383 ? -5.492 -21.271 13.891 1.00 91.88 383 PHE A C 1
ATOM 3041 O O . PHE A 1 383 ? -5.343 -22.467 14.156 1.00 91.88 383 PHE A O 1
ATOM 3048 N N . VAL A 1 384 ? -5.979 -20.400 14.787 1.00 91.56 384 VAL A N 1
ATOM 3049 C CA . VAL A 1 384 ? -6.402 -20.819 16.136 1.00 91.56 384 VAL A CA 1
ATOM 3050 C C . VAL A 1 384 ? -7.652 -21.697 16.048 1.00 91.56 384 VAL A C 1
ATOM 3052 O O . VAL A 1 384 ? -7.661 -22.781 16.634 1.00 91.56 384 VAL A O 1
ATOM 3055 N N . LYS A 1 385 ? -8.659 -21.290 15.259 1.00 89.56 385 LYS A N 1
ATOM 3056 C CA . LYS A 1 385 ? -9.895 -22.062 15.035 1.00 89.56 385 LYS A CA 1
ATOM 3057 C C . LYS A 1 385 ? -9.622 -23.462 14.477 1.00 89.56 385 LYS A C 1
ATOM 3059 O O . LYS A 1 385 ? -10.187 -24.433 14.973 1.00 89.56 385 LYS A O 1
ATOM 3064 N N . GLU A 1 386 ? -8.767 -23.574 13.461 1.00 88.38 386 GLU A N 1
ATOM 3065 C CA . GLU A 1 386 ? -8.488 -24.845 12.782 1.00 88.38 386 GLU A CA 1
ATOM 3066 C C . GLU A 1 386 ? -7.606 -25.789 13.606 1.00 88.38 386 GLU A C 1
ATOM 3068 O O . GLU A 1 386 ? -7.879 -26.989 13.674 1.00 88.38 386 GLU A O 1
ATOM 3073 N N . LYS A 1 387 ? -6.528 -25.277 14.217 1.00 89.19 387 LYS A N 1
ATOM 3074 C CA . LYS A 1 387 ? -5.526 -26.129 14.882 1.00 89.19 387 LYS A CA 1
ATOM 3075 C C . LYS A 1 387 ? -5.794 -26.368 16.362 1.00 89.19 387 LYS A C 1
ATOM 3077 O O . LYS A 1 387 ? -5.311 -27.365 16.898 1.00 89.19 387 LYS A O 1
ATOM 3082 N N . TYR A 1 388 ? -6.551 -25.489 17.015 1.00 89.94 388 TYR A N 1
ATOM 3083 C CA . TYR A 1 388 ? -6.805 -25.544 18.454 1.00 89.94 388 TYR A CA 1
ATOM 3084 C C . TYR A 1 388 ? -8.300 -25.366 18.797 1.00 89.94 388 TYR A C 1
ATOM 3086 O O . TYR A 1 388 ? -8.645 -24.517 19.618 1.00 89.94 388 TYR A O 1
ATOM 3094 N N . PRO A 1 389 ? -9.209 -26.204 18.254 1.00 85.56 389 PRO A N 1
ATOM 3095 C CA . PRO A 1 389 ? -10.660 -26.072 18.454 1.00 85.56 389 PRO A CA 1
ATOM 3096 C C . PRO A 1 389 ? -11.141 -26.287 19.906 1.00 85.56 389 PRO A C 1
ATOM 3098 O O . PRO A 1 389 ? -12.324 -26.126 20.187 1.00 85.56 389 PRO A O 1
ATOM 3101 N N . ALA A 1 390 ? -10.249 -26.671 20.828 1.00 82.81 390 ALA A N 1
ATOM 3102 C CA . ALA A 1 390 ? -10.519 -26.802 22.266 1.00 82.81 390 ALA A CA 1
ATOM 3103 C C . ALA A 1 390 ? -10.214 -25.520 23.079 1.00 82.81 390 ALA A C 1
ATOM 3105 O O . ALA A 1 390 ? -10.371 -25.506 24.302 1.00 82.81 390 ALA A O 1
ATOM 3106 N N . ILE A 1 391 ? -9.743 -24.457 22.422 1.00 87.62 391 ILE A N 1
ATOM 3107 C CA . ILE A 1 391 ? -9.530 -23.134 23.018 1.00 87.62 391 ILE A CA 1
ATOM 3108 C C . ILE A 1 391 ? -10.822 -22.319 22.901 1.00 87.62 391 ILE A C 1
ATOM 3110 O O . ILE A 1 391 ? -11.496 -22.367 21.870 1.00 87.62 391 ILE A O 1
ATOM 3114 N N . HIS A 1 392 ? -11.162 -21.534 23.928 1.00 86.69 392 HIS A N 1
ATOM 3115 C CA . HIS A 1 392 ? -12.291 -20.608 23.857 1.00 86.69 392 HIS A CA 1
ATOM 3116 C C . HIS A 1 392 ? -11.886 -19.380 23.028 1.00 86.69 392 HIS A C 1
ATOM 3118 O O . HIS A 1 392 ? -11.406 -18.372 23.542 1.00 86.69 392 HIS A O 1
ATOM 3124 N N . PHE A 1 393 ? -12.022 -19.491 21.711 1.00 87.88 393 PHE A N 1
ATOM 3125 C CA . PHE A 1 393 ? -11.582 -18.453 20.789 1.00 87.88 393 PHE A CA 1
ATOM 3126 C C . PHE A 1 393 ? -12.597 -17.304 20.669 1.00 87.88 393 PHE A C 1
ATOM 3128 O O . PHE A 1 393 ? -13.780 -17.547 20.432 1.00 87.88 393 PHE A O 1
ATOM 3135 N N . GLN A 1 394 ? -12.123 -16.060 20.781 1.00 85.31 394 GLN A N 1
ATOM 3136 C CA . GLN A 1 394 ? -12.922 -14.842 20.616 1.00 85.31 394 GLN A CA 1
ATOM 3137 C C . GLN A 1 394 ? -12.380 -13.990 19.459 1.00 85.31 394 GLN A C 1
ATOM 3139 O O . GLN A 1 394 ? -11.201 -13.632 19.428 1.00 85.31 394 GLN A O 1
ATOM 3144 N N . GLU A 1 395 ? -13.244 -13.637 18.506 1.00 83.00 395 GLU A N 1
ATOM 3145 C CA . GLU A 1 395 ? -12.886 -12.730 17.411 1.00 83.00 395 GLU A CA 1
ATOM 3146 C C . GLU A 1 395 ? -13.129 -11.275 17.797 1.00 83.00 395 GLU A C 1
ATOM 3148 O O . GLU A 1 395 ? -14.212 -10.918 18.251 1.00 83.00 395 GLU A O 1
ATOM 3153 N N . GLN A 1 396 ? -12.126 -10.430 17.563 1.00 78.81 396 GLN A N 1
ATOM 3154 C CA . GLN A 1 396 ? -12.189 -8.996 17.842 1.00 78.81 396 GLN A CA 1
ATOM 3155 C C . GLN A 1 396 ? -12.149 -8.177 16.547 1.00 78.81 396 GLN A C 1
ATOM 3157 O O . GLN A 1 396 ? -11.470 -8.543 15.589 1.00 78.81 396 GLN A O 1
ATOM 3162 N N . ASN A 1 397 ? -12.884 -7.064 16.496 1.00 70.19 397 ASN A N 1
ATOM 3163 C CA . ASN A 1 397 ? -13.001 -6.239 15.283 1.00 70.19 397 ASN A CA 1
ATOM 3164 C C . ASN A 1 397 ? -12.006 -5.067 15.212 1.00 70.19 397 ASN A C 1
ATOM 3166 O O . ASN A 1 397 ? -11.766 -4.546 14.123 1.00 70.19 397 ASN A O 1
ATOM 3170 N N . ASP A 1 398 ? -11.419 -4.661 16.340 1.00 73.69 398 ASP A N 1
ATOM 3171 C CA . ASP A 1 398 ? -10.440 -3.573 16.417 1.00 73.69 398 ASP A CA 1
ATOM 3172 C C . ASP A 1 398 ? -9.257 -3.948 17.321 1.00 73.69 398 ASP A C 1
ATOM 3174 O O . ASP A 1 398 ? -9.438 -4.562 18.374 1.00 73.69 398 ASP A O 1
ATOM 3178 N N . ARG A 1 399 ? -8.036 -3.559 16.921 1.00 78.25 399 ARG A N 1
ATOM 3179 C CA . ARG A 1 399 ? -6.801 -3.888 17.656 1.00 78.25 399 ARG A CA 1
ATOM 3180 C C . ARG A 1 399 ? -6.643 -3.144 18.978 1.00 78.25 399 ARG A C 1
ATOM 3182 O O . ARG A 1 399 ? -5.963 -3.652 19.865 1.00 78.25 399 ARG A O 1
ATOM 3189 N N . SER A 1 400 ? -7.270 -1.982 19.134 1.00 72.56 400 SER A N 1
ATOM 3190 C CA . SER A 1 400 ? -7.289 -1.249 20.406 1.00 72.56 400 SER A CA 1
ATOM 3191 C C . SER A 1 400 ? -8.137 -2.008 21.417 1.00 72.56 400 SER A C 1
ATOM 3193 O O . SER A 1 400 ? -7.660 -2.323 22.503 1.00 72.56 400 SER A O 1
ATOM 3195 N N . GLU A 1 401 ? -9.367 -2.359 21.029 1.00 71.88 401 GLU A N 1
ATOM 3196 C CA . GLU A 1 401 ? -10.305 -3.066 21.906 1.00 71.88 401 GLU A CA 1
ATOM 3197 C C . GLU A 1 401 ? -9.782 -4.454 22.280 1.00 71.88 401 GLU A C 1
ATOM 3199 O O . GLU A 1 401 ? -9.810 -4.836 23.439 1.00 71.88 401 GLU A O 1
ATOM 3204 N N . TYR A 1 402 ? -9.173 -5.154 21.329 1.00 74.62 402 TYR A N 1
ATOM 3205 C CA . TYR A 1 402 ? -8.436 -6.399 21.535 1.00 74.62 402 TYR A CA 1
ATOM 3206 C C . TYR A 1 402 ? -7.333 -6.317 22.610 1.00 74.62 402 TYR A C 1
ATOM 3208 O O . TYR A 1 402 ? -7.259 -7.183 23.484 1.00 74.62 402 TYR A O 1
ATOM 3216 N N . ILE A 1 403 ? -6.496 -5.271 22.591 1.00 80.06 403 ILE A N 1
ATOM 3217 C CA . ILE A 1 403 ? -5.480 -5.043 23.635 1.00 80.06 403 ILE A CA 1
ATOM 3218 C C . ILE A 1 403 ? -6.153 -4.696 24.973 1.00 80.06 403 ILE A C 1
ATOM 3220 O O . ILE A 1 403 ? -5.706 -5.156 26.026 1.00 80.06 403 ILE A O 1
ATOM 3224 N N . LEU A 1 404 ? -7.241 -3.920 24.950 1.00 77.19 404 LEU A N 1
ATOM 3225 C CA . LEU A 1 404 ? -7.995 -3.561 26.151 1.00 77.19 404 LEU A CA 1
ATOM 3226 C C . LEU A 1 404 ? -8.691 -4.776 26.783 1.00 77.19 404 LEU A C 1
ATOM 3228 O O . LEU A 1 404 ? -8.582 -4.934 27.992 1.00 77.19 404 LEU A O 1
ATOM 3232 N N . SER A 1 405 ? -9.306 -5.675 26.011 1.00 81.31 405 SER A N 1
ATOM 3233 C CA . SER A 1 405 ? -9.884 -6.937 26.496 1.00 81.31 405 SER A CA 1
ATOM 3234 C C . SER A 1 405 ? -8.842 -7.824 27.177 1.00 81.31 405 SER A C 1
ATOM 3236 O O . SER A 1 405 ? -9.126 -8.385 28.238 1.00 81.31 405 SER A O 1
ATOM 3238 N N . LEU A 1 406 ? -7.617 -7.905 26.632 1.00 85.75 406 LEU A N 1
ATOM 3239 C CA . LEU A 1 406 ? -6.510 -8.587 27.312 1.00 85.75 406 LEU A CA 1
ATOM 3240 C C . LEU A 1 406 ? -6.204 -7.903 28.649 1.00 85.75 406 LEU A C 1
ATOM 3242 O O . LEU A 1 406 ? -6.129 -8.571 29.674 1.00 85.75 406 LEU A O 1
ATOM 3246 N N . MET A 1 407 ? -6.084 -6.573 28.679 1.00 81.06 407 MET A N 1
ATOM 3247 C CA . MET A 1 407 ? -5.823 -5.836 29.922 1.00 81.06 407 MET A CA 1
ATOM 3248 C C . MET A 1 407 ? -6.959 -5.968 30.954 1.00 81.06 407 MET A C 1
ATOM 3250 O O . MET A 1 407 ? -6.674 -6.136 32.143 1.00 81.06 407 MET A O 1
ATOM 3254 N N . ARG A 1 408 ? -8.226 -5.990 30.522 1.00 78.88 408 ARG A N 1
ATOM 3255 C CA . ARG A 1 408 ? -9.411 -6.214 31.371 1.00 78.88 408 ARG A CA 1
ATOM 3256 C C . ARG A 1 408 ? -9.536 -7.664 31.860 1.00 78.88 408 ARG A C 1
ATOM 3258 O O . ARG A 1 408 ? -10.195 -7.892 32.866 1.00 78.88 408 ARG A O 1
ATOM 3265 N N . GLY A 1 409 ? -8.843 -8.621 31.234 1.00 81.50 409 GLY A N 1
ATOM 3266 C CA . GLY A 1 409 ? -8.922 -10.048 31.580 1.00 81.50 409 GLY A CA 1
ATOM 3267 C C . GLY A 1 409 ? -10.150 -10.758 31.001 1.00 81.50 409 GLY A C 1
ATOM 3268 O O . GLY A 1 409 ? -10.570 -11.780 31.525 1.00 81.50 409 GLY A O 1
ATOM 3269 N N . GLU A 1 410 ? -10.736 -10.214 29.933 1.00 84.31 410 GLU A N 1
ATOM 3270 C CA . GLU A 1 410 ? -11.806 -10.871 29.164 1.00 84.31 410 GLU A CA 1
ATOM 3271 C C . GLU A 1 410 ? -11.239 -11.984 28.266 1.00 84.31 410 GLU A C 1
ATOM 3273 O O . GLU A 1 410 ? -11.882 -13.011 28.028 1.00 84.31 410 GLU A O 1
ATOM 3278 N N . ILE A 1 411 ? -10.002 -11.778 27.805 1.00 89.50 411 ILE A N 1
ATOM 3279 C CA . ILE A 1 411 ? -9.171 -12.763 27.112 1.00 89.50 411 ILE A CA 1
ATOM 3280 C C . ILE A 1 411 ? -7.870 -12.977 27.890 1.00 89.50 411 ILE A C 1
ATOM 3282 O O . ILE A 1 411 ? -7.219 -12.012 28.290 1.00 89.50 411 ILE A O 1
ATOM 3286 N N . ASP A 1 412 ? -7.494 -14.237 28.099 1.00 90.75 412 ASP A N 1
ATOM 3287 C CA . ASP A 1 412 ? -6.281 -14.642 28.821 1.00 90.75 412 ASP A CA 1
ATOM 3288 C C . ASP A 1 412 ? -5.010 -14.433 27.983 1.00 90.75 412 ASP A C 1
ATOM 3290 O O . ASP A 1 412 ? -3.945 -14.067 28.493 1.00 90.75 412 ASP A O 1
ATOM 3294 N N . ALA A 1 413 ? -5.121 -14.676 26.673 1.00 93.06 413 ALA A N 1
ATOM 3295 C CA . ALA A 1 413 ? -4.015 -14.573 25.732 1.00 93.06 413 ALA A CA 1
ATOM 3296 C C . ALA A 1 413 ? -4.454 -14.047 24.363 1.00 93.06 413 ALA A C 1
ATOM 3298 O O . ALA A 1 413 ? -5.629 -14.079 23.993 1.00 93.06 413 ALA A O 1
ATOM 3299 N N . ILE A 1 414 ? -3.479 -13.599 23.577 1.00 93.31 414 ILE A N 1
ATOM 3300 C CA . ILE A 1 414 ? -3.700 -13.052 22.242 1.00 93.31 414 ILE A CA 1
ATOM 3301 C C . ILE A 1 414 ? -2.686 -13.588 21.226 1.00 93.31 414 ILE A C 1
ATOM 3303 O O . ILE A 1 414 ? -1.510 -13.779 21.546 1.00 93.31 414 ILE A O 1
ATOM 3307 N N . VAL A 1 415 ? -3.148 -13.831 19.996 1.00 94.50 415 VAL A N 1
ATOM 3308 C CA . VAL A 1 415 ? -2.324 -14.290 18.866 1.00 94.50 415 VAL A CA 1
ATOM 3309 C C . VAL A 1 415 ? -2.276 -13.209 17.787 1.00 94.50 415 VAL A C 1
ATOM 3311 O O . VAL A 1 415 ? -3.250 -13.013 17.063 1.00 94.50 415 VAL A O 1
ATOM 3314 N N . GLU A 1 416 ? -1.137 -12.525 17.672 1.00 92.88 416 GLU A N 1
ATOM 3315 C CA . GLU A 1 416 ? -0.935 -11.400 16.746 1.00 92.88 416 GLU A CA 1
ATOM 3316 C C . GLU A 1 416 ? 0.495 -11.377 16.192 1.00 92.88 416 GLU A C 1
ATOM 3318 O O . GLU A 1 416 ? 1.422 -12.023 16.695 1.00 92.88 416 GLU A O 1
ATOM 3323 N N . GLU A 1 417 ? 0.677 -10.618 15.123 1.00 91.94 417 GLU A N 1
ATOM 3324 C CA . GLU A 1 417 ? 1.976 -10.254 14.583 1.00 91.94 417 GLU A CA 1
ATOM 3325 C C . GLU A 1 417 ? 2.811 -9.459 15.583 1.00 91.94 417 GLU A C 1
ATOM 3327 O O . GLU A 1 417 ? 2.415 -8.407 16.085 1.00 91.94 417 GLU A O 1
ATOM 3332 N N . VAL A 1 418 ? 4.027 -9.950 15.793 1.00 89.19 418 VAL A N 1
ATOM 3333 C CA . VAL A 1 418 ? 5.052 -9.380 16.668 1.00 89.19 418 VAL A CA 1
ATOM 3334 C C . VAL A 1 418 ? 5.240 -7.870 16.470 1.00 89.19 418 VAL A C 1
ATOM 3336 O O . VAL A 1 418 ? 5.029 -7.134 17.433 1.00 89.19 418 VAL A O 1
ATOM 3339 N N . PRO A 1 419 ? 5.575 -7.364 15.262 1.00 87.94 419 PRO A N 1
ATOM 3340 C CA . PRO A 1 419 ? 5.793 -5.931 15.081 1.00 87.94 419 PRO A CA 1
ATOM 3341 C C . PRO A 1 419 ? 4.539 -5.106 15.371 1.00 87.94 419 PRO A C 1
ATOM 3343 O O . PRO A 1 419 ? 4.636 -3.991 15.880 1.00 87.94 419 PRO A O 1
ATOM 3346 N N . THR A 1 420 ? 3.370 -5.655 15.034 1.00 88.25 420 THR A N 1
ATOM 3347 C CA . THR A 1 420 ? 2.080 -4.984 15.164 1.00 88.25 420 THR A CA 1
ATOM 3348 C C . THR A 1 420 ? 1.724 -4.779 16.631 1.00 88.25 420 THR A C 1
ATOM 3350 O O . THR A 1 420 ? 1.395 -3.672 17.063 1.00 88.25 420 THR A O 1
ATOM 3353 N N . ILE A 1 421 ? 1.842 -5.843 17.424 1.00 86.56 421 ILE A N 1
ATOM 3354 C CA . ILE A 1 421 ? 1.463 -5.803 18.830 1.00 86.56 421 ILE A CA 1
ATOM 3355 C C . ILE A 1 421 ? 2.487 -5.047 19.690 1.00 86.56 421 ILE A C 1
ATOM 3357 O O . ILE A 1 421 ? 2.093 -4.289 20.573 1.00 86.56 421 ILE A O 1
ATOM 3361 N N . GLU A 1 422 ? 3.786 -5.143 19.383 1.00 83.44 422 GLU A N 1
ATOM 3362 C CA . GLU A 1 422 ? 4.836 -4.370 20.065 1.00 83.44 422 GLU A CA 1
ATOM 3363 C C . GLU A 1 422 ? 4.663 -2.855 19.842 1.00 83.44 422 GLU A C 1
ATOM 3365 O O . GLU A 1 422 ? 4.784 -2.070 20.787 1.00 83.44 422 GLU A O 1
ATOM 3370 N N . ALA A 1 423 ? 4.291 -2.430 18.627 1.00 80.88 423 ALA A N 1
ATOM 3371 C CA . ALA A 1 423 ? 3.935 -1.036 18.353 1.00 80.88 423 ALA A CA 1
ATOM 3372 C C . ALA A 1 423 ? 2.657 -0.601 19.096 1.00 80.88 423 ALA A C 1
ATOM 3374 O O . ALA A 1 423 ? 2.588 0.527 19.593 1.00 80.88 423 ALA A O 1
ATOM 3375 N N . GLY A 1 424 ? 1.670 -1.495 19.218 1.00 77.94 424 GLY A N 1
ATOM 3376 C CA . GLY A 1 424 ? 0.482 -1.293 20.050 1.00 77.94 424 GLY A CA 1
ATOM 3377 C C . GLY A 1 424 ? 0.836 -1.057 21.522 1.00 77.94 424 GLY A C 1
ATOM 3378 O O . GLY A 1 424 ? 0.456 -0.035 22.093 1.00 77.94 424 GLY A O 1
ATOM 3379 N N . PHE A 1 425 ? 1.622 -1.944 22.136 1.00 80.00 425 PHE A N 1
ATOM 3380 C CA . PHE A 1 425 ? 2.020 -1.820 23.543 1.00 80.00 425 PHE A CA 1
ATOM 3381 C C . PHE A 1 425 ? 2.830 -0.553 23.813 1.00 80.00 425 PHE A C 1
ATOM 3383 O O . PHE A 1 425 ? 2.556 0.144 24.792 1.00 80.00 425 PHE A O 1
ATOM 3390 N N . ALA A 1 426 ? 3.756 -0.197 22.917 1.00 72.94 426 ALA A N 1
ATOM 3391 C CA . ALA A 1 426 ? 4.506 1.049 23.017 1.00 72.94 426 ALA A CA 1
ATOM 3392 C C . ALA A 1 426 ? 3.590 2.287 22.962 1.00 72.94 426 ALA A C 1
ATOM 3394 O O . ALA A 1 426 ? 3.803 3.232 23.722 1.00 72.94 426 ALA A O 1
ATOM 3395 N N . ARG A 1 427 ? 2.541 2.273 22.122 1.00 70.50 427 ARG A N 1
ATOM 3396 C CA . ARG A 1 427 ? 1.543 3.356 22.024 1.00 70.50 427 ARG A CA 1
ATOM 3397 C C . ARG A 1 427 ? 0.711 3.520 23.300 1.00 70.50 427 ARG A C 1
ATOM 3399 O O . ARG A 1 427 ? 0.391 4.650 23.656 1.00 70.50 427 ARG A O 1
ATOM 3406 N N . TYR A 1 428 ? 0.373 2.425 23.982 1.00 68.69 428 TYR A N 1
ATOM 3407 C CA . TYR A 1 428 ? -0.400 2.446 25.234 1.00 68.69 428 TYR A CA 1
ATOM 3408 C C . TYR A 1 428 ? 0.464 2.499 26.507 1.00 68.69 428 TYR A C 1
ATOM 3410 O O . TYR A 1 428 ? -0.076 2.474 27.608 1.00 68.69 428 TYR A O 1
ATOM 3418 N N . GLY A 1 429 ? 1.795 2.562 26.387 1.00 69.25 429 GLY A N 1
ATOM 3419 C CA . GLY A 1 429 ? 2.705 2.544 27.540 1.00 69.25 429 GLY A CA 1
ATOM 3420 C C . GLY A 1 429 ? 2.764 1.200 28.281 1.00 69.25 429 GLY A C 1
ATOM 3421 O O . GLY A 1 429 ? 3.282 1.142 29.392 1.00 69.25 429 GLY A O 1
ATOM 3422 N N . LEU A 1 430 ? 2.279 0.111 27.673 1.00 72.12 430 LEU A N 1
ATOM 3423 C CA . LEU A 1 430 ? 2.140 -1.224 28.280 1.00 72.12 430 LEU A CA 1
ATOM 3424 C C . LEU A 1 430 ? 3.436 -2.060 28.250 1.00 72.12 430 LEU A C 1
ATOM 3426 O O . LEU A 1 430 ? 3.412 -3.271 28.480 1.00 72.12 430 LEU A O 1
ATOM 3430 N N . ASN A 1 431 ? 4.579 -1.434 27.967 1.00 69.56 431 ASN A N 1
ATOM 3431 C CA . ASN A 1 431 ? 5.876 -2.104 27.903 1.00 69.56 431 ASN A CA 1
ATOM 3432 C C . ASN A 1 431 ? 6.233 -2.724 29.266 1.00 69.56 431 ASN A C 1
ATOM 3434 O O . ASN A 1 431 ? 6.498 -2.012 30.230 1.00 69.56 431 ASN A O 1
ATOM 3438 N N . GLY A 1 432 ? 6.251 -4.059 29.331 1.00 68.88 432 GLY A N 1
ATOM 3439 C CA . GLY A 1 432 ? 6.490 -4.829 30.558 1.00 68.88 432 GLY A CA 1
ATOM 3440 C C . GLY A 1 432 ? 5.224 -5.287 31.296 1.00 68.88 432 GLY A C 1
ATOM 3441 O O . GLY A 1 432 ? 5.332 -6.148 32.166 1.00 68.88 432 GLY A O 1
ATOM 3442 N N . ALA A 1 433 ? 4.033 -4.799 30.930 1.00 76.12 433 ALA A N 1
ATOM 3443 C CA . ALA A 1 433 ? 2.750 -5.299 31.447 1.00 76.12 433 ALA A CA 1
ATOM 3444 C C . ALA A 1 433 ? 2.229 -6.529 30.677 1.00 76.12 433 ALA A C 1
ATOM 3446 O O . ALA A 1 433 ? 1.422 -7.299 31.198 1.00 76.12 433 ALA A O 1
ATOM 3447 N N . ILE A 1 434 ? 2.706 -6.717 29.444 1.00 82.88 434 ILE A N 1
ATOM 3448 C CA . ILE A 1 434 ? 2.383 -7.847 28.571 1.00 82.88 434 ILE A CA 1
ATOM 3449 C C . ILE A 1 434 ? 3.696 -8.496 28.122 1.00 82.88 434 ILE A C 1
ATOM 3451 O O . ILE A 1 434 ? 4.656 -7.797 27.781 1.00 82.88 434 ILE A O 1
ATOM 3455 N N . LYS A 1 435 ? 3.739 -9.832 28.118 1.00 86.12 435 LYS A N 1
ATOM 3456 C CA . LYS A 1 435 ? 4.900 -10.636 27.725 1.00 86.12 435 LYS A CA 1
ATOM 3457 C C . LYS A 1 435 ? 4.587 -11.544 26.541 1.00 86.12 435 LYS A C 1
ATOM 3459 O O . LYS A 1 435 ? 3.482 -12.063 26.393 1.00 86.12 435 LYS A O 1
ATOM 3464 N N . ARG A 1 436 ? 5.603 -11.746 25.705 1.00 89.38 436 ARG A N 1
ATOM 3465 C CA . ARG A 1 436 ? 5.599 -12.701 24.598 1.00 89.38 436 ARG A CA 1
ATOM 3466 C C . ARG A 1 436 ? 5.976 -14.078 25.131 1.00 89.38 436 ARG A C 1
ATOM 3468 O O . ARG A 1 436 ? 7.056 -14.240 25.690 1.00 89.38 436 ARG A O 1
ATOM 3475 N N . GLN A 1 437 ? 5.083 -15.041 24.958 1.00 89.50 437 GLN A N 1
ATOM 3476 C CA . GLN A 1 437 ? 5.205 -16.400 25.484 1.00 89.50 437 GLN A CA 1
ATOM 3477 C C . GLN A 1 437 ? 5.821 -17.359 24.456 1.00 89.50 437 GLN A C 1
ATOM 3479 O O . GLN A 1 437 ? 6.721 -18.130 24.775 1.00 89.50 437 GLN A O 1
ATOM 3484 N N . GLU A 1 438 ? 5.360 -17.294 23.202 1.00 89.75 438 GLU A N 1
ATOM 3485 C CA . GLU A 1 438 ? 5.711 -18.270 22.164 1.00 89.75 438 GLU A CA 1
ATOM 3486 C C . GLU A 1 438 ? 5.864 -17.612 20.784 1.00 89.75 438 GLU A C 1
ATOM 3488 O O . GLU A 1 438 ? 5.182 -16.640 20.449 1.00 89.75 438 GLU A O 1
ATOM 3493 N N . ASN A 1 439 ? 6.750 -18.179 19.963 1.00 88.25 439 ASN A N 1
ATOM 3494 C CA . ASN A 1 439 ? 6.916 -17.845 18.550 1.00 88.25 439 ASN A CA 1
ATOM 3495 C C . ASN A 1 439 ? 6.165 -18.882 17.714 1.00 88.25 439 ASN A C 1
ATOM 3497 O O . ASN A 1 439 ? 6.678 -19.979 17.514 1.00 88.25 439 ASN A O 1
ATOM 3501 N N . LEU A 1 440 ? 4.967 -18.547 17.235 1.00 90.38 440 LEU A N 1
ATOM 3502 C CA . LEU A 1 440 ? 4.063 -19.535 16.643 1.00 90.38 440 LEU A CA 1
ATOM 3503 C C . LEU A 1 440 ? 4.454 -19.892 15.203 1.00 90.38 440 LEU A C 1
ATOM 3505 O O . LEU A 1 440 ? 4.554 -21.068 14.861 1.00 90.38 440 LEU A O 1
ATOM 3509 N N . PHE A 1 441 ? 4.668 -18.886 14.352 1.00 88.12 441 PHE A N 1
ATOM 3510 C CA . PHE A 1 441 ? 5.089 -19.060 12.957 1.00 88.12 441 PHE A CA 1
ATOM 3511 C C . PHE A 1 441 ? 5.585 -17.738 12.352 1.00 88.12 441 PHE A C 1
ATOM 3513 O O . PHE A 1 441 ? 5.360 -16.659 12.899 1.00 88.12 441 PHE A O 1
ATOM 3520 N N . GLU A 1 442 ? 6.250 -17.817 11.201 1.00 85.81 442 GLU A N 1
ATOM 3521 C CA . GLU A 1 442 ? 6.570 -16.673 10.345 1.00 85.81 442 GLU A CA 1
ATOM 3522 C C . GLU A 1 442 ? 5.931 -16.903 8.967 1.00 85.81 442 GLU A C 1
ATOM 3524 O O . GLU A 1 442 ? 6.085 -17.977 8.386 1.00 85.81 442 GLU A O 1
ATOM 3529 N N . ASN A 1 443 ? 5.175 -15.917 8.477 1.00 87.56 443 ASN A N 1
ATOM 3530 C CA . ASN A 1 443 ? 4.376 -16.015 7.256 1.00 87.56 443 ASN A CA 1
ATOM 3531 C C . ASN A 1 443 ? 4.778 -14.957 6.225 1.00 87.56 443 ASN A C 1
ATOM 3533 O O . ASN A 1 443 ? 5.068 -13.805 6.552 1.00 87.56 443 ASN A O 1
ATOM 3537 N N . LEU A 1 444 ? 4.709 -15.347 4.952 1.00 88.81 444 LEU A N 1
ATOM 3538 C CA . LEU A 1 444 ? 4.943 -14.453 3.823 1.00 88.81 444 LEU A CA 1
ATOM 3539 C C . LEU A 1 444 ? 3.728 -13.550 3.565 1.00 88.81 444 LEU A C 1
ATOM 3541 O O . LEU A 1 444 ? 2.584 -14.009 3.523 1.00 88.81 444 LEU A O 1
ATOM 3545 N N . VAL A 1 445 ? 4.007 -12.270 3.338 1.00 93.88 445 VAL A N 1
ATOM 3546 C CA . VAL A 1 445 ? 3.049 -11.226 2.971 1.00 93.88 445 VAL A CA 1
ATOM 3547 C C . VAL A 1 445 ? 2.994 -11.092 1.456 1.00 93.88 445 VAL A C 1
ATOM 3549 O O . VAL A 1 445 ? 4.015 -10.958 0.772 1.00 93.88 445 VAL A O 1
ATOM 3552 N N . PHE A 1 446 ? 1.771 -11.074 0.947 1.00 96.44 446 PHE A N 1
ATOM 3553 C CA . PHE A 1 446 ? 1.438 -10.962 -0.463 1.00 96.44 446 PHE A CA 1
ATOM 3554 C C . PHE A 1 446 ? 0.486 -9.787 -0.684 1.00 96.44 446 PHE A C 1
ATOM 3556 O O . PHE A 1 446 ? -0.325 -9.471 0.186 1.00 96.44 446 PHE A O 1
ATOM 3563 N N . ALA A 1 447 ? 0.519 -9.184 -1.868 1.00 97.44 447 ALA A N 1
ATOM 3564 C CA . ALA A 1 447 ? -0.535 -8.288 -2.317 1.00 97.44 447 ALA A CA 1
ATOM 3565 C C . ALA A 1 447 ? -1.693 -9.130 -2.864 1.00 97.44 447 ALA A C 1
ATOM 3567 O O . ALA A 1 447 ? -1.470 -10.096 -3.603 1.00 97.44 447 ALA A O 1
ATOM 3568 N N . GLY A 1 448 ? -2.923 -8.771 -2.501 1.00 96.12 448 GLY A N 1
ATOM 3569 C CA . GLY A 1 448 ? -4.131 -9.429 -2.999 1.00 96.12 448 GLY A CA 1
ATOM 3570 C C . GLY A 1 448 ? -4.709 -8.670 -4.186 1.00 96.12 448 GLY A C 1
ATOM 3571 O O . GLY A 1 448 ? -4.906 -7.464 -4.090 1.00 96.12 448 GLY A O 1
ATOM 3572 N N . VAL A 1 449 ? -5.011 -9.363 -5.281 1.00 95.75 449 VAL A N 1
ATOM 3573 C CA . VAL A 1 449 ? -5.732 -8.820 -6.446 1.00 95.75 449 VAL A CA 1
ATOM 3574 C C . VAL A 1 449 ? -6.842 -9.802 -6.807 1.00 95.75 449 VAL A C 1
ATOM 3576 O O . VAL A 1 449 ? -6.654 -11.010 -6.686 1.00 95.75 449 VAL A O 1
ATOM 3579 N N . ARG A 1 450 ? -8.012 -9.337 -7.249 1.00 90.06 450 ARG A N 1
ATOM 3580 C CA . ARG A 1 450 ? -9.096 -10.250 -7.659 1.00 90.06 450 ARG A CA 1
ATOM 3581 C C . ARG A 1 450 ? -8.679 -11.131 -8.843 1.00 90.06 450 ARG A C 1
ATOM 3583 O O . ARG A 1 450 ? -7.981 -10.675 -9.750 1.00 90.06 450 ARG A O 1
ATOM 3590 N N . LYS A 1 451 ? -9.150 -12.384 -8.876 1.00 86.88 451 LYS A N 1
ATOM 3591 C CA . LYS A 1 451 ? -8.831 -13.338 -9.959 1.00 86.88 451 LYS A CA 1
ATOM 3592 C C . LYS A 1 451 ? -9.245 -12.888 -11.360 1.00 86.88 451 LYS A C 1
ATOM 3594 O O . LYS A 1 451 ? -8.629 -13.321 -12.329 1.00 86.88 451 LYS A O 1
ATOM 3599 N N . ASP A 1 452 ? -10.259 -12.037 -11.474 1.00 81.56 452 ASP A N 1
ATOM 3600 C CA . ASP A 1 452 ? -10.732 -11.492 -12.748 1.00 81.56 452 ASP A CA 1
ATOM 3601 C C . ASP A 1 452 ? -9.833 -10.375 -13.314 1.00 81.56 452 ASP A C 1
ATOM 3603 O O . ASP A 1 452 ? -10.049 -9.938 -14.442 1.00 81.56 452 ASP A O 1
ATOM 3607 N N . ASN A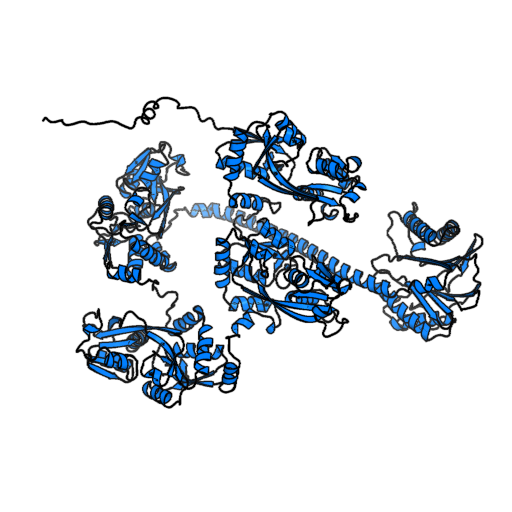 1 453 ? -8.787 -9.956 -12.585 1.00 83.00 453 ASN A N 1
ATOM 3608 C CA . ASN A 1 453 ? -7.837 -8.927 -13.013 1.00 83.00 453 ASN A CA 1
ATOM 3609 C C . ASN A 1 453 ? -6.364 -9.420 -13.045 1.00 83.00 453 ASN A C 1
ATOM 3611 O O . ASN A 1 453 ? -5.503 -8.914 -12.314 1.00 83.00 453 ASN A O 1
ATOM 3615 N N . PRO A 1 454 ? -6.025 -10.411 -13.900 1.00 82.69 454 PRO A N 1
ATOM 3616 C CA . PRO A 1 454 ? -4.666 -10.953 -13.998 1.00 82.69 454 PRO A CA 1
ATOM 3617 C C . PRO A 1 454 ? -3.649 -9.957 -14.583 1.00 82.69 454 PRO A C 1
ATOM 3619 O O . PRO A 1 454 ? -2.450 -10.080 -14.330 1.00 82.69 454 PRO A O 1
ATOM 3622 N N . SER A 1 455 ? -4.099 -8.955 -15.346 1.00 85.44 455 SER A N 1
ATOM 3623 C CA . SER A 1 455 ? -3.231 -7.898 -15.878 1.00 85.44 455 SER A CA 1
ATOM 3624 C C . SER A 1 455 ? -2.730 -6.970 -14.771 1.00 85.44 455 SER A C 1
ATOM 3626 O O . SER A 1 455 ? -1.537 -6.668 -14.739 1.00 85.44 455 SER A O 1
ATOM 3628 N N . LEU A 1 456 ? -3.588 -6.580 -13.820 1.00 88.94 456 LEU A N 1
ATOM 3629 C CA . LEU A 1 456 ? -3.163 -5.822 -12.642 1.00 88.94 456 LEU A CA 1
ATOM 3630 C C . LEU A 1 456 ? -2.193 -6.626 -11.772 1.00 88.94 456 LEU A C 1
ATOM 3632 O O . LEU A 1 456 ? -1.177 -6.080 -11.353 1.00 88.94 456 LEU A O 1
ATOM 3636 N N . LEU A 1 457 ? -2.446 -7.923 -11.559 1.00 92.88 457 LEU A N 1
ATOM 3637 C CA . LEU A 1 457 ? -1.530 -8.788 -10.808 1.00 92.88 457 LEU A CA 1
ATOM 3638 C C . LEU A 1 457 ? -0.118 -8.803 -11.414 1.00 92.88 457 LEU A C 1
ATOM 3640 O O . LEU A 1 457 ? 0.869 -8.707 -10.683 1.00 92.88 457 LEU A O 1
ATOM 3644 N N . LYS A 1 458 ? -0.014 -8.883 -12.748 1.00 87.94 458 LYS A N 1
ATOM 3645 C CA . LYS A 1 458 ? 1.277 -8.794 -13.436 1.00 87.94 458 LYS A CA 1
ATOM 3646 C C . LYS A 1 458 ? 1.968 -7.458 -13.140 1.00 87.94 458 LYS A C 1
ATOM 3648 O O . LYS A 1 458 ? 3.121 -7.460 -12.731 1.00 87.94 458 LYS A O 1
ATOM 3653 N N . VAL A 1 459 ? 1.255 -6.338 -13.272 1.00 90.44 459 VAL A N 1
ATOM 3654 C CA . VAL A 1 459 ? 1.800 -4.999 -12.980 1.00 90.44 459 VAL A CA 1
ATOM 3655 C C . VAL A 1 459 ? 2.225 -4.856 -11.513 1.00 90.44 459 VAL A C 1
ATOM 3657 O O . VAL A 1 459 ? 3.233 -4.211 -11.230 1.00 90.44 459 VAL A O 1
ATOM 3660 N N . VAL A 1 460 ? 1.501 -5.477 -10.578 1.00 94.31 460 VAL A N 1
ATOM 3661 C CA . VAL A 1 460 ? 1.890 -5.532 -9.162 1.00 94.31 460 VAL A CA 1
ATOM 3662 C C . VAL A 1 460 ? 3.234 -6.241 -8.997 1.00 94.31 460 VAL A C 1
ATOM 3664 O O . VAL A 1 460 ? 4.137 -5.651 -8.408 1.00 94.31 460 VAL A O 1
ATOM 3667 N N . ASN A 1 461 ? 3.400 -7.436 -9.572 1.00 90.88 461 ASN A N 1
ATOM 3668 C CA . ASN A 1 461 ? 4.654 -8.198 -9.516 1.00 90.88 461 ASN A CA 1
ATOM 3669 C C . ASN A 1 461 ? 5.821 -7.456 -10.186 1.00 90.88 461 ASN A C 1
ATOM 3671 O O . ASN A 1 461 ? 6.872 -7.279 -9.568 1.00 90.88 461 ASN A O 1
ATOM 3675 N N . ASP A 1 462 ? 5.623 -6.982 -11.420 1.00 87.81 462 ASP A N 1
ATOM 3676 C CA . ASP A 1 462 ? 6.635 -6.250 -12.189 1.00 87.81 462 ASP A CA 1
ATOM 3677 C C . ASP A 1 462 ? 7.087 -4.999 -11.407 1.00 87.81 462 ASP A C 1
ATOM 3679 O O . ASP A 1 462 ? 8.285 -4.768 -11.226 1.00 87.81 462 ASP A O 1
ATOM 3683 N N . GLY A 1 463 ? 6.139 -4.243 -10.842 1.00 89.81 463 GLY A N 1
ATOM 3684 C CA . GLY A 1 463 ? 6.418 -3.069 -10.017 1.00 89.81 463 GLY A CA 1
ATOM 3685 C C . GLY A 1 463 ? 7.135 -3.386 -8.702 1.00 89.81 463 GLY A C 1
ATOM 3686 O O . GLY A 1 463 ? 8.114 -2.719 -8.385 1.00 89.81 463 GLY A O 1
ATOM 3687 N N . LEU A 1 464 ? 6.709 -4.414 -7.956 1.00 89.56 464 LEU A N 1
ATOM 3688 C CA . LEU A 1 464 ? 7.363 -4.820 -6.701 1.00 89.56 464 LEU A CA 1
ATOM 3689 C C . LEU A 1 464 ? 8.803 -5.292 -6.953 1.00 89.56 464 LEU A C 1
ATOM 3691 O O . LEU A 1 464 ? 9.712 -4.881 -6.237 1.00 89.56 464 LEU A O 1
ATOM 3695 N N . SER A 1 465 ? 9.026 -6.077 -8.012 1.00 84.00 465 SER A N 1
ATOM 3696 C CA . SER A 1 465 ? 10.366 -6.539 -8.413 1.00 84.00 465 SER A CA 1
ATOM 3697 C C . SER A 1 465 ? 11.291 -5.418 -8.912 1.00 84.00 465 SER A C 1
ATOM 3699 O O . SER A 1 465 ? 12.510 -5.584 -8.928 1.00 84.00 465 SER A O 1
ATOM 3701 N N . SER A 1 466 ? 10.724 -4.265 -9.285 1.00 88.12 466 SER A N 1
ATOM 3702 C CA . SER A 1 466 ? 11.465 -3.086 -9.746 1.00 88.12 466 SER A CA 1
ATOM 3703 C C . SER A 1 466 ? 11.925 -2.164 -8.607 1.00 88.12 466 SER A C 1
ATOM 3705 O O . SER A 1 466 ? 12.718 -1.250 -8.852 1.00 88.12 466 SER A O 1
ATOM 3707 N N . ILE A 1 467 ? 11.461 -2.370 -7.366 1.00 87.06 467 ILE A N 1
ATOM 3708 C CA . ILE A 1 467 ? 11.912 -1.582 -6.210 1.00 87.06 467 ILE A CA 1
ATOM 3709 C C . ILE A 1 467 ? 13.312 -2.070 -5.786 1.00 87.06 467 ILE A C 1
ATOM 3711 O O . ILE A 1 467 ? 13.475 -3.253 -5.490 1.00 87.06 467 ILE A O 1
ATOM 3715 N N . PRO A 1 468 ? 14.341 -1.199 -5.713 1.00 82.31 468 PRO A N 1
ATOM 3716 C CA . PRO A 1 468 ? 15.673 -1.607 -5.266 1.00 82.31 468 PRO A CA 1
ATOM 3717 C C . PRO A 1 468 ? 15.663 -2.142 -3.828 1.00 82.31 468 PRO A C 1
ATOM 3719 O O . PRO A 1 468 ? 15.054 -1.534 -2.945 1.00 82.31 468 PRO A O 1
ATOM 3722 N N . ILE A 1 469 ? 16.387 -3.232 -3.562 1.00 78.31 469 ILE A N 1
ATOM 3723 C CA . ILE A 1 469 ? 16.438 -3.846 -2.224 1.00 78.31 469 ILE A CA 1
ATOM 3724 C C . ILE A 1 469 ? 16.974 -2.873 -1.165 1.00 78.31 469 ILE A C 1
ATOM 3726 O O . ILE A 1 469 ? 16.436 -2.800 -0.066 1.00 78.31 469 ILE A O 1
ATOM 3730 N N . GLU A 1 470 ? 17.936 -2.020 -1.525 1.00 79.50 470 GLU A N 1
ATOM 3731 C CA . GLU A 1 470 ? 18.494 -0.996 -0.636 1.00 79.50 470 GLU A CA 1
ATOM 3732 C C . GLU A 1 470 ? 17.450 0.075 -0.277 1.00 79.50 470 GLU A C 1
ATOM 3734 O O . GLU A 1 470 ? 17.523 0.717 0.773 1.00 79.50 470 GLU A O 1
ATOM 3739 N N . LYS A 1 471 ? 16.453 0.282 -1.148 1.00 86.19 471 LYS A N 1
ATOM 3740 C CA . LYS A 1 471 ? 15.333 1.190 -0.891 1.00 86.19 471 LYS A CA 1
ATOM 3741 C C . LYS A 1 471 ? 14.329 0.563 0.073 1.00 86.19 471 LYS A C 1
ATOM 3743 O O . LYS A 1 471 ? 13.830 1.266 0.950 1.00 86.19 471 LYS A O 1
ATOM 3748 N N . LEU A 1 472 ? 14.080 -0.739 -0.055 1.00 87.12 472 LEU A N 1
ATOM 3749 C CA . LEU A 1 472 ? 13.251 -1.509 0.873 1.00 87.12 472 LEU A CA 1
ATOM 3750 C C . LEU A 1 472 ? 13.901 -1.585 2.265 1.00 87.12 472 LEU A C 1
ATOM 3752 O O . LEU A 1 472 ? 13.232 -1.283 3.247 1.00 87.12 472 LEU A O 1
ATOM 3756 N N . GLU A 1 473 ? 15.215 -1.823 2.356 1.00 84.44 473 GLU A N 1
ATOM 3757 C CA . GLU A 1 473 ? 15.986 -1.737 3.610 1.00 84.44 473 GLU A CA 1
ATOM 3758 C C . GLU A 1 473 ? 15.883 -0.347 4.273 1.00 84.44 473 GLU A C 1
ATOM 3760 O O . GLU A 1 473 ? 15.672 -0.250 5.481 1.00 84.44 473 GLU A O 1
ATOM 3765 N N . GLN A 1 474 ? 15.981 0.746 3.501 1.00 87.38 474 GLN A N 1
ATOM 3766 C CA . GLN A 1 474 ? 15.798 2.118 4.012 1.00 87.38 474 GLN A CA 1
ATOM 3767 C C . GLN A 1 474 ? 14.366 2.414 4.472 1.00 87.38 474 GLN A C 1
ATOM 3769 O O . GLN A 1 474 ? 14.156 3.224 5.378 1.00 87.38 474 GLN A O 1
ATOM 3774 N N . ILE A 1 475 ? 13.363 1.828 3.815 1.00 91.94 475 ILE A N 1
ATOM 3775 C CA . ILE A 1 475 ? 11.968 1.945 4.238 1.00 91.94 475 ILE A CA 1
ATOM 3776 C C . ILE A 1 475 ? 11.783 1.180 5.552 1.00 91.94 475 ILE A C 1
ATOM 3778 O O . ILE A 1 475 ? 11.306 1.755 6.524 1.00 91.94 475 ILE A O 1
ATOM 3782 N N . GLU A 1 476 ? 12.256 -0.059 5.611 1.00 86.62 476 GLU A N 1
ATOM 3783 C CA . GLU A 1 476 ? 12.149 -0.954 6.759 1.00 86.62 476 GLU A CA 1
ATOM 3784 C C . GLU A 1 476 ? 12.886 -0.438 8.005 1.00 86.62 476 GLU A C 1
ATOM 3786 O O . GLU A 1 476 ? 12.331 -0.438 9.104 1.00 86.62 476 GLU A O 1
ATOM 3791 N N . ALA A 1 477 ? 14.091 0.114 7.843 1.00 84.69 477 ALA A N 1
ATOM 3792 C CA . ALA A 1 477 ? 14.870 0.681 8.943 1.00 84.69 477 ALA A CA 1
ATOM 3793 C C . ALA A 1 477 ? 14.252 1.937 9.591 1.00 84.69 477 ALA A C 1
ATOM 3795 O O . ALA A 1 477 ? 14.676 2.307 10.685 1.00 84.69 477 ALA A O 1
ATOM 3796 N N . ARG A 1 478 ? 13.265 2.589 8.952 1.00 87.88 478 ARG A N 1
ATOM 3797 C CA . ARG A 1 478 ? 12.493 3.691 9.563 1.00 87.88 478 ARG A CA 1
ATOM 3798 C C . ARG A 1 478 ? 11.351 3.205 10.455 1.00 87.88 478 ARG A C 1
ATOM 3800 O O . ARG A 1 478 ? 10.945 3.947 11.340 1.00 87.88 478 ARG A O 1
ATOM 3807 N N . TRP A 1 479 ? 10.844 1.996 10.215 1.00 87.44 479 TRP A N 1
ATOM 3808 C CA . TRP A 1 479 ? 9.692 1.432 10.927 1.00 87.44 479 TRP A CA 1
ATOM 3809 C C . TRP A 1 479 ? 10.091 0.389 11.983 1.00 87.44 479 TRP A C 1
ATOM 3811 O O . TRP A 1 479 ? 9.354 0.207 12.946 1.00 87.44 479 TRP A O 1
ATOM 3821 N N . PHE A 1 480 ? 11.276 -0.228 11.867 1.00 81.69 480 PHE A N 1
ATOM 3822 C CA . PHE A 1 480 ? 11.821 -1.150 12.872 1.00 81.69 480 PHE A CA 1
ATOM 3823 C C . PHE A 1 480 ? 13.152 -0.667 13.446 1.00 81.69 480 PHE A C 1
ATOM 3825 O O . PHE A 1 480 ? 14.180 -0.662 12.762 1.00 81.69 480 PHE A O 1
ATOM 3832 N N . SER A 1 481 ? 13.163 -0.328 14.735 1.00 69.44 481 SER A N 1
ATOM 3833 C CA . SER A 1 481 ? 14.367 0.101 15.461 1.00 69.44 481 SER A CA 1
ATOM 3834 C C . SER A 1 481 ? 15.418 -1.008 15.585 1.00 69.44 481 SER A C 1
ATOM 3836 O O . SER A 1 481 ? 16.614 -0.737 15.477 1.00 69.44 481 SER A O 1
ATOM 3838 N N . ASN A 1 482 ? 14.984 -2.257 15.763 1.00 65.75 482 ASN A N 1
ATOM 3839 C CA . ASN A 1 482 ? 15.849 -3.413 15.974 1.00 65.75 482 ASN A CA 1
ATOM 3840 C C . ASN A 1 482 ? 16.210 -4.114 14.639 1.00 65.75 482 ASN A C 1
ATOM 3842 O O . ASN A 1 482 ? 15.312 -4.479 13.879 1.00 65.75 482 ASN A O 1
ATOM 3846 N N . PRO A 1 483 ? 17.504 -4.325 14.315 1.00 65.38 483 PRO A N 1
ATOM 3847 C CA . PRO A 1 483 ? 17.914 -4.976 13.070 1.00 65.38 483 PRO A CA 1
ATOM 3848 C C . PRO A 1 483 ? 17.539 -6.456 12.904 1.00 65.38 483 PRO A C 1
ATOM 3850 O O . PRO A 1 483 ? 17.575 -6.919 11.765 1.00 65.38 483 PRO A O 1
ATOM 3853 N N . SER A 1 484 ? 17.220 -7.214 13.967 1.00 64.19 484 SER A N 1
ATOM 3854 C CA . SER A 1 484 ? 16.802 -8.625 13.812 1.00 64.19 484 SER A CA 1
ATOM 3855 C C . SER A 1 484 ? 15.449 -8.767 13.122 1.00 64.19 484 SER A C 1
ATOM 3857 O O . SER A 1 484 ? 15.210 -9.755 12.430 1.00 64.19 484 SER A O 1
ATOM 3859 N N . ASP A 1 485 ? 14.599 -7.753 13.259 1.00 66.50 485 ASP A N 1
ATOM 3860 C CA . ASP A 1 485 ? 13.185 -7.821 12.885 1.00 66.50 485 ASP A CA 1
ATOM 3861 C C . ASP A 1 485 ? 12.964 -7.313 11.444 1.00 66.50 485 ASP A C 1
ATOM 3863 O O . ASP A 1 485 ? 11.855 -7.309 10.918 1.00 66.50 485 ASP A O 1
ATOM 3867 N N . ARG A 1 486 ? 14.059 -6.922 10.776 1.00 77.75 486 ARG A N 1
ATOM 3868 C CA . ARG A 1 486 ? 14.113 -6.369 9.419 1.00 77.75 486 ARG A CA 1
ATOM 3869 C C . ARG A 1 486 ? 14.327 -7.473 8.381 1.00 77.75 486 ARG A C 1
ATOM 3871 O O . ARG A 1 486 ? 15.436 -7.987 8.231 1.00 77.75 486 ARG A O 1
ATOM 3878 N N . TYR A 1 487 ? 13.282 -7.855 7.656 1.00 77.88 487 TYR A N 1
ATOM 3879 C CA . TYR A 1 487 ? 13.306 -8.924 6.654 1.00 77.88 487 TYR A CA 1
ATOM 3880 C C . TYR A 1 487 ? 14.264 -8.666 5.491 1.00 77.88 487 TYR A C 1
ATOM 3882 O O . TYR A 1 487 ? 15.047 -9.555 5.160 1.00 77.88 487 TYR A O 1
ATOM 3890 N N . PHE A 1 488 ? 14.269 -7.473 4.891 1.00 73.88 488 PHE A N 1
ATOM 3891 C CA . PHE A 1 488 ? 15.155 -7.185 3.756 1.00 73.88 488 PHE A CA 1
ATOM 3892 C C . PHE A 1 488 ? 16.623 -7.195 4.205 1.00 73.88 488 PHE A C 1
ATOM 3894 O O . PHE A 1 488 ? 17.490 -7.739 3.521 1.00 73.88 488 PHE A O 1
ATOM 3901 N N . THR A 1 489 ? 16.877 -6.718 5.431 1.00 66.94 489 THR A N 1
ATOM 3902 C CA . THR A 1 489 ? 18.200 -6.796 6.079 1.00 66.94 489 THR A CA 1
ATOM 3903 C C . THR A 1 489 ? 18.613 -8.243 6.406 1.00 66.94 489 THR A C 1
ATOM 3905 O O . THR A 1 489 ? 19.807 -8.557 6.374 1.00 66.94 489 THR A O 1
ATOM 3908 N N . ARG A 1 490 ? 17.657 -9.138 6.715 1.00 64.06 490 ARG A N 1
ATOM 3909 C CA . ARG A 1 490 ? 17.891 -10.588 6.882 1.00 64.06 490 ARG A CA 1
ATOM 3910 C C . ARG A 1 490 ? 18.175 -11.268 5.533 1.00 64.06 490 ARG A C 1
ATOM 3912 O O . ARG A 1 490 ? 19.165 -11.989 5.425 1.00 64.06 490 ARG A O 1
ATOM 3919 N N . GLN A 1 491 ? 17.382 -11.001 4.493 1.00 55.47 491 GLN A N 1
ATOM 3920 C CA . GLN A 1 491 ? 17.551 -11.612 3.165 1.00 55.47 491 GLN A CA 1
ATOM 3921 C C . GLN A 1 491 ? 18.893 -11.275 2.504 1.00 55.47 491 GLN A C 1
ATOM 3923 O O . GLN A 1 491 ? 19.501 -12.143 1.888 1.00 55.47 491 GLN A O 1
ATOM 3928 N N . ASN A 1 492 ? 19.415 -10.058 2.685 1.00 50.47 492 ASN A N 1
ATOM 3929 C CA . ASN A 1 492 ? 20.728 -9.662 2.152 1.00 50.47 492 ASN A CA 1
ATOM 3930 C C . ASN A 1 492 ? 21.920 -10.346 2.877 1.00 50.47 492 ASN A C 1
ATOM 3932 O O . ASN A 1 492 ? 23.076 -10.083 2.544 1.00 50.47 492 ASN A O 1
ATOM 3936 N N . LYS A 1 493 ? 21.656 -11.208 3.876 1.00 52.09 493 LYS A N 1
ATOM 3937 C CA . LYS A 1 493 ? 22.660 -11.965 4.647 1.00 52.09 493 LYS A CA 1
ATOM 3938 C C . LYS A 1 493 ? 22.542 -13.486 4.539 1.00 52.09 493 LYS A C 1
ATOM 3940 O O . LYS A 1 493 ? 23.537 -14.162 4.794 1.00 52.09 493 LYS A O 1
ATOM 3945 N N . ASP A 1 494 ? 21.379 -14.035 4.193 1.00 54.03 494 ASP A N 1
ATOM 3946 C CA . ASP A 1 494 ? 21.202 -15.490 4.126 1.00 54.03 494 ASP A CA 1
ATOM 3947 C C . ASP A 1 494 ? 21.549 -16.039 2.735 1.00 54.03 494 ASP A C 1
ATOM 3949 O O . ASP A 1 494 ? 20.704 -16.238 1.864 1.00 54.03 494 ASP A O 1
ATOM 3953 N N . VAL A 1 495 ? 22.844 -16.275 2.523 1.00 66.50 495 VAL A N 1
ATOM 3954 C CA . VAL A 1 495 ? 23.406 -16.789 1.260 1.00 66.50 495 VAL A CA 1
ATOM 3955 C C . VAL A 1 495 ? 23.183 -18.311 1.102 1.00 66.50 495 VAL A C 1
ATOM 3957 O O . VAL A 1 495 ? 23.807 -18.962 0.265 1.00 66.50 495 VAL A O 1
ATOM 3960 N N . GLY A 1 496 ? 22.303 -18.919 1.911 1.00 73.19 496 GLY A N 1
ATOM 3961 C CA . GLY A 1 496 ? 21.980 -20.348 1.840 1.00 73.19 496 GLY A CA 1
ATOM 3962 C C . GLY A 1 496 ? 23.177 -21.254 2.145 1.00 73.19 496 GLY A C 1
ATOM 3963 O O . GLY A 1 496 ? 23.319 -22.336 1.562 1.00 73.19 496 GLY A O 1
ATOM 3964 N N . LEU A 1 497 ? 24.090 -20.794 3.005 1.00 79.56 497 LEU A N 1
ATOM 3965 C CA . LEU A 1 497 ? 25.280 -21.543 3.404 1.00 79.56 497 LEU A CA 1
ATOM 3966 C C . LEU A 1 497 ? 24.893 -22.684 4.354 1.00 79.56 497 LEU A C 1
ATOM 3968 O O . LEU A 1 497 ? 24.181 -22.496 5.336 1.00 79.56 497 LEU A O 1
ATOM 3972 N N . THR A 1 498 ? 25.392 -23.882 4.072 1.00 80.12 498 THR A N 1
ATOM 3973 C CA . THR A 1 498 ? 25.280 -25.036 4.969 1.00 80.12 498 THR A CA 1
ATOM 3974 C C . THR A 1 498 ? 26.211 -24.869 6.168 1.00 80.12 498 THR A C 1
ATOM 3976 O O . THR A 1 498 ? 27.223 -24.171 6.095 1.00 80.12 498 THR A O 1
ATOM 3979 N N . GLN A 1 499 ? 25.933 -25.584 7.260 1.00 73.62 499 GLN A N 1
ATOM 3980 C CA . GLN A 1 499 ? 26.785 -25.555 8.453 1.00 73.62 499 GLN A CA 1
ATOM 3981 C C . GLN A 1 499 ? 28.256 -25.909 8.143 1.00 73.62 499 GLN A C 1
ATOM 3983 O O . GLN A 1 499 ? 29.165 -25.264 8.657 1.00 73.62 499 GLN A O 1
ATOM 3988 N N . GLN A 1 500 ? 28.495 -26.865 7.235 1.00 82.56 500 GLN A N 1
ATOM 3989 C CA . GLN A 1 500 ? 29.846 -27.245 6.795 1.00 82.56 500 GLN A CA 1
ATOM 3990 C C . GLN A 1 500 ? 30.583 -26.101 6.084 1.00 82.56 500 GLN A C 1
ATOM 3992 O O . GLN A 1 500 ? 31.780 -25.918 6.288 1.00 82.56 500 GLN A O 1
ATOM 3997 N N . GLU A 1 501 ? 29.878 -25.317 5.267 1.00 87.88 501 GLU A N 1
ATOM 3998 C CA . GLU A 1 501 ? 30.441 -24.150 4.581 1.00 87.88 501 GLU A CA 1
ATOM 3999 C C . GLU A 1 501 ? 30.711 -23.004 5.567 1.00 87.88 501 GLU A C 1
ATOM 4001 O O . GLU A 1 501 ? 31.780 -22.401 5.521 1.00 87.88 501 GLU A O 1
ATOM 4006 N N . ILE A 1 502 ? 29.790 -22.753 6.505 1.00 83.81 502 ILE A N 1
ATOM 4007 C CA . ILE A 1 502 ? 29.948 -21.755 7.576 1.00 83.81 502 ILE A CA 1
ATOM 4008 C C . ILE A 1 502 ? 31.187 -22.059 8.428 1.00 83.81 502 ILE A C 1
ATOM 4010 O O . ILE A 1 502 ? 31.981 -21.162 8.714 1.00 83.81 502 ILE A O 1
ATOM 4014 N N . ASP A 1 503 ? 31.380 -23.316 8.824 1.00 87.81 503 ASP A N 1
ATOM 4015 C CA . ASP A 1 503 ? 32.533 -23.704 9.636 1.00 87.81 503 ASP A CA 1
ATOM 4016 C C . ASP A 1 503 ? 33.835 -23.717 8.818 1.00 87.81 503 ASP A C 1
ATOM 4018 O O . ASP A 1 503 ? 34.874 -23.290 9.325 1.00 87.81 503 ASP A O 1
ATOM 4022 N N . TRP A 1 504 ? 33.779 -24.061 7.524 1.00 93.75 504 TRP A N 1
ATOM 4023 C CA . TRP A 1 504 ? 34.919 -23.895 6.614 1.00 93.75 504 TRP A CA 1
ATOM 4024 C C . TRP A 1 504 ? 35.361 -22.427 6.509 1.00 93.75 504 TRP A C 1
ATOM 4026 O O . TRP A 1 504 ? 36.560 -22.158 6.592 1.00 93.75 504 TRP A O 1
ATOM 4036 N N . ILE A 1 505 ? 34.420 -21.480 6.396 1.00 93.12 505 ILE A N 1
ATOM 4037 C CA . ILE A 1 505 ? 34.694 -20.029 6.351 1.00 93.12 505 ILE A CA 1
ATOM 4038 C C . ILE A 1 505 ? 35.336 -19.548 7.659 1.00 93.12 505 ILE A C 1
ATOM 4040 O O . ILE A 1 505 ? 36.307 -18.794 7.620 1.00 93.12 505 ILE A O 1
ATOM 4044 N N . LYS A 1 506 ? 34.857 -20.014 8.823 1.00 89.38 506 LYS A N 1
ATOM 4045 C CA . LYS A 1 506 ? 35.464 -19.679 10.128 1.00 89.38 506 LYS A CA 1
ATOM 4046 C C . LYS A 1 506 ? 36.911 -20.164 10.237 1.00 89.38 506 LYS A C 1
ATOM 4048 O O . LYS A 1 506 ? 37.744 -19.449 10.789 1.00 89.38 506 LYS A O 1
ATOM 4053 N N . SER A 1 507 ? 37.212 -21.360 9.728 1.00 93.19 507 SER A N 1
ATOM 4054 C CA . SER A 1 507 ? 38.574 -21.910 9.719 1.00 93.19 507 SER A CA 1
ATOM 4055 C C . SER A 1 507 ? 39.476 -21.300 8.640 1.00 93.19 507 SER A C 1
ATOM 4057 O O . SER A 1 507 ? 40.689 -21.271 8.825 1.00 93.19 507 SER A O 1
ATOM 4059 N N . ASN A 1 508 ? 38.908 -20.793 7.541 1.00 94.56 508 ASN A N 1
ATOM 4060 C CA . ASN A 1 508 ? 39.636 -20.260 6.384 1.00 94.56 508 ASN A CA 1
ATOM 4061 C C . ASN A 1 508 ? 39.113 -18.857 5.990 1.00 94.56 508 ASN A C 1
ATOM 4063 O O . ASN A 1 508 ? 38.623 -18.668 4.876 1.00 94.56 508 ASN A O 1
ATOM 4067 N N . PRO A 1 509 ? 39.201 -17.842 6.876 1.00 91.88 509 PRO A N 1
ATOM 4068 C CA . PRO A 1 509 ? 38.559 -16.537 6.669 1.00 91.88 509 PRO A CA 1
ATOM 4069 C C . PRO A 1 509 ? 39.229 -15.668 5.591 1.00 91.88 509 PRO A C 1
ATOM 4071 O O . PRO A 1 509 ? 38.730 -14.588 5.267 1.00 91.88 509 PRO A O 1
ATOM 4074 N N . VAL A 1 510 ? 40.379 -16.097 5.065 1.00 96.06 510 VAL A N 1
ATOM 4075 C CA . VAL A 1 510 ? 41.151 -15.401 4.032 1.00 96.06 510 VAL A CA 1
ATOM 4076 C C . VAL A 1 510 ? 41.524 -16.403 2.944 1.00 96.06 510 VAL A C 1
ATOM 4078 O O . VAL A 1 510 ? 42.128 -17.427 3.248 1.00 96.06 510 VAL A O 1
ATOM 4081 N N . ILE A 1 511 ? 41.208 -16.080 1.690 1.00 96.69 511 ILE A N 1
ATOM 4082 C CA . ILE A 1 511 ? 41.607 -16.842 0.501 1.00 96.69 511 ILE A CA 1
ATOM 4083 C C . ILE A 1 511 ? 42.627 -16.057 -0.327 1.00 96.69 511 ILE A C 1
ATOM 4085 O O . ILE A 1 511 ? 42.557 -14.827 -0.436 1.00 96.69 511 ILE A O 1
ATOM 4089 N N . SER A 1 512 ? 43.579 -16.767 -0.923 1.00 96.25 512 SER A N 1
ATOM 4090 C CA . SER A 1 512 ? 44.550 -16.194 -1.854 1.00 96.25 512 SER A CA 1
ATOM 4091 C C . SER A 1 512 ? 43.988 -16.155 -3.279 1.00 96.25 512 SER A C 1
ATOM 4093 O O . SER A 1 512 ? 43.390 -17.125 -3.752 1.00 96.25 512 SER A O 1
ATOM 4095 N N . ILE A 1 513 ? 44.164 -15.021 -3.966 1.00 95.81 513 ILE A N 1
ATOM 4096 C CA . ILE A 1 513 ? 43.698 -14.825 -5.346 1.00 95.81 513 ILE A CA 1
ATOM 4097 C C . ILE A 1 513 ? 44.876 -14.533 -6.280 1.00 95.81 513 ILE A C 1
ATOM 4099 O O . ILE A 1 513 ? 45.712 -13.684 -5.974 1.00 95.81 513 ILE A O 1
ATOM 4103 N N . ALA A 1 514 ? 44.952 -15.218 -7.420 1.00 93.94 514 ALA A N 1
ATOM 4104 C CA . ALA A 1 514 ? 45.884 -14.868 -8.491 1.00 93.94 514 ALA A CA 1
ATOM 4105 C C . ALA A 1 514 ? 45.504 -13.495 -9.070 1.00 93.94 514 ALA A C 1
ATOM 4107 O O . ALA A 1 514 ? 44.323 -13.263 -9.315 1.00 93.94 514 ALA A O 1
ATOM 4108 N N . ALA A 1 515 ? 46.482 -12.605 -9.269 1.00 92.00 515 ALA A N 1
ATOM 4109 C CA . ALA A 1 515 ? 46.257 -11.253 -9.781 1.00 92.00 515 ALA A CA 1
ATOM 4110 C C . ALA A 1 515 ? 47.321 -10.848 -10.817 1.00 92.00 515 ALA A C 1
ATOM 4112 O O . ALA A 1 515 ? 48.505 -10.705 -10.505 1.00 92.00 515 ALA A O 1
ATOM 4113 N N . THR A 1 516 ? 46.902 -10.617 -12.056 1.00 87.25 516 THR A N 1
ATOM 4114 C CA . THR A 1 516 ? 47.759 -10.182 -13.164 1.00 87.25 516 THR A CA 1
ATOM 4115 C C . THR A 1 516 ? 47.909 -8.653 -13.117 1.00 87.25 516 THR A C 1
ATOM 4117 O O . THR A 1 516 ? 46.910 -7.938 -13.201 1.00 87.25 516 THR A O 1
ATOM 4120 N N . PRO A 1 517 ? 49.123 -8.094 -12.949 1.00 83.88 517 PRO A N 1
ATOM 4121 C CA . PRO A 1 517 ? 49.293 -6.662 -12.689 1.00 83.88 517 PRO A CA 1
ATOM 4122 C C . PRO A 1 517 ? 49.088 -5.759 -13.921 1.00 83.88 517 PRO A C 1
ATOM 4124 O O . PRO A 1 517 ? 49.001 -4.541 -13.754 1.00 83.88 517 PRO A O 1
ATOM 4127 N N . ASP A 1 518 ? 49.021 -6.325 -15.129 1.00 80.75 518 ASP A N 1
ATOM 4128 C CA . ASP A 1 518 ? 49.142 -5.631 -16.417 1.00 80.75 518 ASP A CA 1
ATOM 4129 C C . ASP A 1 518 ? 48.044 -5.978 -17.453 1.00 80.75 518 ASP A C 1
ATOM 4131 O O . ASP A 1 518 ? 48.271 -5.863 -18.660 1.00 80.75 518 ASP A O 1
ATOM 4135 N N . TRP A 1 519 ? 46.826 -6.330 -17.013 1.00 84.44 519 TRP A N 1
ATOM 4136 C CA . TRP A 1 519 ? 45.704 -6.744 -17.882 1.00 84.44 519 TRP A CA 1
ATOM 4137 C C . TRP A 1 519 ? 44.428 -5.851 -17.815 1.00 84.44 519 TRP A C 1
ATOM 4139 O O . TRP A 1 519 ? 43.306 -6.346 -17.637 1.00 84.44 519 TRP A O 1
ATOM 4149 N N . PRO A 1 520 ? 44.536 -4.512 -17.953 1.00 84.12 520 PRO A N 1
ATOM 4150 C CA . PRO A 1 520 ? 43.387 -3.603 -17.892 1.00 84.12 520 PRO A CA 1
ATOM 4151 C C . PRO A 1 520 ? 42.432 -3.774 -19.095 1.00 84.12 520 PRO A C 1
ATOM 4153 O O . PRO A 1 520 ? 42.888 -4.071 -20.200 1.00 84.12 520 PRO A O 1
ATOM 4156 N N . PRO A 1 521 ? 41.112 -3.542 -18.930 1.00 83.44 521 PRO A N 1
ATOM 4157 C CA . PRO A 1 521 ? 40.422 -3.079 -17.717 1.00 83.44 521 PRO A CA 1
ATOM 4158 C C . PRO A 1 521 ? 40.031 -4.209 -16.741 1.00 83.44 521 PRO A C 1
ATOM 4160 O O . PRO A 1 521 ? 39.334 -3.961 -15.757 1.00 83.44 521 PRO A O 1
ATOM 4163 N N . PHE A 1 522 ? 40.433 -5.455 -17.003 1.00 87.06 522 PHE A N 1
ATOM 4164 C CA . PHE A 1 522 ? 40.031 -6.596 -16.179 1.00 87.06 522 PHE A CA 1
ATOM 4165 C C . PHE A 1 522 ? 40.804 -6.683 -14.872 1.00 87.06 522 PHE A C 1
ATOM 4167 O O . PHE A 1 522 ? 40.186 -6.894 -13.830 1.00 87.06 522 PHE A O 1
ATOM 4174 N N . GLU A 1 523 ? 42.118 -6.488 -14.922 1.00 88.56 523 GLU A N 1
ATOM 4175 C CA . GLU A 1 523 ? 42.989 -6.648 -13.763 1.00 88.56 523 GLU A CA 1
ATOM 4176 C C . GLU A 1 523 ? 44.250 -5.790 -13.906 1.00 88.56 523 GLU A C 1
ATOM 4178 O O . GLU A 1 523 ? 44.920 -5.827 -14.936 1.00 88.56 523 GLU A O 1
ATOM 4183 N N . TRP A 1 524 ? 44.570 -4.972 -12.905 1.00 87.31 524 TRP A N 1
ATOM 4184 C CA . TRP A 1 524 ? 45.859 -4.288 -12.823 1.00 87.31 524 TRP A CA 1
ATOM 4185 C C . TRP A 1 524 ? 46.231 -3.939 -11.380 1.00 87.31 524 TRP A C 1
ATOM 4187 O O . TRP A 1 524 ? 45.419 -4.026 -10.450 1.00 87.31 524 TRP A O 1
ATOM 4197 N N . ARG A 1 525 ? 47.482 -3.512 -11.194 1.00 87.75 525 ARG A N 1
ATOM 4198 C CA . ARG A 1 525 ? 47.978 -2.953 -9.933 1.00 87.75 525 ARG A CA 1
ATOM 4199 C C . ARG A 1 525 ? 48.073 -1.430 -10.031 1.00 87.75 525 ARG A C 1
ATOM 4201 O O . ARG A 1 525 ? 48.705 -0.926 -10.954 1.00 87.75 525 ARG A O 1
ATOM 4208 N N . ASP A 1 526 ? 47.434 -0.703 -9.114 1.00 83.00 526 ASP A N 1
ATOM 4209 C CA . ASP A 1 526 ? 47.516 0.767 -9.074 1.00 83.00 526 ASP A CA 1
ATOM 4210 C C . ASP A 1 526 ? 48.812 1.281 -8.414 1.00 83.00 526 ASP A C 1
ATOM 4212 O O . ASP A 1 526 ? 49.579 0.509 -7.833 1.00 83.00 526 ASP A O 1
ATOM 4216 N N . ASP A 1 527 ? 49.060 2.593 -8.497 1.00 80.94 527 ASP A N 1
ATOM 4217 C CA . ASP A 1 527 ? 50.269 3.241 -7.956 1.00 80.94 527 ASP A CA 1
ATOM 4218 C C . ASP A 1 527 ? 50.394 3.111 -6.424 1.00 80.94 527 ASP A C 1
ATOM 4220 O O . ASP A 1 527 ? 51.491 3.186 -5.872 1.00 80.94 527 ASP A O 1
ATOM 4224 N N . ALA A 1 528 ? 49.278 2.869 -5.722 1.00 80.75 528 ALA A N 1
ATOM 4225 C CA . ALA A 1 528 ? 49.252 2.558 -4.291 1.00 80.75 528 ALA A CA 1
ATOM 4226 C C . ALA A 1 528 ? 49.484 1.059 -4.006 1.00 80.75 528 ALA A C 1
ATOM 4228 O O . ALA A 1 528 ? 49.380 0.609 -2.862 1.00 80.75 528 ALA A O 1
ATOM 4229 N N . GLY A 1 529 ? 49.780 0.272 -5.042 1.00 79.94 529 GLY A N 1
ATOM 4230 C CA . GLY A 1 529 ? 50.047 -1.155 -4.983 1.00 79.94 529 GLY A CA 1
ATOM 4231 C C . GLY A 1 529 ? 48.807 -2.032 -4.812 1.00 79.94 529 GLY A C 1
ATOM 4232 O O . GLY A 1 529 ? 48.987 -3.230 -4.574 1.00 79.94 529 GLY A O 1
ATOM 4233 N N . LYS A 1 530 ? 47.588 -1.480 -4.910 1.00 85.62 530 LYS A N 1
ATOM 4234 C CA . LYS A 1 530 ? 46.326 -2.202 -4.687 1.00 85.62 530 LYS A CA 1
ATOM 4235 C C . LYS A 1 530 ? 45.856 -2.929 -5.942 1.00 85.62 530 LYS A C 1
ATOM 4237 O O . LYS A 1 530 ? 46.165 -2.546 -7.067 1.00 85.62 530 LYS A O 1
ATOM 4242 N N . HIS A 1 531 ? 45.066 -3.975 -5.717 1.00 90.31 531 HIS A N 1
ATOM 4243 C CA . HIS A 1 531 ? 44.406 -4.736 -6.769 1.00 90.31 531 HIS A CA 1
ATOM 4244 C C . HIS A 1 531 ? 43.190 -3.971 -7.307 1.00 90.31 531 HIS A C 1
ATOM 4246 O O . HIS A 1 531 ? 42.362 -3.501 -6.520 1.00 90.31 531 HIS A O 1
ATOM 4252 N N . LYS A 1 532 ? 43.105 -3.819 -8.632 1.00 89.69 532 LYS A N 1
ATOM 4253 C CA . LYS A 1 532 ? 42.073 -3.047 -9.332 1.00 89.69 532 LYS A CA 1
ATOM 4254 C C . LYS A 1 532 ? 41.603 -3.748 -10.602 1.00 89.69 532 LYS A C 1
ATOM 4256 O O . LYS A 1 532 ? 42.342 -4.521 -11.200 1.00 89.69 532 LYS A O 1
ATOM 4261 N N . GLY A 1 533 ? 40.383 -3.419 -11.017 1.00 89.38 533 GLY A N 1
ATOM 4262 C CA . GLY A 1 533 ? 39.770 -3.880 -12.258 1.00 89.38 533 GLY A CA 1
ATOM 4263 C C . GLY A 1 533 ? 38.513 -4.712 -12.038 1.00 89.38 533 GLY A C 1
ATOM 4264 O O . GLY A 1 533 ? 38.121 -5.010 -10.908 1.00 89.38 533 GLY A O 1
ATOM 4265 N N . ILE A 1 534 ? 37.876 -5.075 -13.150 1.00 89.94 534 ILE A N 1
ATOM 4266 C CA . ILE A 1 534 ? 36.607 -5.813 -13.181 1.00 89.94 534 ILE A CA 1
ATOM 4267 C C . ILE A 1 534 ? 36.705 -7.119 -12.377 1.00 89.94 534 ILE A C 1
ATOM 4269 O O . ILE A 1 534 ? 35.825 -7.416 -11.572 1.00 89.94 534 ILE A O 1
ATOM 4273 N N . LEU A 1 535 ? 37.781 -7.889 -12.565 1.00 92.00 535 LEU A N 1
ATOM 4274 C CA . LEU A 1 535 ? 37.981 -9.180 -11.901 1.00 92.00 535 LEU A CA 1
ATOM 4275 C C . LEU A 1 535 ? 38.223 -9.019 -10.399 1.00 92.00 535 LEU A C 1
ATOM 4277 O O . LEU A 1 535 ? 37.625 -9.755 -9.613 1.00 92.00 535 LEU A O 1
ATOM 4281 N N . ALA A 1 536 ? 39.025 -8.020 -10.017 1.00 92.19 536 ALA A N 1
ATOM 4282 C CA . ALA A 1 536 ? 39.305 -7.673 -8.627 1.00 92.19 536 ALA A CA 1
ATOM 4283 C C . ALA A 1 536 ? 38.022 -7.330 -7.851 1.00 92.19 536 ALA A C 1
ATOM 4285 O O . ALA A 1 536 ? 37.819 -7.827 -6.743 1.00 92.19 536 ALA A O 1
ATOM 4286 N N . ASP A 1 537 ? 37.134 -6.531 -8.447 1.00 93.06 537 ASP A N 1
ATOM 4287 C CA . ASP A 1 537 ? 35.880 -6.133 -7.806 1.00 93.06 537 ASP A CA 1
ATOM 4288 C C . ASP A 1 537 ? 34.842 -7.272 -7.790 1.00 93.06 537 ASP A C 1
ATOM 4290 O O . ASP A 1 537 ? 34.149 -7.427 -6.785 1.00 93.06 537 ASP A O 1
ATOM 4294 N N . PHE A 1 538 ? 34.766 -8.128 -8.823 1.00 93.00 538 PHE A N 1
ATOM 4295 C CA . PHE A 1 538 ? 33.879 -9.306 -8.803 1.00 93.00 538 PHE A CA 1
ATOM 4296 C C . PHE A 1 538 ? 34.252 -10.318 -7.717 1.00 93.00 538 PHE A C 1
ATOM 4298 O O . PHE A 1 538 ? 33.371 -10.762 -6.974 1.00 93.00 538 PHE A O 1
ATOM 4305 N N . ILE A 1 539 ? 35.531 -10.703 -7.608 1.00 94.38 539 ILE A N 1
ATOM 4306 C CA . ILE A 1 539 ? 35.948 -11.686 -6.594 1.00 94.38 539 ILE A CA 1
ATOM 4307 C C . ILE A 1 539 ? 35.823 -11.109 -5.183 1.00 94.38 539 ILE A C 1
ATOM 4309 O O . ILE A 1 539 ? 35.381 -11.812 -4.274 1.00 94.38 539 ILE A O 1
ATOM 4313 N N . LYS A 1 540 ? 36.117 -9.814 -5.010 1.00 93.38 540 LYS A N 1
ATOM 4314 C CA . LYS A 1 540 ? 35.936 -9.112 -3.740 1.00 93.38 540 LYS A CA 1
ATOM 4315 C C . LYS A 1 540 ? 34.462 -9.063 -3.324 1.00 93.38 540 LYS A C 1
ATOM 4317 O O . LYS A 1 540 ? 34.150 -9.498 -2.221 1.00 93.38 540 LYS A O 1
ATOM 4322 N N . ALA A 1 541 ? 33.566 -8.588 -4.193 1.00 90.12 541 ALA A N 1
ATOM 4323 C CA . ALA A 1 541 ? 32.135 -8.505 -3.890 1.00 90.12 541 ALA A CA 1
ATOM 4324 C C . ALA A 1 541 ? 31.544 -9.889 -3.569 1.00 90.12 541 ALA A C 1
ATOM 4326 O O . ALA A 1 541 ? 30.791 -10.037 -2.609 1.00 90.12 541 ALA A O 1
ATOM 4327 N N . THR A 1 542 ? 31.955 -10.921 -4.316 1.00 93.00 542 THR A N 1
ATOM 4328 C CA . THR A 1 542 ? 31.563 -12.313 -4.043 1.00 93.00 542 THR A CA 1
ATOM 4329 C C . THR A 1 542 ? 32.023 -12.768 -2.659 1.00 93.00 542 THR A C 1
ATOM 4331 O O . THR A 1 542 ? 31.224 -13.318 -1.904 1.00 93.00 542 THR A O 1
ATOM 4334 N N . ALA A 1 543 ? 33.298 -12.553 -2.320 1.00 92.31 543 ALA A N 1
ATOM 4335 C CA . ALA A 1 543 ? 33.870 -12.974 -1.045 1.00 92.31 543 ALA A CA 1
ATOM 4336 C C . ALA A 1 543 ? 33.219 -12.247 0.144 1.00 92.31 543 ALA A C 1
ATOM 4338 O O . ALA A 1 543 ? 32.854 -12.893 1.126 1.00 92.31 543 ALA A O 1
ATOM 4339 N N . GLU A 1 544 ? 32.994 -10.934 0.030 1.00 89.62 544 GLU A N 1
ATOM 4340 C CA . GLU A 1 544 ? 32.345 -10.125 1.069 1.00 89.62 544 GLU A CA 1
ATOM 4341 C C . GLU A 1 544 ? 30.913 -10.603 1.361 1.00 89.62 544 GLU A C 1
ATOM 4343 O O . GLU A 1 544 ? 30.537 -10.699 2.530 1.00 89.62 544 GLU A O 1
ATOM 4348 N N . LYS A 1 545 ? 30.141 -10.995 0.333 1.00 86.62 545 LYS A N 1
ATOM 4349 C CA . LYS A 1 545 ? 28.779 -11.544 0.493 1.00 86.62 545 LYS A CA 1
ATOM 4350 C C . LYS A 1 545 ? 28.732 -12.831 1.324 1.00 86.62 545 LYS A C 1
ATOM 4352 O O . LYS A 1 545 ? 27.755 -13.050 2.030 1.00 86.62 545 LYS A O 1
ATOM 4357 N N . VAL A 1 546 ? 29.783 -13.653 1.289 1.00 89.31 546 VAL A N 1
ATOM 4358 C CA . VAL A 1 546 ? 29.888 -14.917 2.052 1.00 89.31 546 VAL A CA 1
ATOM 4359 C C . VAL A 1 546 ? 30.792 -14.820 3.287 1.00 89.31 546 VAL A C 1
ATOM 4361 O O . VAL A 1 546 ? 31.102 -15.835 3.904 1.00 89.31 546 VAL A O 1
ATOM 4364 N N . GLY A 1 547 ? 31.232 -13.618 3.670 1.00 86.75 547 GLY A N 1
ATOM 4365 C CA . GLY A 1 547 ? 32.069 -13.403 4.858 1.00 86.75 547 GLY A CA 1
ATOM 4366 C C . GLY A 1 547 ? 33.546 -13.800 4.712 1.00 86.75 547 GLY A C 1
ATOM 4367 O O . GLY A 1 547 ? 34.258 -13.857 5.716 1.00 86.75 547 GLY A O 1
ATOM 4368 N N . LEU A 1 548 ? 34.026 -14.042 3.489 1.00 93.88 548 LEU A N 1
ATOM 4369 C CA . LEU A 1 548 ? 35.438 -14.291 3.181 1.00 93.88 548 LEU A CA 1
ATOM 4370 C C . LEU A 1 548 ? 36.195 -12.987 2.885 1.00 93.88 548 LEU A C 1
ATOM 4372 O O . LEU A 1 548 ? 35.626 -11.989 2.445 1.00 93.88 548 LEU A O 1
ATOM 4376 N N . LYS A 1 549 ? 37.517 -13.010 3.074 1.00 94.25 549 LYS A N 1
ATOM 4377 C CA . LYS A 1 549 ? 38.441 -11.940 2.662 1.00 94.25 549 LYS A CA 1
ATOM 4378 C C . LYS A 1 549 ? 39.401 -12.444 1.587 1.00 94.25 549 LYS A C 1
ATOM 4380 O O . LYS A 1 549 ? 39.789 -13.606 1.598 1.00 94.25 549 LYS A O 1
ATOM 4385 N N . THR A 1 550 ? 39.829 -11.567 0.686 1.00 94.69 550 THR A N 1
ATOM 4386 C CA . THR A 1 550 ? 40.722 -11.908 -0.437 1.00 94.69 550 THR A CA 1
ATOM 4387 C C . THR A 1 550 ? 42.090 -11.247 -0.295 1.00 94.69 550 THR A C 1
ATOM 4389 O O . THR A 1 550 ? 42.154 -10.032 -0.094 1.00 94.69 550 THR A O 1
ATOM 4392 N N . THR A 1 551 ? 43.171 -12.001 -0.505 1.00 95.12 551 THR A N 1
ATOM 4393 C CA . THR A 1 551 ? 44.548 -11.475 -0.565 1.00 95.12 551 THR A CA 1
ATOM 4394 C C . THR A 1 551 ? 45.148 -11.713 -1.957 1.00 95.12 551 THR A C 1
ATOM 4396 O O . THR A 1 551 ? 45.281 -12.872 -2.352 1.00 95.12 551 THR A O 1
ATOM 4399 N N . PRO A 1 552 ? 45.516 -10.663 -2.718 1.00 94.00 552 PRO A N 1
ATOM 4400 C CA . PRO A 1 552 ? 46.063 -10.815 -4.063 1.00 94.00 552 PRO A CA 1
ATOM 4401 C C . PRO A 1 552 ? 47.531 -11.256 -4.060 1.00 94.00 552 PRO A C 1
ATOM 4403 O O . PRO A 1 552 ? 48.369 -10.680 -3.365 1.00 94.00 552 PRO A O 1
ATOM 4406 N N . VAL A 1 553 ? 47.843 -12.237 -4.904 1.00 94.44 553 VAL A N 1
ATOM 4407 C CA . VAL A 1 553 ? 49.194 -12.681 -5.249 1.00 94.44 553 VAL A CA 1
ATOM 4408 C C . VAL A 1 553 ? 49.494 -12.176 -6.656 1.00 94.44 553 VAL A C 1
ATOM 4410 O O . VAL A 1 553 ? 48.947 -12.684 -7.633 1.00 94.44 553 VAL A O 1
ATOM 4413 N N . PHE A 1 554 ? 50.339 -11.148 -6.752 1.00 91.19 554 PHE A N 1
ATOM 4414 C CA . PHE A 1 554 ? 50.721 -10.550 -8.031 1.00 91.19 554 PHE A CA 1
ATOM 4415 C C . PHE A 1 554 ? 51.873 -11.303 -8.697 1.00 91.19 554 PHE A C 1
ATOM 4417 O O . PHE A 1 554 ? 52.875 -11.592 -8.044 1.00 91.19 554 PHE A O 1
ATOM 4424 N N . GLY A 1 555 ? 51.766 -11.537 -10.005 1.00 87.94 555 GLY A N 1
ATOM 4425 C CA . GLY A 1 555 ? 52.840 -12.103 -10.824 1.00 87.94 555 GLY A CA 1
ATOM 4426 C C . GLY A 1 555 ? 52.450 -12.222 -12.302 1.00 87.94 555 GLY A C 1
ATOM 4427 O O . GLY A 1 555 ? 51.295 -11.967 -12.649 1.00 87.94 555 GLY A O 1
ATOM 4428 N N . PRO A 1 556 ? 53.382 -12.607 -13.191 1.00 84.38 556 PRO A N 1
ATOM 4429 C CA . PRO A 1 556 ? 53.061 -12.959 -14.571 1.00 84.38 556 PRO A CA 1
ATOM 4430 C C . PRO A 1 556 ? 52.117 -14.167 -14.624 1.00 84.38 556 PRO A C 1
ATOM 4432 O O . PRO A 1 556 ? 52.253 -15.102 -13.831 1.00 84.38 556 PRO A O 1
ATOM 4435 N N . TRP A 1 557 ? 51.203 -14.200 -15.599 1.00 85.44 557 TRP A N 1
ATOM 4436 C CA . TRP A 1 557 ? 50.163 -15.238 -15.688 1.00 85.44 557 TRP A CA 1
ATOM 4437 C C . TRP A 1 557 ? 50.705 -16.684 -15.654 1.00 85.44 557 TRP A C 1
ATOM 4439 O O . TRP A 1 557 ? 50.091 -17.573 -15.059 1.00 85.44 557 TRP A O 1
ATOM 4449 N N . ILE A 1 558 ? 51.880 -16.927 -16.244 1.00 83.69 558 ILE A N 1
ATOM 4450 C CA . ILE A 1 558 ? 52.525 -18.248 -16.238 1.00 83.69 558 ILE A CA 1
ATOM 4451 C C . ILE A 1 558 ? 52.962 -18.687 -14.828 1.00 83.69 558 ILE A C 1
ATOM 4453 O O . ILE A 1 558 ? 52.717 -19.828 -14.445 1.00 83.69 558 ILE A O 1
ATOM 4457 N N . GLU A 1 559 ? 53.516 -17.773 -14.026 1.00 88.69 559 GLU A N 1
ATOM 4458 C CA . GLU A 1 559 ? 53.930 -18.039 -12.641 1.00 88.69 559 GLU A CA 1
ATOM 4459 C C . GLU A 1 559 ? 52.708 -18.303 -11.753 1.00 88.69 559 GLU A C 1
ATOM 4461 O O . GLU A 1 559 ? 52.691 -19.250 -10.968 1.00 88.69 559 GLU A O 1
ATOM 4466 N N . LEU A 1 560 ? 51.647 -17.508 -11.929 1.00 90.38 560 LEU A N 1
ATOM 4467 C CA . LEU A 1 560 ? 50.373 -17.701 -11.233 1.00 90.38 560 LEU A CA 1
ATOM 4468 C C . LEU A 1 560 ? 49.733 -19.050 -11.595 1.00 90.38 560 LEU A C 1
ATOM 4470 O O . LEU A 1 560 ? 49.210 -19.738 -10.720 1.00 90.38 560 LEU A O 1
ATOM 4474 N N . THR A 1 561 ? 49.830 -19.471 -12.860 1.00 86.44 561 THR A N 1
ATOM 4475 C CA . THR A 1 56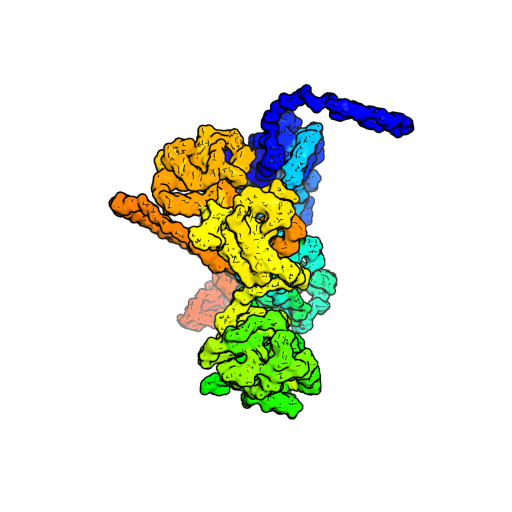1 ? 49.348 -20.783 -13.324 1.00 86.44 561 THR A CA 1
ATOM 4476 C C . THR A 1 561 ? 50.090 -21.938 -12.651 1.00 86.44 561 THR A C 1
ATOM 4478 O O . THR A 1 561 ? 49.459 -22.910 -12.235 1.00 86.44 561 THR A O 1
ATOM 4481 N N . ASP A 1 562 ? 51.413 -21.849 -12.512 1.00 89.19 562 ASP A N 1
ATOM 4482 C CA . ASP A 1 562 ? 52.192 -22.898 -11.851 1.00 89.19 562 ASP A CA 1
ATOM 4483 C C . ASP A 1 562 ? 51.964 -22.905 -10.330 1.00 89.19 562 ASP A C 1
ATOM 4485 O O . ASP A 1 562 ? 51.795 -23.976 -9.748 1.00 89.19 562 ASP A O 1
ATOM 4489 N N . LYS A 1 563 ? 51.789 -21.737 -9.699 1.00 92.62 563 LYS A N 1
ATOM 4490 C CA . LYS A 1 563 ? 51.365 -21.621 -8.292 1.00 92.62 563 LYS A CA 1
ATOM 4491 C C . LYS A 1 563 ? 49.983 -22.227 -8.023 1.00 92.62 563 LYS A C 1
ATOM 4493 O O . LYS A 1 563 ? 49.800 -22.893 -7.006 1.00 92.62 563 LYS A O 1
ATOM 4498 N N . LEU A 1 564 ? 49.025 -22.075 -8.941 1.00 91.19 564 LEU A N 1
ATOM 4499 C CA . LEU A 1 564 ? 47.711 -22.732 -8.857 1.00 91.19 564 LEU A CA 1
ATOM 4500 C C . LEU A 1 564 ? 47.830 -24.266 -8.935 1.00 91.19 564 LEU A C 1
ATOM 4502 O O . LEU A 1 564 ? 47.183 -24.966 -8.157 1.00 91.19 564 LEU A O 1
ATOM 4506 N N . LYS A 1 565 ? 48.686 -24.804 -9.819 1.00 90.31 565 LYS A N 1
ATOM 4507 C CA . LYS A 1 565 ? 48.963 -26.256 -9.899 1.00 90.31 565 LYS A CA 1
ATOM 4508 C C . LYS A 1 565 ? 49.658 -26.784 -8.641 1.00 90.31 565 LYS A C 1
ATOM 4510 O O . LYS A 1 565 ? 49.282 -27.838 -8.134 1.00 90.31 565 LYS A O 1
ATOM 4515 N N . ASN A 1 566 ? 50.638 -26.039 -8.127 1.00 92.50 566 ASN A N 1
ATOM 4516 C CA . ASN A 1 566 ? 51.399 -26.355 -6.913 1.00 92.50 566 ASN A CA 1
ATOM 4517 C C . ASN A 1 566 ? 50.612 -26.138 -5.615 1.00 92.50 566 ASN A C 1
ATOM 4519 O O . ASN A 1 566 ? 51.119 -26.436 -4.536 1.00 92.50 566 ASN A O 1
ATOM 4523 N N . LYS A 1 567 ? 49.369 -25.654 -5.717 1.00 92.88 567 LYS A N 1
ATOM 4524 C CA . LYS A 1 567 ? 48.455 -25.395 -4.602 1.00 92.88 567 LYS A CA 1
ATOM 4525 C C . LYS A 1 567 ? 48.798 -24.199 -3.710 1.00 92.88 567 LYS A C 1
ATOM 4527 O O . LYS A 1 567 ? 48.201 -24.051 -2.647 1.00 92.88 567 LYS A O 1
ATOM 4532 N N . GLU A 1 568 ? 49.676 -23.317 -4.177 1.00 93.50 568 GLU A N 1
ATOM 4533 C CA . GLU A 1 568 ? 50.122 -22.094 -3.493 1.00 93.50 568 GLU A CA 1
ATOM 4534 C C . GLU A 1 568 ? 49.110 -20.934 -3.586 1.00 93.50 568 GLU A C 1
ATOM 4536 O O . GLU A 1 568 ? 49.232 -19.958 -2.849 1.00 93.50 568 GLU A O 1
ATOM 4541 N N . ILE A 1 569 ? 48.126 -21.026 -4.491 1.00 95.62 569 ILE A N 1
ATOM 4542 C CA . ILE A 1 569 ? 47.021 -20.066 -4.648 1.00 95.62 569 ILE A CA 1
ATOM 4543 C C . ILE A 1 569 ? 45.687 -20.829 -4.652 1.00 95.62 569 ILE A C 1
ATOM 4545 O O . ILE A 1 569 ? 45.585 -21.896 -5.261 1.00 95.62 569 ILE A O 1
ATOM 4549 N N . ASP A 1 570 ? 44.662 -20.286 -3.989 1.00 95.94 570 ASP A N 1
ATOM 4550 C CA . ASP A 1 570 ? 43.358 -20.944 -3.823 1.00 95.94 570 ASP A CA 1
ATOM 4551 C C . ASP A 1 570 ? 42.407 -20.693 -5.004 1.00 95.94 570 ASP A C 1
ATOM 4553 O O . ASP A 1 570 ? 41.693 -21.609 -5.428 1.00 95.94 570 ASP A O 1
ATOM 4557 N N . VAL A 1 571 ? 42.385 -19.458 -5.528 1.00 96.62 571 VAL A N 1
ATOM 4558 C CA . VAL A 1 571 ? 41.439 -19.007 -6.563 1.00 96.62 571 VAL A CA 1
ATOM 4559 C C . VAL A 1 571 ? 42.124 -18.155 -7.635 1.00 96.62 571 VAL A C 1
ATOM 4561 O O . VAL A 1 571 ? 42.989 -17.333 -7.348 1.00 96.62 571 VAL A O 1
ATOM 4564 N N . ALA A 1 572 ? 41.686 -18.289 -8.883 1.00 94.62 572 ALA A N 1
ATOM 4565 C CA . ALA A 1 572 ? 42.043 -17.407 -9.988 1.00 94.62 572 ALA A CA 1
ATOM 4566 C C . ALA A 1 572 ? 40.778 -16.867 -10.674 1.00 94.62 572 ALA A C 1
ATOM 4568 O O . ALA A 1 572 ? 39.985 -17.662 -11.198 1.00 94.62 572 ALA A O 1
ATOM 4569 N N . PRO A 1 573 ? 40.546 -15.544 -10.668 1.00 92.69 573 PRO A N 1
ATOM 4570 C CA . PRO A 1 573 ? 39.409 -14.957 -11.353 1.00 92.69 573 PRO A CA 1
ATOM 4571 C C . PRO A 1 573 ? 39.646 -14.852 -12.866 1.00 92.69 573 PRO A C 1
ATOM 4573 O O . PRO A 1 573 ? 40.777 -14.857 -13.339 1.00 92.69 573 PRO A O 1
ATOM 4576 N N . GLY A 1 574 ? 38.566 -14.757 -13.648 1.00 87.81 574 GLY A N 1
ATOM 4577 C CA . GLY A 1 574 ? 38.675 -14.475 -15.085 1.00 87.81 574 GLY A CA 1
ATOM 4578 C C . GLY A 1 574 ? 39.146 -15.645 -15.952 1.00 87.81 574 GLY A C 1
ATOM 4579 O O . GLY A 1 574 ? 39.766 -15.428 -16.991 1.00 87.81 574 GLY A O 1
ATOM 4580 N N . LEU A 1 575 ? 38.863 -16.894 -15.567 1.00 87.56 575 LEU A N 1
ATOM 4581 C CA . LEU A 1 575 ? 39.303 -18.061 -16.329 1.00 87.56 575 LEU A CA 1
ATOM 4582 C C . LEU A 1 575 ? 38.224 -18.640 -17.234 1.00 87.56 575 LEU A C 1
ATOM 4584 O O . LEU A 1 575 ? 37.079 -18.828 -16.831 1.00 87.56 575 LEU A O 1
ATOM 4588 N N . ASN A 1 576 ? 38.659 -19.019 -18.438 1.00 85.12 576 ASN A N 1
ATOM 4589 C CA . ASN A 1 576 ? 37.960 -19.998 -19.256 1.00 85.12 576 ASN A CA 1
ATOM 4590 C C . ASN A 1 576 ? 38.261 -21.413 -18.759 1.00 85.12 576 ASN A C 1
ATOM 4592 O O . ASN A 1 576 ? 39.391 -21.744 -18.376 1.00 85.12 576 ASN A O 1
ATOM 4596 N N . GLU A 1 577 ? 37.228 -22.234 -18.845 1.00 84.69 577 GLU A N 1
ATOM 4597 C CA . GLU A 1 577 ? 37.208 -23.658 -18.556 1.00 84.69 577 GLU A CA 1
ATOM 4598 C C . GLU A 1 577 ? 37.795 -24.441 -19.745 1.00 84.69 577 GLU A C 1
ATOM 4600 O O . GLU A 1 577 ? 37.237 -24.421 -20.840 1.00 84.69 577 GLU A O 1
ATOM 4605 N N . THR A 1 578 ? 38.922 -25.135 -19.546 1.00 84.25 578 THR A N 1
ATOM 4606 C CA . THR A 1 578 ? 39.539 -26.003 -20.570 1.00 84.25 578 THR A CA 1
ATOM 4607 C C . THR A 1 578 ? 39.749 -27.424 -20.033 1.00 84.25 578 THR A C 1
ATOM 4609 O O . THR A 1 578 ? 39.838 -27.606 -18.812 1.00 84.25 578 THR A O 1
ATOM 4612 N N . PRO A 1 579 ? 39.850 -28.454 -20.902 1.00 83.12 579 PRO A N 1
ATOM 4613 C CA . PRO A 1 579 ? 40.099 -29.830 -20.467 1.00 83.12 579 PRO A CA 1
ATOM 4614 C C . PRO A 1 579 ? 41.389 -30.001 -19.653 1.00 83.12 579 PRO A C 1
ATOM 4616 O O . PRO A 1 579 ? 41.421 -30.826 -18.744 1.00 83.12 579 PRO A O 1
ATOM 4619 N N . GLU A 1 580 ? 42.431 -29.211 -19.935 1.00 84.06 580 GLU A N 1
ATOM 4620 C CA . GLU A 1 580 ? 43.683 -29.251 -19.172 1.00 84.06 580 GLU A CA 1
ATOM 4621 C C . GLU A 1 580 ? 43.499 -28.655 -17.775 1.00 84.06 580 GLU A C 1
ATOM 4623 O O . GLU A 1 580 ? 43.873 -29.265 -16.774 1.00 84.06 580 GLU A O 1
ATOM 4628 N N . ARG A 1 581 ? 42.851 -27.487 -17.687 1.00 88.44 581 ARG A N 1
ATOM 4629 C CA . ARG A 1 581 ? 42.614 -26.791 -16.416 1.00 88.44 581 ARG A CA 1
ATOM 4630 C C . ARG A 1 581 ? 41.707 -27.590 -15.475 1.00 88.44 581 ARG A C 1
ATOM 4632 O O . ARG A 1 581 ? 41.961 -27.608 -14.275 1.00 88.44 581 ARG A O 1
ATOM 4639 N N . LYS A 1 582 ? 40.732 -28.343 -16.004 1.00 89.81 582 LYS A N 1
ATOM 4640 C CA . LYS A 1 582 ? 39.885 -29.265 -15.216 1.00 89.81 582 LYS A CA 1
ATOM 4641 C C . LYS A 1 582 ? 40.655 -30.348 -14.452 1.00 89.81 582 LYS A C 1
ATOM 4643 O O . LYS A 1 582 ? 40.112 -30.907 -13.503 1.00 89.81 582 LYS A O 1
ATOM 4648 N N . LYS A 1 583 ? 41.903 -30.656 -14.825 1.00 90.19 583 LYS A N 1
ATOM 4649 C CA . LYS A 1 583 ? 42.726 -31.641 -14.101 1.00 90.19 583 LYS A CA 1
ATOM 4650 C C . LYS A 1 583 ? 43.160 -31.156 -12.713 1.00 90.19 583 LYS A C 1
ATOM 4652 O O . LYS A 1 583 ? 43.436 -31.992 -11.858 1.00 90.19 583 LYS A O 1
ATOM 4657 N N . TYR A 1 584 ? 43.232 -29.839 -12.493 1.00 92.06 584 TYR A N 1
ATOM 4658 C CA . TYR A 1 584 ? 43.713 -29.234 -11.240 1.00 92.06 584 TYR A CA 1
ATOM 4659 C C . TYR A 1 584 ? 42.813 -28.116 -10.675 1.00 92.06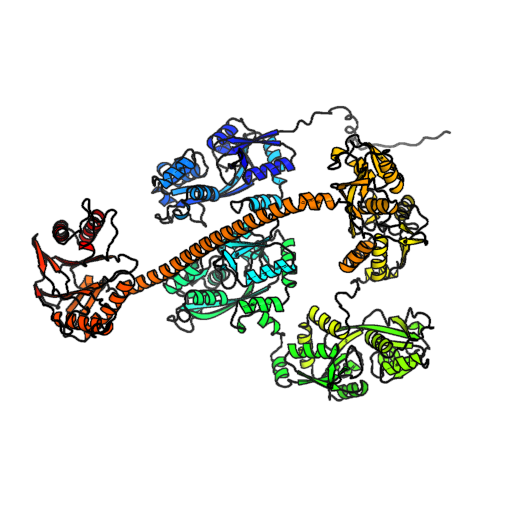 584 TYR A C 1
ATOM 4661 O O . TYR A 1 584 ? 42.992 -27.727 -9.521 1.00 92.06 584 TYR A O 1
ATOM 4669 N N . LEU A 1 585 ? 41.807 -27.651 -11.429 1.00 94.88 585 LEU A N 1
ATOM 4670 C CA . LEU A 1 585 ? 40.831 -26.646 -10.994 1.00 94.88 585 LEU A CA 1
ATOM 4671 C C . LEU A 1 585 ? 39.378 -27.125 -11.134 1.00 94.88 585 LEU A C 1
ATOM 4673 O O . LEU A 1 585 ? 38.977 -27.682 -12.157 1.00 94.88 585 LEU A O 1
ATOM 4677 N N . PHE A 1 586 ? 38.574 -26.804 -10.125 1.00 95.88 586 PHE A N 1
ATOM 4678 C CA . PHE A 1 586 ? 37.127 -26.654 -10.235 1.00 95.88 586 PHE A CA 1
ATOM 4679 C C . PHE A 1 586 ? 36.764 -25.258 -10.756 1.00 95.88 586 PHE A C 1
ATOM 4681 O O . PHE A 1 586 ? 37.566 -24.330 -10.685 1.00 95.88 586 PHE A O 1
ATOM 4688 N N . PHE A 1 587 ? 35.538 -25.092 -11.251 1.00 94.44 587 PHE A N 1
ATOM 4689 C CA . PHE A 1 587 ? 35.056 -23.824 -11.799 1.00 94.44 587 PHE A CA 1
ATOM 4690 C C . PHE A 1 587 ? 33.696 -23.435 -11.213 1.00 94.44 587 PHE A C 1
ATOM 4692 O O . PHE A 1 587 ? 32.834 -24.284 -10.993 1.00 94.44 587 PHE A O 1
ATOM 4699 N N . THR A 1 588 ? 33.511 -22.143 -10.963 1.00 94.81 588 THR A N 1
ATOM 4700 C CA . THR A 1 588 ? 32.216 -21.541 -10.590 1.00 94.81 588 THR A CA 1
ATOM 4701 C C . THR A 1 588 ? 31.323 -21.305 -11.805 1.00 94.81 588 THR A C 1
ATOM 4703 O O . THR A 1 588 ? 31.743 -21.473 -12.955 1.00 94.81 588 THR A O 1
ATOM 4706 N N . GLU A 1 589 ? 30.085 -20.875 -11.568 1.00 87.44 589 GLU A N 1
ATOM 4707 C CA . GLU A 1 589 ? 29.234 -20.360 -12.628 1.00 87.44 589 GLU A CA 1
ATOM 4708 C C . GLU A 1 589 ? 29.778 -19.087 -13.291 1.00 87.44 589 GLU A C 1
ATOM 4710 O O . GLU A 1 589 ? 30.592 -18.352 -12.730 1.00 87.44 589 GLU A O 1
ATOM 4715 N N . ALA A 1 590 ? 29.376 -18.859 -14.544 1.00 84.94 590 ALA A N 1
ATOM 4716 C CA . ALA A 1 590 ? 29.905 -17.764 -15.350 1.00 84.94 590 ALA A CA 1
ATOM 4717 C C . ALA A 1 590 ? 29.367 -16.408 -14.859 1.00 84.94 590 ALA A C 1
ATOM 4719 O O . ALA A 1 590 ? 28.166 -16.126 -14.921 1.00 84.94 590 ALA A O 1
ATOM 4720 N N . PHE A 1 591 ? 30.265 -15.540 -14.390 1.00 83.19 591 PHE A N 1
ATOM 4721 C CA . PHE A 1 591 ? 29.898 -14.248 -13.801 1.00 83.19 591 PHE A CA 1
ATOM 4722 C C . PHE A 1 591 ? 29.991 -13.076 -14.788 1.00 83.19 591 PHE A C 1
ATOM 4724 O O . PHE A 1 591 ? 29.382 -12.033 -14.558 1.00 83.19 591 PHE A O 1
ATOM 4731 N N . THR A 1 592 ? 30.683 -13.240 -15.919 1.00 80.19 592 THR A N 1
ATOM 4732 C CA . THR A 1 592 ? 30.576 -12.325 -17.064 1.00 80.19 592 THR A CA 1
ATOM 4733 C C . THR A 1 592 ? 30.984 -13.007 -18.367 1.00 80.19 592 THR A C 1
ATOM 4735 O O . THR A 1 592 ? 31.748 -13.976 -18.376 1.00 80.19 592 THR A O 1
ATOM 4738 N N . GLU A 1 593 ? 30.485 -12.474 -19.475 1.00 77.25 593 GLU A N 1
ATOM 4739 C CA . GLU A 1 593 ? 30.896 -12.843 -20.827 1.00 77.25 593 GLU A CA 1
ATOM 4740 C C . GLU A 1 593 ? 31.863 -11.795 -21.400 1.00 77.25 593 GLU A C 1
ATOM 4742 O O . GLU A 1 593 ? 31.866 -10.642 -20.961 1.00 77.25 593 GLU A O 1
ATOM 4747 N N . TYR A 1 594 ? 32.701 -12.187 -22.360 1.00 75.62 594 TYR A N 1
ATOM 4748 C CA . TYR A 1 594 ? 33.610 -11.285 -23.067 1.00 75.62 594 TYR A CA 1
ATOM 4749 C C . TYR A 1 594 ? 33.778 -11.691 -24.539 1.00 75.62 594 TYR A C 1
ATOM 4751 O O . TYR A 1 594 ? 33.705 -12.868 -24.896 1.00 75.62 594 TYR A O 1
ATOM 4759 N N . PHE A 1 595 ? 34.049 -10.713 -25.404 1.00 75.38 595 PHE A N 1
ATOM 4760 C CA . PHE A 1 595 ? 34.283 -10.945 -26.830 1.00 75.38 595 PHE A CA 1
ATOM 4761 C C . PHE A 1 595 ? 35.773 -11.012 -27.156 1.00 75.38 595 PHE A C 1
ATOM 4763 O O . PHE A 1 595 ? 36.598 -10.312 -26.560 1.00 75.38 595 PHE A O 1
ATOM 4770 N N . SER A 1 596 ? 36.109 -11.857 -28.130 1.00 82.38 596 SER A N 1
ATOM 4771 C CA . SER A 1 596 ? 37.457 -11.954 -28.687 1.00 82.38 596 SER A CA 1
ATOM 4772 C C . SER A 1 596 ? 37.441 -11.555 -30.153 1.00 82.38 596 SER A C 1
ATOM 4774 O O . SER A 1 596 ? 36.546 -11.939 -30.907 1.00 82.38 596 SER A O 1
ATOM 4776 N N . ALA A 1 597 ? 38.427 -10.763 -30.551 1.00 85.00 597 ALA A N 1
ATOM 4777 C CA . ALA A 1 597 ? 38.540 -10.226 -31.895 1.00 85.00 597 ALA A CA 1
ATOM 4778 C C . ALA A 1 597 ? 39.853 -10.671 -32.543 1.00 85.00 597 ALA A C 1
ATOM 4780 O O . ALA A 1 597 ? 40.847 -10.946 -31.866 1.00 85.00 597 ALA A O 1
ATOM 4781 N N . ILE A 1 598 ? 39.821 -10.750 -33.869 1.00 88.94 598 ILE A N 1
ATOM 4782 C CA . ILE A 1 598 ? 40.975 -11.023 -34.717 1.00 88.94 598 ILE A CA 1
ATOM 4783 C C . ILE A 1 598 ? 41.566 -9.670 -35.101 1.00 88.94 598 ILE A C 1
ATOM 4785 O O . ILE A 1 598 ? 40.887 -8.844 -35.710 1.00 88.94 598 ILE A O 1
ATOM 4789 N N . TYR A 1 599 ? 42.824 -9.442 -34.751 1.00 91.88 599 TYR A N 1
ATOM 4790 C CA . TYR A 1 599 ? 43.565 -8.223 -35.041 1.00 91.88 599 TYR A CA 1
ATOM 4791 C C . TYR A 1 599 ? 44.619 -8.484 -36.112 1.00 91.88 599 TYR A C 1
ATOM 4793 O O . TYR A 1 599 ? 45.353 -9.468 -36.046 1.00 91.88 599 TYR A O 1
ATOM 4801 N N . THR A 1 600 ? 44.718 -7.578 -37.081 1.00 92.44 600 THR A N 1
ATOM 4802 C CA . THR A 1 600 ? 45.688 -7.640 -38.186 1.00 92.44 600 THR A CA 1
ATOM 4803 C C . THR A 1 600 ? 46.309 -6.264 -38.431 1.00 92.44 600 THR A C 1
ATOM 4805 O O . THR A 1 600 ? 45.826 -5.249 -37.917 1.00 92.44 600 THR A O 1
ATOM 4808 N N . SER A 1 601 ? 47.325 -6.195 -39.298 1.00 88.19 601 SER A N 1
ATOM 4809 C CA . SER A 1 601 ? 47.707 -4.925 -39.932 1.00 88.19 601 SER A CA 1
ATOM 4810 C C . SER A 1 601 ? 46.510 -4.283 -40.656 1.00 88.19 601 SER A C 1
ATOM 4812 O O . SER A 1 601 ? 45.615 -4.980 -41.155 1.00 88.19 601 SER A O 1
ATOM 4814 N N . LYS A 1 602 ? 46.490 -2.948 -40.734 1.00 83.06 602 LYS A N 1
ATOM 4815 C CA . LYS A 1 602 ? 45.456 -2.160 -41.422 1.00 83.06 602 LYS A CA 1
ATOM 4816 C C . LYS A 1 602 ? 45.277 -2.523 -42.892 1.00 83.06 602 LYS A C 1
ATOM 4818 O O . LYS A 1 602 ? 44.141 -2.484 -43.367 1.00 83.06 602 LYS A O 1
ATOM 4823 N N . ASP A 1 603 ? 46.348 -2.929 -43.562 1.00 80.56 603 ASP A N 1
ATOM 4824 C CA . ASP A 1 603 ? 46.349 -3.243 -44.995 1.00 80.56 603 ASP A CA 1
ATOM 4825 C C . ASP A 1 603 ? 45.907 -4.689 -45.295 1.00 80.56 603 ASP A C 1
ATOM 4827 O O . ASP A 1 603 ? 45.681 -5.054 -46.446 1.00 80.56 603 ASP A O 1
ATOM 4831 N N . HIS A 1 604 ? 45.735 -5.524 -44.264 1.00 80.00 604 HIS A N 1
ATOM 4832 C CA . HIS A 1 604 ? 45.234 -6.891 -44.413 1.00 80.00 604 HIS A CA 1
ATOM 4833 C C . HIS A 1 604 ? 43.733 -6.895 -44.784 1.00 80.00 604 HIS A C 1
ATOM 4835 O O . HIS A 1 604 ? 42.977 -6.090 -44.229 1.00 80.00 604 HIS A O 1
ATOM 4841 N N . PRO A 1 605 ? 43.242 -7.792 -45.658 1.00 73.44 605 PRO A N 1
ATOM 4842 C CA . PRO A 1 605 ? 41.807 -7.933 -45.929 1.00 73.44 605 PRO A CA 1
ATOM 4843 C C . PRO A 1 605 ? 40.971 -8.248 -44.667 1.00 73.44 605 PRO A C 1
ATOM 4845 O O . PRO A 1 605 ? 41.519 -8.779 -43.695 1.00 73.44 605 PRO A O 1
ATOM 4848 N N . PRO A 1 606 ? 39.655 -7.952 -44.655 1.00 72.31 606 PRO A N 1
ATOM 4849 C CA . PRO A 1 606 ? 38.749 -8.412 -43.600 1.00 72.31 606 PRO A CA 1
ATOM 4850 C C . PRO A 1 606 ? 38.776 -9.939 -43.445 1.00 72.31 606 PRO A C 1
ATOM 4852 O O . PRO A 1 606 ? 38.852 -10.669 -44.432 1.00 72.31 606 PRO A O 1
ATOM 4855 N N . VAL A 1 607 ? 38.687 -10.419 -42.205 1.00 75.75 607 VAL A N 1
ATOM 4856 C CA . VAL A 1 607 ? 38.708 -11.845 -41.855 1.00 75.75 607 VAL A CA 1
ATOM 4857 C C . VAL A 1 607 ? 37.280 -12.263 -41.507 1.00 75.75 607 VAL A C 1
ATOM 4859 O O . VAL A 1 607 ? 36.822 -12.078 -40.382 1.00 75.75 607 VAL A O 1
ATOM 4862 N N . VAL A 1 608 ? 36.559 -12.772 -42.511 1.00 63.91 608 VAL A N 1
ATOM 4863 C CA . VAL A 1 608 ? 35.141 -13.172 -42.392 1.00 63.91 608 VAL A CA 1
ATOM 4864 C C . VAL A 1 608 ? 34.981 -14.478 -41.607 1.00 63.91 608 VAL A C 1
ATOM 4866 O O . VAL A 1 608 ? 34.031 -14.623 -40.844 1.00 63.91 608 VAL A O 1
ATOM 4869 N N . ASP A 1 609 ? 35.935 -15.396 -41.762 1.00 75.44 609 ASP A N 1
ATOM 4870 C CA . ASP A 1 609 ? 36.050 -16.629 -40.987 1.00 75.44 609 ASP A CA 1
ATOM 4871 C C . ASP A 1 609 ? 37.507 -16.843 -40.558 1.00 75.44 609 ASP A C 1
ATOM 4873 O O . ASP A 1 609 ? 38.447 -16.455 -41.257 1.00 75.44 609 ASP A O 1
ATOM 4877 N N . ILE A 1 610 ? 37.695 -17.486 -39.409 1.00 81.31 610 ILE A N 1
ATOM 4878 C CA . ILE A 1 610 ? 39.004 -17.787 -38.838 1.00 81.31 610 ILE A CA 1
ATOM 4879 C C . ILE A 1 610 ? 39.847 -18.710 -39.733 1.00 81.31 610 ILE A C 1
ATOM 4881 O O . ILE A 1 610 ? 41.072 -18.579 -39.736 1.00 81.31 610 ILE A O 1
ATOM 4885 N N . GLN A 1 611 ? 39.245 -19.588 -40.543 1.00 83.25 611 GLN A N 1
ATOM 4886 C CA . GLN A 1 611 ? 40.012 -20.458 -41.446 1.00 83.25 611 GLN A CA 1
ATOM 4887 C C . GLN A 1 611 ? 40.839 -19.668 -42.480 1.00 83.25 611 GLN A C 1
ATOM 4889 O O . GLN A 1 611 ? 41.823 -20.187 -43.007 1.00 83.25 611 GLN A O 1
ATOM 4894 N N . ALA A 1 612 ? 40.534 -18.384 -42.713 1.00 83.44 612 ALA A N 1
ATOM 4895 C CA . ALA A 1 612 ? 41.371 -17.491 -43.518 1.00 83.44 612 ALA A CA 1
ATOM 4896 C C . ALA A 1 612 ? 42.764 -17.205 -42.902 1.00 83.44 612 ALA A C 1
ATOM 4898 O O . ALA A 1 612 ? 43.625 -16.641 -43.576 1.00 83.44 612 ALA A O 1
ATOM 4899 N N . LEU A 1 613 ? 43.006 -17.602 -41.645 1.00 86.69 613 LEU A N 1
ATOM 4900 C CA . LEU A 1 613 ? 44.315 -17.561 -40.983 1.00 86.69 613 LEU A CA 1
ATOM 4901 C C . LEU A 1 613 ? 45.128 -18.865 -41.148 1.00 86.69 613 LEU A C 1
ATOM 4903 O O . LEU A 1 613 ? 46.248 -18.953 -40.643 1.00 86.69 613 LEU A O 1
ATOM 4907 N N . ASN A 1 614 ? 44.621 -19.879 -41.858 1.00 88.81 614 ASN A N 1
ATOM 4908 C CA . ASN A 1 614 ? 45.365 -21.121 -42.098 1.00 88.81 614 ASN A CA 1
ATOM 4909 C C . ASN A 1 614 ? 46.710 -20.841 -42.801 1.00 88.81 614 ASN A C 1
ATOM 4911 O O . ASN A 1 614 ? 46.787 -20.082 -43.769 1.00 88.81 614 ASN A O 1
ATOM 4915 N N . GLY A 1 615 ? 47.799 -21.428 -42.295 1.00 86.25 615 GLY A N 1
ATOM 4916 C CA . GLY A 1 615 ? 49.165 -21.212 -42.783 1.00 86.25 615 GLY A CA 1
ATOM 4917 C C . GLY A 1 615 ? 49.811 -19.872 -42.392 1.00 86.25 615 GLY A C 1
ATOM 4918 O O . GLY A 1 615 ? 51.005 -19.681 -42.678 1.00 86.25 615 GLY A O 1
ATOM 4919 N N . LYS A 1 616 ? 49.065 -18.964 -41.742 1.00 91.69 616 LYS A N 1
ATOM 4920 C CA . LYS A 1 616 ? 49.538 -17.661 -41.249 1.00 91.69 616 LYS A CA 1
ATOM 4921 C C . LYS A 1 616 ? 50.225 -17.762 -39.890 1.00 91.69 616 LYS A C 1
ATOM 4923 O O . LYS A 1 616 ? 50.052 -18.728 -39.146 1.00 91.69 616 LYS A O 1
ATOM 4928 N N . THR A 1 617 ? 51.004 -16.734 -39.574 1.00 94.19 617 THR A N 1
ATOM 4929 C CA . THR A 1 617 ? 51.699 -16.574 -38.296 1.00 94.19 617 THR A CA 1
ATOM 4930 C C . THR A 1 617 ? 50.771 -15.893 -37.299 1.00 94.19 617 THR A C 1
ATOM 4932 O O . THR A 1 617 ? 50.502 -14.697 -37.421 1.00 94.19 617 THR A O 1
ATOM 4935 N N . VAL A 1 618 ? 50.262 -16.651 -36.329 1.00 93.69 618 VAL A N 1
ATOM 4936 C CA . VAL A 1 618 ? 49.287 -16.164 -35.342 1.00 93.69 618 VAL A CA 1
ATOM 4937 C C . VAL A 1 618 ? 49.966 -16.068 -33.981 1.00 93.69 618 VAL A C 1
ATOM 4939 O O . VAL A 1 618 ? 50.443 -17.072 -33.452 1.00 93.69 618 VAL A O 1
ATOM 4942 N N . VAL A 1 619 ? 50.033 -14.867 -33.406 1.00 94.69 619 VAL A N 1
ATOM 4943 C CA . VAL A 1 619 ? 50.571 -14.682 -32.051 1.00 94.69 619 VAL A CA 1
ATOM 4944 C C . VAL A 1 619 ? 49.502 -14.966 -30.995 1.00 94.69 619 VAL A C 1
ATOM 4946 O O . VAL A 1 619 ? 48.344 -14.584 -31.161 1.00 94.69 619 VAL A O 1
ATOM 4949 N N . VAL A 1 620 ? 49.896 -15.642 -29.915 1.00 90.38 620 VAL A N 1
ATOM 4950 C CA . VAL A 1 620 ? 49.053 -16.003 -28.764 1.00 90.38 620 VAL A CA 1
ATOM 4951 C C . VAL A 1 620 ? 49.838 -15.877 -27.458 1.00 90.38 620 VAL A C 1
ATOM 4953 O O . VAL A 1 620 ? 51.045 -16.127 -27.410 1.00 90.38 620 VAL A O 1
ATOM 4956 N N . GLU A 1 621 ? 49.171 -15.510 -26.367 1.00 89.62 621 GLU A N 1
ATOM 4957 C CA . GLU A 1 621 ? 49.800 -15.462 -25.048 1.00 89.62 621 GLU A CA 1
ATOM 4958 C C . GLU A 1 621 ? 50.016 -16.869 -24.466 1.00 89.62 621 GLU A C 1
ATOM 4960 O O . GLU A 1 621 ? 49.153 -17.754 -24.509 1.00 89.62 621 GLU A O 1
ATOM 4965 N N . LYS A 1 622 ? 51.190 -17.088 -23.875 1.00 85.88 622 LYS A N 1
ATOM 4966 C CA . LYS A 1 622 ? 51.572 -18.358 -23.260 1.00 85.88 622 LYS A CA 1
ATOM 4967 C C . LYS A 1 622 ? 50.698 -18.646 -22.032 1.00 85.88 622 LYS A C 1
ATOM 4969 O O . LYS A 1 622 ? 50.629 -17.854 -21.097 1.00 85.88 622 LYS A O 1
ATOM 4974 N N . GLY A 1 623 ? 50.047 -19.810 -22.016 1.00 77.75 623 GLY A N 1
ATOM 4975 C CA . GLY A 1 623 ? 49.165 -20.236 -20.919 1.00 77.75 623 GLY A CA 1
ATOM 4976 C C . GLY A 1 623 ? 47.746 -19.650 -20.958 1.00 77.75 623 GLY A C 1
ATOM 4977 O O . GLY A 1 623 ? 46.949 -19.932 -20.056 1.00 77.75 623 GLY A O 1
ATOM 4978 N N . PHE A 1 624 ? 47.401 -18.863 -21.983 1.00 84.69 624 PHE A N 1
ATOM 4979 C CA . PHE A 1 624 ? 46.022 -18.439 -22.244 1.00 84.69 624 PHE A CA 1
ATOM 4980 C C . PHE A 1 624 ? 45.252 -19.552 -22.967 1.00 84.69 624 PHE A C 1
ATOM 4982 O O . PHE A 1 624 ? 45.836 -20.390 -23.650 1.00 84.69 624 PHE A O 1
ATOM 4989 N N . ALA A 1 625 ? 43.919 -19.549 -22.859 1.00 82.69 625 ALA A N 1
ATOM 4990 C CA . ALA A 1 625 ? 43.085 -20.596 -23.458 1.00 82.69 625 ALA A CA 1
ATOM 4991 C C . ALA A 1 625 ? 43.255 -20.705 -24.988 1.00 82.69 625 ALA A C 1
ATOM 4993 O O . ALA A 1 625 ? 43.187 -21.806 -25.525 1.00 82.69 625 ALA A O 1
ATOM 4994 N N . PHE A 1 626 ? 43.545 -19.603 -25.692 1.00 85.25 626 PHE A N 1
ATOM 4995 C CA . PHE A 1 626 ? 43.783 -19.626 -27.140 1.00 85.25 626 PHE A CA 1
ATOM 4996 C C . PHE A 1 626 ? 45.041 -20.396 -27.554 1.00 85.25 626 PHE A C 1
ATOM 4998 O O . PHE A 1 626 ? 45.033 -21.012 -28.615 1.00 85.25 626 PHE A O 1
ATOM 5005 N N . ALA A 1 627 ? 46.071 -20.466 -26.703 1.00 85.00 627 ALA A N 1
ATOM 5006 C CA . ALA A 1 627 ? 47.226 -21.328 -26.950 1.00 85.00 627 ALA A CA 1
ATOM 5007 C C . ALA A 1 627 ? 46.826 -22.816 -26.984 1.00 85.00 627 ALA A C 1
ATOM 5009 O O . ALA A 1 627 ? 47.232 -23.541 -27.887 1.00 85.00 627 ALA A O 1
ATOM 5010 N N . GLU A 1 628 ? 45.989 -23.261 -26.037 1.00 82.44 628 GLU A N 1
ATOM 5011 C CA . GLU A 1 628 ? 45.463 -24.635 -25.997 1.00 82.44 628 GLU A CA 1
ATOM 5012 C C . GLU A 1 628 ? 44.495 -24.906 -27.163 1.00 82.44 628 GLU A C 1
ATOM 5014 O O . GLU A 1 628 ? 44.583 -25.941 -27.822 1.00 82.44 628 GLU A O 1
ATOM 5019 N N . ILE A 1 629 ? 43.575 -23.972 -27.428 1.00 82.62 629 ILE A N 1
ATOM 5020 C CA . ILE A 1 629 ? 42.529 -24.123 -28.446 1.00 82.62 629 ILE A CA 1
ATOM 5021 C C . ILE A 1 629 ? 43.135 -24.140 -29.853 1.00 82.62 629 ILE A C 1
ATOM 5023 O O . ILE A 1 629 ? 42.787 -25.014 -30.639 1.00 82.62 629 ILE A O 1
ATOM 5027 N N . PHE A 1 630 ? 44.061 -23.235 -30.192 1.00 88.19 630 PHE A N 1
ATOM 5028 C CA . PHE A 1 630 ? 44.598 -23.176 -31.559 1.00 88.19 630 PHE A CA 1
ATOM 5029 C C . PHE A 1 630 ? 45.544 -24.341 -31.840 1.00 88.19 630 PHE A C 1
ATOM 5031 O O . PHE A 1 630 ? 45.473 -24.922 -32.916 1.00 88.19 630 PHE A O 1
ATOM 5038 N N . ALA A 1 631 ? 46.353 -24.757 -30.859 1.00 85.38 631 ALA A N 1
ATOM 5039 C CA . ALA A 1 631 ? 47.209 -25.933 -31.005 1.00 85.38 631 ALA A CA 1
ATOM 5040 C C . ALA A 1 631 ? 46.413 -27.239 -31.210 1.00 85.38 631 ALA A C 1
ATOM 5042 O O . ALA A 1 631 ? 46.942 -28.188 -31.785 1.00 85.38 631 ALA A O 1
ATOM 5043 N N . ARG A 1 632 ? 45.156 -27.295 -30.742 1.00 84.50 632 ARG A N 1
ATOM 5044 C CA . ARG A 1 632 ? 44.266 -28.458 -30.880 1.00 84.50 632 ARG A CA 1
ATOM 5045 C C . ARG A 1 632 ? 43.376 -28.394 -32.125 1.00 84.50 632 ARG A C 1
ATOM 5047 O O . ARG A 1 632 ? 43.288 -29.378 -32.850 1.00 84.50 632 ARG A O 1
ATOM 5054 N N . ASP A 1 633 ? 42.700 -27.267 -32.338 1.00 83.19 633 ASP A N 1
ATOM 5055 C CA . ASP A 1 633 ? 41.623 -27.123 -33.329 1.00 83.19 633 ASP A CA 1
ATOM 5056 C C . ASP A 1 633 ? 42.098 -26.487 -34.650 1.00 83.19 633 ASP A C 1
ATOM 5058 O O . ASP A 1 633 ? 41.448 -26.662 -35.677 1.00 83.19 633 ASP A O 1
ATOM 5062 N N . TYR A 1 634 ? 43.233 -25.775 -34.640 1.00 87.31 634 TYR A N 1
ATOM 5063 C CA . TYR A 1 634 ? 43.792 -25.064 -35.799 1.00 87.31 634 TYR A CA 1
ATOM 5064 C C . TYR A 1 634 ? 45.297 -25.370 -35.981 1.00 87.31 634 TYR A C 1
ATOM 5066 O O . TYR A 1 634 ? 46.121 -24.452 -35.977 1.00 87.31 634 TYR A O 1
ATOM 5074 N N . PRO A 1 635 ? 45.694 -26.650 -36.158 1.00 86.56 635 PRO A N 1
ATOM 5075 C CA . PRO A 1 635 ? 47.105 -27.054 -36.253 1.00 86.56 635 PRO A CA 1
ATOM 5076 C C . PRO A 1 635 ? 47.851 -26.447 -37.457 1.00 86.56 635 PRO A C 1
ATOM 5078 O O . PRO A 1 635 ? 49.078 -26.405 -37.461 1.00 86.56 635 PRO A O 1
ATOM 5081 N N . GLU A 1 636 ? 47.123 -25.937 -38.454 1.00 90.31 636 GLU A N 1
ATOM 5082 C CA . GLU A 1 636 ? 47.662 -25.208 -39.610 1.00 90.31 636 GLU A CA 1
ATOM 5083 C C . GLU A 1 636 ? 48.145 -23.780 -39.270 1.00 90.31 636 GLU A C 1
ATOM 5085 O O . GLU A 1 636 ? 48.701 -23.089 -40.129 1.00 90.31 636 GLU A O 1
ATOM 5090 N N . PHE A 1 637 ? 47.932 -23.289 -38.043 1.00 92.62 637 PHE A N 1
ATOM 5091 C CA . PHE A 1 637 ? 48.437 -21.987 -37.601 1.00 92.62 637 PHE A CA 1
ATOM 5092 C C . PHE A 1 637 ? 49.902 -22.074 -37.170 1.00 92.62 637 PHE A C 1
ATOM 5094 O O . PHE A 1 637 ? 50.286 -22.894 -36.335 1.00 92.62 637 PHE A O 1
ATOM 5101 N N . LYS A 1 638 ? 50.730 -21.143 -37.651 1.00 93.44 638 LYS A N 1
ATOM 5102 C CA . LYS A 1 638 ? 52.110 -20.986 -37.174 1.00 93.44 638 LYS A CA 1
ATOM 5103 C C . LYS A 1 638 ? 52.094 -20.154 -35.895 1.00 93.44 638 LYS A C 1
ATOM 5105 O O . LYS A 1 638 ? 52.209 -18.930 -35.939 1.00 93.44 638 LYS A O 1
ATOM 5110 N N . LEU A 1 639 ? 51.880 -20.825 -34.765 1.00 93.00 639 LEU A N 1
ATOM 5111 C CA . LEU A 1 639 ? 51.728 -20.170 -33.466 1.00 93.00 639 LEU A CA 1
ATOM 5112 C C . LEU A 1 639 ? 53.044 -19.564 -32.962 1.00 93.00 639 LEU A C 1
ATOM 5114 O O . LEU A 1 639 ? 54.058 -20.252 -32.839 1.00 93.00 639 LEU A O 1
ATOM 5118 N N . VAL A 1 640 ? 53.000 -18.277 -32.615 1.00 94.56 640 VAL A N 1
ATOM 5119 C CA . VAL A 1 640 ? 54.081 -17.553 -31.930 1.00 94.56 640 VAL A CA 1
ATOM 5120 C C . VAL A 1 640 ? 53.630 -17.243 -30.508 1.00 94.56 640 VAL A C 1
ATOM 5122 O O . VAL A 1 640 ? 52.583 -16.637 -30.307 1.00 94.56 640 VAL A O 1
ATOM 5125 N N . TYR A 1 641 ? 54.425 -17.639 -29.516 1.00 92.62 641 TYR A N 1
ATOM 5126 C CA . TYR A 1 641 ? 54.089 -17.450 -28.105 1.00 92.62 641 TYR A CA 1
ATOM 5127 C C . TYR A 1 641 ? 54.760 -16.202 -27.526 1.00 92.62 641 TYR A C 1
ATOM 5129 O O . TYR A 1 641 ? 55.954 -15.984 -27.734 1.00 92.62 641 TYR A O 1
ATOM 5137 N N . VAL A 1 642 ? 54.001 -15.415 -26.765 1.00 91.38 642 VAL A N 1
ATOM 5138 C CA . VAL A 1 642 ? 54.479 -14.237 -26.014 1.00 91.38 642 VAL A CA 1
ATOM 5139 C C . VAL A 1 642 ? 53.998 -14.272 -24.564 1.00 91.38 642 VAL A C 1
ATOM 5141 O O . VAL A 1 642 ? 53.129 -15.071 -24.217 1.00 91.38 642 VAL A O 1
ATOM 5144 N N . GLU A 1 643 ? 54.551 -13.420 -23.702 1.00 84.81 643 GLU A N 1
ATOM 5145 C CA . GLU A 1 643 ? 54.201 -13.395 -22.275 1.00 84.81 643 GLU A CA 1
ATOM 5146 C C . GLU A 1 643 ? 53.030 -12.458 -21.955 1.00 84.81 643 GLU A C 1
ATOM 5148 O O . GLU A 1 643 ? 52.294 -12.723 -21.009 1.00 84.81 643 GLU A O 1
ATOM 5153 N N . THR A 1 644 ? 52.822 -11.396 -22.745 1.00 86.12 644 THR A N 1
ATOM 5154 C CA . THR A 1 644 ? 51.756 -10.405 -22.503 1.00 86.12 644 THR A CA 1
ATOM 5155 C C . THR A 1 644 ? 51.020 -10.003 -23.783 1.00 86.12 644 THR A C 1
ATOM 5157 O O . THR A 1 644 ? 51.587 -10.005 -24.880 1.00 86.12 644 THR A O 1
ATOM 5160 N N . THR A 1 645 ? 49.763 -9.569 -23.647 1.00 89.50 645 THR A N 1
ATOM 5161 C CA . THR A 1 645 ? 48.969 -9.020 -24.761 1.00 89.50 645 THR A CA 1
ATOM 5162 C C . THR A 1 645 ? 49.647 -7.807 -25.415 1.00 89.50 645 THR A C 1
ATOM 5164 O O . THR A 1 645 ? 49.552 -7.617 -26.627 1.00 89.50 645 THR A O 1
ATOM 5167 N N . LEU A 1 646 ? 50.393 -6.996 -24.652 1.00 89.75 646 LEU A N 1
ATOM 5168 C CA . LEU A 1 646 ? 51.143 -5.871 -25.216 1.00 89.75 646 LEU A CA 1
ATOM 5169 C C . LEU A 1 646 ? 52.269 -6.348 -26.148 1.00 89.75 646 LEU A C 1
ATOM 5171 O O . LEU A 1 646 ? 52.422 -5.784 -27.229 1.00 89.75 646 LEU A O 1
ATOM 5175 N N . GLN A 1 647 ? 53.002 -7.408 -25.786 1.00 91.88 647 GLN A N 1
ATOM 5176 C CA . GLN A 1 647 ? 54.008 -8.014 -26.670 1.00 91.88 647 GLN A CA 1
ATOM 5177 C C . GLN A 1 647 ? 53.371 -8.591 -27.947 1.00 91.88 647 GLN A C 1
ATOM 5179 O O . GLN A 1 647 ? 53.946 -8.456 -29.028 1.00 91.88 647 GLN A O 1
ATOM 5184 N N . ALA A 1 648 ? 52.175 -9.190 -27.846 1.00 93.12 648 ALA A N 1
ATOM 5185 C CA . ALA A 1 648 ? 51.427 -9.694 -29.004 1.00 93.12 648 ALA A CA 1
ATOM 5186 C C . ALA A 1 648 ? 51.107 -8.565 -29.996 1.00 93.12 648 ALA A C 1
ATOM 5188 O O . ALA A 1 648 ? 51.435 -8.645 -31.182 1.00 93.12 648 ALA A O 1
ATOM 5189 N N . LEU A 1 649 ? 50.531 -7.473 -29.487 1.00 93.75 649 LEU A N 1
ATOM 5190 C CA . LEU A 1 649 ? 50.190 -6.293 -30.279 1.00 93.75 649 LEU A CA 1
ATOM 5191 C C . LEU A 1 649 ? 51.435 -5.584 -30.829 1.00 93.75 649 LEU A C 1
ATOM 5193 O O . LEU A 1 649 ? 51.408 -5.111 -31.960 1.00 93.75 649 LEU A O 1
ATOM 5197 N N . GLN A 1 650 ? 52.543 -5.539 -30.086 1.00 93.56 650 GLN A N 1
ATOM 5198 C CA . GLN A 1 650 ? 53.806 -4.979 -30.575 1.00 93.56 650 GLN A CA 1
ATOM 5199 C C . GLN A 1 650 ? 54.373 -5.785 -31.750 1.00 93.56 650 GLN A C 1
ATOM 5201 O O . GLN A 1 650 ? 54.702 -5.182 -32.767 1.00 93.56 650 GLN A O 1
ATOM 5206 N N . LYS A 1 651 ? 54.407 -7.123 -31.668 1.00 94.25 651 LYS A N 1
ATOM 5207 C CA . LYS A 1 651 ? 54.844 -7.985 -32.784 1.00 94.25 651 LYS A CA 1
ATOM 5208 C C . LYS A 1 651 ? 53.943 -7.873 -34.014 1.00 94.25 651 LYS A C 1
ATOM 5210 O O . LYS A 1 651 ? 54.425 -7.911 -35.145 1.00 94.25 651 LYS A O 1
ATOM 5215 N N . LEU A 1 652 ? 52.638 -7.698 -33.809 1.00 94.50 652 LEU A N 1
ATOM 5216 C CA . LEU A 1 652 ? 51.708 -7.412 -34.901 1.00 94.50 652 LEU A CA 1
ATOM 5217 C C . LEU A 1 652 ? 51.962 -6.018 -35.505 1.00 94.50 652 LEU A C 1
ATOM 5219 O O . LEU A 1 652 ? 51.940 -5.852 -36.721 1.00 94.50 652 LEU A O 1
ATOM 5223 N N . SER A 1 653 ? 52.262 -5.023 -34.665 1.00 92.31 653 SER A N 1
ATOM 5224 C CA . SER A 1 653 ? 52.606 -3.657 -35.079 1.00 92.31 653 SER A CA 1
ATOM 5225 C C . SER A 1 653 ? 53.926 -3.572 -35.854 1.00 92.31 653 SER A C 1
ATOM 5227 O O . SER A 1 653 ? 54.058 -2.669 -36.679 1.00 92.31 653 SER A O 1
ATOM 5229 N N . THR A 1 654 ? 54.901 -4.447 -35.591 1.00 90.69 654 THR A N 1
ATOM 5230 C CA . THR A 1 654 ? 56.184 -4.509 -36.318 1.00 90.69 654 THR A CA 1
ATOM 5231 C C . THR A 1 654 ? 56.124 -5.371 -37.581 1.00 90.69 654 THR A C 1
ATOM 5233 O O . THR A 1 654 ? 57.055 -5.327 -38.382 1.00 90.69 654 THR A O 1
ATOM 5236 N N . GLY A 1 655 ? 55.036 -6.123 -37.792 1.00 89.69 655 GLY A N 1
ATOM 5237 C CA . GLY A 1 655 ? 54.888 -7.044 -38.923 1.00 89.69 655 GLY A CA 1
ATOM 5238 C C . GLY A 1 655 ? 55.645 -8.367 -38.758 1.00 89.69 655 GLY A C 1
ATOM 5239 O O . GLY A 1 655 ? 55.847 -9.076 -39.738 1.00 89.69 655 GLY A O 1
ATOM 5240 N N . GLU A 1 656 ? 56.059 -8.717 -37.535 1.00 92.69 656 GLU A N 1
ATOM 5241 C CA . GLU A 1 656 ? 56.695 -10.010 -37.228 1.00 92.69 656 GLU A CA 1
ATOM 5242 C C . GLU A 1 656 ? 55.707 -11.190 -37.277 1.00 92.69 656 GLU A C 1
ATOM 5244 O O . GLU A 1 656 ? 56.127 -12.345 -37.338 1.00 92.69 656 GLU A O 1
ATOM 5249 N N . VAL A 1 657 ? 54.401 -10.907 -37.223 1.00 94.81 657 VAL A N 1
ATOM 5250 C CA . VAL A 1 657 ? 53.300 -11.882 -37.257 1.00 94.81 657 VAL A CA 1
ATOM 5251 C C . VAL A 1 657 ? 52.135 -11.340 -38.093 1.00 94.81 657 VAL A C 1
ATOM 5253 O O . VAL A 1 657 ? 51.950 -10.128 -38.189 1.00 94.81 657 VAL A O 1
ATOM 5256 N N . ASP A 1 658 ? 51.342 -12.227 -38.699 1.00 92.06 658 ASP A N 1
ATOM 5257 C CA . ASP A 1 658 ? 50.229 -11.858 -39.587 1.00 92.06 658 ASP A CA 1
ATOM 5258 C C . ASP A 1 658 ? 48.980 -11.404 -38.805 1.00 92.06 658 ASP A C 1
ATOM 5260 O O . ASP A 1 658 ? 48.277 -10.481 -39.228 1.00 92.06 658 ASP A O 1
ATOM 5264 N N . ALA A 1 659 ? 48.689 -12.069 -37.680 1.00 93.19 659 ALA A N 1
ATOM 5265 C CA . ALA A 1 659 ? 47.488 -11.835 -36.881 1.00 93.19 659 ALA A CA 1
ATOM 5266 C C . ALA A 1 659 ? 47.707 -12.085 -35.379 1.00 93.19 659 ALA A C 1
ATOM 5268 O O . ALA A 1 659 ? 48.540 -12.895 -34.975 1.00 93.19 659 ALA A O 1
ATOM 5269 N N . TYR A 1 660 ? 46.893 -11.426 -34.557 1.00 93.56 660 TYR A N 1
ATOM 5270 C CA . TYR A 1 660 ? 46.702 -11.706 -33.133 1.00 93.56 660 TYR A CA 1
ATOM 5271 C C . TYR A 1 660 ? 45.224 -12.015 -32.886 1.00 93.56 660 TYR A C 1
ATOM 5273 O O . TYR A 1 660 ? 44.355 -11.410 -33.513 1.00 93.56 660 TYR A O 1
ATOM 5281 N N . VAL A 1 661 ? 44.920 -12.923 -31.961 1.00 88.31 661 VAL A N 1
ATOM 5282 C CA . VAL A 1 661 ? 43.542 -13.187 -31.536 1.00 88.31 661 VAL A CA 1
ATOM 5283 C C . VAL A 1 661 ? 43.458 -13.129 -30.022 1.00 88.31 661 VAL A C 1
ATOM 5285 O O . VAL A 1 661 ? 44.145 -13.880 -29.333 1.00 88.31 661 VAL A O 1
ATOM 5288 N N . GLY A 1 662 ? 42.581 -12.272 -29.501 1.00 83.88 662 GLY A N 1
ATOM 5289 C CA . GLY A 1 662 ? 42.448 -12.109 -28.060 1.00 83.88 662 GLY A CA 1
ATOM 5290 C C . GLY A 1 662 ? 41.303 -11.208 -27.627 1.00 83.88 662 GLY A C 1
ATOM 5291 O O . GLY A 1 662 ? 40.446 -10.819 -28.423 1.00 83.88 662 GLY A O 1
ATOM 5292 N N . ASN A 1 663 ? 41.269 -10.907 -26.328 1.00 85.69 663 ASN A N 1
ATOM 5293 C CA . ASN A 1 663 ? 40.175 -10.176 -25.692 1.00 85.69 663 ASN A CA 1
ATOM 5294 C C . ASN A 1 663 ? 40.046 -8.759 -26.276 1.00 85.69 663 ASN A C 1
ATOM 5296 O O . ASN A 1 663 ? 40.987 -7.963 -26.220 1.00 85.69 663 ASN A O 1
ATOM 5300 N N . GLN A 1 664 ? 38.866 -8.430 -26.806 1.00 84.81 664 GLN A N 1
ATOM 5301 C CA . GLN A 1 664 ? 38.630 -7.186 -27.540 1.00 84.81 664 GLN A CA 1
ATOM 5302 C C . GLN A 1 664 ? 38.810 -5.929 -26.672 1.00 84.81 664 GLN A C 1
ATOM 5304 O O . GLN A 1 664 ? 39.333 -4.921 -27.147 1.00 84.81 664 GLN A O 1
ATOM 5309 N N . LEU A 1 665 ? 38.401 -5.972 -25.399 1.00 81.94 665 LEU A N 1
ATOM 5310 C CA . LEU A 1 665 ? 38.469 -4.818 -24.495 1.00 81.94 665 LEU A CA 1
ATOM 5311 C C . LEU A 1 665 ? 39.914 -4.510 -24.090 1.00 81.94 665 LEU A C 1
ATOM 5313 O O . LEU A 1 665 ? 40.335 -3.358 -24.190 1.00 81.94 665 LEU A O 1
ATOM 5317 N N . VAL A 1 666 ? 40.689 -5.537 -23.722 1.00 86.31 666 VAL A N 1
ATOM 5318 C CA . VAL A 1 666 ? 42.128 -5.402 -23.422 1.00 86.31 666 VAL A CA 1
ATOM 5319 C C . VAL A 1 666 ? 42.878 -4.888 -24.649 1.00 86.31 666 VAL A C 1
ATOM 5321 O O . VAL A 1 666 ? 43.634 -3.920 -24.574 1.00 86.31 666 VAL A O 1
ATOM 5324 N N . SER A 1 667 ? 42.624 -5.500 -25.805 1.00 87.88 667 SER A N 1
ATOM 5325 C CA . SER A 1 667 ? 43.319 -5.177 -27.051 1.00 87.88 667 SER A CA 1
ATOM 5326 C C . SER A 1 667 ? 43.050 -3.744 -27.498 1.00 87.88 667 SER A C 1
ATOM 5328 O O . SER A 1 667 ? 43.987 -3.001 -27.783 1.00 87.88 667 SER A O 1
ATOM 5330 N N . ASN A 1 668 ? 41.784 -3.314 -27.497 1.00 84.88 668 ASN A N 1
ATOM 5331 C CA . ASN A 1 668 ? 41.417 -1.946 -27.856 1.00 84.88 668 ASN A CA 1
ATOM 5332 C C . ASN A 1 668 ? 41.997 -0.921 -26.870 1.00 84.88 668 ASN A C 1
ATOM 5334 O O . ASN A 1 668 ? 42.514 0.107 -27.309 1.00 84.88 668 ASN A O 1
ATOM 5338 N N . TYR A 1 669 ? 41.966 -1.210 -25.563 1.00 82.38 669 TYR A N 1
ATOM 5339 C CA . TYR A 1 669 ? 42.568 -0.351 -24.541 1.00 82.38 669 TYR A CA 1
ATOM 5340 C C . TYR A 1 669 ? 44.079 -0.181 -24.768 1.00 82.38 669 TYR A C 1
ATOM 5342 O O . TYR A 1 669 ? 44.578 0.944 -24.775 1.00 82.38 669 TYR A O 1
ATOM 5350 N N . LEU A 1 670 ? 44.812 -1.272 -25.018 1.00 84.56 670 LEU A N 1
ATOM 5351 C CA . LEU A 1 670 ? 46.257 -1.226 -25.260 1.00 84.56 670 LEU A CA 1
ATOM 5352 C C . LEU A 1 670 ? 46.609 -0.555 -26.599 1.00 84.56 670 LEU A C 1
ATOM 5354 O O . LEU A 1 670 ? 47.514 0.278 -26.630 1.00 84.56 670 LEU A O 1
ATOM 5358 N N . ILE A 1 671 ? 45.874 -0.833 -27.683 1.00 86.19 671 ILE A N 1
ATOM 5359 C CA . ILE A 1 671 ? 46.059 -0.167 -28.988 1.00 86.19 671 ILE A CA 1
ATOM 5360 C C . ILE A 1 671 ? 45.890 1.353 -28.854 1.00 86.19 671 ILE A C 1
ATOM 5362 O O . ILE A 1 671 ? 46.695 2.107 -29.405 1.00 86.19 671 ILE A O 1
ATOM 5366 N N . GLN A 1 672 ? 44.882 1.812 -28.103 1.00 81.50 672 GLN A N 1
ATOM 5367 C CA . GLN A 1 672 ? 44.668 3.236 -27.836 1.00 81.50 672 GLN A CA 1
ATOM 5368 C C . GLN A 1 672 ? 45.767 3.818 -26.936 1.00 81.50 672 GLN A C 1
ATOM 5370 O O . GLN A 1 672 ? 46.390 4.812 -27.307 1.00 81.50 672 GLN A O 1
ATOM 5375 N N . LYS A 1 673 ? 46.050 3.183 -25.791 1.00 80.94 673 LYS A N 1
ATOM 5376 C CA . LYS A 1 673 ? 47.026 3.651 -24.791 1.00 80.94 673 LYS A CA 1
ATOM 5377 C C . LYS A 1 673 ? 48.449 3.766 -25.342 1.00 80.94 673 LYS A C 1
ATOM 5379 O O . LYS A 1 673 ? 49.144 4.725 -25.022 1.00 80.94 673 LYS A O 1
ATOM 5384 N N . TYR A 1 674 ? 48.871 2.811 -26.170 1.00 84.75 674 TYR A N 1
ATOM 5385 C CA . TYR A 1 674 ? 50.210 2.764 -26.768 1.00 84.75 674 TYR A CA 1
ATOM 5386 C C . TYR A 1 674 ? 50.249 3.273 -28.221 1.00 84.75 674 TYR A C 1
ATOM 5388 O O . TYR A 1 674 ? 51.276 3.154 -28.884 1.00 84.75 674 TYR A O 1
ATOM 5396 N N . LEU A 1 675 ? 49.156 3.877 -28.711 1.00 86.94 675 LEU A N 1
ATOM 5397 C CA . LEU A 1 675 ? 49.053 4.522 -30.028 1.00 86.94 675 LEU A CA 1
ATOM 5398 C C . LEU A 1 675 ? 49.461 3.619 -31.215 1.00 86.94 675 LEU A C 1
ATOM 5400 O O . LEU A 1 675 ? 50.065 4.094 -32.181 1.00 86.94 675 LEU A O 1
ATOM 5404 N N . LEU A 1 676 ? 49.086 2.335 -31.182 1.00 88.94 676 LEU A N 1
ATOM 5405 C CA . LEU A 1 676 ? 49.405 1.328 -32.211 1.00 88.94 676 LEU A CA 1
ATOM 5406 C C . LEU A 1 676 ? 48.528 1.500 -33.470 1.00 88.94 676 LEU A C 1
ATOM 5408 O O . LEU A 1 676 ? 47.694 0.666 -33.823 1.00 88.94 676 LEU A O 1
ATOM 5412 N N . LYS A 1 677 ? 48.685 2.648 -34.140 1.00 84.75 677 LYS A N 1
ATOM 5413 C CA . LYS A 1 677 ? 47.788 3.162 -35.193 1.00 84.75 677 LYS A CA 1
ATOM 5414 C C . LYS A 1 677 ? 47.724 2.324 -36.474 1.00 84.75 677 LYS A C 1
ATOM 5416 O O . LYS A 1 677 ? 46.867 2.621 -37.308 1.00 84.75 677 LYS A O 1
ATOM 5421 N N . ASN A 1 678 ? 48.602 1.344 -36.673 1.00 89.19 678 ASN A N 1
ATOM 5422 C CA . ASN A 1 678 ? 48.636 0.470 -37.851 1.00 89.19 678 ASN A CA 1
ATOM 5423 C C . ASN A 1 678 ? 47.909 -0.874 -37.654 1.00 89.19 678 ASN A C 1
ATOM 5425 O O . ASN A 1 678 ? 47.807 -1.636 -38.611 1.00 89.19 678 ASN A O 1
ATOM 5429 N N . ILE A 1 679 ? 47.362 -1.146 -36.466 1.00 91.31 679 ILE A N 1
ATOM 5430 C CA . ILE A 1 679 ? 46.537 -2.331 -36.191 1.00 91.31 679 ILE A CA 1
ATOM 5431 C C . ILE A 1 679 ? 45.052 -2.000 -36.420 1.00 91.31 679 ILE A C 1
ATOM 5433 O O . ILE A 1 679 ? 44.608 -0.871 -36.181 1.00 91.31 679 ILE A O 1
ATOM 5437 N N . LYS A 1 680 ? 44.264 -2.985 -36.864 1.00 86.19 680 LYS A N 1
ATOM 5438 C CA . LYS A 1 680 ? 42.791 -2.946 -36.853 1.00 86.19 680 LYS A CA 1
ATOM 5439 C C . LYS A 1 680 ? 42.203 -4.256 -36.328 1.00 86.19 680 LYS A C 1
ATOM 5441 O O . LYS A 1 680 ? 42.848 -5.296 -36.413 1.00 86.19 680 LYS A O 1
ATOM 5446 N N . SER A 1 681 ? 40.960 -4.204 -35.848 1.00 85.31 681 SER A N 1
ATOM 5447 C CA . SER A 1 681 ? 40.122 -5.405 -35.755 1.00 85.31 681 SER A CA 1
ATOM 5448 C C . SER A 1 681 ? 39.658 -5.780 -37.166 1.00 85.31 681 SER A C 1
ATOM 5450 O O . SER A 1 681 ? 39.151 -4.924 -37.893 1.00 85.31 681 SER A O 1
ATOM 5452 N N . ALA A 1 682 ? 39.885 -7.028 -37.565 1.00 79.56 682 ALA A N 1
ATOM 5453 C CA . ALA A 1 682 ? 39.576 -7.565 -38.888 1.00 79.56 682 ALA A CA 1
ATOM 5454 C C . ALA A 1 682 ? 38.368 -8.515 -38.892 1.00 79.56 682 ALA A C 1
ATOM 5456 O O . ALA A 1 682 ? 37.863 -8.825 -39.969 1.00 79.56 682 ALA A O 1
ATOM 5457 N N . GLY A 1 683 ? 37.915 -8.962 -37.717 1.00 72.50 683 GLY A N 1
ATOM 5458 C CA . GLY A 1 683 ? 36.805 -9.898 -37.539 1.00 72.50 683 GLY A CA 1
ATOM 5459 C C . GLY A 1 683 ? 36.646 -10.326 -36.076 1.00 72.50 683 GLY A C 1
ATOM 5460 O O . GLY A 1 683 ? 37.430 -9.926 -35.212 1.00 72.50 683 GLY A O 1
ATOM 5461 N N . TYR A 1 684 ? 35.644 -11.158 -35.791 1.00 68.56 684 TYR A N 1
ATOM 5462 C CA . TYR A 1 684 ? 35.429 -11.753 -34.466 1.00 68.56 684 TYR A CA 1
ATOM 5463 C C . TYR A 1 684 ? 35.925 -13.201 -34.436 1.00 68.56 684 TYR A C 1
ATOM 5465 O O . TYR A 1 684 ? 35.675 -13.963 -35.368 1.00 68.56 684 TYR A O 1
ATOM 5473 N N . TYR A 1 685 ? 36.586 -13.599 -33.348 1.00 62.94 685 TYR A N 1
ATOM 5474 C CA . TYR A 1 685 ? 36.921 -15.002 -33.114 1.00 62.94 685 TYR A CA 1
ATOM 5475 C C . TYR A 1 685 ? 35.689 -15.720 -32.563 1.00 62.94 685 TYR A C 1
ATOM 5477 O O . TYR A 1 685 ? 35.462 -15.689 -31.358 1.00 62.94 685 TYR A O 1
ATOM 5485 N N . ASN A 1 686 ? 34.924 -16.352 -33.459 1.00 56.22 686 ASN A N 1
ATOM 5486 C CA . ASN A 1 686 ? 33.699 -17.113 -33.184 1.00 56.22 686 ASN A CA 1
ATOM 5487 C C . ASN A 1 686 ? 32.574 -16.293 -32.492 1.00 56.22 686 ASN A C 1
ATOM 5489 O O . ASN A 1 686 ? 32.800 -15.519 -31.569 1.00 56.22 686 ASN A O 1
ATOM 5493 N N . ARG A 1 687 ? 31.309 -16.435 -32.917 1.00 48.00 687 ARG A N 1
ATOM 5494 C CA . ARG A 1 687 ? 30.205 -15.612 -32.355 1.00 48.00 687 ARG A CA 1
ATOM 5495 C C . ARG A 1 687 ? 29.795 -16.017 -30.924 1.00 48.00 687 ARG A C 1
ATOM 5497 O O . ARG A 1 687 ? 28.972 -15.339 -30.318 1.00 48.00 687 ARG A O 1
ATOM 5504 N N . THR A 1 688 ? 30.377 -17.079 -30.364 1.00 42.47 688 THR A N 1
ATOM 5505 C CA . THR A 1 688 ? 30.266 -17.445 -28.943 1.00 42.47 688 THR A CA 1
ATOM 5506 C C . THR A 1 688 ? 31.263 -16.659 -28.094 1.00 42.47 688 THR A C 1
ATOM 5508 O O . THR A 1 688 ? 32.475 -16.845 -28.217 1.00 42.47 688 THR A O 1
ATOM 5511 N N . SER A 1 689 ? 30.748 -15.828 -27.193 1.00 57.75 689 SER A N 1
ATOM 5512 C CA . SER A 1 689 ? 31.515 -15.138 -26.155 1.00 57.75 689 SER A CA 1
ATOM 5513 C C . SER A 1 689 ? 32.311 -16.115 -25.276 1.00 57.75 689 SER A C 1
ATOM 5515 O O . SER A 1 689 ? 31.850 -17.203 -24.922 1.00 57.75 689 SER A O 1
ATOM 5517 N N . GLY A 1 690 ? 33.519 -15.706 -24.884 1.00 67.38 690 GLY A N 1
ATOM 5518 C CA . GLY A 1 690 ? 34.248 -16.368 -23.808 1.00 67.38 690 GLY A CA 1
ATOM 5519 C C . GLY A 1 690 ? 33.559 -16.092 -22.471 1.00 67.38 690 GLY A C 1
ATOM 5520 O O . GLY A 1 690 ? 32.965 -15.029 -22.276 1.00 67.38 690 GLY A O 1
ATOM 5521 N N . ARG A 1 691 ? 33.617 -17.048 -21.541 1.00 82.31 691 ARG A N 1
ATOM 5522 C CA . ARG A 1 691 ? 32.909 -16.975 -20.254 1.00 82.31 691 ARG A CA 1
ATOM 5523 C C . ARG A 1 691 ? 33.900 -16.988 -19.110 1.00 82.31 691 ARG A C 1
ATOM 5525 O O . ARG A 1 691 ? 34.577 -17.989 -18.888 1.00 82.31 691 ARG A O 1
ATOM 5532 N N . PHE A 1 692 ? 33.956 -15.889 -18.367 1.00 87.94 692 PHE A N 1
ATOM 5533 C CA . PHE A 1 692 ? 34.785 -15.807 -17.177 1.00 87.94 692 PHE A CA 1
ATOM 5534 C C . PHE A 1 692 ? 34.103 -16.491 -15.993 1.00 87.94 692 PHE A C 1
ATOM 5536 O O . PHE A 1 692 ? 32.973 -16.174 -15.613 1.00 87.94 692 PHE A O 1
ATOM 5543 N N . ARG A 1 693 ? 34.844 -17.435 -15.413 1.00 92.81 693 ARG A N 1
ATOM 5544 C CA . ARG A 1 693 ? 34.546 -18.166 -14.182 1.00 92.81 693 ARG A CA 1
ATOM 5545 C C . ARG A 1 693 ? 35.702 -17.946 -13.201 1.00 92.81 693 ARG A C 1
ATOM 5547 O O . ARG A 1 693 ? 36.823 -17.641 -13.615 1.00 92.81 693 ARG A O 1
ATOM 5554 N N . PHE A 1 694 ? 35.462 -18.091 -11.903 1.00 95.81 694 PHE A N 1
ATOM 5555 C CA . PHE A 1 694 ? 36.555 -18.298 -10.951 1.00 95.81 694 PHE A CA 1
ATOM 5556 C C . PHE A 1 694 ? 37.003 -19.758 -11.064 1.00 95.81 694 PHE A C 1
ATOM 5558 O O . PHE A 1 694 ? 36.159 -20.656 -10.983 1.00 95.81 694 PHE A O 1
ATOM 5565 N N . GLY A 1 695 ? 38.300 -19.990 -11.264 1.00 95.12 695 GLY A N 1
ATOM 5566 C CA . GLY A 1 695 ? 38.918 -21.305 -11.114 1.00 95.12 695 GLY A CA 1
ATOM 5567 C C . GLY A 1 695 ? 39.405 -21.477 -9.679 1.00 95.12 695 GLY A C 1
ATOM 5568 O O . GLY A 1 695 ? 40.115 -20.614 -9.173 1.00 95.12 695 GLY A O 1
ATOM 5569 N N . ILE A 1 696 ? 39.012 -22.563 -9.023 1.00 96.88 696 ILE A N 1
ATOM 5570 C CA . ILE A 1 696 ? 39.315 -22.877 -7.623 1.00 96.88 696 ILE A CA 1
ATOM 5571 C C . ILE A 1 696 ? 40.108 -24.172 -7.587 1.00 96.88 696 ILE A C 1
ATOM 5573 O O . ILE A 1 696 ? 39.831 -25.085 -8.361 1.00 96.88 696 ILE A O 1
ATOM 5577 N N . ARG A 1 697 ? 41.067 -24.284 -6.675 1.00 94.50 697 ARG A N 1
ATOM 5578 C CA . ARG A 1 697 ? 41.835 -25.512 -6.461 1.00 94.50 697 ARG A CA 1
ATOM 5579 C C . ARG A 1 697 ? 40.933 -26.745 -6.277 1.00 94.50 697 ARG A C 1
ATOM 5581 O O . ARG A 1 697 ? 39.994 -26.720 -5.483 1.00 94.50 697 ARG A O 1
ATOM 5588 N N . ASN A 1 698 ? 41.206 -27.834 -7.001 1.00 92.44 698 ASN A N 1
ATOM 5589 C CA . ASN A 1 698 ? 40.308 -29.002 -7.070 1.00 92.44 698 ASN A CA 1
ATOM 5590 C C . ASN A 1 698 ? 40.236 -29.887 -5.804 1.00 92.44 698 ASN A C 1
ATOM 5592 O O . ASN A 1 698 ? 39.571 -30.920 -5.808 1.00 92.44 698 ASN A O 1
ATOM 5596 N N . ASP A 1 699 ? 40.898 -29.498 -4.717 1.00 93.38 699 ASP A N 1
ATOM 5597 C CA . ASP A 1 699 ? 40.749 -30.085 -3.381 1.00 93.38 699 ASP A CA 1
ATOM 5598 C C . ASP A 1 699 ? 39.954 -29.185 -2.415 1.00 93.38 699 ASP A C 1
ATOM 5600 O O . ASP A 1 699 ? 39.788 -29.539 -1.249 1.00 93.38 699 ASP A O 1
ATOM 5604 N N . LEU A 1 700 ? 39.409 -28.059 -2.898 1.00 95.00 700 LEU A N 1
ATOM 5605 C CA . LEU A 1 700 ? 38.546 -27.140 -2.148 1.00 95.00 700 LEU A CA 1
ATOM 5606 C C . LEU A 1 700 ? 37.104 -27.091 -2.716 1.00 95.00 700 LEU A C 1
ATOM 5608 O O . LEU A 1 700 ? 36.625 -26.017 -3.091 1.00 95.00 700 LEU A O 1
ATOM 5612 N N . PRO A 1 701 ? 36.358 -28.219 -2.768 1.00 93.06 701 PRO A N 1
ATOM 5613 C CA . PRO A 1 701 ? 34.987 -28.239 -3.296 1.00 93.06 701 PRO A CA 1
ATOM 5614 C C . PRO A 1 701 ? 34.018 -27.368 -2.478 1.00 93.06 701 PRO A C 1
ATOM 5616 O O . PRO A 1 701 ? 33.104 -26.764 -3.037 1.00 93.06 701 PRO A O 1
ATOM 5619 N N . LEU A 1 702 ? 34.240 -27.236 -1.162 1.00 92.06 702 LEU A N 1
ATOM 5620 C CA . LEU A 1 702 ? 33.451 -26.334 -0.316 1.00 92.06 702 LEU A CA 1
ATOM 5621 C C . LEU A 1 702 ? 33.639 -24.868 -0.728 1.00 92.06 702 LEU A C 1
ATOM 5623 O O . LEU A 1 702 ? 32.653 -24.148 -0.838 1.00 92.06 702 LEU A O 1
ATOM 5627 N N . LEU A 1 703 ? 34.866 -24.436 -1.046 1.00 96.31 703 LEU A N 1
ATOM 5628 C CA . LEU A 1 703 ? 35.130 -23.068 -1.510 1.00 96.31 703 LEU A CA 1
ATOM 5629 C C . LEU A 1 703 ? 34.468 -22.786 -2.869 1.00 96.31 703 LEU A C 1
ATOM 5631 O O . LEU A 1 703 ? 33.922 -21.704 -3.066 1.00 96.31 703 LEU A O 1
ATOM 5635 N N . GLN A 1 704 ? 34.452 -23.762 -3.785 1.00 95.56 704 GLN A N 1
ATOM 5636 C CA . GLN A 1 704 ? 33.700 -23.654 -5.042 1.00 95.56 704 GLN A CA 1
ATOM 5637 C C . GLN A 1 704 ? 32.196 -23.447 -4.780 1.00 95.56 704 GLN A C 1
ATOM 5639 O O . GLN A 1 704 ? 31.589 -22.566 -5.390 1.00 95.56 704 GLN A O 1
ATOM 5644 N N . SER A 1 705 ? 31.601 -24.226 -3.868 1.00 92.00 705 SER A N 1
ATOM 5645 C CA . SER A 1 705 ? 30.185 -24.100 -3.489 1.00 92.00 705 SER A CA 1
ATOM 5646 C C . SER A 1 705 ? 29.882 -22.741 -2.844 1.00 92.00 705 SER A C 1
ATOM 5648 O O . SER A 1 705 ? 28.975 -22.036 -3.287 1.00 92.00 705 SER A O 1
ATOM 5650 N N . ILE A 1 706 ? 30.708 -22.319 -1.881 1.00 94.69 706 ILE A N 1
ATOM 5651 C CA . ILE A 1 706 ? 30.624 -21.013 -1.213 1.00 94.69 706 ILE A CA 1
ATOM 5652 C C . ILE A 1 706 ? 30.664 -19.871 -2.236 1.00 94.69 706 ILE A C 1
ATOM 5654 O O . ILE A 1 706 ? 29.780 -19.015 -2.237 1.00 94.69 706 ILE A O 1
ATOM 5658 N N . LEU A 1 707 ? 31.643 -19.864 -3.147 1.00 94.88 707 LEU A N 1
ATOM 5659 C CA . LEU A 1 707 ? 31.769 -18.804 -4.151 1.00 94.88 707 LEU A CA 1
ATOM 5660 C C . LEU A 1 707 ? 30.639 -18.836 -5.189 1.00 94.88 707 LEU A C 1
ATOM 5662 O O . LEU A 1 707 ? 30.225 -17.772 -5.640 1.00 94.88 707 LEU A O 1
ATOM 5666 N N . ASN A 1 708 ? 30.085 -20.006 -5.527 1.00 91.19 708 ASN A N 1
ATOM 5667 C CA . ASN A 1 708 ? 28.877 -20.099 -6.356 1.00 91.19 708 ASN A CA 1
ATOM 5668 C C . ASN A 1 708 ? 27.660 -19.458 -5.676 1.00 91.19 708 ASN A C 1
ATOM 5670 O O . ASN A 1 708 ? 26.925 -18.708 -6.318 1.00 91.19 708 ASN A O 1
ATOM 5674 N N . LYS A 1 709 ? 27.460 -19.710 -4.377 1.00 88.00 709 LYS A N 1
ATOM 5675 C CA . LYS A 1 709 ? 26.370 -19.096 -3.606 1.00 88.00 709 LYS A CA 1
ATOM 5676 C C . LYS A 1 709 ? 26.562 -17.585 -3.470 1.00 88.00 709 LYS A C 1
ATOM 5678 O O . LYS A 1 709 ? 25.627 -16.834 -3.721 1.00 88.00 709 LYS A O 1
ATOM 5683 N N . GLY A 1 710 ? 27.788 -17.129 -3.203 1.00 88.06 710 GLY A N 1
ATOM 5684 C CA . GLY A 1 710 ? 28.140 -15.707 -3.241 1.00 88.06 710 GLY A CA 1
ATOM 5685 C C . GLY A 1 710 ? 27.834 -15.064 -4.599 1.00 88.06 710 GLY A C 1
ATOM 5686 O O . GLY A 1 710 ? 27.163 -14.034 -4.650 1.00 88.06 710 GLY A O 1
ATOM 5687 N N . LEU A 1 711 ? 28.241 -15.701 -5.704 1.00 87.19 711 LEU A N 1
ATOM 5688 C CA . LEU A 1 711 ? 27.986 -15.226 -7.069 1.00 87.19 711 LEU A CA 1
ATOM 5689 C C . LEU A 1 711 ? 26.492 -15.133 -7.396 1.00 87.19 711 LEU A C 1
ATOM 5691 O O . LEU A 1 711 ? 26.086 -14.199 -8.087 1.00 87.19 711 LEU A O 1
ATOM 5695 N N . ALA A 1 712 ? 25.675 -16.056 -6.882 1.00 81.31 712 ALA A N 1
ATOM 5696 C CA . ALA A 1 712 ? 24.225 -16.029 -7.058 1.00 81.31 712 ALA A CA 1
ATOM 5697 C C . ALA A 1 712 ? 23.560 -14.794 -6.415 1.00 81.31 712 ALA A C 1
ATOM 5699 O O . ALA A 1 712 ? 22.491 -14.384 -6.861 1.00 81.31 712 ALA A O 1
ATOM 5700 N N . THR A 1 713 ? 24.201 -14.156 -5.425 1.00 80.50 713 THR A N 1
ATOM 5701 C CA . THR A 1 713 ? 23.711 -12.900 -4.819 1.00 80.50 713 THR A CA 1
ATOM 5702 C C . THR A 1 713 ? 24.078 -11.634 -5.604 1.00 80.50 713 THR A C 1
ATOM 5704 O O . THR A 1 713 ? 23.539 -10.563 -5.319 1.00 80.50 713 THR A O 1
ATOM 5707 N N . ILE A 1 714 ? 24.973 -11.721 -6.599 1.00 79.12 714 ILE A N 1
ATOM 5708 C CA . ILE A 1 714 ? 25.420 -10.560 -7.384 1.00 79.12 714 ILE A CA 1
ATOM 5709 C C . ILE A 1 714 ? 24.368 -10.209 -8.443 1.00 79.12 714 ILE A C 1
ATOM 5711 O O . ILE A 1 714 ? 24.287 -10.828 -9.510 1.00 79.12 714 ILE A O 1
ATOM 5715 N N . SER A 1 715 ? 23.572 -9.179 -8.149 1.00 73.69 715 SER A N 1
ATOM 5716 C CA . SER A 1 715 ? 22.476 -8.728 -9.016 1.00 73.69 715 SER A CA 1
ATOM 5717 C C . SER A 1 715 ? 22.954 -8.273 -10.411 1.00 73.69 715 SER A C 1
ATOM 5719 O O . SER A 1 715 ? 24.088 -7.802 -10.557 1.00 73.69 715 SER A O 1
ATOM 5721 N N . PRO A 1 716 ? 22.092 -8.306 -11.451 1.00 66.69 716 PRO A N 1
ATOM 5722 C CA . PRO A 1 716 ? 22.428 -7.771 -12.775 1.00 66.69 716 PRO A CA 1
ATOM 5723 C C . PRO A 1 716 ? 22.852 -6.293 -12.746 1.00 66.69 716 PRO A C 1
ATOM 5725 O O . PRO A 1 716 ? 23.750 -5.883 -13.477 1.00 66.69 716 PRO A O 1
ATOM 5728 N N . LYS A 1 717 ? 22.255 -5.491 -11.854 1.00 63.88 717 LYS A N 1
ATOM 5729 C CA . LYS A 1 717 ? 22.596 -4.073 -11.671 1.00 63.88 717 LYS A CA 1
ATOM 5730 C C . LYS A 1 717 ? 23.983 -3.890 -11.049 1.00 63.88 717 LYS A C 1
ATOM 5732 O O . LYS A 1 717 ? 24.738 -3.023 -11.483 1.00 63.88 717 LYS A O 1
ATOM 5737 N N . GLU A 1 718 ? 24.341 -4.718 -10.070 1.00 74.12 718 GLU A N 1
ATOM 5738 C CA . GLU A 1 718 ? 25.676 -4.713 -9.464 1.00 74.12 718 GLU A CA 1
ATOM 5739 C C . GLU A 1 718 ? 26.750 -5.199 -10.446 1.00 74.12 718 GLU A C 1
ATOM 5741 O O . GLU A 1 718 ? 27.786 -4.548 -10.588 1.00 74.12 718 GLU A O 1
ATOM 5746 N N . ARG A 1 719 ? 26.458 -6.265 -11.202 1.00 76.44 719 ARG A N 1
ATOM 5747 C CA . ARG A 1 719 ? 27.280 -6.765 -12.316 1.00 76.44 719 ARG A CA 1
ATOM 5748 C C . ARG A 1 719 ? 27.570 -5.656 -13.336 1.00 76.44 719 ARG A C 1
ATOM 5750 O O . ARG A 1 719 ? 28.730 -5.414 -13.665 1.00 76.44 719 ARG A O 1
ATOM 5757 N N . ASN A 1 720 ? 26.536 -4.925 -13.758 1.00 70.44 720 ASN A N 1
ATOM 5758 C CA . ASN A 1 720 ? 26.676 -3.794 -14.676 1.00 70.44 720 ASN A CA 1
ATOM 5759 C C . ASN A 1 720 ? 27.481 -2.637 -14.061 1.00 70.44 720 ASN A C 1
ATOM 5761 O O . ASN A 1 720 ? 28.336 -2.084 -14.746 1.00 70.44 720 ASN A O 1
ATOM 5765 N N . ARG A 1 721 ? 27.273 -2.305 -12.775 1.00 79.00 721 ARG A N 1
ATOM 5766 C CA . ARG A 1 721 ? 28.033 -1.264 -12.054 1.00 79.00 721 ARG A CA 1
ATOM 5767 C C . ARG A 1 721 ? 29.527 -1.579 -11.988 1.00 79.00 721 ARG A C 1
ATOM 5769 O O . ARG A 1 721 ? 30.340 -0.681 -12.190 1.00 79.00 721 ARG A O 1
ATOM 5776 N N . ILE A 1 722 ? 29.896 -2.825 -11.687 1.00 83.56 722 ILE A N 1
ATOM 5777 C CA . ILE A 1 722 ? 31.303 -3.253 -11.630 1.00 83.56 722 ILE A CA 1
ATOM 5778 C C . ILE A 1 722 ? 31.958 -3.054 -13.003 1.00 83.56 722 ILE A C 1
ATOM 5780 O O . ILE A 1 722 ? 33.025 -2.452 -13.098 1.00 83.56 722 ILE A O 1
ATOM 5784 N N . ILE A 1 723 ? 31.300 -3.485 -14.082 1.00 79.75 723 ILE A N 1
ATOM 5785 C CA . ILE A 1 723 ? 31.878 -3.392 -15.429 1.00 79.75 723 ILE A CA 1
ATOM 5786 C C . ILE A 1 723 ? 31.917 -1.939 -15.933 1.00 79.75 723 ILE A C 1
ATOM 5788 O O . ILE A 1 723 ? 32.941 -1.514 -16.478 1.00 79.75 723 ILE A O 1
ATOM 5792 N N . SER A 1 724 ? 30.865 -1.144 -15.716 1.00 73.44 724 SER A N 1
ATOM 5793 C CA . SER A 1 724 ? 30.813 0.251 -16.178 1.00 73.44 724 SER A CA 1
ATOM 5794 C C . SER A 1 724 ? 31.808 1.157 -15.449 1.00 73.44 724 SER A C 1
ATOM 5796 O O . SER A 1 724 ? 32.376 2.056 -16.067 1.00 73.44 724 SER A O 1
ATOM 5798 N N . THR A 1 725 ? 32.113 0.867 -14.180 1.00 79.88 725 THR A N 1
ATOM 5799 C CA . THR A 1 725 ? 33.097 1.607 -13.369 1.00 79.88 725 THR A CA 1
ATOM 5800 C C . THR A 1 725 ? 34.515 1.541 -13.956 1.00 79.88 725 THR A C 1
ATOM 5802 O O . THR A 1 725 ? 35.244 2.529 -13.897 1.00 79.88 725 THR A O 1
ATOM 5805 N N . HIS A 1 726 ? 34.908 0.408 -14.553 1.00 79.69 726 HIS A N 1
ATOM 5806 C CA . HIS A 1 726 ? 36.254 0.210 -15.126 1.00 79.69 726 HIS A CA 1
ATOM 5807 C C . HIS A 1 726 ? 36.339 0.443 -16.636 1.00 79.69 726 HIS A C 1
ATOM 5809 O O . HIS A 1 726 ? 37.434 0.627 -17.163 1.00 79.69 726 HIS A O 1
ATOM 5815 N N . THR A 1 727 ? 35.209 0.421 -17.347 1.00 70.56 727 THR A N 1
ATOM 5816 C CA . THR A 1 727 ? 35.173 0.572 -18.815 1.00 70.56 727 THR A CA 1
ATOM 5817 C C . THR A 1 727 ? 34.619 1.913 -19.291 1.00 70.56 727 THR A C 1
ATOM 5819 O O . THR A 1 727 ? 34.863 2.289 -20.434 1.00 70.56 727 THR A O 1
ATOM 5822 N N . GLY A 1 728 ? 33.838 2.615 -18.463 1.00 59.88 728 GLY A N 1
ATOM 5823 C CA . GLY A 1 728 ? 33.001 3.739 -18.896 1.00 59.88 728 GLY A CA 1
ATOM 5824 C C . GLY A 1 728 ? 31.828 3.332 -19.802 1.00 59.88 728 GLY A C 1
ATOM 5825 O O . GLY A 1 728 ? 31.097 4.201 -20.270 1.00 59.88 728 GLY A O 1
ATOM 5826 N N . ILE A 1 729 ? 31.640 2.032 -20.060 1.00 55.69 729 ILE A N 1
ATOM 5827 C CA . ILE A 1 729 ? 30.577 1.491 -20.908 1.00 55.69 729 ILE A CA 1
ATOM 5828 C C . ILE A 1 729 ? 29.403 1.104 -20.012 1.00 55.69 729 ILE A C 1
ATOM 5830 O O . ILE A 1 729 ? 29.509 0.195 -19.188 1.00 55.69 729 ILE A O 1
ATOM 5834 N N . ASP A 1 730 ? 28.264 1.765 -20.190 1.00 46.28 730 ASP A N 1
ATOM 5835 C CA . ASP A 1 730 ? 27.015 1.308 -19.592 1.00 46.28 730 ASP A CA 1
ATOM 5836 C C . ASP A 1 730 ? 26.509 0.074 -20.355 1.00 46.28 730 ASP A C 1
ATOM 5838 O O . ASP A 1 730 ? 26.076 0.170 -21.503 1.00 46.28 730 ASP A O 1
ATOM 5842 N N . LEU A 1 731 ? 26.574 -1.101 -19.724 1.00 46.31 731 LEU A N 1
ATOM 5843 C CA . LEU A 1 731 ? 26.077 -2.344 -20.319 1.00 46.31 731 LEU A CA 1
ATOM 5844 C C . LEU A 1 731 ? 24.550 -2.379 -20.463 1.00 46.31 731 LEU A C 1
ATOM 5846 O O . LEU A 1 731 ? 24.043 -3.172 -21.249 1.00 46.31 731 LEU A O 1
ATOM 5850 N N . SER A 1 732 ? 23.798 -1.503 -19.785 1.00 40.97 732 SER A N 1
ATOM 5851 C CA . SER A 1 732 ? 22.373 -1.332 -20.102 1.00 40.97 732 SER A CA 1
ATOM 5852 C C . SER A 1 732 ? 22.145 -0.651 -21.462 1.00 40.97 732 SER A C 1
ATOM 5854 O O . SER A 1 732 ? 21.059 -0.766 -22.022 1.00 40.97 732 SER A O 1
ATOM 5856 N N . ALA A 1 733 ? 23.186 -0.031 -22.035 1.00 38.97 733 ALA A N 1
ATOM 5857 C CA . ALA A 1 733 ? 23.209 0.541 -23.381 1.00 38.97 733 ALA A CA 1
ATOM 5858 C C . ALA A 1 733 ? 23.974 -0.326 -24.412 1.00 38.97 733 ALA A C 1
ATOM 5860 O O . ALA A 1 733 ? 24.210 0.118 -25.542 1.00 38.97 733 ALA A O 1
ATOM 5861 N N . SER A 1 734 ? 24.378 -1.564 -24.079 1.00 39.59 734 SER A N 1
ATOM 5862 C CA . SER A 1 734 ? 24.995 -2.461 -25.068 1.00 39.59 734 SER A CA 1
ATOM 5863 C C . SER A 1 734 ? 23.927 -3.091 -25.974 1.00 39.59 734 SER A C 1
ATOM 5865 O O . SER A 1 734 ? 23.305 -4.091 -25.620 1.00 39.59 734 SER A O 1
ATOM 5867 N N . ASN A 1 735 ? 23.733 -2.479 -27.149 1.00 46.06 735 ASN A N 1
ATOM 5868 C CA . ASN A 1 735 ? 22.755 -2.826 -28.193 1.00 46.06 735 ASN A CA 1
ATOM 5869 C C . ASN A 1 735 ? 22.965 -4.224 -28.827 1.00 46.06 735 ASN A C 1
ATOM 5871 O O . ASN A 1 735 ? 23.350 -4.340 -29.994 1.00 46.06 735 ASN A O 1
ATOM 5875 N N . HIS A 1 736 ? 22.694 -5.297 -28.085 1.00 52.78 736 HIS A N 1
ATOM 5876 C CA . HIS A 1 736 ? 22.557 -6.647 -28.635 1.00 52.78 736 HIS A CA 1
ATOM 5877 C C . HIS A 1 736 ? 21.168 -7.205 -28.335 1.00 52.78 736 HIS A C 1
ATOM 5879 O O . HIS A 1 736 ? 20.841 -7.573 -27.208 1.00 52.78 736 HIS A O 1
ATOM 5885 N N . ILE A 1 737 ? 20.348 -7.269 -29.385 1.00 59.94 737 ILE A N 1
ATOM 5886 C CA . ILE A 1 737 ? 19.012 -7.859 -29.341 1.00 59.94 737 ILE A CA 1
ATOM 5887 C C . ILE A 1 737 ? 19.149 -9.357 -29.049 1.00 59.94 737 ILE A C 1
ATOM 5889 O O . ILE A 1 737 ? 19.891 -10.070 -29.727 1.00 59.94 737 ILE A O 1
ATOM 5893 N N . ALA A 1 738 ? 18.390 -9.851 -28.070 1.00 64.81 738 ALA A N 1
ATOM 5894 C CA . ALA A 1 738 ? 18.294 -11.276 -27.780 1.00 64.81 738 ALA A CA 1
ATOM 5895 C C . ALA A 1 738 ? 17.510 -12.005 -28.891 1.00 64.81 738 ALA A C 1
ATOM 5897 O O . ALA A 1 738 ? 16.278 -12.132 -28.857 1.00 64.81 738 ALA A O 1
ATOM 5898 N N . LEU A 1 739 ? 18.248 -12.467 -29.899 1.00 72.00 739 LEU A N 1
ATOM 5899 C CA . LEU A 1 739 ? 17.737 -13.324 -30.964 1.00 72.00 739 LEU A CA 1
ATOM 5900 C C . LEU A 1 739 ? 17.680 -14.791 -30.508 1.00 72.00 739 LEU A C 1
ATOM 5902 O O . LEU A 1 739 ? 18.517 -15.235 -29.715 1.00 72.00 739 LEU A O 1
ATOM 5906 N N . ASN A 1 740 ? 16.724 -15.559 -31.026 1.00 75.25 740 ASN A N 1
ATOM 5907 C CA . ASN A 1 740 ? 16.715 -17.024 -30.947 1.00 75.25 740 ASN A CA 1
ATOM 5908 C C . ASN A 1 740 ? 17.438 -17.651 -32.163 1.00 75.25 740 ASN A C 1
ATOM 5910 O O . ASN A 1 740 ? 17.921 -16.937 -33.042 1.00 75.25 740 ASN A O 1
ATOM 5914 N N . ASP A 1 741 ? 17.566 -18.980 -32.210 1.00 70.62 741 ASP A N 1
ATOM 5915 C CA . ASP A 1 741 ? 18.306 -19.652 -33.291 1.00 70.62 741 ASP A CA 1
ATOM 5916 C C . ASP A 1 741 ? 17.602 -19.582 -34.653 1.00 70.62 741 ASP A C 1
ATOM 5918 O O . ASP A 1 741 ? 18.270 -19.404 -35.668 1.00 70.62 741 ASP A O 1
ATOM 5922 N N . ALA A 1 742 ? 16.267 -19.634 -34.690 1.00 72.12 742 ALA A N 1
ATOM 5923 C CA . ALA A 1 742 ? 15.511 -19.474 -35.934 1.00 72.12 742 ALA A CA 1
ATOM 5924 C C . ALA A 1 742 ? 15.666 -18.052 -36.505 1.00 72.12 742 ALA A C 1
ATOM 5926 O O . ALA A 1 742 ? 15.921 -17.882 -37.691 1.00 72.12 742 ALA A O 1
ATOM 5927 N N . GLU A 1 743 ? 15.604 -17.039 -35.641 1.00 79.69 743 GLU A N 1
ATOM 5928 C CA . GLU A 1 743 ? 15.844 -15.628 -35.964 1.00 79.69 743 GLU A CA 1
ATOM 5929 C C . GLU A 1 743 ? 17.277 -15.376 -36.468 1.00 79.69 743 GLU A C 1
ATOM 5931 O O . GLU A 1 743 ? 17.471 -14.650 -37.444 1.00 79.69 743 GLU A O 1
ATOM 5936 N N . ARG A 1 744 ? 18.286 -16.004 -35.842 1.00 79.00 744 ARG A N 1
ATOM 5937 C CA . ARG A 1 744 ? 19.685 -15.960 -36.308 1.00 79.00 744 ARG A CA 1
ATOM 5938 C C . ARG A 1 744 ? 19.849 -16.574 -37.697 1.00 79.00 744 ARG A C 1
ATOM 5940 O O . ARG A 1 744 ? 20.525 -15.981 -38.535 1.00 79.00 744 ARG A O 1
ATOM 5947 N N . ASN A 1 745 ? 19.247 -17.740 -37.928 1.00 80.12 745 ASN A N 1
ATOM 5948 C CA . ASN A 1 745 ? 19.324 -18.435 -39.212 1.00 80.12 745 ASN A CA 1
ATOM 5949 C C . ASN A 1 745 ? 18.614 -17.633 -40.310 1.00 80.12 745 ASN A C 1
ATOM 5951 O O . ASN A 1 745 ? 19.192 -17.421 -41.371 1.00 80.12 745 ASN A O 1
ATOM 5955 N N . TRP A 1 746 ? 17.430 -17.084 -40.019 1.00 87.81 746 TRP A N 1
ATOM 5956 C CA . TRP A 1 746 ? 16.682 -16.254 -40.963 1.00 87.81 746 TRP A CA 1
ATOM 5957 C C . TRP A 1 746 ? 17.495 -15.031 -41.420 1.00 87.81 746 TRP A C 1
ATOM 5959 O O . TRP A 1 746 ? 17.603 -14.790 -42.619 1.00 87.81 746 TRP A O 1
ATOM 5969 N N . ILE A 1 747 ? 18.146 -14.312 -40.493 1.00 84.38 747 ILE A N 1
ATOM 5970 C CA . ILE A 1 747 ? 19.043 -13.180 -40.813 1.00 84.38 747 ILE A CA 1
ATOM 5971 C C . ILE A 1 747 ? 20.273 -13.629 -41.615 1.00 84.38 747 ILE A C 1
ATOM 5973 O O . ILE A 1 747 ? 20.750 -12.892 -42.477 1.00 84.38 747 ILE A O 1
ATOM 5977 N N . ALA A 1 748 ? 20.808 -14.823 -41.346 1.00 79.25 748 ALA A N 1
ATOM 5978 C CA . ALA A 1 748 ? 21.943 -15.359 -42.093 1.00 79.25 748 ALA A CA 1
ATOM 5979 C C . ALA A 1 748 ? 21.582 -15.693 -43.553 1.00 79.25 748 ALA A C 1
ATOM 5981 O O . ALA A 1 748 ? 22.421 -15.503 -44.432 1.00 79.25 748 ALA A O 1
ATOM 5982 N N . GLU A 1 749 ? 20.349 -16.140 -43.803 1.00 83.94 749 GLU A N 1
ATOM 5983 C CA . GLU A 1 749 ? 19.809 -16.439 -45.136 1.00 83.94 749 GLU A CA 1
ATOM 5984 C C . GLU A 1 749 ? 19.333 -15.176 -45.883 1.00 83.94 749 GLU A C 1
ATOM 5986 O O . GLU A 1 749 ? 19.505 -15.079 -47.097 1.00 83.94 749 GLU A O 1
ATOM 5991 N N . HIS A 1 750 ? 18.805 -14.175 -45.168 1.00 88.56 750 HIS A N 1
ATOM 5992 C CA . HIS A 1 750 ? 18.170 -12.972 -45.729 1.00 88.56 750 HIS A CA 1
ATOM 5993 C C . HIS A 1 750 ? 18.951 -11.693 -45.387 1.00 88.56 750 HIS A C 1
ATOM 5995 O O . HIS A 1 750 ? 18.414 -10.735 -44.834 1.00 88.56 750 HIS A O 1
ATOM 6001 N N . ARG A 1 751 ? 20.251 -11.677 -45.710 1.00 83.94 751 ARG A N 1
ATOM 6002 C CA . ARG A 1 751 ? 21.179 -10.590 -45.339 1.00 83.94 751 ARG A CA 1
ATOM 6003 C C . ARG A 1 751 ? 20.839 -9.209 -45.894 1.00 83.94 751 ARG A C 1
ATOM 6005 O O . ARG A 1 751 ? 21.199 -8.216 -45.261 1.00 83.94 751 ARG A O 1
ATOM 6012 N N . THR A 1 752 ? 20.172 -9.150 -47.042 1.00 91.81 752 THR A N 1
ATOM 6013 C CA . THR A 1 752 ? 19.851 -7.906 -47.749 1.00 91.81 752 THR A CA 1
ATOM 6014 C C . THR A 1 752 ? 18.335 -7.748 -47.861 1.00 91.81 752 THR A C 1
ATOM 6016 O O . THR A 1 752 ? 17.657 -8.647 -48.351 1.00 91.81 752 THR A O 1
ATOM 6019 N N . ILE A 1 753 ? 17.811 -6.596 -47.436 1.00 94.25 753 ILE A N 1
ATOM 6020 C CA . ILE A 1 753 ? 16.385 -6.242 -47.481 1.00 94.25 753 ILE A CA 1
ATOM 6021 C C . ILE A 1 753 ? 16.213 -5.050 -48.427 1.00 94.25 753 ILE A C 1
ATOM 6023 O O . ILE A 1 753 ? 16.783 -3.983 -48.184 1.00 94.25 753 ILE A O 1
ATOM 6027 N N . ARG A 1 754 ? 15.432 -5.198 -49.503 1.00 93.81 754 ARG A N 1
ATOM 6028 C CA . ARG A 1 754 ? 15.192 -4.108 -50.465 1.00 93.81 754 ARG A CA 1
ATOM 6029 C C . ARG A 1 754 ? 14.031 -3.237 -49.997 1.00 93.81 754 ARG A C 1
ATOM 6031 O O . ARG A 1 754 ? 12.918 -3.733 -49.809 1.00 93.81 754 ARG A O 1
ATOM 6038 N N . LEU A 1 755 ? 14.290 -1.944 -49.816 1.00 93.00 755 LEU A N 1
ATOM 6039 C CA . LEU A 1 755 ? 13.300 -0.984 -49.333 1.00 93.00 755 LEU A CA 1
ATOM 6040 C C . LEU A 1 755 ? 12.620 -0.267 -50.502 1.00 93.00 755 LEU A C 1
ATOM 6042 O O . LEU A 1 755 ? 13.293 0.392 -51.293 1.00 93.00 755 LEU A O 1
ATOM 6046 N N . GLY A 1 756 ? 11.297 -0.346 -50.583 1.00 90.00 756 GLY A N 1
ATOM 6047 C CA . GLY A 1 756 ? 10.495 0.539 -51.422 1.00 90.00 756 GLY A CA 1
ATOM 6048 C C . GLY A 1 756 ? 10.242 1.829 -50.655 1.00 90.00 756 GLY A C 1
ATOM 6049 O O . GLY A 1 756 ? 9.644 1.786 -49.583 1.00 90.00 756 GLY A O 1
ATOM 6050 N N . VAL A 1 757 ? 10.738 2.948 -51.175 1.00 86.56 757 VAL A N 1
ATOM 6051 C CA . VAL A 1 757 ? 10.758 4.239 -50.473 1.00 86.56 757 VAL A CA 1
ATOM 6052 C C . VAL A 1 757 ? 9.916 5.272 -51.210 1.00 86.56 757 VAL A C 1
ATOM 6054 O O . VAL A 1 757 ? 9.883 5.262 -52.443 1.00 86.56 757 VAL A O 1
ATOM 6057 N N . ASP A 1 758 ? 9.258 6.181 -50.489 1.00 81.88 758 ASP A N 1
ATOM 6058 C CA . ASP A 1 758 ? 8.722 7.385 -51.136 1.00 81.88 758 ASP A CA 1
ATOM 6059 C C . ASP A 1 758 ? 9.885 8.363 -51.354 1.00 81.88 758 ASP A C 1
ATOM 6061 O O . ASP A 1 758 ? 10.576 8.775 -50.424 1.00 81.88 758 ASP A O 1
ATOM 6065 N N . SER A 1 759 ? 10.157 8.696 -52.615 1.00 74.62 759 SER A N 1
ATOM 6066 C CA . SER A 1 759 ? 11.299 9.540 -52.972 1.00 74.62 759 SER A CA 1
ATOM 6067 C C . SER A 1 759 ? 11.056 11.031 -52.704 1.00 74.62 759 SER A C 1
ATOM 6069 O O . SER A 1 759 ? 12.006 11.810 -52.800 1.00 74.62 759 SER A O 1
ATOM 6071 N N . ALA A 1 760 ? 9.824 11.437 -52.371 1.00 73.69 760 ALA A N 1
ATOM 6072 C CA . ALA A 1 760 ? 9.407 12.838 -52.317 1.00 73.69 760 ALA A CA 1
ATOM 6073 C C . ALA A 1 760 ? 8.538 13.204 -51.092 1.00 73.69 760 ALA A C 1
ATOM 6075 O O . ALA A 1 760 ? 7.734 14.134 -51.180 1.00 73.69 760 ALA A O 1
ATOM 6076 N N . TRP A 1 761 ? 8.707 12.531 -49.945 1.00 76.50 761 TRP A N 1
ATOM 6077 C CA . TRP A 1 761 ? 7.865 12.722 -48.752 1.00 76.50 761 TRP A CA 1
ATOM 6078 C C . TRP A 1 761 ? 8.624 13.195 -47.485 1.00 76.50 761 TRP A C 1
ATOM 6080 O O . TRP A 1 761 ? 8.598 12.547 -46.428 1.00 76.50 761 TRP A O 1
ATOM 6090 N N . PRO A 1 762 ? 9.314 14.354 -47.532 1.00 79.81 762 PRO A N 1
ATOM 6091 C CA . PRO A 1 762 ? 9.953 14.921 -46.352 1.00 79.81 762 PRO A CA 1
ATOM 6092 C C . PRO A 1 762 ? 8.910 15.410 -45.318 1.00 79.81 762 PRO A C 1
ATOM 6094 O O . PRO A 1 762 ? 7.817 15.836 -45.689 1.00 79.81 762 PRO A O 1
ATOM 6097 N N . PRO A 1 763 ? 9.227 15.395 -44.008 1.00 80.31 763 PRO A N 1
ATOM 6098 C CA . PRO A 1 763 ? 10.483 14.952 -43.405 1.00 80.31 763 PRO A CA 1
ATOM 6099 C C . PRO A 1 763 ? 10.535 13.436 -43.121 1.00 80.31 763 PRO A C 1
ATOM 6101 O O . PRO A 1 763 ? 11.432 12.995 -42.405 1.00 80.31 763 PRO A O 1
ATOM 6104 N N . PHE A 1 764 ? 9.587 12.626 -43.611 1.00 81.81 764 PHE A N 1
ATOM 6105 C CA . PHE A 1 764 ? 9.518 11.198 -43.280 1.00 81.81 764 PHE A CA 1
ATOM 6106 C C . PHE A 1 764 ? 10.510 10.357 -44.066 1.00 81.81 764 PHE A C 1
ATOM 6108 O O . PHE A 1 764 ? 11.380 9.733 -43.459 1.00 81.81 764 PHE A O 1
ATOM 6115 N N . GLU A 1 765 ? 10.415 10.378 -45.386 1.00 83.25 765 GLU A N 1
ATOM 6116 C CA . GLU A 1 765 ? 11.373 9.736 -46.274 1.00 83.25 765 GLU A CA 1
ATOM 6117 C C . GLU A 1 765 ? 11.408 10.440 -47.626 1.00 83.25 765 GLU A C 1
ATOM 6119 O O . GLU A 1 765 ? 10.381 10.836 -48.170 1.00 83.25 765 GLU A O 1
ATOM 6124 N N . TYR A 1 766 ? 12.614 10.660 -48.138 1.00 80.38 766 TYR A N 1
ATOM 6125 C CA . TYR A 1 766 ? 12.843 11.214 -49.462 1.00 80.38 766 TYR A CA 1
ATOM 6126 C C . TYR A 1 766 ? 14.263 10.889 -49.936 1.00 80.38 766 TYR A C 1
ATOM 6128 O O . TYR A 1 766 ? 15.111 10.415 -49.171 1.00 80.38 766 TYR A O 1
ATOM 6136 N N . VAL A 1 767 ? 14.535 11.164 -51.210 1.00 78.38 767 VAL A N 1
ATOM 6137 C CA . VAL A 1 767 ? 15.894 11.143 -51.759 1.00 78.38 767 VAL A CA 1
ATOM 6138 C C . VAL A 1 767 ? 16.375 12.582 -51.896 1.00 78.38 767 VAL A C 1
ATOM 6140 O O . VAL A 1 767 ? 15.739 13.392 -52.571 1.00 78.38 767 VAL A O 1
ATOM 6143 N N . ASP A 1 768 ? 17.471 12.933 -51.227 1.00 72.56 768 ASP A N 1
ATOM 6144 C CA . ASP A 1 768 ? 18.007 14.293 -51.295 1.00 72.56 768 ASP A CA 1
ATOM 6145 C C . ASP A 1 768 ? 18.795 14.564 -52.590 1.00 72.56 768 ASP A C 1
ATOM 6147 O O . ASP A 1 768 ? 19.060 13.673 -53.399 1.00 72.56 768 ASP A O 1
ATOM 6151 N N . GLY A 1 769 ? 19.196 15.823 -52.796 1.00 65.62 769 GLY A N 1
ATOM 6152 C CA . GLY A 1 769 ? 19.915 16.260 -54.000 1.00 65.62 769 GLY A CA 1
ATOM 6153 C C . GLY A 1 769 ? 21.301 15.629 -54.213 1.00 65.62 769 GLY A C 1
ATOM 6154 O O . GLY A 1 769 ? 21.912 15.885 -55.248 1.00 65.62 769 GLY A O 1
ATOM 6155 N N . SER A 1 770 ? 21.806 14.825 -53.268 1.00 68.38 770 SER A N 1
ATOM 6156 C CA . SER A 1 770 ? 23.019 14.010 -53.426 1.00 68.38 770 SER A CA 1
ATOM 6157 C C . SER A 1 770 ? 22.734 12.547 -53.799 1.00 68.38 770 SER A C 1
ATOM 6159 O O . SER A 1 770 ? 23.670 11.783 -54.031 1.00 68.38 770 SER A O 1
ATOM 6161 N N . GLY A 1 771 ? 21.457 12.156 -53.882 1.00 67.38 771 GLY A N 1
ATOM 6162 C CA . GLY A 1 771 ? 21.022 10.783 -54.135 1.00 67.38 771 GLY A CA 1
ATOM 6163 C C . GLY A 1 771 ? 20.971 9.901 -52.883 1.00 67.38 771 GLY A C 1
ATOM 6164 O O . GLY A 1 771 ? 20.839 8.687 -53.017 1.00 67.38 771 GLY A O 1
ATOM 6165 N N . GLN A 1 772 ? 21.090 10.470 -51.677 1.00 79.75 772 GLN A N 1
ATOM 6166 C CA . GLN A 1 772 ? 21.026 9.708 -50.426 1.00 79.75 772 GLN A CA 1
ATOM 6167 C C . GLN A 1 772 ? 19.593 9.586 -49.896 1.00 79.75 772 GLN A C 1
ATOM 6169 O O . GLN A 1 772 ? 18.760 10.473 -50.083 1.00 79.75 772 GLN A O 1
ATOM 6174 N N . TYR A 1 773 ? 19.315 8.459 -49.235 1.00 86.25 773 TYR A N 1
ATOM 6175 C CA . TYR A 1 773 ? 18.047 8.203 -48.555 1.00 86.25 773 TYR A CA 1
ATOM 6176 C C . TYR A 1 773 ? 18.023 8.903 -47.195 1.00 86.25 773 TYR A C 1
ATOM 6178 O O . TYR A 1 773 ? 18.792 8.554 -46.295 1.00 86.25 773 TYR A O 1
ATOM 6186 N N . SER A 1 774 ? 17.125 9.877 -47.065 1.00 82.44 774 SER A N 1
ATOM 6187 C CA . SER A 1 774 ? 17.112 10.866 -45.990 1.00 82.44 774 SER A CA 1
ATOM 6188 C C . SER A 1 774 ? 15.698 11.036 -45.413 1.00 82.44 774 SER A C 1
ATOM 6190 O O . SER A 1 774 ? 14.698 10.795 -46.087 1.00 82.44 774 SER A O 1
ATOM 6192 N N . GLY A 1 775 ? 15.605 11.421 -44.138 1.00 84.69 775 GLY A N 1
ATOM 6193 C CA . GLY A 1 775 ? 14.344 11.603 -43.406 1.00 84.69 775 GLY A CA 1
ATOM 6194 C C . GLY A 1 775 ? 14.270 10.834 -42.080 1.00 84.69 775 GLY A C 1
ATOM 6195 O O . GLY A 1 775 ? 15.174 10.081 -41.706 1.00 84.69 775 GLY A O 1
ATOM 6196 N N . LEU A 1 776 ? 13.161 11.013 -41.360 1.00 85.62 776 LEU A N 1
ATOM 6197 C CA . LEU A 1 776 ? 12.869 10.341 -40.092 1.00 85.62 776 LEU A CA 1
ATOM 6198 C C . LEU A 1 776 ? 12.901 8.815 -40.235 1.00 85.62 776 LEU A C 1
ATOM 6200 O O . LEU A 1 776 ? 13.600 8.150 -39.472 1.00 85.62 776 LEU A O 1
ATOM 6204 N N . ALA A 1 777 ? 12.185 8.248 -41.211 1.00 89.31 777 ALA A N 1
ATOM 6205 C CA . ALA A 1 777 ? 12.154 6.807 -41.447 1.00 89.31 777 ALA A CA 1
ATOM 6206 C C . ALA A 1 777 ? 13.549 6.272 -41.804 1.00 89.31 777 ALA A C 1
ATOM 6208 O O . ALA A 1 777 ? 13.951 5.245 -41.260 1.00 89.31 777 ALA A O 1
ATOM 6209 N N . ALA A 1 778 ? 14.332 7.003 -42.608 1.00 89.31 778 ALA A N 1
ATOM 6210 C CA . ALA A 1 778 ? 15.724 6.662 -42.903 1.00 89.31 778 ALA A CA 1
ATOM 6211 C C . ALA A 1 778 ? 16.595 6.577 -41.632 1.00 89.31 778 ALA A C 1
ATOM 6213 O O . ALA A 1 778 ? 17.362 5.626 -41.475 1.00 89.31 778 ALA A O 1
ATOM 6214 N N . GLY A 1 779 ? 16.416 7.497 -40.677 1.00 88.12 779 GLY A N 1
ATOM 6215 C CA . GLY A 1 779 ? 17.092 7.448 -39.375 1.00 88.12 779 GLY A CA 1
ATOM 6216 C C . GLY A 1 779 ? 16.754 6.196 -38.552 1.00 88.12 779 GLY A C 1
ATOM 6217 O O . GLY A 1 779 ? 17.648 5.593 -37.955 1.00 88.12 779 GLY A O 1
ATOM 6218 N N . TYR A 1 780 ? 15.492 5.747 -38.567 1.00 91.25 780 TYR A N 1
ATOM 6219 C CA . TYR A 1 780 ? 15.106 4.468 -37.953 1.00 91.25 780 TYR A CA 1
ATOM 6220 C C . TYR A 1 780 ? 15.686 3.269 -38.716 1.00 91.25 780 TYR A C 1
ATOM 6222 O O . TYR A 1 780 ? 16.234 2.369 -38.087 1.00 91.25 780 TYR A O 1
ATOM 6230 N N . ILE A 1 781 ? 15.647 3.259 -40.051 1.00 92.62 781 ILE A N 1
ATOM 6231 C CA . ILE A 1 781 ? 16.241 2.191 -40.874 1.00 92.62 781 ILE A CA 1
ATOM 6232 C C . ILE A 1 781 ? 17.733 2.005 -40.565 1.00 92.62 781 ILE A C 1
ATOM 6234 O O . ILE A 1 781 ? 18.172 0.876 -40.351 1.00 92.62 781 ILE A O 1
ATOM 6238 N N . GLN A 1 782 ? 18.504 3.091 -40.445 1.00 88.94 782 GLN A N 1
ATOM 6239 C CA . GLN A 1 782 ? 19.915 3.029 -40.040 1.00 88.94 782 GLN A CA 1
ATOM 6240 C C . GLN A 1 782 ? 20.087 2.426 -38.632 1.00 88.94 782 GLN A C 1
ATOM 6242 O O . GLN A 1 782 ? 20.962 1.583 -38.411 1.00 88.94 782 GLN A O 1
ATOM 6247 N N . ALA A 1 783 ? 19.229 2.819 -37.683 1.00 86.75 783 ALA A N 1
ATOM 6248 C CA . ALA A 1 783 ? 19.236 2.309 -36.313 1.00 86.75 783 ALA A CA 1
ATOM 6249 C C . ALA A 1 783 ? 18.885 0.810 -36.221 1.00 86.75 783 ALA A C 1
ATOM 6251 O O . ALA A 1 783 ? 19.448 0.112 -35.372 1.00 86.75 783 ALA A O 1
ATOM 6252 N N . LEU A 1 784 ? 17.995 0.308 -37.088 1.00 90.25 784 LEU A N 1
ATOM 6253 C CA . LEU A 1 784 ? 17.598 -1.106 -37.159 1.00 90.25 784 LEU A CA 1
ATOM 6254 C C . LEU A 1 784 ? 18.625 -1.961 -37.913 1.00 90.25 784 LEU A C 1
ATOM 6256 O O . LEU A 1 784 ? 19.026 -3.003 -37.400 1.00 90.25 784 LEU A O 1
ATOM 6260 N N . SER A 1 785 ? 19.103 -1.504 -39.076 1.00 87.12 785 SER A N 1
ATOM 6261 C CA . SER A 1 785 ? 20.152 -2.163 -39.874 1.00 87.12 785 SER A CA 1
ATOM 6262 C C . SER A 1 785 ? 21.390 -2.470 -39.023 1.00 87.12 785 SER A C 1
ATOM 6264 O O . SER A 1 785 ? 21.843 -3.616 -38.960 1.00 87.12 785 SER A O 1
ATOM 6266 N N . LYS A 1 786 ? 21.861 -1.480 -38.250 1.00 81.88 786 LYS A N 1
ATOM 6267 C CA . LYS A 1 786 ? 22.995 -1.623 -37.325 1.00 81.88 786 LYS A CA 1
ATOM 6268 C C . LYS A 1 786 ? 22.751 -2.621 -36.184 1.00 81.88 786 LYS A C 1
ATOM 6270 O O . LYS A 1 786 ? 23.701 -3.247 -35.721 1.00 81.88 786 LYS A O 1
ATOM 6275 N N . ARG A 1 787 ? 21.512 -2.743 -35.692 1.00 83.31 787 ARG A N 1
ATOM 6276 C CA . ARG A 1 787 ? 21.153 -3.635 -34.572 1.00 83.31 787 ARG A CA 1
ATOM 6277 C C . ARG A 1 787 ? 20.882 -5.076 -35.009 1.00 83.31 787 ARG A C 1
ATOM 6279 O O . ARG A 1 787 ? 21.125 -5.991 -34.227 1.00 83.31 787 ARG A O 1
ATOM 6286 N N . LEU A 1 788 ? 20.377 -5.270 -36.229 1.00 84.88 788 LEU A N 1
ATOM 6287 C CA . LEU A 1 788 ? 20.025 -6.578 -36.789 1.00 84.88 788 LEU A CA 1
ATOM 6288 C C . LEU A 1 788 ? 21.125 -7.200 -37.666 1.00 84.88 788 LEU A C 1
ATOM 6290 O O . LEU A 1 788 ? 20.980 -8.358 -38.042 1.00 84.88 788 LEU A O 1
ATOM 6294 N N . ASP A 1 789 ? 22.219 -6.484 -37.966 1.00 82.88 789 ASP A N 1
ATOM 6295 C CA . ASP A 1 789 ? 23.298 -6.964 -38.857 1.00 82.88 789 ASP A CA 1
ATOM 6296 C C . ASP A 1 789 ? 22.760 -7.281 -40.278 1.00 82.88 789 ASP A C 1
ATOM 6298 O O . ASP A 1 789 ? 23.156 -8.257 -40.922 1.00 82.88 789 ASP A O 1
ATOM 6302 N N . LEU A 1 790 ? 21.812 -6.445 -40.736 1.00 87.25 790 LEU A N 1
ATOM 6303 C CA . LEU A 1 790 ? 21.102 -6.524 -42.020 1.00 87.25 790 LEU A CA 1
ATOM 6304 C C . LEU A 1 790 ? 21.442 -5.328 -42.914 1.00 87.25 790 LEU A C 1
ATOM 6306 O O . LEU A 1 790 ? 21.415 -4.180 -42.464 1.00 87.25 790 LEU A O 1
ATOM 6310 N N . GLU A 1 791 ? 21.672 -5.581 -44.197 1.00 90.12 791 GLU A N 1
ATOM 6311 C CA . GLU A 1 791 ? 21.882 -4.552 -45.214 1.00 90.12 791 GLU A CA 1
ATOM 6312 C C . GLU A 1 791 ? 20.527 -4.111 -45.794 1.00 90.12 791 GLU A C 1
ATOM 6314 O O . GLU A 1 791 ? 19.871 -4.858 -46.516 1.00 90.12 791 GLU A O 1
ATOM 6319 N N . MET A 1 792 ? 20.066 -2.906 -45.452 1.00 91.94 792 MET A N 1
ATOM 6320 C CA . MET A 1 792 ? 18.752 -2.401 -45.872 1.00 91.94 792 MET A CA 1
ATOM 6321 C C . MET A 1 792 ? 18.926 -1.366 -46.994 1.00 91.94 792 MET A C 1
ATOM 6323 O O . MET A 1 792 ? 19.383 -0.254 -46.733 1.00 91.94 792 MET A O 1
ATOM 6327 N N . ILE A 1 793 ? 18.600 -1.738 -48.239 1.00 89.25 793 ILE A N 1
ATOM 6328 C CA . ILE A 1 793 ? 18.966 -0.976 -49.449 1.00 89.25 793 ILE A CA 1
ATOM 6329 C C . ILE A 1 793 ? 17.734 -0.324 -50.110 1.00 89.25 793 ILE A C 1
ATOM 6331 O O . ILE A 1 793 ? 16.875 -1.048 -50.629 1.00 89.25 793 ILE A O 1
ATOM 6335 N N . PRO A 1 794 ? 17.647 1.018 -50.165 1.00 88.38 794 PRO A N 1
ATOM 6336 C CA . PRO A 1 794 ? 16.560 1.742 -50.831 1.00 88.38 794 PRO A CA 1
ATOM 6337 C C . PRO A 1 794 ? 16.552 1.587 -52.361 1.00 88.38 794 PRO A C 1
ATOM 6339 O O . PRO A 1 794 ? 17.582 1.676 -53.026 1.00 88.38 794 PRO A O 1
ATOM 6342 N N . GLN A 1 795 ? 15.359 1.378 -52.925 1.00 86.88 795 GLN A N 1
ATOM 6343 C CA . GLN A 1 795 ? 15.108 1.248 -54.363 1.00 86.88 795 GLN A CA 1
ATOM 6344 C C . GLN A 1 795 ? 14.638 2.586 -54.952 1.00 86.88 795 GLN A C 1
ATOM 6346 O O . GLN A 1 795 ? 13.448 2.847 -55.096 1.00 86.88 795 GLN A O 1
ATOM 6351 N N . HIS A 1 796 ? 15.594 3.441 -55.313 1.00 77.56 796 HIS A N 1
ATOM 6352 C CA . HIS A 1 796 ? 15.359 4.833 -55.733 1.00 77.56 796 HIS A CA 1
ATOM 6353 C C . HIS A 1 796 ? 14.675 5.035 -57.102 1.00 77.56 796 HIS A C 1
ATOM 6355 O O . HIS A 1 796 ? 14.475 6.172 -57.518 1.00 77.56 796 HIS A O 1
ATOM 6361 N N . HIS A 1 797 ? 14.391 3.965 -57.847 1.00 78.00 797 HIS A N 1
ATOM 6362 C CA . HIS A 1 797 ? 13.906 4.041 -59.232 1.00 78.00 797 HIS A CA 1
ATOM 6363 C C . HIS A 1 797 ? 12.391 3.816 -59.375 1.00 78.00 797 HIS A C 1
ATOM 6365 O O . HIS A 1 797 ? 11.875 3.896 -60.487 1.00 78.00 797 HIS A O 1
ATOM 6371 N N . LEU A 1 798 ? 11.695 3.524 -58.272 1.00 79.31 798 LEU A N 1
ATOM 6372 C CA . LEU A 1 798 ? 10.262 3.237 -58.237 1.00 79.31 798 LEU A CA 1
ATOM 6373 C C . LEU A 1 798 ? 9.488 4.449 -57.708 1.00 79.31 798 LEU A C 1
ATOM 6375 O O . LEU A 1 798 ? 9.893 5.077 -56.730 1.00 79.31 798 LEU A O 1
ATOM 6379 N N . THR A 1 799 ? 8.332 4.747 -58.300 1.00 79.50 799 THR A N 1
ATOM 6380 C CA . THR A 1 799 ? 7.338 5.622 -57.658 1.00 79.50 799 THR A CA 1
ATOM 6381 C C . THR A 1 799 ? 6.665 4.901 -56.486 1.00 79.50 799 THR A C 1
ATOM 6383 O O . THR A 1 799 ? 6.635 3.672 -56.434 1.00 79.50 799 THR A O 1
ATOM 6386 N N . TRP A 1 800 ? 6.042 5.636 -55.560 1.00 81.00 800 TRP A N 1
ATOM 6387 C CA . TRP A 1 800 ? 5.342 5.039 -54.411 1.00 81.00 800 TRP A CA 1
ATOM 6388 C C . TRP A 1 800 ? 4.275 3.996 -54.811 1.00 81.00 800 TRP A C 1
ATOM 6390 O O . TRP A 1 800 ? 4.171 2.925 -54.210 1.00 81.00 800 TRP A O 1
ATOM 6400 N N . GLY A 1 801 ? 3.520 4.262 -55.884 1.00 79.31 801 GLY A N 1
ATOM 6401 C CA . GLY A 1 801 ? 2.530 3.322 -56.420 1.00 79.31 801 GLY A CA 1
ATOM 6402 C C . GLY A 1 801 ? 3.141 2.068 -57.061 1.00 79.31 801 GLY A C 1
ATOM 6403 O O . GLY A 1 801 ? 2.508 1.011 -57.061 1.00 79.31 801 GLY A O 1
ATOM 6404 N N . GLU A 1 802 ? 4.365 2.160 -57.582 1.00 83.12 802 GLU A N 1
ATOM 6405 C CA . GLU A 1 802 ? 5.132 1.013 -58.079 1.00 83.12 802 GLU A CA 1
ATOM 6406 C C . GLU A 1 802 ? 5.781 0.241 -56.928 1.00 83.12 802 GLU A C 1
ATOM 6408 O O . GLU A 1 802 ? 5.717 -0.981 -56.933 1.00 83.12 802 GLU A O 1
ATOM 6413 N N . ALA A 1 803 ? 6.295 0.917 -55.896 1.00 86.56 803 ALA A N 1
ATOM 6414 C CA . ALA A 1 803 ? 6.867 0.294 -54.701 1.00 86.56 803 ALA A CA 1
ATOM 6415 C C . ALA A 1 803 ? 5.847 -0.575 -53.937 1.00 86.56 803 ALA A C 1
ATOM 6417 O O . ALA A 1 803 ? 6.174 -1.687 -53.516 1.00 86.56 803 ALA A O 1
ATOM 6418 N N . ILE A 1 804 ? 4.590 -0.123 -53.817 1.00 85.94 804 ILE A N 1
ATOM 6419 C CA . ILE A 1 804 ? 3.503 -0.932 -53.235 1.00 85.94 804 ILE A CA 1
ATOM 6420 C C . ILE A 1 804 ? 3.241 -2.193 -54.076 1.00 85.94 804 ILE A C 1
ATOM 6422 O O . ILE A 1 804 ? 3.134 -3.284 -53.517 1.00 85.94 804 ILE A O 1
ATOM 6426 N N . LYS A 1 805 ? 3.179 -2.067 -55.410 1.00 85.50 805 LYS A N 1
ATOM 6427 C CA . LYS A 1 805 ? 2.969 -3.205 -56.326 1.00 85.50 805 LYS A CA 1
ATOM 6428 C C . LYS A 1 805 ? 4.169 -4.153 -56.371 1.00 85.50 805 LYS A C 1
ATOM 6430 O O . LYS A 1 805 ? 3.988 -5.357 -56.520 1.00 85.50 805 LYS A O 1
ATOM 6435 N N . ALA A 1 806 ? 5.383 -3.631 -56.250 1.00 87.31 806 ALA A N 1
ATOM 6436 C CA . ALA A 1 806 ? 6.617 -4.402 -56.167 1.00 87.31 806 ALA A CA 1
ATOM 6437 C C . ALA A 1 806 ? 6.616 -5.289 -54.910 1.00 87.31 806 ALA A C 1
ATOM 6439 O O . ALA A 1 806 ? 6.884 -6.487 -55.006 1.00 87.31 806 ALA A O 1
ATOM 6440 N N . LEU A 1 807 ? 6.197 -4.739 -53.760 1.00 92.06 807 LEU A N 1
ATOM 6441 C CA . LEU A 1 807 ? 6.024 -5.510 -52.526 1.00 92.06 807 LEU A CA 1
ATOM 6442 C C . LEU A 1 807 ? 4.886 -6.538 -52.637 1.00 92.06 807 LEU A C 1
ATOM 6444 O O . LEU A 1 807 ? 5.070 -7.681 -52.225 1.00 92.06 807 LEU A O 1
ATOM 6448 N N . GLU A 1 808 ? 3.734 -6.165 -53.205 1.00 88.31 808 GLU A N 1
ATOM 6449 C CA . GLU A 1 808 ? 2.593 -7.077 -53.412 1.00 88.31 808 GLU A CA 1
ATOM 6450 C C . GLU A 1 808 ? 2.963 -8.286 -54.289 1.00 88.31 808 GLU A C 1
ATOM 6452 O O . GLU A 1 808 ? 2.604 -9.418 -53.972 1.00 88.31 808 GLU A O 1
ATOM 6457 N N . ASN A 1 809 ? 3.736 -8.059 -55.355 1.00 83.44 809 ASN A N 1
ATOM 6458 C CA . ASN A 1 809 ? 4.224 -9.112 -56.249 1.00 83.44 809 ASN A CA 1
ATOM 6459 C C . ASN A 1 809 ? 5.482 -9.837 -55.721 1.00 83.44 809 ASN A C 1
ATOM 6461 O O . ASN A 1 809 ? 5.953 -10.784 -56.353 1.00 83.44 809 ASN A O 1
ATOM 6465 N N . GLY A 1 810 ? 6.057 -9.401 -54.592 1.00 74.19 810 GLY A N 1
ATOM 6466 C CA . GLY A 1 810 ? 7.291 -9.951 -54.018 1.00 74.19 810 GLY A CA 1
ATOM 6467 C C . GLY A 1 810 ? 8.540 -9.774 -54.897 1.00 74.19 810 GLY A C 1
ATOM 6468 O O . GLY A 1 810 ? 9.531 -10.494 -54.716 1.00 74.19 810 GLY A O 1
ATOM 6469 N N . SER A 1 811 ? 8.492 -8.849 -55.857 1.00 66.88 811 SER A N 1
ATOM 6470 C CA . SER A 1 811 ? 9.522 -8.585 -56.861 1.00 66.88 811 SER A CA 1
ATOM 6471 C C . SER A 1 811 ? 10.120 -7.197 -56.643 1.00 66.88 811 SER A C 1
ATOM 6473 O O . SER A 1 811 ? 9.394 -6.213 -56.667 1.00 66.88 811 SER A O 1
ATOM 6475 N N . GLU A 1 812 ? 11.441 -7.121 -56.475 1.00 81.12 812 GLU A N 1
ATOM 6476 C CA . GLU A 1 812 ? 12.243 -5.887 -56.315 1.00 81.12 812 GLU A CA 1
ATOM 6477 C C . GLU A 1 812 ? 12.096 -5.133 -54.979 1.00 81.12 812 GLU A C 1
ATOM 6479 O O . GLU A 1 812 ? 13.077 -4.536 -54.541 1.00 81.12 812 GLU A O 1
ATOM 6484 N N . VAL A 1 813 ? 10.968 -5.242 -54.267 1.00 92.62 813 VAL A N 1
ATOM 6485 C CA . VAL A 1 813 ? 10.782 -4.674 -52.915 1.00 92.62 813 VAL A CA 1
ATOM 6486 C C . VAL A 1 813 ? 10.400 -5.758 -51.905 1.00 92.62 813 VAL A C 1
ATOM 6488 O O . VAL A 1 813 ? 9.512 -6.568 -52.159 1.00 92.62 813 VAL A O 1
ATOM 6491 N N . ASP A 1 814 ? 11.040 -5.737 -50.733 1.00 94.19 814 ASP A N 1
ATOM 6492 C CA . ASP A 1 814 ? 10.753 -6.649 -49.616 1.00 94.19 814 ASP A CA 1
ATOM 6493 C C . ASP A 1 814 ? 10.056 -5.940 -48.441 1.00 94.19 814 ASP A C 1
ATOM 6495 O O . ASP A 1 814 ? 9.271 -6.559 -47.715 1.00 94.19 814 ASP A O 1
ATOM 6499 N N . MET A 1 815 ? 10.325 -4.638 -48.262 1.00 94.69 815 MET A N 1
ATOM 6500 C CA . MET A 1 815 ? 9.812 -3.824 -47.156 1.00 94.69 815 MET A CA 1
ATOM 6501 C C . MET A 1 815 ? 9.541 -2.363 -47.566 1.00 94.69 815 MET A C 1
ATOM 6503 O O . MET A 1 815 ? 10.300 -1.784 -48.334 1.00 94.69 815 MET A O 1
ATOM 6507 N N . LEU A 1 816 ? 8.497 -1.746 -47.011 1.00 93.69 816 LEU A N 1
ATOM 6508 C CA . LEU A 1 816 ? 8.214 -0.305 -47.059 1.00 93.69 816 LEU A CA 1
ATOM 6509 C C . LEU A 1 816 ? 8.532 0.309 -45.680 1.00 93.69 816 LEU A C 1
ATOM 6511 O O . LEU A 1 816 ? 7.934 -0.144 -44.696 1.00 93.69 816 LEU A O 1
ATOM 6515 N N . PRO A 1 817 ? 9.446 1.294 -45.562 1.00 91.81 817 PRO A N 1
ATOM 6516 C CA . PRO A 1 817 ? 9.819 1.886 -44.275 1.00 91.81 817 PRO A CA 1
ATOM 6517 C C . PRO A 1 817 ? 8.676 2.621 -43.563 1.00 91.81 817 PRO A C 1
ATOM 6519 O O . PRO A 1 817 ? 8.390 2.287 -42.417 1.00 91.81 817 PRO A O 1
ATOM 6522 N N . GLY A 1 818 ? 8.001 3.574 -44.210 1.00 89.38 818 GLY A N 1
ATOM 6523 C CA . GLY A 1 818 ? 6.900 4.338 -43.622 1.00 89.38 818 GLY A CA 1
ATOM 6524 C C . GLY A 1 818 ? 5.570 4.113 -44.336 1.00 89.38 818 GLY A C 1
ATOM 6525 O O . GLY A 1 818 ? 5.270 4.767 -45.328 1.00 89.38 818 GLY A O 1
ATOM 6526 N N . VAL A 1 819 ? 4.710 3.236 -43.807 1.00 88.44 819 VAL A N 1
ATOM 6527 C CA . VAL A 1 819 ? 3.377 2.988 -44.382 1.00 88.44 819 VAL A CA 1
ATOM 6528 C C . VAL A 1 819 ? 2.269 2.991 -43.324 1.00 88.44 819 VAL A C 1
ATOM 6530 O O . VAL A 1 819 ? 2.353 2.343 -42.280 1.00 88.44 819 VAL A O 1
ATOM 6533 N N . ALA A 1 820 ? 1.186 3.716 -43.619 1.00 84.19 820 ALA A N 1
ATOM 6534 C CA . ALA A 1 820 ? -0.037 3.694 -42.821 1.00 84.19 820 ALA A CA 1
ATOM 6535 C C . ALA A 1 820 ? -0.803 2.373 -43.023 1.00 84.19 820 ALA A C 1
ATOM 6537 O O . ALA A 1 820 ? -1.032 1.932 -44.160 1.00 84.19 820 ALA A O 1
ATOM 6538 N N . VAL A 1 821 ? -1.217 1.764 -41.910 1.00 84.19 821 VAL A N 1
ATOM 6539 C CA . VAL A 1 821 ? -1.951 0.492 -41.872 1.00 84.19 821 VAL A CA 1
ATOM 6540 C C . VAL A 1 821 ? -3.387 0.683 -42.379 1.00 84.19 821 VAL A C 1
ATOM 6542 O O . VAL A 1 821 ? -4.103 1.556 -41.903 1.00 84.19 821 VAL A O 1
ATOM 6545 N N . SER A 1 822 ? -3.843 -0.172 -43.301 1.00 81.81 822 SER A N 1
ATOM 6546 C CA . SER A 1 822 ? -5.248 -0.230 -43.736 1.00 81.81 822 SER A CA 1
ATOM 6547 C C . SER A 1 822 ? -5.727 -1.673 -43.917 1.00 81.81 822 SER A C 1
ATOM 6549 O O . SER A 1 822 ? -4.924 -2.573 -44.179 1.00 81.81 822 SER A O 1
ATOM 6551 N N . GLU A 1 823 ? -7.040 -1.908 -43.805 1.00 78.69 823 GLU A N 1
ATOM 6552 C CA . GLU A 1 823 ? -7.642 -3.242 -43.997 1.00 78.69 823 GLU A CA 1
ATOM 6553 C C . GLU A 1 823 ? -7.449 -3.797 -45.413 1.00 78.69 823 GLU A C 1
ATOM 6555 O O . GLU A 1 823 ? -7.401 -5.010 -45.611 1.00 78.69 823 GLU A O 1
ATOM 6560 N N . GLU A 1 824 ? -7.294 -2.926 -46.410 1.00 81.69 824 GLU A N 1
ATOM 6561 C CA . GLU A 1 824 ? -6.943 -3.341 -47.765 1.00 81.69 824 GLU A CA 1
ATOM 6562 C C . GLU A 1 824 ? -5.500 -3.855 -47.835 1.00 81.69 824 GLU A C 1
ATOM 6564 O O . GLU A 1 824 ? -5.271 -4.975 -48.289 1.00 81.69 824 GLU A O 1
ATOM 6569 N N . ARG A 1 825 ? -4.537 -3.093 -47.300 1.00 86.00 825 ARG A N 1
ATOM 6570 C CA . ARG A 1 825 ? -3.113 -3.463 -47.322 1.00 86.00 825 ARG A CA 1
ATOM 6571 C C . ARG A 1 825 ? -2.818 -4.708 -46.481 1.00 86.00 825 ARG A C 1
ATOM 6573 O O . ARG A 1 825 ? -2.023 -5.548 -46.893 1.00 86.00 825 ARG A O 1
ATOM 6580 N N . LYS A 1 826 ? -3.516 -4.911 -45.355 1.00 88.12 826 LYS A N 1
ATOM 6581 C CA . LYS A 1 826 ? -3.396 -6.130 -44.521 1.00 88.12 826 LYS A CA 1
ATOM 6582 C C . LYS A 1 826 ? -3.604 -7.440 -45.296 1.00 88.12 826 LYS A C 1
ATOM 6584 O O . LYS A 1 826 ? -3.088 -8.473 -44.859 1.00 88.12 826 LYS A O 1
ATOM 6589 N N . LYS A 1 827 ? -4.321 -7.413 -46.428 1.00 88.69 827 LYS A N 1
ATOM 6590 C CA . LYS A 1 827 ? -4.545 -8.582 -47.295 1.00 88.69 827 LYS A CA 1
ATOM 6591 C C . LYS A 1 827 ? -3.250 -9.094 -47.937 1.00 88.69 827 LYS A C 1
ATOM 6593 O O . LYS A 1 827 ? -3.098 -10.304 -48.054 1.00 88.69 827 LYS A O 1
ATOM 6598 N N . PHE A 1 828 ? -2.320 -8.201 -48.292 1.00 88.06 828 PHE A N 1
ATOM 6599 C CA . PHE A 1 828 ? -1.115 -8.527 -49.071 1.00 88.06 828 PHE A CA 1
ATOM 6600 C C . PHE A 1 828 ? 0.220 -8.104 -48.428 1.00 88.06 828 PHE A C 1
ATOM 6602 O O . PHE A 1 828 ? 1.279 -8.453 -48.941 1.00 88.06 828 PHE A O 1
ATOM 6609 N N . MET A 1 829 ? 0.206 -7.427 -47.275 1.00 93.19 829 MET A N 1
ATOM 6610 C CA . MET A 1 829 ? 1.410 -7.180 -46.470 1.00 93.19 829 MET A CA 1
ATOM 6611 C C . MET A 1 829 ? 1.197 -7.459 -44.973 1.00 93.19 829 MET A C 1
ATOM 6613 O O . MET A 1 829 ? 0.069 -7.549 -44.473 1.00 93.19 829 MET A O 1
ATOM 6617 N N . ASN A 1 830 ? 2.304 -7.650 -44.261 1.00 94.75 830 ASN A N 1
ATOM 6618 C CA . ASN A 1 830 ? 2.394 -7.721 -42.805 1.00 94.75 830 ASN A CA 1
ATOM 6619 C C . ASN A 1 830 ? 2.945 -6.394 -42.268 1.00 94.75 830 ASN A C 1
ATOM 6621 O O . ASN A 1 830 ? 3.667 -5.702 -42.978 1.00 94.75 830 ASN A O 1
ATOM 6625 N N . PHE A 1 831 ? 2.634 -6.040 -41.021 1.00 95.69 831 PHE A N 1
ATOM 6626 C CA . PHE A 1 831 ? 3.040 -4.760 -40.435 1.00 95.69 831 PHE A CA 1
ATOM 6627 C C . PHE A 1 831 ? 3.768 -4.949 -39.107 1.00 95.69 831 PHE A C 1
ATOM 6629 O O . PHE A 1 831 ? 3.383 -5.794 -38.295 1.00 95.69 831 PHE A O 1
ATOM 6636 N N . THR A 1 832 ? 4.776 -4.115 -38.851 1.00 96.12 832 THR A N 1
ATOM 6637 C CA . THR A 1 832 ? 5.269 -3.888 -37.486 1.00 96.12 832 THR A CA 1
ATOM 6638 C C . THR A 1 832 ? 4.219 -3.143 -36.667 1.00 96.12 832 THR A C 1
ATOM 6640 O O . THR A 1 832 ? 3.251 -2.589 -37.201 1.00 96.12 832 THR A O 1
ATOM 6643 N N . LYS A 1 833 ? 4.441 -3.038 -35.356 1.00 91.00 833 LYS A N 1
ATOM 6644 C CA . LYS A 1 833 ? 3.769 -1.991 -34.579 1.00 91.00 833 LYS A CA 1
ATOM 6645 C C . LYS A 1 833 ? 4.159 -0.597 -35.113 1.00 91.00 833 LYS A C 1
ATOM 6647 O O . LYS A 1 833 ? 5.262 -0.467 -35.665 1.00 91.00 833 LYS A O 1
ATOM 6652 N N . PRO A 1 834 ? 3.311 0.431 -34.939 1.00 88.56 834 PRO A N 1
ATOM 6653 C CA . PRO A 1 834 ? 3.686 1.796 -35.274 1.00 88.56 834 PRO A CA 1
ATOM 6654 C C . PRO A 1 834 ? 4.934 2.224 -34.503 1.00 88.56 834 PRO A C 1
ATOM 6656 O O . PRO A 1 834 ? 5.038 1.992 -33.296 1.00 88.56 834 PRO A O 1
ATOM 6659 N N . TYR A 1 835 ? 5.889 2.838 -35.197 1.00 87.56 835 TYR A N 1
ATOM 6660 C CA . TYR A 1 835 ? 7.120 3.359 -34.587 1.00 87.56 835 TYR A CA 1
ATOM 6661 C C . TYR A 1 835 ? 7.169 4.894 -34.590 1.00 87.56 835 TYR A C 1
ATOM 6663 O O . TYR A 1 835 ? 7.884 5.490 -33.776 1.00 87.56 835 TYR A O 1
ATOM 6671 N N . LEU A 1 836 ? 6.349 5.514 -35.442 1.00 83.94 836 LEU A N 1
ATOM 6672 C CA . LEU A 1 836 ? 6.115 6.946 -35.582 1.00 83.94 836 LEU A CA 1
ATOM 6673 C C . LEU A 1 836 ? 4.599 7.216 -35.589 1.00 83.94 836 LEU A C 1
ATOM 6675 O O . LEU A 1 836 ? 3.844 6.449 -36.179 1.00 83.94 836 LEU A O 1
ATOM 6679 N N . SER A 1 837 ? 4.162 8.299 -34.946 1.00 80.69 837 SER A N 1
ATOM 6680 C CA . SER A 1 837 ? 2.758 8.730 -34.892 1.00 80.69 837 SER A CA 1
ATOM 6681 C C . SER A 1 837 ? 2.698 10.254 -34.900 1.00 80.69 837 SER A C 1
ATOM 6683 O O . SER A 1 837 ? 3.482 10.901 -34.200 1.00 80.69 837 SER A O 1
ATOM 6685 N N . PHE A 1 838 ? 1.808 10.824 -35.713 1.00 78.06 838 PHE A N 1
ATOM 6686 C CA . PHE A 1 838 ? 1.715 12.268 -35.932 1.00 78.06 838 PHE A CA 1
ATOM 6687 C C . PHE A 1 838 ? 0.264 12.741 -36.065 1.00 78.06 838 PHE A C 1
ATOM 6689 O O . PHE A 1 838 ? -0.532 12.070 -36.724 1.00 78.06 838 PHE A O 1
ATOM 6696 N N . PRO A 1 839 ? -0.098 13.911 -35.506 1.00 79.69 839 PRO A N 1
ATOM 6697 C CA . PRO A 1 839 ? -1.421 14.488 -35.705 1.00 79.69 839 PRO A CA 1
ATOM 6698 C C . PRO A 1 839 ? -1.590 14.989 -37.145 1.00 79.69 839 PRO A C 1
ATOM 6700 O O . PRO A 1 839 ? -0.689 15.607 -37.723 1.00 79.69 839 PRO A O 1
ATOM 6703 N N . THR A 1 840 ? -2.778 14.771 -37.705 1.00 85.12 840 THR A N 1
ATOM 6704 C CA . THR A 1 840 ? -3.214 15.480 -38.915 1.00 85.12 840 THR A CA 1
ATOM 6705 C C . THR A 1 840 ? -3.841 16.816 -38.543 1.00 85.12 840 THR A C 1
ATOM 6707 O O . THR A 1 840 ? -4.464 16.970 -37.487 1.00 85.12 840 THR A O 1
ATOM 6710 N N . VAL A 1 841 ? -3.662 17.803 -39.411 1.00 87.38 841 VAL A N 1
ATOM 6711 C CA . VAL A 1 841 ? -4.074 19.182 -39.162 1.00 87.38 841 VAL A CA 1
ATOM 6712 C C . VAL A 1 841 ? -4.690 19.799 -40.407 1.00 87.38 841 VAL A C 1
ATOM 6714 O O . VAL A 1 841 ? -4.519 19.319 -41.526 1.00 87.38 841 VAL A O 1
ATOM 6717 N N . LEU A 1 842 ? -5.408 20.895 -40.191 1.00 89.06 842 LEU A N 1
ATOM 6718 C CA . LEU A 1 842 ? -5.970 21.722 -41.246 1.00 89.06 842 LEU A CA 1
ATOM 6719 C C . LEU A 1 842 ? -5.116 22.973 -41.404 1.00 89.06 842 LEU A C 1
ATOM 6721 O O . LEU A 1 842 ? -5.089 23.816 -40.507 1.00 89.06 842 LEU A O 1
ATOM 6725 N N . ALA A 1 843 ? -4.439 23.114 -42.539 1.00 89.94 843 ALA A N 1
ATOM 6726 C CA . ALA A 1 843 ? -3.810 24.369 -42.925 1.00 89.94 843 ALA A CA 1
ATOM 6727 C C . ALA A 1 843 ? -4.831 25.280 -43.619 1.00 89.94 843 ALA A C 1
ATOM 6729 O O . ALA A 1 843 ? -5.635 24.821 -44.432 1.00 89.94 843 ALA A O 1
ATOM 6730 N N . THR A 1 844 ? -4.799 26.577 -43.307 1.00 92.19 844 THR A N 1
ATOM 6731 C CA . THR A 1 844 ? -5.619 27.614 -43.958 1.00 92.19 844 THR A CA 1
ATOM 6732 C C . THR A 1 844 ? -4.797 28.880 -44.197 1.00 92.19 844 THR A C 1
ATOM 6734 O O . THR A 1 844 ? -3.711 29.039 -43.636 1.00 92.19 844 THR A O 1
ATOM 6737 N N . GLN A 1 845 ? -5.304 29.806 -45.012 1.00 89.69 845 GLN A N 1
ATOM 6738 C CA . GLN A 1 845 ? -4.702 31.138 -45.124 1.00 89.69 845 GLN A CA 1
ATOM 6739 C C . GLN A 1 845 ? -4.763 31.893 -43.787 1.00 89.69 845 GLN A C 1
ATOM 6741 O O . GLN A 1 845 ? -5.748 31.800 -43.053 1.00 89.69 845 GLN A O 1
ATOM 6746 N N . GLU A 1 846 ? -3.771 32.739 -43.509 1.00 82.81 846 GLU A N 1
ATOM 6747 C CA . GLU A 1 846 ? -3.687 33.545 -42.281 1.00 82.81 846 GLU A CA 1
ATOM 6748 C C . GLU A 1 846 ? -4.968 34.364 -42.025 1.00 82.81 846 GLU A C 1
ATOM 6750 O O . GLU A 1 846 ? -5.472 34.446 -40.905 1.00 82.81 846 GLU A O 1
ATOM 6755 N N . LYS A 1 847 ? -5.568 34.900 -43.094 1.00 82.25 847 LYS A N 1
ATOM 6756 C CA . LYS A 1 847 ? -6.787 35.727 -43.056 1.00 82.25 847 LYS A CA 1
ATOM 6757 C C . LYS A 1 847 ? -8.095 34.924 -43.126 1.00 82.25 847 LYS A C 1
ATOM 6759 O O . LYS A 1 847 ? -9.171 35.523 -43.123 1.00 82.25 847 LYS A O 1
ATOM 6764 N N . ALA A 1 848 ? -8.035 33.593 -43.198 1.00 81.69 848 ALA A N 1
ATOM 6765 C CA . ALA A 1 848 ? -9.225 32.750 -43.210 1.00 81.69 848 ALA A CA 1
ATOM 6766 C C . ALA A 1 848 ? -9.997 32.852 -41.882 1.00 81.69 848 ALA A C 1
ATOM 6768 O O . ALA A 1 848 ? -9.407 33.013 -40.805 1.00 81.69 848 ALA A O 1
ATOM 6769 N N . LYS A 1 849 ? -11.331 32.730 -41.971 1.00 77.38 849 LYS A N 1
ATOM 6770 C CA . LYS A 1 849 ? -12.212 32.630 -40.798 1.00 77.38 849 LYS A CA 1
ATOM 6771 C C . LYS A 1 849 ? -11.781 31.452 -39.921 1.00 77.38 849 LYS A C 1
ATOM 6773 O O . LYS A 1 849 ? -11.304 30.443 -40.431 1.00 77.38 849 LYS A O 1
ATOM 6778 N N . PHE A 1 850 ? -11.975 31.593 -38.613 1.00 78.19 850 PHE A N 1
ATOM 6779 C CA . PHE A 1 850 ? -11.655 30.544 -37.650 1.00 78.19 850 PHE A CA 1
ATOM 6780 C C . PHE A 1 850 ? -12.393 29.239 -37.991 1.00 78.19 850 PHE A C 1
ATOM 6782 O O . PHE A 1 850 ? -13.605 29.252 -38.203 1.00 78.19 850 PHE A O 1
ATOM 6789 N N . ILE A 1 851 ? -11.637 28.143 -38.045 1.00 78.19 851 ILE A N 1
ATOM 6790 C CA . ILE A 1 851 ? -12.093 26.774 -38.294 1.00 78.19 851 ILE A CA 1
ATOM 6791 C C . ILE A 1 851 ? -11.636 25.964 -37.085 1.00 78.19 851 ILE A C 1
ATOM 6793 O O . ILE A 1 851 ? -10.438 25.853 -36.835 1.00 78.19 851 ILE A O 1
ATOM 6797 N N . SER A 1 852 ? -12.588 25.442 -36.316 1.00 72.88 852 SER A N 1
ATOM 6798 C CA . SER A 1 852 ? -12.333 24.699 -35.078 1.00 72.88 852 SER A CA 1
ATOM 6799 C C . SER A 1 852 ? -12.008 23.224 -35.326 1.00 72.88 852 SER A C 1
ATOM 6801 O O . SER A 1 852 ? -11.331 22.596 -34.515 1.00 72.88 852 SER A O 1
ATOM 6803 N N . GLY A 1 853 ? -12.430 22.675 -36.468 1.00 78.19 853 GLY A N 1
ATOM 6804 C CA . GLY A 1 853 ? -12.141 21.307 -36.890 1.00 78.19 853 GLY A CA 1
ATOM 6805 C C . GLY A 1 853 ? -12.884 20.928 -38.173 1.00 78.19 853 GLY A C 1
ATOM 6806 O O . GLY A 1 853 ? -13.495 21.774 -38.825 1.00 78.19 853 GLY A O 1
ATOM 6807 N N . LEU A 1 854 ? -12.868 19.638 -38.521 1.00 83.06 854 LEU A N 1
ATOM 6808 C CA . LEU A 1 854 ? -13.418 19.113 -39.784 1.00 83.06 854 LEU A CA 1
ATOM 6809 C C . LEU A 1 854 ? -14.906 19.448 -40.012 1.00 83.06 854 LEU A C 1
ATOM 6811 O O . LEU A 1 854 ? -15.321 19.641 -41.151 1.00 83.06 854 LEU A O 1
ATOM 6815 N N . LYS A 1 855 ? -15.698 19.589 -38.941 1.00 83.38 855 LYS A N 1
ATOM 6816 C CA . LYS A 1 855 ? -17.135 19.929 -39.008 1.00 83.38 855 LYS A CA 1
ATOM 6817 C C . LYS A 1 855 ? -17.413 21.305 -39.630 1.00 83.38 855 LYS A C 1
ATOM 6819 O O . LYS A 1 855 ? -18.486 21.505 -40.193 1.00 83.38 855 LYS A O 1
ATOM 6824 N N . ASP A 1 856 ? -16.449 22.225 -39.578 1.00 84.38 856 ASP A N 1
ATOM 6825 C CA . ASP A 1 856 ? -16.580 23.575 -40.143 1.00 84.38 856 ASP A CA 1
ATOM 6826 C C . ASP A 1 856 ? -16.229 23.632 -41.648 1.00 84.38 856 ASP A C 1
ATOM 6828 O O . ASP A 1 856 ? -16.347 24.685 -42.276 1.00 84.38 856 ASP A O 1
ATOM 6832 N N . LEU A 1 857 ? -15.813 22.506 -42.248 1.00 85.81 857 LEU A N 1
ATOM 6833 C CA . LEU A 1 857 ? -15.412 22.398 -43.660 1.00 85.81 857 LEU A CA 1
ATOM 6834 C C . LEU A 1 857 ? -16.554 21.988 -44.602 1.00 85.81 857 LEU A C 1
ATOM 6836 O O . LEU A 1 857 ? -16.326 21.749 -45.789 1.00 85.81 857 LEU A O 1
ATOM 6840 N N . LYS A 1 858 ? -17.789 21.900 -44.105 1.00 87.00 858 LYS A N 1
ATOM 6841 C CA . LYS A 1 858 ? -18.945 21.515 -44.917 1.00 87.00 858 LYS A CA 1
ATOM 68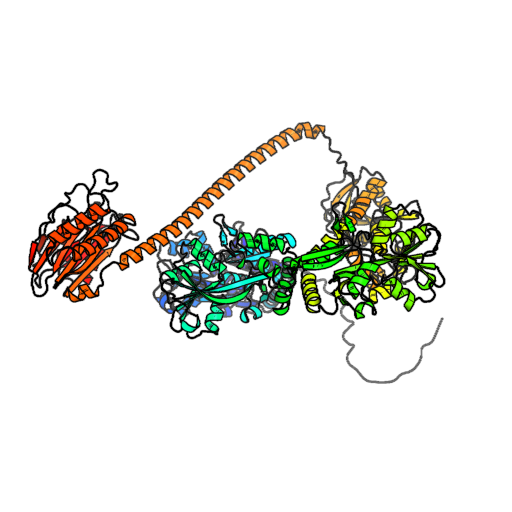42 C C . LYS A 1 858 ? -19.124 22.456 -46.114 1.00 87.00 858 LYS A C 1
ATOM 6844 O O . LYS A 1 858 ? -19.315 23.661 -45.947 1.00 87.00 858 LYS A O 1
ATOM 6849 N N . GLY A 1 859 ? -19.078 21.902 -47.326 1.00 81.81 859 GLY A N 1
ATOM 6850 C CA . GLY A 1 859 ? -19.134 22.682 -48.569 1.00 81.81 859 GLY A CA 1
ATOM 6851 C C . GLY A 1 859 ? -17.893 23.545 -48.860 1.00 81.81 859 GLY A C 1
ATOM 6852 O O . GLY A 1 859 ? -17.970 24.439 -49.702 1.00 81.81 859 GLY A O 1
ATOM 6853 N N . LYS A 1 860 ? -16.766 23.312 -48.174 1.00 89.19 860 LYS A N 1
ATOM 6854 C CA . LYS A 1 860 ? -15.460 23.923 -48.469 1.00 89.19 860 LYS A CA 1
ATOM 6855 C C . LYS A 1 860 ? -14.603 23.006 -49.330 1.00 89.19 860 LYS A C 1
ATOM 6857 O O . LYS A 1 860 ? -14.696 21.789 -49.192 1.00 89.19 860 LYS A O 1
ATOM 6862 N N . ARG A 1 861 ? -13.759 23.604 -50.181 1.00 92.06 861 ARG A N 1
ATOM 6863 C CA . ARG A 1 861 ? -12.787 22.889 -51.020 1.00 92.06 861 ARG A CA 1
ATOM 6864 C C . ARG A 1 861 ? -11.572 22.527 -50.179 1.00 92.06 861 ARG A C 1
ATOM 6866 O O . ARG A 1 861 ? -10.856 23.420 -49.723 1.00 92.06 861 ARG A O 1
ATOM 6873 N N . VAL A 1 862 ? -11.371 21.239 -49.930 1.00 93.88 862 VAL A N 1
ATOM 6874 C CA . VAL A 1 862 ? -10.302 20.729 -49.068 1.00 93.88 862 VAL A CA 1
ATOM 6875 C C . VAL A 1 862 ? -9.335 19.912 -49.906 1.00 93.88 862 VAL A C 1
ATOM 6877 O O . VAL A 1 862 ? -9.687 18.838 -50.392 1.00 93.88 862 VAL A O 1
ATOM 6880 N N . GLY A 1 863 ? -8.117 20.427 -50.065 1.00 92.31 863 GLY A N 1
ATOM 6881 C CA . GLY A 1 863 ? -7.054 19.725 -50.773 1.00 92.31 863 GLY A CA 1
ATOM 6882 C C . GLY A 1 863 ? -6.499 18.563 -49.948 1.00 92.31 863 GLY A C 1
ATOM 6883 O O . GLY A 1 863 ? -6.212 18.731 -48.760 1.00 92.31 863 GLY A O 1
ATOM 6884 N N . VAL A 1 864 ? -6.326 17.407 -50.591 1.00 89.31 864 VAL A N 1
ATOM 6885 C CA . VAL A 1 864 ? -5.678 16.200 -50.040 1.00 89.31 864 VAL A CA 1
ATOM 6886 C C . VAL A 1 864 ? -4.834 15.512 -51.107 1.00 89.31 864 VAL A C 1
ATOM 6888 O O . VAL A 1 864 ? -5.158 15.581 -52.290 1.00 89.31 864 VAL A O 1
ATOM 6891 N N . ILE A 1 865 ? -3.767 14.818 -50.709 1.00 83.88 865 ILE A N 1
ATOM 6892 C CA . ILE A 1 865 ? -2.874 14.151 -51.667 1.00 83.88 865 ILE A CA 1
ATOM 6893 C C . ILE A 1 865 ? -3.520 12.899 -52.269 1.00 83.88 865 ILE A C 1
ATOM 6895 O O . ILE A 1 865 ? -4.007 12.022 -51.553 1.00 83.88 865 ILE A O 1
ATOM 6899 N N . GLU A 1 866 ? -3.521 12.796 -53.598 1.00 78.94 866 GLU A N 1
ATOM 6900 C CA . GLU A 1 866 ? -4.104 11.650 -54.293 1.00 78.94 866 GLU A CA 1
ATOM 6901 C C . GLU A 1 866 ? -3.381 10.333 -53.931 1.00 78.94 866 GLU A C 1
ATOM 6903 O O . GLU A 1 866 ? -2.162 10.281 -53.797 1.00 78.94 866 GLU A O 1
ATOM 6908 N N . GLY A 1 867 ? -4.136 9.250 -53.706 1.00 68.19 867 GLY A N 1
ATOM 6909 C CA . GLY A 1 867 ? -3.592 7.952 -53.274 1.00 68.19 867 GLY A CA 1
ATOM 6910 C C . GLY A 1 867 ? -3.077 7.862 -51.823 1.00 68.19 867 GLY A C 1
ATOM 6911 O O . GLY A 1 867 ? -2.747 6.762 -51.371 1.00 68.19 867 GLY A O 1
ATOM 6912 N N . TYR A 1 868 ? -3.022 8.964 -51.066 1.00 76.00 868 TYR A N 1
ATOM 6913 C CA . TYR A 1 868 ? -2.587 8.954 -49.663 1.00 76.00 868 TYR A CA 1
ATOM 6914 C C . TYR A 1 868 ? -3.718 8.549 -48.697 1.00 76.00 868 TYR A C 1
ATOM 6916 O O . TYR A 1 868 ? -4.909 8.635 -49.004 1.00 76.00 868 TYR A O 1
ATOM 6924 N N . TYR A 1 869 ? -3.350 8.108 -47.487 1.00 75.44 869 TYR A N 1
ATOM 6925 C CA . TYR A 1 869 ? -4.317 7.653 -46.475 1.00 75.44 869 TYR A CA 1
ATOM 6926 C C . TYR A 1 869 ? -5.302 8.760 -46.057 1.00 75.44 869 TYR A C 1
ATOM 6928 O O . TYR A 1 869 ? -6.483 8.484 -45.866 1.00 75.44 869 TYR A O 1
ATOM 6936 N N . THR A 1 870 ? -4.849 10.015 -45.994 1.00 81.12 870 THR A N 1
ATOM 6937 C CA . THR A 1 870 ? -5.676 11.200 -45.700 1.00 81.12 870 THR A CA 1
ATOM 6938 C C . THR A 1 870 ? -6.812 11.401 -46.705 1.00 81.12 870 THR A C 1
ATOM 6940 O O . THR A 1 870 ? -7.915 11.779 -46.311 1.00 81.12 870 THR A O 1
ATOM 6943 N N . HIS A 1 871 ? -6.586 11.079 -47.981 1.00 84.50 871 HIS A N 1
ATOM 6944 C CA . HIS A 1 871 ? -7.606 11.153 -49.025 1.00 84.50 871 HIS A CA 1
ATOM 6945 C C . HIS A 1 871 ? -8.690 10.082 -48.840 1.00 84.50 871 HIS A C 1
ATOM 6947 O O . HIS A 1 871 ? -9.874 10.417 -48.810 1.00 84.50 871 HIS A O 1
ATOM 6953 N N . HIS A 1 872 ? -8.301 8.821 -48.613 1.00 79.31 872 HIS A N 1
ATOM 6954 C CA . HIS A 1 872 ? -9.250 7.745 -48.291 1.00 79.31 872 HIS A CA 1
ATOM 6955 C C . HIS A 1 872 ? -10.037 8.045 -47.002 1.00 79.31 872 HIS A C 1
ATOM 6957 O O . HIS A 1 872 ? -11.236 7.775 -46.916 1.00 79.31 872 HIS A O 1
ATOM 6963 N N . LEU A 1 873 ? -9.372 8.616 -45.994 1.00 81.44 873 LEU A N 1
ATOM 6964 C CA . LEU A 1 873 ? -9.955 8.944 -44.695 1.00 81.44 873 LEU A CA 1
ATOM 6965 C C . LEU A 1 873 ? -11.075 9.988 -44.807 1.00 81.44 873 LEU A C 1
ATOM 6967 O O . LEU A 1 873 ? -12.168 9.754 -44.291 1.00 81.44 873 LEU A O 1
ATOM 6971 N N . LEU A 1 874 ? -10.850 11.094 -45.531 1.00 83.44 874 LEU A N 1
ATOM 6972 C CA . LEU A 1 874 ? -11.915 12.072 -45.782 1.00 83.44 874 LEU A CA 1
ATOM 6973 C C . LEU A 1 874 ? -13.020 11.498 -46.680 1.00 83.44 874 LEU A C 1
ATOM 6975 O O . LEU A 1 874 ? -14.192 11.680 -46.360 1.00 83.44 874 LEU A O 1
ATOM 6979 N N . GLN A 1 875 ? -12.680 10.760 -47.745 1.00 82.88 875 GLN A N 1
ATOM 6980 C CA . GLN A 1 875 ? -13.682 10.147 -48.632 1.00 82.88 875 GLN A CA 1
ATOM 6981 C C . GLN A 1 875 ? -14.615 9.172 -47.899 1.00 82.88 875 GLN A C 1
ATOM 6983 O O . GLN A 1 875 ? -15.803 9.108 -48.212 1.00 82.88 875 GLN A O 1
ATOM 6988 N N . THR A 1 876 ? -14.090 8.417 -46.929 1.00 79.56 876 THR A N 1
ATOM 6989 C CA . THR A 1 876 ? -14.864 7.407 -46.188 1.00 79.56 876 THR A CA 1
ATOM 6990 C C . THR A 1 876 ? -15.712 8.031 -45.081 1.00 79.56 876 THR A C 1
ATOM 6992 O O . THR A 1 876 ? -16.872 7.656 -44.914 1.00 79.56 876 THR A O 1
ATOM 6995 N N . ASN A 1 877 ? -15.151 8.983 -44.327 1.00 81.88 877 ASN A N 1
ATOM 6996 C CA . ASN A 1 877 ? -15.761 9.466 -43.084 1.00 81.88 877 ASN A CA 1
ATOM 6997 C C . ASN A 1 877 ? -16.492 10.815 -43.226 1.00 81.88 877 ASN A C 1
ATOM 6999 O O . ASN A 1 877 ? -17.301 11.151 -42.362 1.00 81.88 877 ASN A O 1
ATOM 7003 N N . HIS A 1 878 ? -16.227 11.592 -44.285 1.00 82.38 878 HIS A N 1
ATOM 7004 C CA . HIS A 1 878 ? -16.702 12.976 -44.437 1.00 82.38 878 HIS A CA 1
ATOM 7005 C C . HIS A 1 878 ? -17.221 13.267 -45.855 1.00 82.38 878 HIS A C 1
ATOM 7007 O O . HIS A 1 878 ? -16.654 14.056 -46.612 1.00 82.38 878 HIS A O 1
ATOM 7013 N N . THR A 1 879 ? -18.349 12.649 -46.208 1.00 78.50 879 THR A N 1
ATOM 7014 C CA . THR A 1 879 ? -19.010 12.801 -47.520 1.00 78.50 879 THR A CA 1
ATOM 7015 C C . THR A 1 879 ? -19.640 14.183 -47.769 1.00 78.50 879 THR A C 1
ATOM 7017 O O . THR A 1 879 ? -20.181 14.422 -48.847 1.00 78.50 879 THR A O 1
ATOM 7020 N N . ASP A 1 880 ? -19.588 15.099 -46.796 1.00 83.50 880 ASP A N 1
ATOM 7021 C CA . ASP A 1 880 ? -20.115 16.468 -46.863 1.00 83.50 880 ASP A CA 1
ATOM 7022 C C . ASP A 1 880 ? -19.041 17.559 -47.081 1.00 83.50 880 ASP A C 1
ATOM 7024 O O . ASP A 1 880 ? -19.362 18.754 -47.154 1.00 83.50 880 ASP A O 1
ATOM 7028 N N . ILE A 1 881 ? -17.778 17.151 -47.236 1.00 88.69 881 ILE A N 1
ATOM 7029 C CA . ILE A 1 881 ? -16.635 18.000 -47.600 1.00 88.69 881 ILE A CA 1
ATOM 7030 C C . ILE A 1 881 ? -16.394 17.916 -49.119 1.00 88.69 881 ILE A C 1
ATOM 7032 O O . ILE A 1 881 ? -16.484 16.839 -49.707 1.00 88.69 881 ILE A O 1
ATOM 7036 N N . LEU A 1 882 ? -16.062 19.038 -49.774 1.00 89.81 882 LEU A N 1
ATOM 7037 C CA . LEU A 1 882 ? -15.673 19.029 -51.190 1.00 89.81 882 LEU A CA 1
ATOM 7038 C C . LEU A 1 882 ? -14.180 18.705 -51.288 1.00 89.81 882 LEU A C 1
ATOM 7040 O O . LEU A 1 882 ? -13.328 19.581 -51.160 1.00 89.81 882 LEU A O 1
ATOM 7044 N N . ILE A 1 883 ? -13.872 17.425 -51.456 1.00 90.94 883 ILE A N 1
ATOM 7045 C CA . ILE A 1 883 ? -12.500 16.921 -51.525 1.00 90.94 883 ILE A CA 1
ATOM 7046 C C . ILE A 1 883 ? -11.911 17.231 -52.906 1.00 90.94 883 ILE A C 1
ATOM 7048 O O . ILE A 1 883 ? -12.455 16.795 -53.921 1.00 90.94 883 ILE A O 1
ATOM 7052 N N . GLU A 1 884 ? -10.784 17.942 -52.942 1.00 90.19 884 GLU A N 1
ATOM 7053 C CA . GLU A 1 884 ? -10.008 18.182 -54.163 1.00 90.19 884 GLU A CA 1
ATOM 7054 C C . GLU A 1 884 ? -8.717 17.341 -54.131 1.00 90.19 884 GLU A C 1
ATOM 7056 O O . GLU A 1 884 ? -7.875 17.553 -53.252 1.00 90.19 884 GLU A O 1
ATOM 7061 N N . PRO A 1 885 ? -8.541 16.368 -55.048 1.00 86.06 885 PRO A N 1
ATOM 7062 C CA . PRO A 1 885 ? -7.300 15.607 -55.163 1.00 86.06 885 PRO A CA 1
ATOM 7063 C C . PRO A 1 885 ? -6.151 16.491 -55.659 1.00 86.06 885 PRO A C 1
ATOM 7065 O O . PRO A 1 885 ? -6.265 17.177 -56.674 1.00 86.06 885 PRO A O 1
ATOM 7068 N N . ILE A 1 886 ? -5.028 16.448 -54.949 1.00 86.56 886 ILE A N 1
ATOM 7069 C CA . ILE A 1 886 ? -3.824 17.235 -55.210 1.00 86.56 886 ILE A CA 1
ATOM 7070 C C . ILE A 1 886 ? -2.642 16.288 -55.467 1.00 86.56 886 ILE A C 1
ATOM 7072 O O . ILE A 1 886 ? -2.483 15.275 -54.790 1.00 86.56 886 ILE A O 1
ATOM 7076 N N . ALA A 1 887 ? -1.775 16.633 -56.422 1.00 76.12 887 ALA A N 1
ATOM 7077 C CA . ALA A 1 887 ? -0.655 15.778 -56.830 1.00 76.12 887 ALA A CA 1
ATOM 7078 C C . ALA A 1 887 ? 0.555 15.781 -55.870 1.00 76.12 887 ALA A C 1
ATOM 7080 O O . ALA A 1 887 ? 1.320 14.821 -55.856 1.00 76.12 887 ALA A O 1
ATOM 7081 N N . SER A 1 888 ? 0.775 16.852 -55.097 1.00 79.50 888 SER A N 1
ATOM 7082 C CA . SER A 1 888 ? 1.876 16.946 -54.122 1.00 79.50 888 SER A CA 1
ATOM 7083 C C . SER A 1 888 ? 1.596 17.981 -53.029 1.00 79.50 888 SER A C 1
ATOM 7085 O O . SER A 1 888 ? 0.798 18.900 -53.231 1.00 79.50 888 SER A O 1
ATOM 7087 N N . VAL A 1 889 ? 2.280 17.880 -51.885 1.00 82.88 889 VAL A N 1
ATOM 7088 C CA . VAL A 1 889 ? 2.112 18.830 -50.767 1.00 82.88 889 VAL A CA 1
ATOM 7089 C C . VAL A 1 889 ? 2.497 20.249 -51.174 1.00 82.88 889 VAL A C 1
ATOM 7091 O O . VAL A 1 889 ? 1.782 21.197 -50.858 1.00 82.88 889 VAL A O 1
ATOM 7094 N N . GLU A 1 890 ? 3.575 20.401 -51.944 1.00 85.88 890 GLU A N 1
ATOM 7095 C CA . GLU A 1 890 ? 3.987 21.688 -52.505 1.00 85.88 890 GLU A CA 1
ATOM 7096 C C . GLU A 1 890 ? 2.881 22.303 -53.379 1.00 85.88 890 GLU A C 1
ATOM 7098 O O . GLU A 1 890 ? 2.578 23.491 -53.251 1.00 85.88 890 GLU A O 1
ATOM 7103 N N . THR A 1 891 ? 2.239 21.499 -54.235 1.00 86.88 891 THR A N 1
ATOM 7104 C CA . THR A 1 891 ? 1.089 21.942 -55.040 1.00 86.88 891 THR A CA 1
ATOM 7105 C C . THR A 1 891 ? -0.084 22.352 -54.148 1.00 86.88 891 THR A C 1
ATOM 7107 O O . THR A 1 891 ? -0.696 23.385 -54.396 1.00 86.88 891 THR A O 1
ATOM 7110 N N . GLY A 1 892 ? -0.371 21.587 -53.091 1.00 89.38 892 GLY A N 1
ATOM 7111 C CA . GLY A 1 892 ? -1.475 21.849 -52.165 1.00 89.38 892 GLY A CA 1
ATOM 7112 C C . GLY A 1 892 ? -1.303 23.133 -51.363 1.00 89.38 892 GLY A C 1
ATOM 7113 O O . GLY A 1 892 ? -2.225 23.942 -51.289 1.00 89.38 892 GLY A O 1
ATOM 7114 N N . LEU A 1 893 ? -0.108 23.377 -50.824 1.00 90.31 893 LEU A N 1
ATOM 7115 C CA . LEU A 1 893 ? 0.184 24.611 -50.095 1.00 90.31 893 LEU A CA 1
ATOM 7116 C C . LEU A 1 893 ? 0.186 25.842 -51.017 1.00 90.31 893 LEU A C 1
ATOM 7118 O O . LEU A 1 893 ? -0.301 26.894 -50.611 1.00 90.31 893 LEU A O 1
ATOM 7122 N N . LYS A 1 894 ? 0.642 25.715 -52.271 1.00 89.44 894 LYS A N 1
ATOM 7123 C CA . LYS A 1 894 ? 0.547 26.795 -53.273 1.00 89.44 894 LYS A CA 1
ATOM 7124 C C . LYS A 1 894 ? -0.900 27.078 -53.693 1.00 89.44 894 LYS A C 1
ATOM 7126 O O . LYS A 1 894 ? -1.303 28.237 -53.724 1.00 89.44 894 LYS A O 1
ATOM 7131 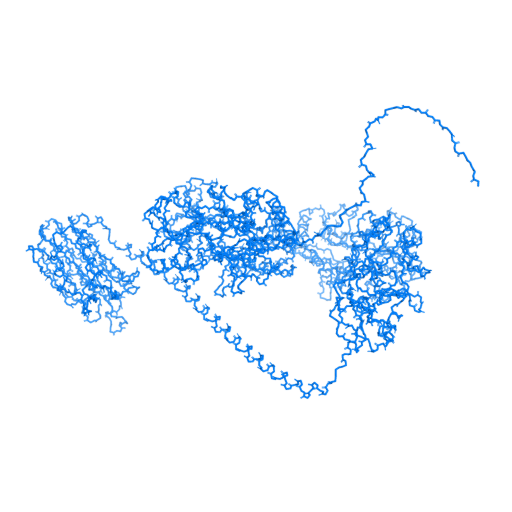N N . ALA A 1 895 ? -1.703 26.040 -53.932 1.00 90.38 895 ALA A N 1
ATOM 7132 C CA . ALA A 1 895 ? -3.137 26.178 -54.192 1.00 90.38 895 ALA A CA 1
ATOM 7133 C C . ALA A 1 895 ? -3.865 26.844 -53.005 1.00 90.38 895 ALA A C 1
ATOM 7135 O O . ALA A 1 895 ? -4.743 27.688 -53.195 1.00 90.38 895 ALA A O 1
ATOM 7136 N N . LEU A 1 896 ? -3.464 26.523 -51.769 1.00 92.62 896 LEU A N 1
ATOM 7137 C CA . LEU A 1 896 ? -3.989 27.157 -50.561 1.00 92.62 896 LEU A CA 1
ATOM 7138 C C . LEU A 1 896 ? -3.590 28.636 -50.452 1.00 92.62 896 LEU A C 1
ATOM 7140 O O . LEU A 1 896 ? -4.442 29.465 -50.134 1.00 92.62 896 LEU A O 1
ATOM 7144 N N . GLU A 1 897 ? -2.335 28.994 -50.740 1.00 90.62 897 GLU A N 1
ATOM 7145 C CA . GLU A 1 897 ? -1.891 30.397 -50.767 1.00 90.62 897 GLU A CA 1
ATOM 7146 C C . GLU A 1 897 ? -2.644 31.213 -51.831 1.00 90.62 897 GLU A C 1
ATOM 7148 O O . GLU A 1 897 ? -3.128 32.307 -51.539 1.00 90.62 897 GLU A O 1
ATOM 7153 N N . ASN A 1 898 ? -2.841 30.646 -53.024 1.00 89.06 898 ASN A N 1
ATOM 7154 C CA . ASN A 1 898 ? -3.581 31.278 -54.120 1.00 89.06 898 ASN A CA 1
ATOM 7155 C C . ASN A 1 898 ? -5.103 31.379 -53.872 1.00 89.06 898 ASN A C 1
ATOM 7157 O O . ASN A 1 898 ? -5.793 32.114 -54.579 1.00 89.06 898 ASN A O 1
ATOM 7161 N N . GLY A 1 899 ? -5.650 30.654 -52.888 1.00 88.44 899 GLY A N 1
ATOM 7162 C CA . GLY A 1 899 ? -7.098 30.575 -52.631 1.00 88.44 899 GLY A CA 1
ATOM 7163 C C . GLY A 1 899 ? -7.852 29.652 -53.599 1.00 88.44 899 GLY A C 1
ATOM 7164 O O . GLY A 1 899 ? -9.083 29.703 -53.699 1.00 88.44 899 GLY A O 1
ATOM 7165 N N . GLU A 1 900 ? -7.120 28.795 -54.309 1.00 92.12 900 GLU A N 1
ATOM 7166 C CA . GLU A 1 900 ? -7.667 27.743 -55.166 1.00 92.12 900 GLU A CA 1
ATOM 7167 C C . GLU A 1 900 ? -8.351 26.652 -54.328 1.00 92.12 900 GLU A C 1
ATOM 7169 O O . GLU A 1 900 ? -9.361 26.125 -54.773 1.00 92.12 900 GLU A O 1
ATOM 7174 N N . ILE A 1 901 ? -7.914 26.426 -53.083 1.00 94.00 901 ILE A N 1
ATOM 7175 C CA . ILE A 1 901 ? -8.601 25.612 -52.060 1.00 94.00 901 ILE A CA 1
ATOM 7176 C C . ILE A 1 901 ? -8.841 26.433 -50.781 1.00 94.00 901 ILE A C 1
ATOM 7178 O O . ILE A 1 901 ? -8.147 27.413 -50.516 1.00 94.00 901 ILE A O 1
ATOM 7182 N N . ASP A 1 902 ? -9.848 26.060 -49.985 1.00 91.69 902 ASP A N 1
ATOM 7183 C CA . ASP A 1 902 ? -10.214 26.741 -48.731 1.00 91.69 902 ASP A CA 1
ATOM 7184 C C . ASP A 1 902 ? -9.389 26.254 -47.523 1.00 91.69 902 ASP A C 1
ATOM 7186 O O . ASP A 1 902 ? -9.124 27.023 -46.595 1.00 91.69 902 ASP A O 1
ATOM 7190 N N . ALA A 1 903 ? -9.008 24.974 -47.524 1.00 93.06 903 ALA A N 1
ATOM 7191 C CA . ALA A 1 903 ? -8.153 24.348 -46.520 1.00 93.06 903 ALA A CA 1
ATOM 7192 C C . ALA A 1 903 ? -7.336 23.206 -47.144 1.00 93.06 903 ALA A C 1
ATOM 7194 O O . ALA A 1 903 ? -7.727 22.642 -48.164 1.00 93.06 903 ALA A O 1
ATOM 7195 N N . PHE A 1 904 ? -6.226 22.834 -46.511 1.00 93.38 904 PHE A N 1
ATOM 7196 C CA . PHE A 1 904 ? -5.414 21.676 -46.891 1.00 93.38 904 PHE A CA 1
ATOM 7197 C C . PHE A 1 904 ? -5.294 20.720 -45.696 1.00 93.38 904 PHE A C 1
ATOM 7199 O O . PHE A 1 904 ? -4.975 21.166 -44.590 1.00 93.38 904 PHE A O 1
ATOM 7206 N N . PHE A 1 905 ? -5.601 19.433 -45.893 1.00 91.44 905 PHE A N 1
ATOM 7207 C CA . PHE A 1 905 ? -5.653 18.424 -44.827 1.00 91.44 905 PHE A CA 1
ATOM 7208 C C . PHE A 1 905 ? -4.528 17.399 -44.983 1.00 91.44 905 PHE A C 1
ATOM 7210 O O . PHE A 1 905 ? -4.572 16.539 -45.864 1.00 91.44 905 PHE A O 1
ATOM 7217 N N . ASP A 1 906 ? -3.527 17.482 -44.105 1.00 86.94 906 ASP A N 1
ATOM 7218 C CA . ASP A 1 906 ? -2.373 16.580 -44.119 1.00 86.94 906 ASP A CA 1
ATOM 7219 C C . ASP A 1 906 ? -1.669 16.527 -42.744 1.00 86.94 906 ASP A C 1
ATOM 7221 O O . ASP A 1 906 ? -2.136 17.078 -41.742 1.00 86.94 906 ASP A O 1
ATOM 7225 N N . ASN A 1 907 ? -0.542 15.827 -42.677 1.00 84.19 907 ASN A N 1
ATOM 7226 C CA . ASN A 1 907 ? 0.306 15.678 -41.504 1.00 84.19 907 ASN A CA 1
ATOM 7227 C C . ASN A 1 907 ? 0.962 17.008 -41.076 1.00 84.19 907 ASN A C 1
ATOM 7229 O O . ASN A 1 907 ? 1.568 17.705 -41.895 1.00 84.19 907 ASN A O 1
ATOM 7233 N N . LEU A 1 908 ? 0.928 17.320 -39.773 1.00 83.50 908 LEU A N 1
ATOM 7234 C CA . LEU A 1 908 ? 1.541 18.532 -39.213 1.00 83.50 908 LEU A CA 1
ATOM 7235 C C . LEU A 1 908 ? 3.031 18.683 -39.554 1.00 83.50 908 LEU A C 1
ATOM 7237 O O . LEU A 1 908 ? 3.472 19.788 -39.868 1.00 83.50 908 LEU A O 1
ATOM 7241 N N . ALA A 1 909 ? 3.809 17.600 -39.487 1.00 79.94 909 ALA A N 1
ATOM 7242 C CA . ALA A 1 909 ? 5.253 17.651 -39.722 1.00 79.94 909 ALA A CA 1
ATOM 7243 C C . ALA A 1 909 ? 5.577 17.987 -41.186 1.00 79.94 909 ALA A C 1
ATOM 7245 O O . ALA A 1 909 ? 6.471 18.786 -41.452 1.00 79.94 909 ALA A O 1
ATOM 7246 N N . VAL A 1 910 ? 4.802 17.426 -42.117 1.00 83.25 910 VAL A N 1
ATOM 7247 C CA . VAL A 1 910 ? 4.953 17.619 -43.566 1.00 83.25 910 VAL A CA 1
ATOM 7248 C C . VAL A 1 910 ? 4.529 19.032 -43.962 1.00 83.25 910 VAL A C 1
ATOM 7250 O O . VAL A 1 910 ? 5.292 19.735 -44.619 1.00 83.25 910 VAL A O 1
ATOM 7253 N N . ILE A 1 911 ? 3.369 19.499 -43.479 1.00 85.12 911 ILE A N 1
ATOM 7254 C CA . ILE A 1 911 ? 2.912 20.878 -43.702 1.00 85.12 911 ILE A CA 1
ATOM 7255 C C . ILE A 1 911 ? 3.924 21.880 -43.140 1.00 85.12 911 ILE A C 1
ATOM 7257 O O . ILE A 1 911 ? 4.264 22.834 -43.830 1.00 85.12 911 ILE A O 1
ATOM 7261 N N . THR A 1 912 ? 4.427 21.679 -41.917 1.00 82.00 912 THR A N 1
ATOM 7262 C CA . THR A 1 912 ? 5.380 22.615 -41.292 1.00 82.00 912 THR A CA 1
ATOM 7263 C C . THR A 1 912 ? 6.704 22.649 -42.057 1.00 82.00 912 THR A C 1
ATOM 7265 O O . THR A 1 912 ? 7.176 23.730 -42.403 1.00 82.00 912 THR A O 1
ATOM 7268 N N . TYR A 1 913 ? 7.265 21.480 -42.390 1.00 81.75 913 TYR A N 1
ATOM 7269 C CA . TYR A 1 913 ? 8.505 21.375 -43.161 1.00 81.75 913 TYR A CA 1
ATOM 7270 C C . TYR A 1 913 ? 8.386 22.046 -44.536 1.00 81.75 913 TYR A C 1
ATOM 7272 O O . TYR A 1 913 ? 9.229 22.864 -44.901 1.00 81.75 913 TYR A O 1
ATOM 7280 N N . GLU A 1 914 ? 7.324 21.747 -45.290 1.00 83.25 914 GLU A N 1
ATOM 7281 C CA . GLU A 1 914 ? 7.126 22.311 -46.627 1.00 83.25 914 GLU A CA 1
ATOM 7282 C C . GLU A 1 914 ? 6.825 23.809 -46.596 1.00 83.25 914 GLU A C 1
ATOM 7284 O O . GLU A 1 914 ? 7.378 24.564 -47.395 1.00 83.25 914 GLU A O 1
ATOM 7289 N N . LYS A 1 915 ? 6.021 24.273 -45.635 1.00 84.88 915 LYS A N 1
ATOM 7290 C CA . LYS A 1 915 ? 5.742 25.698 -45.430 1.00 84.88 915 LYS A CA 1
ATOM 7291 C C . LYS A 1 915 ? 7.026 26.490 -45.161 1.00 84.88 915 LYS A C 1
ATOM 7293 O O . LYS A 1 915 ? 7.206 27.558 -45.747 1.00 84.88 915 LYS A O 1
ATOM 7298 N N . ASP A 1 916 ? 7.928 25.960 -44.337 1.00 79.69 916 ASP A N 1
ATOM 7299 C CA . ASP A 1 916 ? 9.211 26.597 -44.024 1.00 79.69 916 ASP A CA 1
ATOM 7300 C C . ASP A 1 916 ? 10.196 26.514 -45.207 1.00 79.69 916 ASP A C 1
ATOM 7302 O O . ASP A 1 916 ? 10.845 27.509 -45.543 1.00 79.69 916 ASP A O 1
ATOM 7306 N N . ARG A 1 917 ? 10.262 25.367 -45.905 1.00 82.56 917 ARG A N 1
ATOM 7307 C CA . ARG A 1 917 ? 11.090 25.158 -47.111 1.00 82.56 917 ARG A CA 1
ATOM 7308 C C . ARG A 1 917 ? 10.706 26.109 -48.247 1.00 82.56 917 ARG A C 1
ATOM 7310 O O . ARG A 1 917 ? 11.579 26.709 -48.874 1.00 82.56 917 ARG A O 1
ATOM 7317 N N . LEU A 1 918 ? 9.404 26.258 -48.488 1.00 83.62 918 LEU A N 1
ATOM 7318 C CA . LEU A 1 918 ? 8.820 27.123 -49.517 1.00 83.62 918 LEU A CA 1
ATOM 7319 C C . LEU A 1 918 ? 8.694 28.592 -49.069 1.00 83.62 918 LEU A C 1
ATOM 7321 O O . LEU A 1 918 ? 8.402 29.449 -49.900 1.00 83.62 918 LEU A O 1
ATOM 7325 N N . LYS A 1 919 ? 8.952 28.891 -47.785 1.00 83.44 919 LYS A N 1
ATOM 7326 C CA . LYS A 1 919 ? 8.837 30.221 -47.150 1.00 83.44 919 LYS A CA 1
ATOM 7327 C C . LYS A 1 919 ? 7.437 30.838 -47.254 1.00 83.44 919 LYS A C 1
ATOM 7329 O O . LYS A 1 919 ? 7.282 32.028 -47.521 1.00 83.44 919 LYS A O 1
ATOM 7334 N N . LEU A 1 920 ? 6.412 30.021 -47.028 1.00 83.31 920 LEU A N 1
ATOM 7335 C CA . LEU A 1 920 ? 5.009 30.428 -47.104 1.00 83.31 920 LEU A CA 1
ATOM 7336 C C . LEU A 1 920 ? 4.579 31.084 -45.783 1.00 83.31 920 LEU A C 1
ATOM 7338 O O . LEU A 1 920 ? 4.223 30.420 -44.804 1.00 83.31 920 LEU A O 1
ATOM 7342 N N . GLU A 1 921 ? 4.635 32.413 -45.744 1.00 79.88 921 GLU A N 1
ATOM 7343 C CA . GLU A 1 921 ? 4.290 33.210 -44.557 1.00 79.88 921 GLU A CA 1
ATOM 7344 C C . GLU A 1 921 ? 2.771 33.383 -44.375 1.00 79.88 921 GLU A C 1
ATOM 7346 O O . GLU A 1 921 ? 2.303 33.493 -43.247 1.00 79.88 921 GLU A O 1
ATOM 7351 N N . ASN A 1 922 ? 1.979 33.321 -45.454 1.00 83.69 922 ASN A N 1
ATOM 7352 C CA . ASN A 1 922 ? 0.528 33.566 -45.430 1.00 83.69 922 ASN A CA 1
ATOM 7353 C C . ASN A 1 922 ? -0.334 32.337 -45.064 1.00 83.69 922 ASN A C 1
ATOM 7355 O O . ASN A 1 922 ? -1.555 32.376 -45.241 1.00 83.69 922 ASN A O 1
ATOM 7359 N N . ILE A 1 923 ? 0.271 31.249 -44.575 1.00 87.56 923 ILE A N 1
ATOM 7360 C CA . ILE A 1 923 ? -0.408 29.994 -44.211 1.00 87.56 923 ILE A CA 1
ATOM 7361 C C . ILE A 1 923 ? -0.210 29.699 -42.719 1.00 87.56 923 ILE A C 1
ATOM 7363 O O . ILE A 1 923 ? 0.924 29.697 -42.223 1.00 87.56 923 ILE A O 1
ATOM 7367 N N . LYS A 1 924 ? -1.313 29.357 -42.041 1.00 86.38 924 LYS A N 1
ATOM 7368 C CA . LYS A 1 924 ? -1.366 28.914 -40.641 1.00 86.38 924 LYS A CA 1
ATOM 7369 C C . LYS A 1 924 ? -1.951 27.517 -40.496 1.00 86.38 924 LYS A C 1
ATOM 7371 O O . LYS A 1 924 ? -2.777 27.081 -41.297 1.00 86.38 924 LYS A O 1
ATOM 7376 N N . ILE A 1 925 ? -1.598 26.861 -39.396 1.00 87.25 925 ILE A N 1
ATOM 7377 C CA . ILE A 1 925 ? -2.329 25.696 -38.899 1.00 87.25 925 ILE A CA 1
ATOM 7378 C C . ILE A 1 925 ? -3.580 26.212 -38.174 1.00 87.25 925 ILE A C 1
ATOM 7380 O O . ILE A 1 925 ? -3.466 26.947 -37.197 1.00 87.25 925 ILE A O 1
ATOM 7384 N N . ALA A 1 926 ? -4.768 25.879 -38.676 1.00 80.25 926 ALA A N 1
ATOM 7385 C CA . ALA A 1 926 ? -6.044 26.354 -38.140 1.00 80.25 926 ALA A CA 1
ATOM 7386 C C . ALA A 1 926 ? -6.524 25.526 -36.945 1.00 80.25 926 ALA A C 1
ATOM 7388 O O . ALA A 1 926 ? -6.946 26.087 -35.938 1.00 80.25 926 ALA A O 1
ATOM 7389 N N . SER A 1 927 ? -6.454 24.199 -37.067 1.00 77.50 927 SER A N 1
ATOM 7390 C CA . SER A 1 927 ? -6.806 23.261 -36.001 1.00 77.50 927 SER A CA 1
ATOM 7391 C C . SER A 1 927 ? -6.156 21.896 -36.233 1.00 77.50 927 SER A C 1
ATOM 7393 O O . SER A 1 927 ? -5.853 21.526 -37.373 1.00 77.50 927 SER A O 1
ATOM 7395 N N . ALA A 1 928 ? -5.960 21.145 -35.150 1.00 76.25 928 ALA A N 1
ATOM 7396 C CA . ALA A 1 928 ? -5.664 19.718 -35.208 1.00 76.25 928 ALA A CA 1
ATOM 7397 C C . ALA A 1 928 ? -6.965 18.921 -35.339 1.00 76.25 928 ALA A C 1
ATOM 7399 O O . ALA A 1 928 ? -8.011 19.347 -34.848 1.00 76.25 928 ALA A O 1
ATOM 7400 N N . THR A 1 929 ? -6.916 17.771 -36.007 1.00 79.81 929 THR A N 1
ATOM 7401 C CA . THR A 1 929 ? -8.095 16.906 -36.144 1.00 79.81 929 THR A CA 1
ATOM 7402 C C . THR A 1 929 ? -8.031 15.713 -35.193 1.00 79.81 929 THR A C 1
ATOM 7404 O O . THR A 1 929 ? -7.012 15.456 -34.555 1.00 79.81 929 THR A O 1
ATOM 7407 N N . GLU A 1 930 ? -9.136 14.978 -35.099 1.00 77.44 930 GLU A N 1
ATOM 7408 C CA . GLU A 1 930 ? -9.248 13.747 -34.308 1.00 77.44 930 GLU A CA 1
ATOM 7409 C C . GLU A 1 930 ? -8.448 12.561 -34.883 1.00 77.44 930 GLU A C 1
ATOM 7411 O O . GLU A 1 930 ? -8.365 11.512 -34.247 1.00 77.44 930 GLU A O 1
ATOM 7416 N N . TYR A 1 931 ? -7.822 12.723 -36.055 1.00 80.38 931 TYR A N 1
ATOM 7417 C CA . TYR A 1 931 ? -7.056 11.677 -36.727 1.00 80.38 931 TYR A CA 1
ATOM 7418 C C . TYR A 1 931 ? -5.537 11.830 -36.562 1.00 80.38 931 TYR A C 1
ATOM 7420 O O . TYR A 1 931 ? -4.953 12.875 -36.874 1.00 80.38 931 TYR A O 1
ATOM 7428 N N . THR A 1 932 ? -4.877 10.736 -36.185 1.00 78.00 932 THR A N 1
ATOM 7429 C CA . THR A 1 932 ? -3.421 10.564 -36.279 1.00 78.00 932 THR A CA 1
ATOM 7430 C C . THR A 1 932 ? -3.044 9.719 -37.497 1.00 78.00 932 THR A C 1
ATOM 7432 O O . THR A 1 932 ? -3.825 8.897 -37.981 1.00 78.00 932 THR A O 1
ATOM 7435 N N . ILE A 1 933 ? -1.829 9.921 -38.004 1.00 77.50 933 ILE A N 1
ATOM 7436 C CA . ILE A 1 933 ? -1.175 9.015 -38.949 1.00 77.50 933 ILE A CA 1
ATOM 7437 C C . ILE A 1 933 ? -0.116 8.240 -38.175 1.00 77.50 933 ILE A C 1
ATOM 7439 O O . ILE A 1 933 ? 0.916 8.792 -37.786 1.00 77.50 933 ILE A O 1
ATOM 7443 N N . ASP A 1 934 ? -0.390 6.955 -37.991 1.00 84.06 934 ASP A N 1
ATOM 7444 C CA . ASP A 1 934 ? 0.515 5.987 -37.387 1.00 84.06 934 ASP A CA 1
ATOM 7445 C C . ASP A 1 934 ? 1.268 5.249 -38.502 1.00 84.06 934 ASP A C 1
ATOM 7447 O O . ASP A 1 934 ? 0.656 4.619 -39.371 1.00 84.06 934 ASP A O 1
ATOM 7451 N N . LEU A 1 935 ? 2.599 5.341 -38.491 1.00 87.56 935 LEU A N 1
ATOM 7452 C CA . LEU A 1 935 ? 3.470 4.719 -39.486 1.00 87.56 935 LEU A CA 1
ATOM 7453 C C . LEU A 1 935 ? 4.107 3.449 -38.922 1.00 87.56 935 LEU A C 1
ATOM 7455 O O . LEU A 1 935 ? 4.820 3.473 -37.911 1.00 87.56 935 LEU A O 1
ATOM 7459 N N . SER A 1 936 ? 3.855 2.348 -39.624 1.00 93.25 936 SER A N 1
ATOM 7460 C CA . SER A 1 936 ? 4.483 1.042 -39.439 1.00 93.25 936 SER A CA 1
ATOM 7461 C C . SER A 1 936 ? 5.411 0.739 -40.614 1.00 93.25 936 SER A C 1
ATOM 7463 O O . SER A 1 936 ? 5.268 1.314 -41.691 1.00 93.25 936 SER A O 1
ATOM 7465 N N . MET A 1 937 ? 6.311 -0.225 -40.431 1.00 95.19 937 MET A N 1
ATOM 7466 C CA . MET A 1 937 ? 7.035 -0.844 -41.539 1.00 95.19 937 MET A CA 1
ATOM 7467 C C . MET A 1 937 ? 6.154 -1.947 -42.129 1.00 95.19 937 MET A C 1
ATOM 7469 O O . MET A 1 937 ? 5.616 -2.774 -41.384 1.00 95.19 937 MET A O 1
ATOM 7473 N N . GLY A 1 938 ? 5.975 -1.942 -43.449 1.00 94.25 938 GLY A N 1
ATOM 7474 C CA . GLY A 1 938 ? 5.205 -2.949 -44.182 1.00 94.25 938 GLY A CA 1
ATOM 7475 C C . GLY A 1 938 ? 6.137 -3.968 -44.824 1.00 94.25 938 GLY A C 1
ATOM 7476 O O . GLY A 1 938 ? 7.062 -3.575 -45.518 1.00 94.25 938 GLY A O 1
ATOM 7477 N N . VAL A 1 939 ? 5.914 -5.262 -44.617 1.00 95.31 939 VAL A N 1
ATOM 7478 C CA . VAL A 1 939 ? 6.739 -6.360 -45.156 1.00 95.31 939 VAL A CA 1
ATOM 7479 C C . VAL A 1 939 ? 5.874 -7.274 -46.022 1.00 95.31 939 VAL A C 1
ATOM 7481 O O . VAL A 1 939 ? 4.697 -7.481 -45.716 1.00 95.31 939 VAL A O 1
ATOM 7484 N N . ARG A 1 940 ? 6.448 -7.846 -47.085 1.00 93.38 940 ARG A N 1
ATOM 7485 C CA . ARG A 1 940 ? 5.806 -8.876 -47.926 1.00 93.38 940 ARG A CA 1
ATOM 7486 C C . ARG A 1 940 ? 5.127 -9.990 -47.105 1.00 93.38 940 ARG A C 1
ATOM 7488 O O . ARG A 1 940 ? 5.611 -10.396 -46.045 1.00 93.38 940 ARG A O 1
ATOM 7495 N N . LYS A 1 941 ? 3.956 -10.459 -47.563 1.00 90.94 941 LYS A N 1
ATOM 7496 C CA . LYS A 1 941 ? 3.057 -11.324 -46.763 1.00 90.94 941 LYS A CA 1
ATOM 7497 C C . LYS A 1 941 ? 3.682 -12.657 -46.345 1.00 90.94 941 LYS A C 1
ATOM 7499 O O . LYS A 1 941 ? 3.344 -13.188 -45.289 1.00 90.94 941 LYS A O 1
ATOM 7504 N N . ASP A 1 942 ? 4.573 -13.167 -47.181 1.00 90.38 942 ASP A N 1
ATOM 7505 C CA . ASP A 1 942 ? 5.272 -14.442 -47.077 1.00 90.38 942 ASP A CA 1
ATOM 7506 C C . ASP A 1 942 ? 6.546 -14.397 -46.216 1.00 90.38 942 ASP A C 1
ATOM 7508 O O . ASP A 1 942 ? 7.131 -15.451 -45.996 1.00 90.38 942 ASP A O 1
ATOM 7512 N N . TRP A 1 943 ? 6.944 -13.232 -45.678 1.00 92.75 943 TRP A N 1
ATOM 7513 C CA . TRP A 1 943 ? 8.023 -13.092 -44.678 1.00 92.75 943 TRP A CA 1
ATOM 7514 C C . TRP A 1 943 ? 7.487 -12.636 -43.300 1.00 92.75 943 TRP A C 1
ATOM 7516 O O . TRP A 1 943 ? 7.808 -11.534 -42.832 1.00 92.75 943 TRP A O 1
ATOM 7526 N N . PRO A 1 944 ? 6.633 -13.423 -42.616 1.00 91.50 944 PRO A N 1
ATOM 7527 C CA . PRO A 1 944 ? 6.153 -13.081 -41.276 1.00 91.50 944 PRO A CA 1
ATOM 7528 C C . PRO A 1 944 ? 7.270 -13.049 -40.215 1.00 91.50 944 PRO A C 1
ATOM 7530 O O . PRO A 1 944 ? 7.114 -12.364 -39.206 1.00 91.50 944 PRO A O 1
ATOM 7533 N N . GLU A 1 945 ? 8.398 -13.736 -40.428 1.00 89.88 945 GLU A N 1
ATOM 7534 C CA . GLU A 1 945 ? 9.530 -13.840 -39.492 1.00 89.88 945 GLU A CA 1
ATOM 7535 C C . GLU A 1 945 ? 10.298 -12.520 -39.322 1.00 89.88 945 GLU A C 1
ATOM 7537 O O . GLU A 1 945 ? 10.875 -12.267 -38.262 1.00 89.88 945 GLU A O 1
ATOM 7542 N N . LEU A 1 946 ? 10.265 -11.635 -40.325 1.00 92.75 946 LEU A N 1
ATOM 7543 C CA . LEU A 1 946 ? 10.908 -10.321 -40.242 1.00 92.75 946 LEU A CA 1
ATOM 7544 C C . LEU A 1 946 ? 10.163 -9.371 -39.283 1.00 92.75 946 LEU A C 1
ATOM 7546 O O . LEU A 1 946 ? 10.773 -8.493 -38.677 1.00 92.75 946 LEU A O 1
ATOM 7550 N N . ILE A 1 947 ? 8.857 -9.561 -39.069 1.00 94.38 947 ILE A N 1
ATOM 7551 C CA . ILE A 1 947 ? 8.055 -8.714 -38.172 1.00 94.38 947 ILE A CA 1
ATOM 7552 C C . ILE A 1 947 ? 8.507 -8.774 -36.698 1.00 94.38 947 ILE A C 1
ATOM 7554 O O . ILE A 1 947 ? 8.718 -7.705 -36.117 1.00 94.38 947 ILE A O 1
ATOM 7558 N N . PRO A 1 948 ? 8.679 -9.944 -36.044 1.00 88.44 948 PRO A N 1
ATOM 7559 C CA . PRO A 1 948 ? 9.207 -9.996 -34.680 1.00 88.44 948 PRO A CA 1
ATOM 7560 C C . PRO A 1 948 ? 10.652 -9.487 -34.587 1.00 88.44 948 PRO A C 1
ATOM 7562 O O . PRO A 1 948 ? 10.981 -8.844 -33.591 1.00 88.44 948 PRO A O 1
ATOM 7565 N N . LEU A 1 949 ? 11.484 -9.687 -35.618 1.00 90.12 949 LEU A N 1
ATOM 7566 C CA . LEU A 1 949 ? 12.840 -9.126 -35.689 1.00 90.12 949 LEU A CA 1
ATOM 7567 C C . LEU A 1 949 ? 12.826 -7.591 -35.670 1.00 90.12 949 LEU A C 1
ATOM 7569 O O . LEU A 1 949 ? 13.470 -6.975 -34.818 1.00 90.12 949 LEU A O 1
ATOM 7573 N N . LEU A 1 950 ? 12.046 -6.970 -36.561 1.00 92.69 950 LEU A N 1
ATOM 7574 C CA . LEU A 1 950 ? 11.888 -5.517 -36.621 1.00 92.69 950 LEU A CA 1
ATOM 7575 C C . LEU A 1 950 ? 11.262 -4.967 -35.335 1.00 92.69 950 LEU A C 1
ATOM 7577 O O . LEU A 1 950 ? 11.764 -3.986 -34.797 1.00 92.69 950 LEU A O 1
ATOM 7581 N N . ASN A 1 951 ? 10.223 -5.609 -34.786 1.00 91.19 951 ASN A N 1
ATOM 7582 C CA . ASN A 1 951 ? 9.606 -5.176 -33.528 1.00 91.19 951 ASN A CA 1
ATOM 7583 C C . ASN A 1 951 ? 10.603 -5.218 -32.355 1.00 91.19 951 ASN A C 1
ATOM 7585 O O . ASN A 1 951 ? 10.720 -4.222 -31.644 1.00 91.19 951 ASN A O 1
ATOM 7589 N N . LYS A 1 952 ? 11.371 -6.309 -32.192 1.00 86.75 952 LYS A N 1
ATOM 7590 C CA . LYS A 1 952 ? 12.442 -6.413 -31.181 1.00 86.75 952 LYS A CA 1
ATOM 7591 C C . LYS A 1 952 ? 13.506 -5.328 -31.347 1.00 86.75 952 LYS A C 1
ATOM 7593 O O . LYS A 1 952 ? 14.022 -4.821 -30.356 1.00 86.75 952 LYS A O 1
ATOM 7598 N N . ALA A 1 953 ? 13.843 -4.981 -32.587 1.00 86.19 953 ALA A N 1
ATOM 7599 C CA . ALA A 1 953 ? 14.815 -3.939 -32.877 1.00 86.19 953 ALA A CA 1
ATOM 7600 C C . ALA A 1 953 ? 14.263 -2.527 -32.613 1.00 86.19 953 ALA A C 1
ATOM 7602 O O . ALA A 1 953 ? 14.977 -1.711 -32.038 1.00 86.19 953 ALA A O 1
ATOM 7603 N N . ILE A 1 954 ? 12.988 -2.266 -32.929 1.00 89.62 954 ILE A N 1
ATOM 7604 C CA . ILE A 1 954 ? 12.267 -1.027 -32.588 1.00 89.62 954 ILE A CA 1
ATOM 7605 C C . ILE A 1 954 ? 12.155 -0.860 -31.062 1.00 89.62 954 ILE A C 1
ATOM 7607 O O . ILE A 1 954 ? 12.329 0.249 -30.562 1.00 89.62 954 ILE A O 1
ATOM 7611 N N . ASP A 1 955 ? 11.915 -1.948 -30.319 1.00 83.94 955 ASP A N 1
ATOM 7612 C CA . ASP A 1 955 ? 11.917 -1.973 -28.844 1.00 83.94 955 ASP A CA 1
ATOM 7613 C C . ASP A 1 955 ? 13.294 -1.708 -28.218 1.00 83.94 955 ASP A C 1
ATOM 7615 O O . ASP A 1 955 ? 13.383 -1.360 -27.043 1.00 83.94 955 ASP A O 1
ATOM 7619 N N . ASN A 1 956 ? 14.373 -1.866 -28.988 1.00 79.81 956 ASN A N 1
ATOM 7620 C CA . ASN A 1 956 ? 15.748 -1.674 -28.531 1.00 79.81 956 ASN A CA 1
ATOM 7621 C C . ASN A 1 956 ? 16.356 -0.330 -28.987 1.00 79.81 956 ASN A C 1
ATOM 7623 O O . ASN A 1 956 ? 17.560 -0.118 -28.845 1.00 79.81 956 ASN A O 1
ATOM 7627 N N . ILE A 1 957 ? 15.539 0.583 -29.529 1.00 82.19 957 ILE A N 1
ATOM 7628 C CA . ILE A 1 957 ? 15.908 1.989 -29.749 1.00 82.19 957 ILE A CA 1
ATOM 7629 C C . ILE A 1 957 ? 15.532 2.772 -28.489 1.00 82.19 957 ILE A C 1
ATOM 7631 O O . ILE A 1 957 ? 14.348 2.935 -28.188 1.00 82.19 957 ILE A O 1
ATOM 7635 N N . ASP A 1 958 ? 16.537 3.253 -27.756 1.00 75.38 958 ASP A N 1
ATOM 7636 C CA . ASP A 1 958 ? 16.312 4.005 -26.521 1.00 75.38 958 ASP A CA 1
ATOM 7637 C C . ASP A 1 958 ? 15.676 5.388 -26.769 1.00 75.38 958 ASP A C 1
ATOM 7639 O O . ASP A 1 958 ? 15.664 5.919 -27.885 1.00 75.38 958 ASP A O 1
ATOM 7643 N N . GLU A 1 959 ? 15.127 5.983 -25.708 1.00 71.81 959 GLU A N 1
ATOM 7644 C CA . GLU A 1 959 ? 14.430 7.269 -25.784 1.00 71.81 959 GLU A CA 1
ATOM 7645 C C . GLU A 1 959 ? 15.345 8.413 -26.254 1.00 71.81 959 GLU A C 1
ATOM 7647 O O . GLU A 1 959 ? 14.896 9.290 -26.987 1.00 71.81 959 GLU A O 1
ATOM 7652 N N . LYS A 1 960 ? 16.647 8.385 -25.936 1.00 73.75 960 LYS A N 1
ATOM 7653 C CA . LYS A 1 960 ? 17.600 9.419 -26.371 1.00 73.75 960 LYS A CA 1
ATOM 7654 C C . LYS A 1 960 ? 17.893 9.305 -27.863 1.00 73.75 960 LYS A C 1
ATOM 7656 O O . LYS A 1 960 ? 17.971 10.330 -28.535 1.00 73.75 960 LYS A O 1
ATOM 7661 N N . GLU A 1 961 ? 18.042 8.094 -28.395 1.00 77.88 961 GLU A N 1
ATOM 7662 C CA . GLU A 1 961 ? 18.237 7.852 -29.828 1.00 77.88 961 GLU A CA 1
ATOM 7663 C C . GLU A 1 961 ? 16.959 8.164 -30.623 1.00 77.88 961 GLU A C 1
ATOM 7665 O O . GLU A 1 961 ? 17.037 8.844 -31.648 1.00 77.88 961 GLU A O 1
ATOM 7670 N N . ARG A 1 962 ? 15.783 7.785 -30.100 1.00 79.56 962 ARG A N 1
ATOM 7671 C CA . ARG A 1 962 ? 14.460 8.180 -30.620 1.00 79.56 962 ARG A CA 1
ATOM 7672 C C . ARG A 1 962 ? 14.319 9.705 -30.694 1.00 79.56 962 ARG A C 1
ATOM 7674 O O . ARG A 1 962 ? 14.015 10.235 -31.763 1.00 79.56 962 ARG A O 1
ATOM 7681 N N . THR A 1 963 ? 14.609 10.416 -29.603 1.00 74.31 963 THR A N 1
ATOM 7682 C CA . THR A 1 963 ? 14.590 11.887 -29.554 1.00 74.31 963 THR A CA 1
ATOM 7683 C C . THR A 1 963 ? 15.656 12.510 -30.459 1.00 74.31 963 THR A C 1
ATOM 7685 O O . THR A 1 963 ? 15.384 13.526 -31.093 1.00 74.31 963 THR A O 1
ATOM 7688 N N . ARG A 1 964 ? 16.850 11.913 -30.586 1.00 82.25 964 ARG A N 1
ATOM 7689 C CA . ARG A 1 964 ? 17.904 12.390 -31.500 1.00 82.25 964 ARG A CA 1
ATOM 7690 C C . ARG A 1 964 ? 17.438 12.341 -32.955 1.00 82.25 964 ARG A C 1
ATOM 7692 O O . ARG A 1 964 ? 17.527 13.359 -33.632 1.00 82.25 964 ARG A O 1
ATOM 7699 N N . ILE A 1 965 ? 16.914 11.196 -33.405 1.00 81.81 965 ILE A N 1
ATOM 7700 C CA . ILE A 1 965 ? 16.386 11.018 -34.768 1.00 81.81 965 ILE A CA 1
ATOM 7701 C C . ILE A 1 965 ? 15.240 12.006 -35.028 1.00 81.81 965 ILE A C 1
ATOM 7703 O O . ILE A 1 965 ? 15.173 12.602 -36.095 1.00 81.81 965 ILE A O 1
ATOM 7707 N N . GLN A 1 966 ? 14.356 12.228 -34.052 1.00 78.94 966 GLN A N 1
ATOM 7708 C CA . GLN A 1 966 ? 13.245 13.175 -34.192 1.00 78.94 966 GLN A CA 1
ATOM 7709 C C . GLN A 1 966 ? 13.702 14.643 -34.252 1.00 78.94 966 GLN A C 1
ATOM 7711 O O . GLN A 1 966 ? 13.258 15.391 -35.124 1.00 78.94 966 GLN A O 1
ATOM 7716 N N . ASN A 1 967 ? 14.618 15.060 -33.376 1.00 73.56 967 ASN A N 1
ATOM 7717 C CA . ASN A 1 967 ? 15.104 16.443 -33.312 1.00 73.56 967 ASN A CA 1
ATOM 7718 C C . ASN A 1 967 ? 15.960 16.846 -34.522 1.00 73.56 967 ASN A C 1
ATOM 7720 O O . ASN A 1 967 ? 16.017 18.028 -34.851 1.00 73.56 967 ASN A O 1
ATOM 7724 N N . GLU A 1 968 ? 16.600 15.882 -35.188 1.00 73.31 968 GLU A N 1
ATOM 7725 C CA . GLU A 1 968 ? 17.368 16.089 -36.424 1.00 73.31 968 GLU A CA 1
ATOM 7726 C C . GLU A 1 968 ? 16.484 16.603 -37.581 1.00 73.31 968 GLU A C 1
ATOM 7728 O O . GLU A 1 968 ? 16.966 17.339 -38.439 1.00 73.31 968 GLU A O 1
ATOM 7733 N N . TRP A 1 969 ? 15.177 16.304 -37.548 1.00 69.75 969 TRP A N 1
ATOM 7734 C CA . TRP A 1 969 ? 14.211 16.654 -38.599 1.00 69.75 969 TRP A CA 1
ATOM 7735 C C . TRP A 1 969 ? 13.093 17.621 -38.167 1.00 69.75 969 TRP A C 1
ATOM 7737 O O . TRP A 1 969 ? 12.444 18.210 -39.027 1.00 69.75 969 TRP A O 1
ATOM 7747 N N . MET A 1 970 ? 12.853 17.809 -36.862 1.00 63.84 970 MET A N 1
ATOM 7748 C CA . MET A 1 970 ? 11.724 18.603 -36.330 1.00 63.84 970 MET A CA 1
ATOM 7749 C C . MET A 1 970 ? 12.133 19.888 -35.586 1.00 63.84 970 MET A C 1
ATOM 7751 O O . MET A 1 970 ? 11.420 20.350 -34.695 1.00 63.84 970 MET A O 1
ATOM 7755 N N . ALA A 1 971 ? 13.280 20.482 -35.923 1.00 45.03 971 ALA A N 1
ATOM 7756 C CA . ALA A 1 971 ? 13.806 21.684 -35.269 1.00 45.03 971 ALA A CA 1
ATOM 7757 C C . ALA A 1 971 ? 13.041 22.982 -35.636 1.00 45.03 971 ALA A C 1
ATOM 7759 O O . ALA A 1 971 ? 13.598 23.904 -36.234 1.00 45.03 971 ALA A O 1
ATOM 7760 N N . VAL A 1 972 ? 11.765 23.081 -35.246 1.00 43.00 972 VAL A N 1
ATOM 7761 C CA . VAL A 1 972 ? 10.937 24.278 -35.454 1.00 43.00 972 VAL A CA 1
ATOM 7762 C C . VAL A 1 972 ? 11.437 25.428 -34.575 1.00 43.00 972 VAL A C 1
ATOM 7764 O O . VAL A 1 972 ? 11.254 25.438 -33.355 1.00 43.00 972 VAL A O 1
ATOM 7767 N N . ARG A 1 973 ? 12.014 26.459 -35.200 1.00 36.72 973 ARG A N 1
ATOM 7768 C CA . ARG A 1 973 ? 12.160 27.776 -34.567 1.00 36.72 973 ARG A CA 1
ATOM 7769 C C . ARG A 1 973 ? 10.820 28.497 -34.633 1.00 36.72 973 ARG A C 1
ATOM 7771 O O . ARG A 1 973 ? 10.532 29.171 -35.618 1.00 36.72 973 ARG A O 1
ATOM 7778 N N . VAL A 1 974 ? 10.017 28.385 -33.577 1.00 35.22 974 VAL A N 1
ATOM 7779 C CA . VAL A 1 974 ? 8.760 29.137 -33.473 1.00 35.22 974 VAL A CA 1
ATOM 7780 C C . VAL A 1 974 ? 9.065 30.624 -33.237 1.00 35.22 974 VAL A C 1
ATOM 7782 O O . VAL A 1 974 ? 9.071 31.105 -32.105 1.00 35.22 974 VAL A O 1
ATOM 7785 N N . ASN A 1 975 ? 9.304 31.373 -34.314 1.00 30.05 975 ASN A N 1
ATOM 7786 C CA . ASN A 1 975 ? 9.222 32.831 -34.289 1.00 30.05 975 ASN A CA 1
ATOM 7787 C C . ASN A 1 975 ? 7.741 33.226 -34.234 1.00 30.05 975 ASN A C 1
ATOM 7789 O O . ASN A 1 975 ? 7.113 33.480 -35.261 1.00 30.05 975 ASN A O 1
ATOM 7793 N N . ILE A 1 976 ? 7.175 33.281 -33.025 1.00 34.97 976 ILE A N 1
ATOM 7794 C CA . ILE A 1 976 ? 5.885 33.942 -32.818 1.00 34.97 976 ILE A CA 1
ATOM 7795 C C . ILE A 1 976 ? 6.115 35.442 -33.020 1.00 34.97 976 ILE A C 1
ATOM 7797 O O . ILE A 1 976 ? 6.702 36.113 -32.171 1.00 34.97 976 ILE A O 1
ATOM 7801 N N . GLY A 1 977 ? 5.662 35.963 -34.159 1.00 37.91 977 GLY A N 1
ATOM 7802 C CA . GLY A 1 977 ? 5.646 37.393 -34.449 1.00 37.91 977 GLY A CA 1
ATOM 7803 C C . GLY A 1 977 ? 4.595 38.121 -33.612 1.00 37.91 977 GLY A C 1
ATOM 7804 O O . GLY A 1 977 ? 3.549 38.495 -34.129 1.00 37.91 977 GLY A O 1
ATOM 7805 N N . THR A 1 978 ? 4.861 38.319 -32.321 1.00 39.31 978 THR A N 1
ATOM 7806 C CA . THR A 1 978 ? 4.082 39.218 -31.458 1.00 39.31 978 THR A CA 1
ATOM 7807 C C . THR A 1 978 ? 4.801 40.546 -31.291 1.00 39.31 978 THR A C 1
ATOM 7809 O O . THR A 1 978 ? 5.941 40.585 -30.832 1.00 39.31 978 THR A O 1
ATOM 7812 N N . ASP A 1 979 ? 4.105 41.630 -31.631 1.00 47.91 979 ASP A N 1
ATOM 7813 C CA . ASP A 1 979 ? 4.556 43.002 -31.415 1.00 47.91 979 ASP A CA 1
ATOM 7814 C C . ASP A 1 979 ? 4.754 43.288 -29.913 1.00 47.91 979 ASP A C 1
ATOM 7816 O O . ASP A 1 979 ? 3.799 43.398 -29.137 1.00 47.91 979 ASP A O 1
ATOM 7820 N N . PHE A 1 980 ? 6.019 43.365 -29.494 1.00 52.97 980 PHE A N 1
ATOM 7821 C CA . PHE A 1 980 ? 6.387 43.490 -28.085 1.00 52.97 980 PHE A CA 1
ATOM 7822 C C . PHE A 1 980 ? 6.035 44.860 -27.489 1.00 52.97 980 PHE A C 1
ATOM 7824 O O . PHE A 1 980 ? 5.790 44.928 -26.283 1.00 52.97 980 PHE A O 1
ATOM 7831 N N . GLU A 1 981 ? 5.962 45.937 -28.281 1.00 53.00 981 GLU A N 1
ATOM 7832 C CA . GLU A 1 981 ? 5.674 47.279 -27.748 1.00 53.00 981 GLU A CA 1
ATOM 7833 C C . GLU A 1 981 ? 4.246 47.376 -27.193 1.00 53.00 981 GLU A C 1
ATOM 7835 O O . GLU A 1 981 ? 4.035 47.860 -26.075 1.00 53.00 981 GLU A O 1
ATOM 7840 N N . THR A 1 982 ? 3.265 46.822 -27.912 1.00 53.09 982 THR A N 1
ATOM 7841 C CA . THR A 1 982 ? 1.864 46.798 -27.468 1.00 53.09 982 THR A CA 1
ATOM 7842 C C . THR A 1 982 ? 1.676 45.955 -26.194 1.00 53.09 982 THR A C 1
ATOM 7844 O O . THR A 1 982 ? 0.917 46.337 -25.296 1.00 53.09 982 THR A O 1
ATOM 7847 N N . ILE A 1 983 ? 2.409 44.839 -26.066 1.00 56.59 983 ILE A N 1
ATOM 7848 C CA . ILE A 1 983 ? 2.372 43.960 -24.882 1.00 56.59 983 ILE A CA 1
ATOM 7849 C C . ILE A 1 983 ? 3.068 44.608 -23.674 1.00 56.59 983 ILE A C 1
ATOM 7851 O O . ILE A 1 983 ? 2.570 44.486 -22.555 1.00 56.59 983 ILE A O 1
ATOM 7855 N N . LEU A 1 984 ? 4.172 45.337 -23.862 1.00 58.59 984 LEU A N 1
ATOM 7856 C CA . LEU A 1 984 ? 4.815 46.070 -22.766 1.00 58.59 984 LEU A CA 1
ATOM 7857 C C . LEU A 1 984 ? 3.930 47.204 -22.228 1.00 58.59 984 LEU A C 1
ATOM 7859 O O . LEU A 1 984 ? 3.849 47.378 -21.013 1.00 58.59 984 LEU A O 1
ATOM 7863 N N . MET A 1 985 ? 3.245 47.945 -23.103 1.00 54.44 985 MET A N 1
ATOM 7864 C CA . MET A 1 985 ? 2.453 49.114 -22.701 1.00 54.44 985 MET A CA 1
ATOM 7865 C C . MET A 1 985 ? 1.163 48.754 -21.941 1.00 54.44 985 MET A C 1
ATOM 7867 O O . MET A 1 985 ? 0.827 49.428 -20.967 1.00 54.44 985 MET A O 1
ATOM 7871 N N . TRP A 1 986 ? 0.455 47.691 -22.344 1.00 61.19 986 TRP A N 1
ATOM 7872 C CA . TRP A 1 986 ? -0.834 47.305 -21.737 1.00 61.19 986 TRP A CA 1
ATOM 7873 C C . TRP A 1 986 ? -0.807 45.967 -20.992 1.00 61.19 986 TRP A C 1
ATOM 7875 O O . TRP A 1 986 ? -1.544 45.784 -20.023 1.00 61.19 986 TRP A O 1
ATOM 7885 N N . GLY A 1 987 ? 0.057 45.036 -21.399 1.00 60.94 987 GLY A N 1
ATOM 7886 C CA . GLY A 1 987 ? 0.178 43.720 -20.778 1.00 60.94 987 GLY A CA 1
ATOM 7887 C C . GLY A 1 987 ? 0.832 43.774 -19.402 1.00 60.94 987 GLY A C 1
ATOM 7888 O O . GLY A 1 987 ? 0.305 43.173 -18.474 1.00 60.94 987 GLY A O 1
ATOM 7889 N N . LEU A 1 988 ? 1.926 44.523 -19.216 1.00 65.06 988 LEU A N 1
ATOM 7890 C CA . LEU A 1 988 ? 2.625 44.585 -17.920 1.00 65.06 988 LEU A CA 1
ATOM 7891 C C . LEU A 1 988 ? 1.752 45.095 -16.751 1.00 65.06 988 LEU A C 1
ATOM 7893 O O . LEU A 1 988 ? 1.787 44.458 -15.697 1.00 65.06 988 LEU A O 1
ATOM 7897 N N . PRO A 1 989 ? 0.928 46.156 -16.889 1.00 70.06 989 PRO A N 1
ATOM 7898 C CA . PRO A 1 989 ? 0.009 46.571 -15.825 1.00 70.06 989 PRO A CA 1
ATOM 7899 C C . PRO A 1 989 ? -1.085 45.537 -15.526 1.00 70.06 989 PRO A C 1
ATOM 7901 O O . PRO A 1 989 ? -1.403 45.299 -14.361 1.00 70.06 989 PRO A O 1
ATOM 7904 N N . ILE A 1 990 ? -1.643 44.893 -16.559 1.00 68.81 990 ILE A N 1
ATOM 7905 C CA . ILE A 1 990 ? -2.718 43.898 -16.413 1.00 68.81 990 ILE A CA 1
ATOM 7906 C C . ILE A 1 990 ? -2.177 42.597 -15.812 1.00 68.81 990 ILE A C 1
ATOM 7908 O O . ILE A 1 990 ? -2.783 42.053 -14.894 1.00 68.81 990 ILE A O 1
ATOM 7912 N N . ILE A 1 991 ? -1.012 42.130 -16.267 1.00 73.19 991 ILE A N 1
ATOM 7913 C CA . ILE A 1 991 ? -0.302 40.976 -15.705 1.00 73.19 991 ILE A CA 1
ATOM 7914 C C . ILE A 1 991 ? 0.147 41.292 -14.278 1.00 73.19 991 ILE A C 1
ATOM 7916 O O . ILE A 1 991 ? -0.037 40.457 -13.404 1.00 73.19 991 ILE A O 1
ATOM 7920 N N . GLY A 1 992 ? 0.652 42.496 -13.998 1.00 77.06 992 GLY A N 1
ATOM 7921 C CA . GLY A 1 992 ? 0.975 42.937 -12.639 1.00 77.06 992 GLY A CA 1
ATOM 7922 C C . GLY A 1 992 ? -0.244 42.901 -11.713 1.00 77.06 992 GLY A C 1
ATOM 7923 O O . GLY A 1 992 ? -0.185 42.301 -10.643 1.00 77.06 992 GLY A O 1
ATOM 7924 N N . GLY A 1 993 ? -1.377 43.459 -12.149 1.00 78.50 993 GLY A N 1
ATOM 7925 C CA . GLY A 1 993 ? -2.644 43.406 -11.414 1.00 78.50 993 GLY A CA 1
ATOM 7926 C C . GLY A 1 993 ? -3.162 41.978 -11.217 1.00 78.50 993 GLY A C 1
ATOM 7927 O O . GLY A 1 993 ? -3.530 41.609 -10.104 1.00 78.50 993 GLY A O 1
ATOM 7928 N N . ALA A 1 994 ? -3.128 41.146 -12.260 1.00 72.50 994 ALA A N 1
ATOM 7929 C CA . ALA A 1 994 ? -3.531 39.744 -12.195 1.00 72.50 994 ALA A CA 1
ATOM 7930 C C . ALA A 1 994 ? -2.611 38.922 -11.282 1.00 72.50 994 ALA A C 1
ATOM 7932 O O . ALA A 1 994 ? -3.108 38.139 -10.484 1.00 72.50 994 ALA A O 1
ATOM 7933 N N . VAL A 1 995 ? -1.293 39.131 -11.328 1.00 80.94 995 VAL A N 1
ATOM 7934 C CA . VAL A 1 995 ? -0.318 38.487 -10.434 1.00 80.94 995 VAL A CA 1
ATOM 7935 C C . VAL A 1 995 ? -0.511 38.949 -8.994 1.00 80.94 995 VAL A C 1
ATOM 7937 O O . VAL A 1 995 ? -0.444 38.114 -8.101 1.00 80.94 995 VAL A O 1
ATOM 7940 N N . ILE A 1 996 ? -0.819 40.224 -8.739 1.00 81.38 996 ILE A N 1
ATOM 7941 C CA . ILE A 1 996 ? -1.153 40.714 -7.392 1.00 81.38 996 ILE A CA 1
ATOM 7942 C C . ILE A 1 996 ? -2.465 40.091 -6.895 1.00 81.38 996 ILE A C 1
ATOM 7944 O O . ILE A 1 996 ? -2.514 39.622 -5.763 1.00 81.38 996 ILE A O 1
ATOM 7948 N N . ILE A 1 997 ? -3.506 40.013 -7.728 1.00 79.75 997 ILE A N 1
ATOM 7949 C CA . ILE A 1 997 ? -4.786 39.378 -7.370 1.00 79.75 997 ILE A CA 1
ATOM 7950 C C . ILE A 1 997 ? -4.600 37.875 -7.133 1.00 79.75 997 ILE A C 1
ATOM 7952 O O . ILE A 1 997 ? -5.057 37.360 -6.117 1.00 79.75 997 ILE A O 1
ATOM 7956 N N . ILE A 1 998 ? -3.873 37.174 -8.007 1.00 81.81 998 ILE A N 1
ATOM 7957 C CA . ILE A 1 998 ? -3.528 35.758 -7.844 1.00 81.81 998 ILE A CA 1
ATOM 7958 C C . ILE A 1 998 ? -2.652 35.569 -6.606 1.00 81.81 998 ILE A C 1
ATOM 7960 O O . ILE A 1 998 ? -2.868 34.606 -5.884 1.00 81.81 998 ILE A O 1
ATOM 7964 N N . ALA A 1 999 ? -1.721 36.471 -6.294 1.00 76.06 999 ALA A N 1
ATOM 7965 C CA . ALA A 1 999 ? -0.915 36.401 -5.080 1.00 76.06 999 ALA A CA 1
ATOM 7966 C C . ALA A 1 999 ? -1.765 36.625 -3.823 1.00 76.06 999 ALA A C 1
ATOM 7968 O O . ALA A 1 999 ? -1.642 35.848 -2.885 1.00 76.06 999 ALA A O 1
ATOM 7969 N N . VAL A 1 1000 ? -2.671 37.607 -3.807 1.00 80.31 1000 VAL A N 1
ATOM 7970 C CA . VAL A 1 1000 ? -3.600 37.850 -2.689 1.00 80.31 1000 VAL A CA 1
ATOM 7971 C C . VAL A 1 1000 ? -4.540 36.661 -2.498 1.00 80.31 1000 VAL A C 1
ATOM 7973 O O . VAL A 1 1000 ? -4.634 36.152 -1.386 1.00 80.31 1000 VAL A O 1
ATOM 7976 N N . ILE A 1 1001 ? -5.160 36.151 -3.567 1.00 77.62 1001 ILE A N 1
ATOM 7977 C CA . ILE A 1 1001 ? -6.001 34.945 -3.529 1.00 77.62 1001 ILE A CA 1
ATOM 7978 C C . ILE A 1 1001 ? -5.178 33.719 -3.115 1.00 77.62 1001 ILE A C 1
ATOM 7980 O O . ILE A 1 1001 ? -5.654 32.918 -2.322 1.00 77.62 1001 ILE A O 1
ATOM 7984 N N . SER A 1 1002 ? -3.932 33.570 -3.570 1.00 71.62 1002 SER A N 1
ATOM 7985 C CA . SER A 1 1002 ? -3.066 32.448 -3.173 1.00 71.62 1002 SER A CA 1
ATOM 7986 C C . SER A 1 1002 ? -2.604 32.559 -1.723 1.00 71.62 1002 SER A C 1
ATOM 7988 O O . SER A 1 1002 ? -2.496 31.541 -1.049 1.00 71.62 1002 SER A O 1
ATOM 7990 N N . ILE A 1 1003 ? -2.355 33.770 -1.220 1.00 76.56 1003 ILE A N 1
ATOM 7991 C CA . ILE A 1 1003 ? -1.999 34.032 0.178 1.00 76.56 1003 ILE A CA 1
ATOM 7992 C C . ILE A 1 1003 ? -3.219 33.811 1.074 1.00 76.56 1003 ILE A C 1
ATOM 7994 O O . ILE A 1 1003 ? -3.076 33.172 2.109 1.00 76.56 1003 ILE A O 1
ATOM 7998 N N . TRP A 1 1004 ? -4.418 34.248 0.676 1.00 62.28 1004 TRP A N 1
ATOM 7999 C CA . TRP A 1 1004 ? -5.659 33.954 1.399 1.00 62.28 1004 TRP A CA 1
ATOM 8000 C C . TRP A 1 1004 ? -6.039 32.476 1.332 1.00 62.28 1004 TRP A C 1
ATOM 8002 O O . TRP A 1 1004 ? -6.351 31.913 2.370 1.00 62.28 1004 TRP A O 1
ATOM 8012 N N . ASN A 1 1005 ? -5.934 31.803 0.186 1.00 64.81 1005 ASN A N 1
ATOM 8013 C CA . ASN A 1 1005 ? -6.201 30.365 0.088 1.00 64.81 1005 ASN A CA 1
ATOM 8014 C C . ASN A 1 1005 ? -5.160 29.539 0.852 1.00 64.81 1005 ASN A C 1
ATOM 8016 O O . ASN A 1 1005 ? -5.522 28.557 1.492 1.00 64.81 1005 ASN A O 1
ATOM 8020 N N . ARG A 1 1006 ? -3.882 29.948 0.862 1.00 67.88 1006 ARG A N 1
ATOM 8021 C CA . ARG A 1 1006 ? -2.866 29.333 1.729 1.00 67.88 1006 ARG A CA 1
ATOM 8022 C C . ARG A 1 1006 ? -3.140 29.607 3.200 1.00 67.88 1006 ARG A C 1
ATOM 8024 O O . ARG A 1 1006 ? -3.091 28.667 3.975 1.00 67.88 1006 ARG A O 1
ATOM 8031 N N . LYS A 1 1007 ? -3.464 30.843 3.587 1.00 68.19 1007 LYS A N 1
ATOM 8032 C CA . LYS A 1 1007 ? -3.765 31.208 4.978 1.00 68.19 1007 LYS A CA 1
ATOM 8033 C C . LYS A 1 1007 ? -5.020 30.501 5.487 1.00 68.19 1007 LYS A C 1
ATOM 8035 O O . LYS A 1 1007 ? -4.976 29.900 6.545 1.00 68.19 1007 LYS A O 1
ATOM 8040 N N . MET A 1 1008 ? -6.105 30.514 4.723 1.00 63.53 1008 MET A N 1
ATOM 8041 C CA . MET A 1 1008 ? -7.378 29.892 5.085 1.00 63.53 1008 MET A CA 1
ATOM 8042 C C . MET A 1 1008 ? -7.293 28.362 5.011 1.00 63.53 1008 MET A C 1
ATOM 8044 O O . MET A 1 1008 ? -7.831 27.682 5.874 1.00 63.53 1008 MET A O 1
ATOM 8048 N N . GLY A 1 1009 ? -6.538 27.808 4.056 1.00 62.88 1009 GLY A N 1
ATOM 8049 C CA . GLY A 1 1009 ? -6.179 26.389 4.040 1.00 62.88 1009 GLY A CA 1
ATOM 8050 C C . GLY A 1 1009 ? -5.320 25.981 5.241 1.00 62.88 1009 GLY A C 1
ATOM 8051 O O . GLY A 1 1009 ? -5.548 24.917 5.805 1.00 62.88 1009 GLY A O 1
ATOM 8052 N N . HIS A 1 1010 ? -4.388 26.835 5.676 1.00 63.78 1010 HIS A N 1
ATOM 8053 C CA . HIS A 1 1010 ? -3.569 26.613 6.868 1.00 63.78 1010 HIS A CA 1
ATOM 8054 C C . HIS A 1 1010 ? -4.398 26.734 8.152 1.00 63.78 1010 HIS A C 1
ATOM 8056 O O . HIS A 1 1010 ? -4.361 25.818 8.954 1.00 63.78 1010 HIS A O 1
ATOM 8062 N N . GLU A 1 1011 ? -5.236 27.763 8.307 1.00 64.25 1011 GLU A N 1
ATOM 8063 C CA . GLU A 1 1011 ? -6.131 27.929 9.464 1.00 64.25 1011 GLU A CA 1
ATOM 8064 C C . GLU A 1 1011 ? -7.189 26.814 9.555 1.00 64.25 1011 GLU A C 1
ATOM 8066 O O . GLU A 1 1011 ? -7.523 26.372 10.652 1.00 64.25 1011 GLU A O 1
ATOM 8071 N N . ILE A 1 1012 ? -7.711 26.314 8.427 1.00 61.84 1012 ILE A N 1
ATOM 8072 C CA . ILE A 1 1012 ? -8.627 25.161 8.408 1.00 61.84 1012 ILE A CA 1
ATOM 8073 C C . ILE A 1 1012 ? -7.873 23.859 8.713 1.00 61.84 1012 ILE A C 1
ATOM 8075 O O . ILE A 1 1012 ? -8.404 23.018 9.437 1.00 61.84 1012 ILE A O 1
ATOM 8079 N N . ALA A 1 1013 ? -6.648 23.690 8.206 1.00 58.19 1013 ALA A N 1
ATOM 8080 C CA . ALA A 1 1013 ? -5.806 22.539 8.528 1.00 58.19 1013 ALA A CA 1
ATOM 8081 C C . ALA A 1 1013 ? -5.374 22.543 10.001 1.00 58.19 1013 ALA A C 1
ATOM 8083 O O . ALA A 1 1013 ? -5.482 21.511 10.648 1.00 58.19 1013 ALA A O 1
ATOM 8084 N N . GLU A 1 1014 ? -4.972 23.686 10.561 1.00 59.62 1014 GLU A N 1
ATOM 8085 C CA . GLU A 1 1014 ? -4.650 23.847 11.981 1.00 59.62 1014 GLU A CA 1
ATOM 8086 C C . GLU A 1 1014 ? -5.880 23.640 12.862 1.00 59.62 1014 GLU A C 1
ATOM 8088 O O . GLU A 1 1014 ? -5.782 22.924 13.850 1.00 59.62 1014 GLU A O 1
ATOM 8093 N N . ARG A 1 1015 ? -7.059 24.168 12.499 1.00 55.88 1015 ARG A N 1
ATOM 8094 C CA . ARG A 1 1015 ? -8.296 23.893 13.253 1.00 55.88 1015 ARG A CA 1
ATOM 8095 C C . ARG A 1 1015 ? -8.687 22.419 13.203 1.00 55.88 1015 ARG A C 1
ATOM 8097 O O . ARG A 1 1015 ? -9.016 21.871 14.246 1.00 55.88 1015 ARG A O 1
ATOM 8104 N N . LYS A 1 1016 ? -8.612 21.759 12.040 1.00 52.78 1016 LYS A N 1
ATOM 8105 C CA . LYS A 1 1016 ? -8.873 20.312 11.936 1.00 52.78 1016 LYS A CA 1
ATOM 8106 C C . LYS A 1 1016 ? -7.835 19.479 12.685 1.00 52.78 1016 LYS A C 1
ATOM 8108 O O . LYS A 1 1016 ? -8.218 18.526 13.351 1.00 52.78 1016 LYS A O 1
ATOM 8113 N N . LYS A 1 1017 ? -6.554 19.849 12.613 1.00 56.09 1017 LYS A N 1
ATOM 8114 C CA . LYS A 1 1017 ? -5.460 19.193 13.338 1.00 56.09 1017 LYS A CA 1
ATOM 8115 C C . LYS A 1 1017 ? -5.642 19.356 14.844 1.00 56.09 1017 LYS A C 1
ATOM 8117 O O . LYS A 1 1017 ? -5.659 18.354 15.535 1.00 56.09 1017 LYS A O 1
ATOM 8122 N N . ALA A 1 1018 ? -5.915 20.565 15.330 1.00 52.56 1018 ALA A N 1
ATOM 8123 C CA . ALA A 1 1018 ? -6.206 20.827 16.738 1.00 52.56 1018 ALA A CA 1
ATOM 8124 C C . ALA A 1 1018 ? -7.493 20.132 17.218 1.00 52.56 1018 ALA A C 1
ATOM 8126 O O . ALA A 1 1018 ? -7.532 19.651 18.343 1.00 52.56 1018 ALA A O 1
ATOM 8127 N N . GLN A 1 1019 ? -8.538 20.030 16.386 1.00 53.69 1019 GLN A N 1
ATOM 8128 C CA . GLN A 1 1019 ? -9.751 19.266 16.714 1.00 53.69 1019 GLN A CA 1
ATOM 8129 C C . GLN A 1 1019 ? -9.507 17.748 16.734 1.00 53.69 1019 GLN A C 1
ATOM 8131 O O . GLN A 1 1019 ? -10.068 17.065 17.586 1.00 53.69 1019 GLN A O 1
ATOM 8136 N N . GLY A 1 1020 ? -8.666 17.223 15.838 1.00 51.50 1020 GLY A N 1
ATOM 8137 C CA . GLY A 1 1020 ? -8.240 15.820 15.834 1.00 51.50 1020 GLY A CA 1
ATOM 8138 C C . GLY A 1 1020 ? -7.347 15.485 17.029 1.00 51.50 1020 GLY A C 1
ATOM 8139 O O . GLY A 1 1020 ? -7.655 14.571 17.785 1.00 51.50 1020 GLY A O 1
ATOM 8140 N N . GLU A 1 1021 ? -6.307 16.289 17.263 1.00 52.50 1021 GLU A N 1
ATOM 8141 C CA . GLU A 1 1021 ? -5.411 16.198 18.422 1.00 52.50 1021 GLU A CA 1
ATOM 8142 C C . GLU A 1 1021 ? -6.188 16.296 19.740 1.00 52.50 1021 GLU A C 1
ATOM 8144 O O . GLU A 1 1021 ? -5.945 15.501 20.643 1.00 52.50 1021 GLU A O 1
ATOM 8149 N N . LEU A 1 1022 ? -7.170 17.202 19.840 1.00 42.72 1022 LEU A N 1
ATOM 8150 C CA . LEU A 1 1022 ? -8.056 17.296 21.001 1.00 42.72 1022 LEU A CA 1
ATOM 8151 C C . LEU A 1 1022 ? -8.961 16.063 21.136 1.00 42.72 1022 LEU A C 1
ATOM 8153 O O . LEU A 1 1022 ? -9.104 15.551 22.240 1.00 42.72 1022 LEU A O 1
ATOM 8157 N N . SER A 1 1023 ? -9.544 15.555 20.043 1.00 50.41 1023 SER A N 1
ATOM 8158 C CA . SER A 1 1023 ? -10.411 14.368 20.082 1.00 50.41 1023 SER A CA 1
ATOM 8159 C C . SER A 1 1023 ? -9.657 13.100 20.484 1.00 50.41 1023 SER A C 1
ATOM 8161 O O . SER A 1 1023 ? -10.173 12.313 21.275 1.00 50.41 1023 SER A O 1
ATOM 8163 N N . ASP A 1 1024 ? -8.437 12.903 19.987 1.00 48.12 1024 ASP A N 1
ATOM 8164 C CA . ASP A 1 1024 ? -7.636 11.728 20.328 1.00 48.12 1024 ASP A CA 1
ATOM 8165 C C . ASP A 1 1024 ? -6.991 11.863 21.715 1.00 48.12 1024 ASP A C 1
ATOM 8167 O O . ASP A 1 1024 ? -6.959 10.886 22.463 1.00 48.12 1024 ASP A O 1
ATOM 8171 N N . ALA A 1 1025 ? -6.585 13.071 22.130 1.00 46.25 1025 ALA A N 1
ATOM 8172 C CA . ALA A 1 1025 ? -6.202 13.333 23.518 1.00 46.25 1025 ALA A CA 1
ATOM 8173 C C . ALA A 1 1025 ? -7.368 13.072 24.488 1.00 46.25 1025 ALA A C 1
ATOM 8175 O O . ALA A 1 1025 ? -7.160 12.437 25.519 1.00 46.25 1025 ALA A O 1
ATOM 8176 N N . MET A 1 1026 ? -8.596 13.485 24.144 1.00 46.62 1026 MET A N 1
ATOM 8177 C CA . MET A 1 1026 ? -9.795 13.183 24.934 1.00 46.62 1026 MET A CA 1
ATOM 8178 C C . MET A 1 1026 ? -10.016 11.673 25.072 1.00 46.62 1026 MET A C 1
ATOM 8180 O O . MET A 1 1026 ? -10.154 11.212 26.199 1.00 46.62 1026 MET A O 1
ATOM 8184 N N . LYS A 1 1027 ? -9.944 10.887 23.985 1.00 49.44 1027 LYS A N 1
ATOM 8185 C CA . LYS A 1 1027 ? -10.063 9.413 24.052 1.00 49.44 1027 LYS A CA 1
ATOM 8186 C C . LYS A 1 1027 ? -8.979 8.767 24.921 1.00 49.44 1027 LYS A C 1
ATOM 8188 O O . LYS A 1 1027 ? -9.261 7.841 25.676 1.00 49.44 1027 LYS A O 1
ATOM 8193 N N . HIS A 1 1028 ? -7.733 9.239 24.825 1.00 49.47 1028 HIS A N 1
ATOM 8194 C CA . HIS A 1 1028 ? -6.628 8.718 25.637 1.00 49.47 1028 HIS A CA 1
ATOM 8195 C C . HIS A 1 1028 ? -6.778 9.067 27.131 1.00 49.47 1028 HIS A C 1
ATOM 8197 O O . HIS A 1 1028 ? -6.476 8.234 27.990 1.00 49.47 1028 HIS A O 1
ATOM 8203 N N . ILE A 1 1029 ? -7.285 10.262 27.450 1.00 56.38 1029 ILE A N 1
ATOM 8204 C CA . ILE A 1 1029 ? -7.616 10.678 28.821 1.00 56.38 1029 ILE A CA 1
ATOM 8205 C C . ILE A 1 1029 ? -8.802 9.862 29.357 1.00 56.38 1029 ILE A C 1
ATOM 8207 O O . ILE A 1 1029 ? -8.710 9.303 30.445 1.00 56.38 1029 ILE A O 1
ATOM 8211 N N . GLU A 1 1030 ? -9.874 9.719 28.579 1.00 60.72 1030 GLU A N 1
ATOM 8212 C CA . GLU A 1 1030 ? -11.070 8.943 28.924 1.00 60.72 1030 GLU A CA 1
ATOM 8213 C C . GLU A 1 1030 ? -10.734 7.478 29.242 1.00 60.72 1030 GLU A C 1
ATOM 8215 O O . GLU A 1 1030 ? -11.096 6.981 30.308 1.00 60.72 1030 GLU A O 1
ATOM 8220 N N . ALA A 1 1031 ? -9.949 6.807 28.390 1.00 55.28 1031 ALA A N 1
ATOM 8221 C CA . ALA A 1 1031 ? -9.488 5.440 28.641 1.00 55.28 1031 ALA A CA 1
ATOM 8222 C C . ALA A 1 1031 ? -8.667 5.315 29.942 1.00 55.28 1031 ALA A C 1
ATOM 8224 O O . ALA A 1 1031 ? -8.829 4.351 30.692 1.00 55.28 1031 ALA A O 1
ATOM 8225 N N . SER A 1 1032 ? -7.823 6.310 30.240 1.00 59.31 1032 SER A N 1
ATOM 8226 C CA . SER A 1 1032 ? -6.991 6.332 31.453 1.00 59.31 1032 SER A CA 1
ATOM 8227 C C . SER A 1 1032 ? -7.819 6.531 32.730 1.00 59.31 1032 SER A C 1
ATOM 8229 O O . SER A 1 1032 ? -7.562 5.882 33.743 1.00 59.31 1032 SER A O 1
ATOM 8231 N N . ILE A 1 1033 ? -8.838 7.397 32.688 1.00 66.38 1033 ILE A N 1
ATOM 8232 C CA . ILE A 1 1033 ? -9.732 7.647 33.830 1.00 66.38 1033 ILE A CA 1
ATOM 8233 C C . ILE A 1 1033 ? -10.688 6.457 34.041 1.00 66.38 1033 ILE A C 1
ATOM 8235 O O . ILE A 1 1033 ? -10.910 6.047 35.181 1.00 66.38 1033 ILE A O 1
ATOM 8239 N N . ASN A 1 1034 ? -11.179 5.828 32.967 1.00 69.19 1034 ASN A N 1
ATOM 8240 C CA . ASN A 1 1034 ? -11.964 4.592 33.056 1.00 69.19 1034 ASN A CA 1
ATOM 8241 C C . ASN A 1 1034 ? -11.172 3.462 33.739 1.00 69.19 1034 ASN A C 1
ATOM 8243 O O . ASN A 1 1034 ? -11.707 2.782 34.614 1.00 69.19 1034 ASN A O 1
ATOM 8247 N N . TYR A 1 1035 ? -9.878 3.307 33.430 1.00 68.56 1035 TYR A N 1
ATOM 8248 C CA . TYR A 1 1035 ? -9.008 2.347 34.123 1.00 68.56 1035 TYR A CA 1
ATOM 8249 C C . TYR A 1 1035 ? -8.873 2.646 35.630 1.00 68.56 1035 TYR A C 1
ATOM 8251 O O . TYR A 1 1035 ? -8.965 1.731 36.451 1.00 68.56 1035 TYR A O 1
ATOM 8259 N N . ALA A 1 1036 ? -8.753 3.921 36.019 1.00 68.88 1036 ALA A N 1
ATOM 8260 C CA . ALA A 1 1036 ? -8.746 4.320 37.430 1.00 68.88 1036 ALA A CA 1
ATOM 8261 C C . ALA A 1 1036 ? -10.065 3.970 38.159 1.00 68.88 1036 ALA A C 1
ATOM 8263 O O . ALA A 1 1036 ? -10.023 3.560 39.320 1.00 68.88 1036 ALA A O 1
ATOM 8264 N N . SER A 1 1037 ? -11.218 4.033 37.474 1.00 77.44 1037 SER A N 1
ATOM 8265 C CA . SER A 1 1037 ? -12.524 3.601 38.017 1.00 77.44 1037 SER A CA 1
ATOM 8266 C C . SER A 1 1037 ? -12.535 2.128 38.425 1.00 77.44 1037 SER A C 1
ATOM 8268 O O . SER A 1 1037 ? -13.088 1.770 39.466 1.00 77.44 1037 SER A O 1
ATOM 8270 N N . HIS A 1 1038 ? -11.892 1.261 37.638 1.00 75.25 1038 HIS A N 1
ATOM 8271 C CA . HIS A 1 1038 ? -11.784 -0.162 37.965 1.00 75.25 1038 HIS A CA 1
ATOM 8272 C C . HIS A 1 1038 ? -10.909 -0.412 39.198 1.00 75.25 1038 HIS A C 1
ATOM 8274 O O . HIS A 1 1038 ? -11.288 -1.220 40.046 1.00 75.25 1038 HIS A O 1
ATOM 8280 N N . ILE A 1 1039 ? -9.793 0.310 39.350 1.00 74.94 1039 ILE A N 1
ATOM 8281 C CA . ILE A 1 1039 ? -8.968 0.258 40.570 1.00 74.94 1039 ILE A CA 1
ATOM 8282 C C . ILE A 1 1039 ? -9.788 0.702 41.789 1.00 74.94 1039 ILE A C 1
ATOM 8284 O O . ILE A 1 1039 ? -9.842 -0.025 42.779 1.00 74.94 1039 ILE A O 1
ATOM 8288 N N . GLN A 1 1040 ? -10.481 1.844 41.707 1.00 78.12 1040 GLN A N 1
ATOM 8289 C CA . GLN A 1 1040 ? -11.281 2.366 42.820 1.00 78.12 1040 GLN A CA 1
ATOM 8290 C C . GLN A 1 1040 ? -12.431 1.432 43.224 1.00 78.12 1040 GLN A C 1
ATOM 8292 O O . GLN A 1 1040 ? -12.712 1.288 44.407 1.00 78.12 1040 GLN A O 1
ATOM 8297 N N . LYS A 1 1041 ? -13.075 0.746 42.275 1.00 78.94 1041 LYS A N 1
ATOM 8298 C CA . LYS A 1 1041 ? -14.112 -0.251 42.596 1.00 78.94 1041 LYS A CA 1
ATOM 8299 C C . LYS A 1 1041 ? -13.540 -1.527 43.221 1.00 78.94 1041 LYS A C 1
ATOM 8301 O O . LYS A 1 1041 ? -14.235 -2.181 43.987 1.00 78.94 1041 LYS A O 1
ATOM 8306 N N . SER A 1 1042 ? -12.285 -1.864 42.918 1.00 79.56 1042 SER A N 1
ATOM 8307 C CA . SER A 1 1042 ? -11.626 -3.092 43.393 1.00 79.56 1042 SER A CA 1
ATOM 8308 C C . SER A 1 1042 ? -11.112 -3.005 44.837 1.00 79.56 1042 SER A C 1
ATOM 8310 O O . SER A 1 1042 ? -10.821 -4.038 45.430 1.00 79.56 1042 SER A O 1
ATOM 8312 N N . ILE A 1 1043 ? -10.992 -1.798 45.404 1.00 81.31 1043 ILE A N 1
ATOM 8313 C CA . ILE A 1 1043 ? -10.634 -1.582 46.820 1.00 81.31 1043 ILE A CA 1
ATOM 8314 C C . ILE A 1 1043 ? -11.852 -1.557 47.761 1.00 81.31 1043 ILE A C 1
ATOM 8316 O O . ILE A 1 1043 ? -11.682 -1.473 48.976 1.00 81.31 1043 ILE A O 1
ATOM 8320 N N . LEU A 1 1044 ? -13.075 -1.589 47.221 1.00 86.38 1044 LEU A N 1
ATOM 8321 C CA . LEU A 1 1044 ? -14.296 -1.541 48.025 1.00 86.38 1044 LEU A CA 1
ATOM 8322 C C . LEU A 1 1044 ? -14.572 -2.912 48.681 1.00 86.38 1044 LEU A C 1
ATOM 8324 O O . LEU A 1 1044 ? -14.345 -3.944 48.046 1.00 86.38 1044 LEU A O 1
ATOM 8328 N N . PRO A 1 1045 ? -15.089 -2.954 49.925 1.00 83.00 1045 PRO A N 1
ATOM 8329 C CA . PRO A 1 1045 ? -15.348 -4.200 50.644 1.00 83.00 1045 PRO A CA 1
ATOM 8330 C C . PRO A 1 1045 ? -16.299 -5.165 49.935 1.00 83.00 1045 PRO A C 1
ATOM 8332 O O . PRO A 1 1045 ? -17.301 -4.762 49.336 1.00 83.00 1045 PRO A O 1
ATOM 8335 N N . ASP A 1 1046 ? -16.025 -6.456 50.120 1.00 77.88 1046 ASP A N 1
ATOM 8336 C CA . ASP A 1 1046 ? -16.878 -7.553 49.672 1.00 77.88 1046 ASP A CA 1
ATOM 8337 C C . ASP A 1 1046 ? -18.267 -7.497 50.342 1.00 77.88 1046 ASP A C 1
ATOM 8339 O O . ASP A 1 1046 ? -18.398 -7.342 51.561 1.00 77.88 1046 ASP A O 1
ATOM 8343 N N . GLN A 1 1047 ? -19.322 -7.666 49.540 1.00 78.50 1047 GLN A N 1
ATOM 8344 C CA . GLN A 1 1047 ? -20.709 -7.687 50.011 1.00 78.50 1047 GLN A CA 1
ATOM 8345 C C . GLN A 1 1047 ? -20.971 -8.843 50.984 1.00 78.50 1047 GLN A C 1
ATOM 8347 O O . GLN A 1 1047 ? -21.804 -8.722 51.886 1.00 78.50 1047 GLN A O 1
ATOM 8352 N N . ASP A 1 1048 ? -20.197 -9.922 50.866 1.00 82.69 1048 ASP A N 1
ATOM 8353 C CA . ASP A 1 1048 ? -20.249 -11.097 51.731 1.00 82.69 1048 ASP A CA 1
ATOM 8354 C C . ASP A 1 1048 ? -19.928 -10.787 53.209 1.00 82.69 1048 ASP A C 1
ATOM 8356 O O . ASP A 1 1048 ? -20.254 -11.586 54.092 1.00 82.69 1048 ASP A O 1
ATOM 8360 N N . LEU A 1 1049 ? -19.290 -9.643 53.502 1.00 84.19 1049 LEU A N 1
ATOM 8361 C CA . LEU A 1 1049 ? -19.081 -9.142 54.864 1.00 84.19 1049 LEU A CA 1
ATOM 8362 C C . LEU A 1 1049 ? -20.364 -8.523 55.440 1.00 84.19 1049 LEU A C 1
ATOM 8364 O O . LEU A 1 1049 ? -20.707 -8.776 56.595 1.00 84.19 1049 LEU A O 1
ATOM 8368 N N . PHE A 1 1050 ? -21.091 -7.747 54.634 1.00 89.50 1050 PHE A N 1
ATOM 8369 C CA . PHE A 1 1050 ? -22.295 -7.028 55.061 1.00 89.50 1050 PHE A CA 1
ATOM 8370 C C . PHE A 1 1050 ? -23.492 -7.960 55.254 1.00 89.50 1050 PHE A C 1
ATOM 8372 O O . PHE A 1 1050 ? -24.192 -7.833 56.255 1.00 89.50 1050 PHE A O 1
ATOM 8379 N N . ILE A 1 1051 ? -23.658 -8.962 54.381 1.00 85.19 1051 ILE A N 1
ATOM 8380 C CA . ILE A 1 1051 ? -24.694 -10.010 54.500 1.00 85.19 1051 ILE A CA 1
ATOM 8381 C C . ILE A 1 1051 ? -24.574 -10.788 55.826 1.00 85.19 1051 ILE A C 1
ATOM 8383 O O . ILE A 1 1051 ? -25.569 -11.272 56.362 1.00 85.19 1051 ILE A O 1
ATOM 8387 N N . LYS A 1 1052 ? -23.358 -10.914 56.375 1.00 84.69 1052 LYS A N 1
ATOM 8388 C CA . LYS A 1 1052 ? -23.092 -11.601 57.654 1.00 84.69 1052 LYS A CA 1
ATOM 8389 C C . LYS A 1 1052 ? -23.233 -10.688 58.876 1.00 84.69 1052 LYS A C 1
ATOM 8391 O O . LYS A 1 1052 ? -23.320 -11.200 59.990 1.00 84.69 1052 LYS A O 1
ATOM 8396 N N . LEU A 1 1053 ? -23.199 -9.370 58.682 1.00 85.75 1053 LEU A N 1
ATOM 8397 C CA . LEU A 1 1053 ? -23.175 -8.366 59.749 1.00 85.75 1053 LEU A CA 1
ATOM 8398 C C . LEU A 1 1053 ? -24.548 -7.725 59.990 1.00 85.75 1053 LEU A C 1
ATOM 8400 O O . LEU A 1 1053 ? -24.887 -7.425 61.133 1.00 85.75 1053 LEU A O 1
ATOM 8404 N N . PHE A 1 1054 ? -25.327 -7.527 58.926 1.00 89.12 1054 PHE A N 1
ATOM 8405 C CA . PHE A 1 1054 ? -26.618 -6.849 58.956 1.00 89.12 1054 PHE A CA 1
ATOM 8406 C C . PHE A 1 1054 ? -27.716 -7.762 58.420 1.00 89.12 1054 PHE A C 1
ATOM 8408 O O . PHE A 1 1054 ? -27.547 -8.432 57.402 1.00 89.12 1054 PHE A O 1
ATOM 8415 N N . LYS A 1 1055 ? -28.879 -7.741 59.072 1.00 86.19 1055 LYS A N 1
ATOM 8416 C CA . LYS A 1 1055 ? -30.084 -8.428 58.590 1.00 86.19 1055 LYS A CA 1
ATOM 8417 C C . LYS A 1 1055 ? -30.647 -7.753 57.342 1.00 86.19 1055 LYS A C 1
ATOM 8419 O O . LYS A 1 1055 ? -31.180 -8.419 56.460 1.00 86.19 1055 LYS A O 1
ATOM 8424 N N . GLU A 1 1056 ? -30.533 -6.431 57.282 1.00 89.75 1056 GLU A N 1
ATOM 8425 C CA . GLU A 1 1056 ? -30.913 -5.621 56.134 1.00 89.75 1056 GLU A CA 1
ATOM 8426 C C . GLU A 1 1056 ? -29.932 -4.456 55.971 1.00 89.75 1056 GLU A C 1
ATOM 8428 O O . GLU A 1 1056 ? -29.536 -3.820 56.946 1.00 89.75 1056 GLU A O 1
ATOM 8433 N N . TYR A 1 1057 ? -29.525 -4.163 54.739 1.00 93.69 1057 TYR A N 1
ATOM 8434 C CA . TYR A 1 1057 ? -28.679 -3.012 54.435 1.00 93.69 1057 TYR A CA 1
ATOM 8435 C C . TYR A 1 1057 ? -28.873 -2.565 52.985 1.00 93.69 1057 TYR A C 1
ATOM 8437 O O . TYR A 1 1057 ? -29.361 -3.326 52.146 1.00 93.69 1057 TYR A O 1
ATOM 8445 N N . PHE A 1 1058 ? -28.463 -1.338 52.674 1.00 94.50 1058 PHE A N 1
ATOM 8446 C CA . PHE A 1 1058 ? -28.179 -0.935 51.303 1.00 94.50 1058 PHE A CA 1
ATOM 8447 C C . PHE A 1 1058 ? -26.949 -0.032 51.244 1.00 94.50 1058 PHE A C 1
ATOM 8449 O O . PHE A 1 1058 ? -26.634 0.697 52.185 1.00 94.50 1058 PHE A O 1
ATOM 8456 N N . ILE A 1 1059 ? -26.288 -0.062 50.088 1.00 93.06 1059 ILE A N 1
ATOM 8457 C CA . ILE A 1 1059 ? -25.205 0.854 49.739 1.00 93.06 1059 ILE A CA 1
ATOM 8458 C C . ILE A 1 1059 ? -25.621 1.592 48.471 1.00 93.06 1059 ILE A C 1
ATOM 8460 O O . ILE A 1 1059 ? -25.956 0.975 47.452 1.00 93.06 1059 ILE A O 1
ATOM 8464 N N . PHE A 1 1060 ? -25.623 2.914 48.541 1.00 93.06 1060 PHE A N 1
ATOM 8465 C CA . PHE A 1 1060 ? -25.670 3.821 47.406 1.00 93.06 1060 PHE A CA 1
ATOM 8466 C C . PHE A 1 1060 ? -24.314 4.528 47.374 1.00 93.06 1060 PHE A C 1
ATOM 8468 O O . PHE A 1 1060 ? -23.895 5.062 48.394 1.00 93.06 1060 PHE A O 1
ATOM 8475 N N . TRP A 1 1061 ? -23.602 4.435 46.257 1.00 92.06 1061 TRP A N 1
ATOM 8476 C CA . TRP A 1 1061 ? -22.281 5.029 46.053 1.00 92.06 1061 TRP A CA 1
ATOM 8477 C C . TRP A 1 1061 ? -22.204 5.386 44.571 1.00 92.06 1061 TRP A C 1
ATOM 8479 O O . TRP A 1 1061 ? -22.169 4.494 43.719 1.00 92.06 1061 TRP A O 1
ATOM 8489 N N . GLU A 1 1062 ? -22.281 6.677 44.271 1.00 91.31 1062 GLU A N 1
ATOM 8490 C CA . GLU A 1 1062 ? -22.230 7.231 42.921 1.00 91.31 1062 GLU A CA 1
ATOM 8491 C C . GLU A 1 1062 ? -21.159 8.324 42.864 1.00 91.31 1062 GLU A C 1
ATOM 8493 O O . GLU A 1 1062 ? -21.383 9.411 43.405 1.00 91.31 1062 GLU A O 1
ATOM 8498 N N . PRO A 1 1063 ? -20.011 8.087 42.205 1.00 89.44 1063 PRO A N 1
ATOM 8499 C CA . PRO A 1 1063 ? -19.090 9.169 41.908 1.00 89.44 1063 PRO A CA 1
ATOM 8500 C C . PRO A 1 1063 ? -19.744 10.153 40.929 1.00 89.44 1063 PRO A C 1
ATOM 8502 O O . PRO A 1 1063 ? -20.531 9.780 40.055 1.00 89.44 1063 PRO A O 1
ATOM 8505 N N . ARG A 1 1064 ? -19.405 11.428 41.084 1.00 86.44 1064 ARG A N 1
ATOM 8506 C CA . ARG A 1 1064 ? -19.862 12.546 40.261 1.00 86.44 1064 ARG A CA 1
ATOM 8507 C C . ARG A 1 1064 ? -19.305 12.483 38.847 1.00 86.44 1064 ARG A C 1
ATOM 8509 O O . ARG A 1 1064 ? -20.001 12.776 37.876 1.00 86.44 1064 ARG A O 1
ATOM 8516 N N . ASP A 1 1065 ? -18.019 12.159 38.781 1.00 84.50 1065 ASP A N 1
ATOM 8517 C CA . ASP A 1 1065 ? -17.263 11.927 37.562 1.00 84.50 1065 ASP A CA 1
ATOM 8518 C C . ASP A 1 1065 ? -17.098 10.392 37.389 1.00 84.50 1065 ASP A C 1
ATOM 8520 O O . ASP A 1 1065 ? -17.828 9.593 37.970 1.00 84.50 1065 ASP A O 1
ATOM 8524 N N . VAL A 1 1066 ? -16.125 9.928 36.601 1.00 83.06 1066 VAL A N 1
ATOM 8525 C CA . VAL A 1 1066 ? -15.853 8.481 36.410 1.00 83.06 1066 VAL A CA 1
ATOM 8526 C C . VAL A 1 1066 ? -15.238 7.806 37.661 1.00 83.06 1066 VAL A C 1
ATOM 8528 O O . VAL A 1 1066 ? -15.262 6.578 37.803 1.00 83.06 1066 VAL A O 1
ATOM 8531 N N . VAL A 1 1067 ? -14.699 8.618 38.570 1.00 87.94 1067 VAL A N 1
ATOM 8532 C CA . VAL A 1 1067 ? -14.079 8.284 39.863 1.00 87.94 1067 VAL A CA 1
ATOM 8533 C C . VAL A 1 1067 ? -14.423 9.391 40.871 1.00 87.94 1067 VAL A C 1
ATOM 8535 O O . VAL A 1 1067 ? -14.734 10.504 40.444 1.00 87.94 1067 VAL A O 1
ATOM 8538 N N . GLY A 1 1068 ? -14.371 9.106 42.174 1.00 89.06 1068 GLY A N 1
ATOM 8539 C CA . GLY A 1 1068 ? -14.754 10.044 43.247 1.00 89.06 1068 GLY A CA 1
ATOM 8540 C C . GLY A 1 1068 ? -13.774 10.087 44.426 1.00 89.06 1068 GLY A C 1
ATOM 8541 O O . GLY A 1 1068 ? -12.801 9.341 44.433 1.00 89.06 1068 GLY A O 1
ATOM 8542 N N . GLY A 1 1069 ? -14.014 10.950 45.412 1.00 89.88 1069 GLY A N 1
ATOM 8543 C CA . GLY A 1 1069 ? -13.382 10.960 46.736 1.00 89.88 1069 GLY A CA 1
ATOM 8544 C C . GLY A 1 1069 ? -14.124 10.118 47.787 1.00 89.88 1069 GLY A C 1
ATOM 8545 O O . GLY A 1 1069 ? -13.500 9.601 48.718 1.00 89.88 1069 GLY A O 1
ATOM 8546 N N . ASP A 1 1070 ? -15.433 9.937 47.618 1.00 93.75 1070 ASP A N 1
ATOM 8547 C CA . ASP A 1 1070 ? -16.303 9.150 48.503 1.00 93.75 1070 ASP A CA 1
ATOM 8548 C C . ASP A 1 1070 ? -15.876 7.670 48.633 1.00 93.75 1070 ASP A C 1
ATOM 8550 O O . ASP A 1 1070 ? -15.522 7.013 47.649 1.00 93.75 1070 ASP A O 1
ATOM 8554 N N . ILE A 1 1071 ? -15.981 7.093 49.837 1.00 92.94 1071 ILE A N 1
ATOM 8555 C CA . ILE A 1 1071 ? -15.627 5.691 50.127 1.00 92.94 1071 ILE A CA 1
ATOM 8556 C C . ILE A 1 1071 ? -16.485 5.059 51.230 1.00 92.94 1071 ILE A C 1
ATOM 8558 O O . ILE A 1 1071 ? -16.832 5.689 52.228 1.00 92.94 1071 ILE A O 1
ATOM 8562 N N . TYR A 1 1072 ? -16.738 3.756 51.096 1.00 94.12 1072 TYR A N 1
ATOM 8563 C CA . TYR A 1 1072 ? -17.061 2.872 52.215 1.00 94.12 1072 TYR A CA 1
ATOM 8564 C C . TYR A 1 1072 ? -15.974 1.794 52.356 1.00 94.12 1072 TYR A C 1
ATOM 8566 O O . TYR A 1 1072 ? -15.493 1.253 51.363 1.00 94.12 1072 TYR A O 1
ATOM 8574 N N . TRP A 1 1073 ? -15.572 1.489 53.588 1.00 94.69 1073 TRP A N 1
ATOM 8575 C CA . TRP A 1 1073 ? -14.490 0.550 53.916 1.00 94.69 1073 TRP A CA 1
ATOM 8576 C C . TRP A 1 1073 ? -14.886 -0.263 55.148 1.00 94.69 1073 TRP A C 1
ATOM 8578 O O . TRP A 1 1073 ? -15.481 0.283 56.071 1.00 94.69 1073 TRP A O 1
ATOM 8588 N N . ALA A 1 1074 ? -14.619 -1.568 55.177 1.00 93.19 1074 ALA A N 1
ATOM 8589 C CA . ALA A 1 1074 ? -15.077 -2.430 56.262 1.00 93.19 1074 ALA A CA 1
ATOM 8590 C C . ALA A 1 1074 ? -14.239 -3.702 56.369 1.00 93.19 1074 ALA A C 1
ATOM 8592 O O . ALA A 1 1074 ? -14.055 -4.411 55.382 1.00 93.19 1074 ALA A O 1
ATOM 8593 N N . HIS A 1 1075 ? -13.756 -3.996 57.574 1.00 92.31 1075 HIS A N 1
ATOM 8594 C CA . HIS A 1 1075 ? -12.848 -5.110 57.847 1.00 92.31 1075 HIS A CA 1
ATOM 8595 C C . HIS A 1 1075 ? -13.158 -5.761 59.199 1.00 92.31 1075 HIS A C 1
ATOM 8597 O O . HIS A 1 1075 ? -13.760 -5.159 60.094 1.00 92.31 1075 HIS A O 1
ATOM 8603 N N . LYS A 1 1076 ? -12.717 -7.012 59.371 1.00 90.75 1076 LYS A N 1
ATOM 8604 C CA . LYS A 1 1076 ? -12.651 -7.642 60.694 1.00 90.75 1076 LYS A CA 1
ATOM 8605 C C . LYS A 1 1076 ? -11.606 -6.933 61.553 1.00 90.75 1076 LYS A C 1
ATOM 8607 O O . LYS A 1 1076 ? -10.490 -6.709 61.093 1.00 90.75 1076 LYS A O 1
ATOM 8612 N N . TRP A 1 1077 ? -11.968 -6.615 62.794 1.00 92.88 1077 TRP A N 1
ATOM 8613 C CA . TRP A 1 1077 ? -11.068 -6.004 63.771 1.00 92.88 1077 TRP A CA 1
ATOM 8614 C C . TRP A 1 1077 ? -11.204 -6.769 65.081 1.00 92.88 1077 TRP A C 1
ATOM 8616 O O . TRP A 1 1077 ? -12.243 -6.684 65.731 1.00 92.88 1077 TRP A O 1
ATOM 8626 N N . GLY A 1 1078 ? -10.192 -7.580 65.401 1.00 88.06 1078 GLY A N 1
ATOM 8627 C CA . GLY A 1 1078 ? -10.264 -8.530 66.509 1.00 88.06 1078 GLY A CA 1
ATOM 8628 C C . GLY A 1 1078 ? -11.488 -9.447 66.400 1.00 88.06 1078 GLY A C 1
ATOM 8629 O O . GLY A 1 1078 ? -11.714 -10.043 65.343 1.00 88.06 1078 GLY A O 1
ATOM 8630 N N . GLU A 1 1079 ? -12.287 -9.549 67.464 1.00 87.31 1079 GLU A N 1
ATOM 8631 C CA . GLU A 1 1079 ? -13.499 -10.384 67.467 1.00 87.31 1079 GLU A CA 1
ATOM 8632 C C . GLU A 1 1079 ? -14.682 -9.756 66.698 1.00 87.31 1079 GLU A C 1
ATOM 8634 O O . GLU A 1 1079 ? -15.571 -10.468 66.217 1.00 87.31 1079 GLU A O 1
ATOM 8639 N N . GLY A 1 1080 ? -14.724 -8.428 66.559 1.00 90.81 1080 GLY A N 1
ATOM 8640 C CA . GLY A 1 1080 ? -15.810 -7.689 65.908 1.00 90.81 1080 GLY A CA 1
ATOM 8641 C C . GLY A 1 1080 ? -15.533 -7.272 64.462 1.00 90.81 1080 GLY A C 1
ATOM 8642 O O . GLY A 1 1080 ? -14.755 -7.887 63.730 1.00 90.81 1080 GLY A O 1
ATOM 8643 N N . THR A 1 1081 ? -16.244 -6.240 64.005 1.00 92.75 1081 THR A N 1
ATOM 8644 C CA . THR A 1 1081 ? -16.147 -5.714 62.630 1.00 92.75 1081 THR A CA 1
ATOM 8645 C C . THR A 1 1081 ? -16.222 -4.191 62.649 1.00 92.75 1081 THR A C 1
ATOM 8647 O O . THR A 1 1081 ? -17.070 -3.632 63.343 1.00 92.75 1081 THR A O 1
ATOM 8650 N N . VAL A 1 1082 ? -15.356 -3.518 61.891 1.00 95.06 1082 VAL A N 1
ATOM 8651 C CA . VAL A 1 1082 ? -15.386 -2.061 61.698 1.00 95.06 1082 VAL A CA 1
ATOM 8652 C C . VAL A 1 1082 ? -15.987 -1.723 60.332 1.00 95.06 1082 VAL A C 1
ATOM 8654 O O . VAL A 1 1082 ? -15.738 -2.427 59.355 1.00 95.06 1082 VAL A O 1
ATOM 8657 N N . LEU A 1 1083 ? -16.783 -0.657 60.278 1.00 95.19 1083 LEU A N 1
ATOM 8658 C CA . LEU A 1 1083 ? -17.341 -0.045 59.073 1.00 95.19 1083 LEU A CA 1
ATOM 8659 C C . LEU A 1 1083 ? -17.040 1.454 59.107 1.00 95.19 1083 LEU A C 1
ATOM 8661 O O . LEU A 1 1083 ? -17.406 2.147 60.055 1.00 95.19 1083 LEU A O 1
ATOM 8665 N N . CYS A 1 1084 ? -16.434 1.946 58.041 1.00 95.50 1084 CYS A N 1
ATOM 8666 C CA . CYS A 1 1084 ? -16.156 3.346 57.790 1.00 95.50 1084 CYS A CA 1
ATOM 8667 C C . CYS A 1 1084 ? -16.944 3.810 56.561 1.00 95.50 1084 CYS A C 1
ATOM 8669 O O . CYS A 1 1084 ? -17.022 3.093 55.561 1.00 95.50 1084 CYS A O 1
ATOM 8671 N N . VAL A 1 1085 ? -17.475 5.029 56.614 1.00 95.62 1085 VAL A N 1
ATOM 8672 C CA . VAL A 1 1085 ? -17.974 5.758 55.438 1.00 95.62 1085 VAL A CA 1
ATOM 8673 C C . VAL A 1 1085 ? -17.373 7.151 55.495 1.00 95.62 1085 VAL A C 1
ATOM 8675 O O . VAL A 1 1085 ? -17.423 7.791 56.550 1.00 95.62 1085 VAL A O 1
ATOM 8678 N N . GLY A 1 1086 ? -16.766 7.588 54.399 1.00 93.25 1086 GLY A N 1
ATOM 8679 C CA . GLY A 1 1086 ? -16.030 8.840 54.335 1.00 93.25 1086 GLY A CA 1
ATOM 8680 C C . GLY A 1 1086 ? -16.146 9.529 52.987 1.00 93.25 1086 GLY A C 1
ATOM 8681 O O . GLY A 1 1086 ? -16.483 8.909 51.983 1.00 93.25 1086 GLY A O 1
ATOM 8682 N N . ASP A 1 1087 ? -15.847 10.817 53.025 1.00 94.06 1087 ASP A N 1
ATOM 8683 C CA . ASP A 1 1087 ? -16.030 11.809 51.970 1.00 94.06 1087 ASP A CA 1
ATOM 8684 C C . ASP A 1 1087 ? -14.712 12.594 51.892 1.00 94.06 1087 ASP A C 1
ATOM 8686 O O . ASP A 1 1087 ? -14.330 13.279 52.849 1.00 94.06 1087 ASP A O 1
ATOM 8690 N N . CYS A 1 1088 ? -13.925 12.361 50.837 1.00 92.75 1088 CYS A N 1
ATOM 8691 C CA . CYS A 1 1088 ? -12.586 12.939 50.692 1.00 92.75 1088 CYS A CA 1
ATOM 8692 C C . CYS A 1 1088 ? -12.628 14.274 49.947 1.00 92.75 1088 CYS A C 1
ATOM 8694 O O . CYS A 1 1088 ? -13.426 14.468 49.039 1.00 92.75 1088 CYS A O 1
ATOM 8696 N N . THR A 1 1089 ? -11.702 15.181 50.269 1.00 88.25 1089 THR A N 1
ATOM 8697 C CA . THR A 1 1089 ? -11.623 16.489 49.609 1.00 88.25 1089 THR A CA 1
ATOM 8698 C C . THR A 1 1089 ? -11.415 16.350 48.101 1.00 88.25 1089 THR A C 1
ATOM 8700 O O . THR A 1 1089 ? -10.367 15.894 47.640 1.00 88.25 1089 THR A O 1
ATOM 8703 N N . GLY A 1 1090 ? -12.397 16.840 47.346 1.00 84.62 1090 GLY A N 1
ATOM 8704 C CA . GLY A 1 1090 ? -12.374 16.880 45.891 1.00 84.62 1090 GLY A CA 1
ATOM 8705 C C . GLY A 1 1090 ? -12.949 15.622 45.242 1.00 84.62 1090 GLY A C 1
ATOM 8706 O O . GLY A 1 1090 ? -12.826 14.509 45.736 1.00 84.62 1090 GLY A O 1
ATOM 8707 N N . HIS A 1 1091 ? -13.532 15.824 44.068 1.00 80.06 1091 HIS A N 1
ATOM 8708 C CA . HIS A 1 1091 ? -14.137 14.797 43.223 1.00 80.06 1091 HIS A CA 1
ATOM 8709 C C . HIS A 1 1091 ? -13.162 14.353 42.117 1.00 80.06 1091 HIS A C 1
ATOM 8711 O O . HIS A 1 1091 ? -12.100 14.956 41.905 1.00 80.06 1091 HIS A O 1
ATOM 8717 N N . GLY A 1 1092 ? -13.540 13.347 41.327 1.00 82.69 1092 GLY A N 1
ATOM 8718 C CA . GLY A 1 1092 ? -12.767 12.955 40.150 1.00 82.69 1092 GLY A CA 1
ATOM 8719 C C . GLY A 1 1092 ? -11.406 12.350 40.509 1.00 82.69 1092 GLY A C 1
ATOM 8720 O O . GLY A 1 1092 ? -11.237 11.684 41.528 1.00 82.69 1092 GLY A O 1
ATOM 8721 N N . VAL A 1 1093 ? -10.410 12.566 39.644 1.00 83.31 1093 VAL A N 1
ATOM 8722 C CA . VAL A 1 1093 ? -9.068 11.977 39.810 1.00 83.31 1093 VAL A CA 1
ATOM 8723 C C . VAL A 1 1093 ? -8.370 12.414 41.115 1.00 83.31 1093 VAL A C 1
ATOM 8725 O O . VAL A 1 1093 ? -7.826 11.534 41.781 1.00 83.31 1093 VAL A O 1
ATOM 8728 N N . PRO A 1 1094 ? -8.378 13.701 41.535 1.00 80.88 1094 PRO A N 1
ATOM 8729 C CA . PRO A 1 1094 ? -7.819 14.104 42.831 1.00 80.88 1094 PRO A CA 1
ATOM 8730 C C . PRO A 1 1094 ? -8.499 13.421 44.025 1.00 80.88 1094 PRO A C 1
ATOM 8732 O O . PRO A 1 1094 ? -7.799 12.903 44.896 1.00 80.88 1094 PRO A O 1
ATOM 8735 N N . GLY A 1 1095 ? -9.835 13.338 44.012 1.00 86.88 1095 GLY A N 1
ATOM 8736 C CA . GLY A 1 1095 ? -10.607 12.615 45.026 1.00 86.88 1095 GLY A CA 1
ATOM 8737 C C . GLY A 1 1095 ? -10.180 11.156 45.143 1.00 86.88 1095 GLY A C 1
ATOM 8738 O O . GLY A 1 1095 ? -9.856 10.687 46.229 1.00 86.88 1095 GLY A O 1
ATOM 8739 N N . ALA A 1 1096 ? -10.044 10.463 44.012 1.00 87.62 1096 ALA A N 1
ATOM 8740 C CA . ALA A 1 1096 ? -9.672 9.050 43.997 1.00 87.62 1096 ALA A CA 1
ATOM 8741 C C . ALA A 1 1096 ? -8.264 8.775 44.551 1.00 87.62 1096 ALA A C 1
ATOM 8743 O O . ALA A 1 1096 ? -8.034 7.743 45.188 1.00 87.62 1096 ALA A O 1
ATOM 8744 N N . PHE A 1 1097 ? -7.316 9.703 44.362 1.00 88.31 1097 PHE A N 1
ATOM 8745 C CA . PHE A 1 1097 ? -6.015 9.627 45.034 1.00 88.31 1097 PHE A CA 1
ATOM 8746 C C . PHE A 1 1097 ? -6.158 9.762 46.553 1.00 88.31 1097 PHE A C 1
ATOM 8748 O O . PHE A 1 1097 ? -5.545 8.984 47.289 1.00 88.31 1097 PHE A O 1
ATOM 8755 N N . MET A 1 1098 ? -6.992 10.691 47.027 1.00 89.62 1098 MET A N 1
ATOM 8756 C CA . MET A 1 1098 ? -7.293 10.826 48.453 1.00 89.62 1098 MET A CA 1
ATOM 8757 C C . MET A 1 1098 ? -7.957 9.564 49.010 1.00 89.62 1098 MET A C 1
ATOM 8759 O O . MET A 1 1098 ? -7.515 9.068 50.045 1.00 89.62 1098 MET A O 1
ATOM 8763 N N . THR A 1 1099 ? -8.917 8.963 48.302 1.00 89.94 1099 THR A N 1
ATOM 8764 C CA . THR A 1 1099 ? -9.541 7.684 48.676 1.00 89.94 1099 THR A CA 1
ATOM 8765 C C . THR A 1 1099 ? -8.514 6.558 48.865 1.00 89.94 1099 THR A C 1
ATOM 8767 O O . THR A 1 1099 ? -8.569 5.812 49.846 1.00 89.94 1099 THR A O 1
ATOM 8770 N N . LEU A 1 1100 ? -7.532 6.441 47.965 1.00 88.69 1100 LEU A N 1
ATOM 8771 C CA . LEU A 1 1100 ? -6.476 5.423 48.050 1.00 88.69 1100 LEU A CA 1
ATOM 8772 C C . LEU A 1 1100 ? -5.526 5.660 49.237 1.00 88.69 1100 LEU A C 1
ATOM 8774 O O . LEU A 1 1100 ? -5.224 4.724 49.981 1.00 88.69 1100 LEU A O 1
ATOM 8778 N N . ILE A 1 1101 ? -5.097 6.908 49.461 1.00 89.50 1101 ILE A N 1
ATOM 8779 C CA . ILE A 1 1101 ? -4.266 7.295 50.620 1.00 89.50 1101 ILE A CA 1
ATOM 8780 C C . ILE A 1 1101 ? -5.011 7.012 51.935 1.00 89.50 1101 ILE A C 1
ATOM 8782 O O . ILE A 1 1101 ? -4.426 6.507 52.895 1.00 89.50 1101 ILE A O 1
ATOM 8786 N N . THR A 1 1102 ? -6.311 7.301 51.953 1.00 89.62 1102 THR A N 1
ATOM 8787 C CA . THR A 1 1102 ? -7.235 7.075 53.071 1.00 89.62 1102 THR A CA 1
ATOM 8788 C C . THR A 1 1102 ? -7.389 5.598 53.399 1.00 89.62 1102 THR A C 1
ATOM 8790 O O . THR A 1 1102 ? -7.303 5.221 54.565 1.00 89.62 1102 THR A O 1
ATOM 8793 N N . THR A 1 1103 ? -7.544 4.752 52.379 1.00 90.94 1103 THR A N 1
ATOM 8794 C CA . THR A 1 1103 ? -7.654 3.293 52.536 1.00 90.94 1103 THR A CA 1
ATOM 8795 C C . THR A 1 1103 ? -6.418 2.735 53.241 1.00 90.94 1103 THR A C 1
ATOM 8797 O O . THR A 1 1103 ? -6.537 2.146 54.313 1.00 90.94 1103 THR A O 1
ATOM 8800 N N . GLY A 1 1104 ? -5.215 3.058 52.748 1.00 90.38 1104 GLY A N 1
ATOM 8801 C CA . GLY A 1 1104 ? -3.967 2.640 53.399 1.00 90.38 1104 GLY A CA 1
ATOM 8802 C C . GLY A 1 1104 ? -3.762 3.228 54.806 1.00 90.38 1104 GLY A C 1
ATOM 8803 O O . GLY A 1 1104 ? -3.104 2.612 55.647 1.00 90.38 1104 GLY A O 1
ATOM 8804 N N . ALA A 1 1105 ? -4.337 4.400 55.102 1.00 93.00 1105 ALA A N 1
ATOM 8805 C CA . ALA A 1 1105 ? -4.335 4.972 56.448 1.00 93.00 1105 ALA A CA 1
ATOM 8806 C C . ALA A 1 1105 ? -5.292 4.238 57.408 1.00 93.00 1105 ALA A C 1
ATOM 8808 O O . ALA A 1 1105 ? -4.941 4.055 58.574 1.00 93.00 1105 ALA A O 1
ATOM 8809 N N . MET A 1 1106 ? -6.455 3.782 56.928 1.00 95.19 1106 MET A N 1
ATOM 8810 C CA . MET A 1 1106 ? -7.394 2.944 57.686 1.00 95.19 1106 MET A CA 1
ATOM 8811 C C . MET A 1 1106 ? -6.832 1.542 57.933 1.00 95.19 1106 MET A C 1
ATOM 8813 O O . MET A 1 1106 ? -6.856 1.084 59.073 1.00 95.19 1106 MET A O 1
ATOM 8817 N N . ASP A 1 1107 ? -6.226 0.908 56.925 1.00 93.62 1107 ASP A N 1
ATOM 8818 C CA . ASP A 1 1107 ? -5.545 -0.388 57.072 1.00 93.62 1107 ASP A CA 1
ATOM 8819 C C . ASP A 1 1107 ? -4.421 -0.317 58.119 1.00 93.62 1107 ASP A C 1
ATOM 8821 O O . ASP A 1 1107 ? -4.269 -1.203 58.962 1.00 93.62 1107 ASP A O 1
ATOM 8825 N N . LYS A 1 1108 ? -3.651 0.779 58.124 1.00 92.00 1108 LYS A N 1
ATOM 8826 C CA . LYS A 1 1108 ? -2.626 1.027 59.144 1.00 92.00 1108 LYS A CA 1
ATOM 8827 C C . LYS A 1 1108 ? -3.233 1.256 60.530 1.00 92.00 1108 LYS A C 1
ATOM 8829 O O . LYS A 1 1108 ? -2.721 0.722 61.513 1.00 92.00 1108 LYS A O 1
ATOM 8834 N N . ALA A 1 1109 ? -4.314 2.031 60.626 1.00 94.31 1109 ALA A N 1
ATOM 8835 C CA . ALA A 1 1109 ? -4.992 2.288 61.894 1.00 94.31 1109 ALA A CA 1
ATOM 8836 C C . ALA A 1 1109 ? -5.597 1.015 62.507 1.00 94.31 1109 ALA A C 1
ATOM 8838 O O . ALA A 1 1109 ? -5.502 0.827 63.718 1.00 94.31 1109 ALA A O 1
ATOM 8839 N N . LEU A 1 1110 ? -6.121 0.114 61.673 1.00 94.31 1110 LEU A N 1
ATOM 8840 C CA . LEU A 1 1110 ? -6.644 -1.199 62.061 1.00 94.31 1110 LEU A CA 1
ATOM 8841 C C . LEU A 1 1110 ? -5.588 -2.072 62.762 1.00 94.31 1110 LEU A C 1
ATOM 8843 O O . LEU A 1 1110 ? -5.915 -2.830 63.673 1.00 94.31 1110 LEU A O 1
ATOM 8847 N N . ILE A 1 1111 ? -4.325 -1.959 62.337 1.00 93.06 1111 ILE A N 1
ATOM 8848 C CA . ILE A 1 1111 ? -3.186 -2.723 62.871 1.00 93.06 1111 ILE A CA 1
ATOM 8849 C C . ILE A 1 1111 ? -2.571 -2.042 64.105 1.00 93.06 1111 ILE A C 1
ATOM 8851 O O . ILE A 1 1111 ? -2.134 -2.724 65.030 1.00 93.06 1111 ILE A O 1
ATOM 8855 N N . GLU A 1 1112 ? -2.494 -0.708 64.118 1.00 93.50 1112 GLU A N 1
ATOM 8856 C CA . GLU A 1 1112 ? -1.774 0.063 65.146 1.00 93.50 1112 GLU A CA 1
ATOM 8857 C C . GLU A 1 1112 ? -2.637 0.509 66.344 1.00 93.50 1112 GLU A C 1
ATOM 8859 O O . GLU A 1 1112 ? -2.120 1.196 67.227 1.00 93.50 1112 GLU A O 1
ATOM 8864 N N . THR A 1 1113 ? -3.930 0.161 66.401 1.00 94.12 1113 THR A N 1
ATOM 8865 C CA . THR A 1 1113 ? -4.832 0.566 67.498 1.00 94.12 1113 THR A CA 1
ATOM 8866 C C . THR A 1 1113 ? -5.605 -0.604 68.112 1.00 94.12 1113 THR A C 1
ATOM 8868 O O . THR A 1 1113 ? -5.921 -1.583 67.436 1.00 94.12 1113 THR A O 1
ATOM 8871 N N . ASP A 1 1114 ? -5.893 -0.499 69.415 1.00 93.38 1114 ASP A N 1
ATOM 8872 C CA . ASP A 1 1114 ? -6.604 -1.529 70.180 1.00 93.38 1114 ASP A CA 1
ATOM 8873 C C . ASP A 1 1114 ? -8.065 -1.679 69.725 1.00 93.38 1114 ASP A C 1
ATOM 8875 O O . ASP A 1 1114 ? -8.774 -0.688 69.521 1.00 93.38 1114 ASP A O 1
ATOM 8879 N N . GLU A 1 1115 ? -8.523 -2.931 69.637 1.00 90.31 1115 GLU A N 1
ATOM 8880 C CA . GLU A 1 1115 ? -9.871 -3.319 69.211 1.00 90.31 1115 GLU A CA 1
ATOM 8881 C C . GLU A 1 1115 ? -10.978 -2.484 69.884 1.00 90.31 1115 GLU A C 1
ATOM 8883 O O . GLU A 1 1115 ? -11.059 -2.373 71.108 1.00 90.31 1115 GLU A O 1
ATOM 8888 N N . GLY A 1 1116 ? -11.866 -1.908 69.069 1.00 87.00 1116 GLY A N 1
ATOM 8889 C CA . GLY A 1 1116 ? -13.035 -1.157 69.532 1.00 87.00 1116 GLY A CA 1
ATOM 8890 C C . GLY A 1 1116 ? -12.759 0.266 70.024 1.00 87.00 1116 GLY A C 1
ATOM 8891 O O . GLY A 1 1116 ? -13.708 1.003 70.302 1.00 87.00 1116 GLY A O 1
ATOM 8892 N N . ASN A 1 1117 ? -11.499 0.707 70.063 1.00 94.38 1117 ASN A N 1
ATOM 8893 C CA . ASN A 1 1117 ? -11.140 2.097 70.340 1.00 94.38 1117 ASN A CA 1
ATOM 8894 C C . ASN A 1 1117 ? -11.230 2.956 69.063 1.00 94.38 1117 ASN A C 1
ATOM 8896 O O . ASN A 1 1117 ? -10.225 3.395 68.498 1.00 94.38 1117 ASN A O 1
ATOM 8900 N N . VAL A 1 1118 ? -12.457 3.195 68.587 1.00 95.19 1118 VAL A N 1
ATOM 8901 C CA . VAL A 1 1118 ? -12.714 3.954 67.345 1.00 95.19 1118 VAL A CA 1
ATOM 8902 C C . VAL A 1 1118 ? -12.216 5.406 67.403 1.00 95.19 1118 VAL A C 1
ATOM 8904 O O . VAL A 1 1118 ? -11.898 5.981 66.364 1.00 95.19 1118 VAL A O 1
ATOM 8907 N N . SER A 1 1119 ? -12.090 5.990 68.601 1.00 94.75 1119 SER A N 1
ATOM 8908 C CA . SER A 1 1119 ? -11.479 7.315 68.787 1.00 94.75 1119 SER A CA 1
ATOM 8909 C C . SER A 1 1119 ? -9.979 7.300 68.462 1.00 94.75 1119 SER A C 1
ATOM 8911 O O . SER A 1 1119 ? -9.500 8.132 67.686 1.00 94.75 1119 SER A O 1
ATOM 8913 N N . ALA A 1 1120 ? -9.240 6.310 68.983 1.00 94.44 1120 ALA A N 1
ATOM 8914 C CA . ALA A 1 1120 ? -7.827 6.125 68.657 1.00 94.44 1120 ALA A CA 1
ATOM 8915 C C . ALA A 1 1120 ? -7.624 5.771 67.177 1.00 94.44 1120 ALA A C 1
ATOM 8917 O O . ALA A 1 1120 ? -6.711 6.311 66.553 1.00 94.44 1120 ALA A O 1
ATOM 8918 N N . PHE A 1 1121 ? -8.498 4.936 66.601 1.00 96.62 1121 PHE A N 1
ATOM 8919 C CA . PHE A 1 1121 ? -8.500 4.624 65.169 1.00 96.62 1121 PHE A CA 1
ATOM 8920 C C . PHE A 1 1121 ? -8.610 5.902 64.320 1.00 96.62 1121 PHE A C 1
ATOM 8922 O O . PHE A 1 1121 ? -7.742 6.157 63.485 1.00 96.62 1121 PHE A O 1
ATOM 8929 N N . LEU A 1 1122 ? -9.605 6.762 64.578 1.00 96.38 1122 LEU A N 1
ATOM 8930 C CA . LEU A 1 1122 ? -9.767 8.033 63.857 1.00 96.38 1122 LEU A CA 1
ATOM 8931 C C . LEU A 1 1122 ? -8.556 8.960 64.002 1.00 96.38 1122 LEU A C 1
ATOM 8933 O O . LEU A 1 1122 ? -8.111 9.536 63.007 1.00 96.38 1122 LEU A O 1
ATOM 8937 N N . ASN A 1 1123 ? -7.977 9.075 65.201 1.00 95.81 1123 ASN A N 1
ATOM 8938 C CA . ASN A 1 1123 ? -6.756 9.859 65.387 1.00 95.81 1123 ASN A CA 1
ATOM 8939 C C . ASN A 1 1123 ? -5.567 9.263 64.604 1.00 95.81 1123 ASN A C 1
ATOM 8941 O O . ASN A 1 1123 ? -4.806 9.988 63.966 1.00 95.81 1123 ASN A O 1
ATOM 8945 N N . LYS A 1 1124 ? -5.435 7.934 64.558 1.00 96.31 1124 LYS A N 1
ATOM 8946 C CA . LYS A 1 1124 ? -4.378 7.250 63.801 1.00 96.31 1124 LYS A CA 1
ATOM 8947 C C . LYS A 1 1124 ? -4.517 7.445 62.285 1.00 96.31 1124 LYS A C 1
ATOM 8949 O O . LYS A 1 1124 ? -3.498 7.639 61.611 1.00 96.31 1124 LYS A O 1
ATOM 8954 N N . VAL A 1 1125 ? -5.746 7.454 61.757 1.00 96.50 1125 VAL A N 1
ATOM 8955 C CA . VAL A 1 1125 ? -6.033 7.823 60.357 1.00 96.50 1125 VAL A CA 1
ATOM 8956 C C . VAL A 1 1125 ? -5.677 9.294 60.118 1.00 96.50 1125 VAL A C 1
ATOM 8958 O O . VAL A 1 1125 ? -4.932 9.583 59.184 1.00 96.50 1125 VAL A O 1
ATOM 8961 N N . HIS A 1 1126 ? -6.116 10.209 60.994 1.00 95.81 1126 HIS A N 1
ATOM 8962 C CA . HIS A 1 1126 ? -5.793 11.643 60.936 1.00 95.81 1126 HIS A CA 1
ATOM 8963 C C . HIS A 1 1126 ? -4.284 11.894 60.830 1.00 95.81 1126 HIS A C 1
ATOM 8965 O O . HIS A 1 1126 ? -3.842 12.502 59.855 1.00 95.81 1126 HIS A O 1
ATOM 8971 N N . GLN A 1 1127 ? -3.501 11.346 61.760 1.00 94.56 1127 GLN A N 1
ATOM 8972 C CA . GLN A 1 1127 ? -2.039 11.449 61.778 1.00 94.56 1127 GLN A CA 1
ATOM 8973 C C . GLN A 1 1127 ? -1.396 10.891 60.506 1.00 94.56 1127 GLN A C 1
ATOM 8975 O O . GLN A 1 1127 ? -0.498 11.502 59.929 1.00 94.56 1127 GLN A O 1
ATOM 8980 N N . THR A 1 1128 ? -1.858 9.725 60.046 1.00 94.69 1128 THR A N 1
ATOM 8981 C CA . THR A 1 1128 ? -1.273 9.056 58.877 1.00 94.69 1128 THR A CA 1
ATOM 8982 C C . THR A 1 1128 ? -1.532 9.845 57.594 1.00 94.69 1128 THR A C 1
ATOM 8984 O O . THR A 1 1128 ? -0.611 10.027 56.803 1.00 94.69 1128 THR A O 1
ATOM 8987 N N . VAL A 1 1129 ? -2.745 10.371 57.402 1.00 93.06 1129 VAL A N 1
ATOM 8988 C CA . VAL A 1 1129 ? -3.088 11.215 56.244 1.00 93.06 1129 VAL A CA 1
ATOM 8989 C C . VAL A 1 1129 ? -2.331 12.545 56.301 1.00 93.06 1129 VAL A C 1
ATOM 8991 O O . VAL A 1 1129 ? -1.716 12.936 55.310 1.00 93.06 1129 VAL A O 1
ATOM 8994 N N . GLN A 1 1130 ? -2.297 13.198 57.468 1.00 90.44 1130 GLN A N 1
ATOM 8995 C CA . GLN A 1 1130 ? -1.618 14.482 57.658 1.00 90.44 1130 GLN A CA 1
ATOM 8996 C C . GLN A 1 1130 ? -0.105 14.374 57.374 1.00 90.44 1130 GLN A C 1
ATOM 8998 O O . GLN A 1 1130 ? 0.432 15.195 56.629 1.00 90.44 1130 GLN A O 1
ATOM 9003 N N . SER A 1 1131 ? 0.578 13.326 57.856 1.00 89.50 1131 SER A N 1
ATOM 9004 C CA . SER A 1 1131 ? 1.993 13.087 57.523 1.00 89.50 1131 SER A CA 1
ATOM 9005 C C . SER A 1 1131 ? 2.226 12.627 56.078 1.00 89.50 1131 SER A C 1
ATOM 9007 O O . SER A 1 1131 ? 3.217 13.046 55.476 1.00 89.50 1131 SER A O 1
ATOM 9009 N N . ASN A 1 1132 ? 1.341 11.810 55.491 1.00 89.25 1132 ASN A N 1
ATOM 9010 C CA . ASN A 1 1132 ? 1.474 11.363 54.094 1.00 89.25 1132 ASN A CA 1
ATOM 9011 C C . ASN A 1 1132 ? 1.398 12.534 53.099 1.00 89.25 1132 ASN A C 1
ATOM 9013 O O . ASN A 1 1132 ? 2.122 12.538 52.105 1.00 89.25 1132 ASN A O 1
ATOM 9017 N N . LEU A 1 1133 ? 0.566 13.541 53.385 1.00 87.94 1133 LEU A N 1
ATOM 9018 C CA . LEU A 1 1133 ? 0.433 14.764 52.581 1.00 87.94 1133 LEU A CA 1
ATOM 9019 C C . LEU A 1 1133 ? 1.440 15.865 52.974 1.00 87.94 1133 LEU A C 1
ATOM 9021 O O . LEU A 1 1133 ? 1.489 16.921 52.343 1.00 87.94 1133 LEU A O 1
ATOM 9025 N N . GLY A 1 1134 ? 2.258 15.644 54.011 1.00 85.31 1134 GLY A N 1
ATOM 9026 C CA . GLY A 1 1134 ? 3.185 16.648 54.546 1.00 85.31 1134 GLY A CA 1
ATOM 9027 C C . GLY A 1 1134 ? 2.489 17.864 55.170 1.00 85.31 1134 GLY A C 1
ATOM 9028 O O . GLY A 1 1134 ? 3.083 18.939 55.252 1.00 85.31 1134 GLY A O 1
ATOM 9029 N N . GLN A 1 1135 ? 1.233 17.697 55.585 1.00 85.31 1135 GLN A N 1
ATOM 9030 C CA . GLN A 1 1135 ? 0.392 18.697 56.252 1.00 85.31 1135 GLN A CA 1
ATOM 9031 C C . GLN A 1 1135 ? 0.699 18.814 57.753 1.00 85.31 1135 GLN A C 1
ATOM 9033 O O . GLN A 1 1135 ? 0.166 19.692 58.423 1.00 85.31 1135 GLN A O 1
ATOM 9038 N N . ASP A 1 1136 ? 1.604 17.971 58.255 1.00 80.88 1136 ASP A N 1
ATOM 9039 C CA . ASP A 1 1136 ? 2.234 18.027 59.578 1.00 80.88 1136 ASP A CA 1
ATOM 9040 C C . ASP A 1 1136 ? 3.372 19.069 59.672 1.00 80.88 1136 ASP A C 1
ATOM 9042 O O . ASP A 1 1136 ? 4.036 19.184 60.704 1.00 80.88 1136 ASP A O 1
ATOM 9046 N N . LYS A 1 1137 ? 3.627 19.824 58.592 1.00 80.06 1137 LYS A N 1
ATOM 9047 C CA . LYS A 1 1137 ? 4.721 20.802 58.465 1.00 80.06 1137 LYS A CA 1
ATOM 9048 C C . LYS A 1 1137 ? 4.200 22.163 58.008 1.00 80.06 1137 LYS A C 1
ATOM 9050 O O . LYS A 1 1137 ? 3.343 22.250 57.130 1.00 80.06 1137 LYS A O 1
ATOM 9055 N N . ASP A 1 1138 ? 4.831 23.229 58.504 1.00 69.62 1138 ASP A N 1
ATOM 9056 C CA . ASP A 1 1138 ? 4.497 24.633 58.195 1.00 69.62 1138 ASP A CA 1
ATOM 9057 C C . ASP A 1 1138 ? 4.519 24.990 56.691 1.00 69.62 1138 ASP A C 1
ATOM 9059 O O . ASP A 1 1138 ? 3.994 26.028 56.289 1.00 69.62 1138 ASP A O 1
ATOM 9063 N N . ASN A 1 1139 ? 5.140 24.158 55.847 1.00 70.12 1139 ASN A N 1
ATOM 9064 C CA . ASN A 1 1139 ? 5.295 24.368 54.406 1.00 70.12 1139 ASN A CA 1
ATOM 9065 C C . ASN A 1 1139 ? 4.569 23.330 53.523 1.00 70.12 1139 ASN A C 1
ATOM 9067 O O . ASN A 1 1139 ? 4.912 23.202 52.345 1.00 70.12 1139 ASN A O 1
ATOM 9071 N N . GLY A 1 1140 ? 3.579 22.607 54.061 1.00 66.38 1140 GLY A N 1
ATOM 9072 C CA . GLY A 1 1140 ? 2.727 21.698 53.286 1.00 66.38 1140 GLY A CA 1
ATOM 9073 C C . GLY A 1 1140 ? 2.030 22.396 52.106 1.00 66.38 1140 GLY A C 1
ATOM 9074 O O . GLY A 1 1140 ? 1.462 23.482 52.260 1.00 66.38 1140 GLY A O 1
ATOM 9075 N N . ALA A 1 1141 ? 2.099 21.776 50.921 1.00 72.00 1141 ALA A N 1
ATOM 9076 C CA . ALA A 1 1141 ? 1.611 22.337 49.653 1.00 72.00 1141 ALA A CA 1
ATOM 9077 C C . ALA A 1 1141 ? 0.124 22.046 49.355 1.00 72.00 1141 ALA A C 1
ATOM 9079 O O . ALA A 1 1141 ? -0.442 22.651 48.447 1.00 72.00 1141 ALA A O 1
ATOM 9080 N N . SER A 1 1142 ? -0.481 21.137 50.116 1.00 79.94 1142 SER A N 1
ATOM 9081 C CA . SER A 1 1142 ? -1.887 20.727 50.066 1.00 79.94 1142 SER A CA 1
ATOM 9082 C C . SER A 1 1142 ? -2.559 21.066 51.410 1.00 79.94 1142 SER A C 1
ATOM 9084 O O . SER A 1 1142 ? -1.880 21.351 52.403 1.00 79.94 1142 SER A O 1
ATOM 9086 N N . ASP A 1 1143 ? -3.888 21.130 51.413 1.00 87.69 1143 ASP A N 1
ATOM 9087 C CA . ASP A 1 1143 ? -4.728 21.243 52.614 1.00 87.69 1143 ASP A CA 1
ATOM 9088 C C . ASP A 1 1143 ? -5.963 20.345 52.426 1.00 87.69 1143 ASP A C 1
ATOM 9090 O O . ASP A 1 1143 ? -7.101 20.754 52.651 1.00 87.69 1143 ASP A O 1
ATOM 9094 N N . ASP A 1 1144 ? -5.713 19.139 51.913 1.00 91.75 1144 ASP A N 1
ATOM 9095 C CA . ASP A 1 1144 ? -6.722 18.145 51.561 1.00 91.75 1144 ASP A CA 1
ATOM 9096 C C . ASP A 1 1144 ? -6.915 17.153 52.722 1.00 91.75 1144 ASP A C 1
ATOM 9098 O O . ASP A 1 1144 ? -6.024 16.903 53.542 1.00 91.75 1144 ASP A O 1
ATOM 9102 N N . GLY A 1 1145 ? -8.111 16.591 52.839 1.00 91.31 1145 GLY A N 1
ATOM 9103 C CA . GLY A 1 1145 ? -8.483 15.733 53.955 1.00 91.31 1145 GLY A CA 1
ATOM 9104 C C . GLY A 1 1145 ? -9.741 14.932 53.660 1.00 91.31 1145 GLY A C 1
ATOM 9105 O O . GLY A 1 1145 ? -10.026 14.599 52.513 1.00 91.31 1145 GLY A O 1
ATOM 9106 N N . MET A 1 1146 ? -10.492 14.599 54.705 1.00 93.62 1146 MET A N 1
ATOM 9107 C CA . MET A 1 1146 ? -11.789 13.927 54.572 1.00 93.62 1146 MET A CA 1
ATOM 9108 C C . MET A 1 1146 ? -12.696 14.203 55.773 1.00 93.62 1146 MET A C 1
ATOM 9110 O O . MET A 1 1146 ? -12.239 14.569 56.868 1.00 93.62 1146 MET A O 1
ATOM 9114 N N . GLU A 1 1147 ? -13.981 13.954 55.571 1.00 95.00 1147 GLU A N 1
ATOM 9115 C CA . GLU A 1 1147 ? -14.945 13.648 56.622 1.00 95.00 1147 GLU A CA 1
ATOM 9116 C C . GLU A 1 1147 ? -15.071 12.118 56.725 1.00 95.00 1147 GLU A C 1
ATOM 9118 O O . GLU A 1 1147 ? -14.983 11.416 55.721 1.00 95.00 1147 GLU A O 1
ATOM 9123 N N . LEU A 1 1148 ? -15.202 11.571 57.935 1.00 96.12 1148 LEU A N 1
ATOM 9124 C CA . LEU A 1 1148 ? -15.163 10.120 58.158 1.00 96.12 1148 LEU A CA 1
ATOM 9125 C C . LEU A 1 1148 ? -16.006 9.741 59.375 1.00 96.12 1148 LEU A C 1
ATOM 9127 O O . LEU A 1 1148 ? -15.789 10.253 60.476 1.00 96.12 1148 LEU A O 1
ATOM 9131 N N . GLY A 1 1149 ? -16.966 8.838 59.192 1.00 96.56 1149 GLY A N 1
ATOM 9132 C CA . GLY A 1 1149 ? -17.698 8.193 60.278 1.00 96.56 1149 GLY A CA 1
ATOM 9133 C C . GLY A 1 1149 ? -17.278 6.735 60.424 1.00 96.56 1149 GLY A C 1
ATOM 9134 O O . GLY A 1 1149 ? -17.104 6.047 59.422 1.00 96.56 1149 GLY A O 1
ATOM 9135 N N . VAL A 1 1150 ? -17.129 6.270 61.665 1.00 96.94 1150 VAL A N 1
ATOM 9136 C CA . VAL A 1 1150 ? -16.618 4.934 62.001 1.00 96.94 1150 VAL A CA 1
ATOM 9137 C C . VAL A 1 1150 ? -17.550 4.257 63.000 1.00 96.94 1150 VAL A C 1
ATOM 9139 O O . VAL A 1 1150 ? -17.760 4.752 64.108 1.00 96.94 1150 VAL A O 1
ATOM 9142 N N . CYS A 1 1151 ? -18.083 3.105 62.607 1.00 95.81 1151 CYS A N 1
ATOM 9143 C CA . CYS A 1 1151 ? -18.865 2.194 63.432 1.00 95.81 1151 CYS A CA 1
ATOM 9144 C C . CYS A 1 1151 ? -18.024 0.953 63.752 1.00 95.81 1151 CYS A C 1
ATOM 9146 O O . CYS A 1 1151 ? -17.482 0.325 62.845 1.00 95.81 1151 CYS A O 1
ATOM 9148 N N . TYR A 1 1152 ? -17.968 0.550 65.018 1.00 95.88 1152 TYR A N 1
ATOM 9149 C CA . TYR A 1 1152 ? -17.463 -0.753 65.435 1.00 95.88 1152 TYR A CA 1
ATOM 9150 C C . TYR A 1 1152 ? -18.584 -1.603 66.033 1.00 95.88 1152 TYR A C 1
ATOM 9152 O O . TYR A 1 1152 ? -19.367 -1.129 66.860 1.00 95.88 1152 TYR A O 1
ATOM 9160 N N . PHE A 1 1153 ? -18.632 -2.865 65.618 1.00 93.19 1153 PHE A N 1
ATOM 9161 C CA . PHE A 1 1153 ? -19.628 -3.855 66.010 1.00 93.19 1153 PHE A CA 1
ATOM 9162 C C . PHE A 1 1153 ? -18.928 -5.008 66.751 1.00 93.19 1153 PHE A C 1
ATOM 9164 O O . PHE A 1 1153 ? -18.384 -5.903 66.093 1.00 93.19 1153 PHE A O 1
ATOM 9171 N N . PRO A 1 1154 ? -18.901 -4.996 68.099 1.00 90.56 1154 PRO A N 1
ATOM 9172 C CA . PRO A 1 1154 ? -18.379 -6.102 68.891 1.00 90.56 1154 PRO A CA 1
ATOM 9173 C C . PRO A 1 1154 ? -19.280 -7.335 68.754 1.00 90.56 1154 PRO A C 1
ATOM 9175 O O . PRO A 1 1154 ? -20.510 -7.238 68.731 1.00 90.56 1154 PRO A O 1
ATOM 9178 N N . THR A 1 1155 ? -18.676 -8.519 68.696 1.00 82.62 1155 THR A N 1
ATOM 9179 C CA . THR A 1 1155 ? -19.435 -9.773 68.620 1.00 82.62 1155 THR A CA 1
ATOM 9180 C C . THR A 1 1155 ? -20.056 -10.096 69.990 1.00 82.62 1155 THR A C 1
ATOM 9182 O O . THR A 1 1155 ? -19.424 -9.916 71.027 1.00 82.62 1155 THR A O 1
ATOM 9185 N N . GLN A 1 1156 ? -21.295 -10.606 70.004 1.00 70.69 1156 GLN A N 1
ATOM 9186 C CA . GLN A 1 1156 ? -22.090 -10.935 71.209 1.00 70.69 1156 GLN A CA 1
ATOM 9187 C C . GLN A 1 1156 ? -22.609 -9.746 72.054 1.00 70.69 1156 GLN A C 1
ATOM 9189 O O . GLN A 1 1156 ? -22.957 -9.939 73.220 1.00 70.69 1156 GLN A O 1
ATOM 9194 N N . THR A 1 1157 ? -22.728 -8.534 71.491 1.00 76.56 1157 THR A N 1
ATOM 9195 C CA . THR A 1 1157 ? -23.327 -7.377 72.191 1.00 76.56 1157 THR A CA 1
ATOM 9196 C C . THR A 1 1157 ? -24.408 -6.669 71.376 1.00 76.56 1157 THR A C 1
ATOM 9198 O O . THR A 1 1157 ? -24.175 -6.339 70.218 1.00 76.56 1157 THR A O 1
ATOM 9201 N N . ASP A 1 1158 ? -25.527 -6.299 72.008 1.00 83.44 1158 ASP A N 1
ATOM 9202 C CA . ASP A 1 1158 ? -26.596 -5.468 71.414 1.00 83.44 1158 ASP A CA 1
ATOM 9203 C C . ASP A 1 1158 ? -26.214 -3.970 71.353 1.00 83.44 1158 ASP A C 1
ATOM 9205 O O . ASP A 1 1158 ? -27.013 -3.077 71.651 1.00 83.44 1158 ASP A O 1
ATOM 9209 N N . LYS A 1 1159 ? -24.950 -3.663 71.051 1.00 89.75 1159 LYS A N 1
ATOM 9210 C CA . LYS A 1 1159 ? -24.392 -2.306 71.064 1.00 89.75 1159 LYS A CA 1
ATOM 9211 C C . LYS A 1 1159 ? -23.362 -2.135 69.958 1.00 89.75 1159 LYS A C 1
ATOM 9213 O O . LYS A 1 1159 ? -22.555 -3.026 69.725 1.00 89.75 1159 LYS A O 1
ATOM 9218 N N . MET A 1 1160 ? -23.360 -0.965 69.331 1.00 93.75 1160 MET A N 1
ATOM 9219 C CA . MET A 1 1160 ? -22.284 -0.508 68.455 1.00 93.75 1160 MET A CA 1
ATOM 9220 C C . MET A 1 1160 ? -21.572 0.685 69.083 1.00 93.75 1160 MET A C 1
ATOM 9222 O O . MET A 1 1160 ? -22.159 1.441 69.862 1.00 93.75 1160 MET A O 1
ATOM 9226 N N . ILE A 1 1161 ? -20.313 0.870 68.712 1.00 95.75 1161 ILE A N 1
ATOM 9227 C CA . ILE A 1 1161 ? -19.512 2.022 69.107 1.00 95.75 1161 ILE A CA 1
ATOM 9228 C C . ILE A 1 1161 ? -19.353 2.919 67.880 1.00 95.75 1161 ILE A C 1
ATOM 9230 O O . ILE A 1 1161 ? -18.912 2.451 66.834 1.00 95.75 1161 ILE A O 1
ATOM 9234 N N . TYR A 1 1162 ? -19.714 4.195 67.992 1.00 96.38 1162 TYR A N 1
ATOM 9235 C CA . TYR A 1 1162 ? -19.614 5.171 66.909 1.00 96.38 1162 TYR A CA 1
ATOM 9236 C C . TYR A 1 1162 ? -18.676 6.318 67.275 1.00 96.38 1162 TYR A C 1
ATOM 9238 O O . TYR A 1 1162 ? -18.745 6.852 68.381 1.00 96.38 1162 TYR A O 1
ATOM 9246 N N . SER A 1 1163 ? -17.845 6.745 66.331 1.00 97.06 1163 SER A N 1
ATOM 9247 C CA . SER A 1 1163 ? -17.127 8.018 66.399 1.00 97.06 1163 SER A CA 1
ATOM 9248 C C . SER A 1 1163 ? -17.026 8.624 65.003 1.00 97.06 1163 SER A C 1
ATOM 9250 O O . SER A 1 1163 ? -17.068 7.903 64.003 1.00 97.06 1163 SER A O 1
ATOM 9252 N N . SER A 1 1164 ? -16.926 9.950 64.907 1.00 96.69 1164 SER A N 1
ATOM 9253 C CA . SER A 1 1164 ? -16.832 10.612 63.608 1.00 96.69 1164 SER A CA 1
ATOM 9254 C C . SER A 1 1164 ? -16.139 11.968 63.619 1.00 96.69 1164 SER A C 1
ATOM 9256 O O . SER A 1 1164 ? -16.179 12.741 64.585 1.00 96.69 1164 SER A O 1
ATOM 9258 N N . ALA A 1 1165 ? -15.542 12.250 62.465 1.00 96.19 1165 ALA A N 1
ATOM 9259 C CA . ALA A 1 1165 ? -14.965 13.507 62.037 1.00 96.19 1165 ALA A CA 1
ATOM 9260 C C . ALA A 1 1165 ? -15.896 14.118 60.977 1.00 96.19 1165 ALA A C 1
ATOM 9262 O O . ALA A 1 1165 ? -15.949 13.646 59.845 1.00 96.19 1165 ALA A O 1
ATOM 9263 N N . ARG A 1 1166 ? -16.682 15.122 61.378 1.00 93.81 1166 ARG A N 1
ATOM 9264 C CA . ARG A 1 1166 ? -17.730 15.842 60.615 1.00 93.81 1166 ARG A CA 1
ATOM 9265 C C . ARG A 1 1166 ? -18.886 15.035 59.979 1.00 93.81 1166 ARG A C 1
ATOM 9267 O O . ARG A 1 1166 ? -19.910 15.633 59.651 1.00 93.81 1166 ARG A O 1
ATOM 9274 N N . PHE A 1 1167 ? -18.824 13.706 59.985 1.00 93.81 1167 PHE A N 1
ATOM 9275 C CA . PHE A 1 1167 ? -19.888 12.816 59.502 1.00 93.81 1167 PHE A CA 1
ATOM 9276 C C . PHE A 1 1167 ? -21.087 12.694 60.473 1.00 93.81 1167 PHE A C 1
ATOM 9278 O O . PHE A 1 1167 ? -20.932 12.258 61.614 1.00 93.81 1167 PHE A O 1
ATOM 9285 N N . ASP A 1 1168 ? -22.303 13.045 60.034 1.00 93.50 1168 ASP A N 1
ATOM 9286 C CA . ASP A 1 1168 ? -23.540 12.823 60.809 1.00 93.50 1168 ASP A CA 1
ATOM 9287 C C . ASP A 1 1168 ? -24.000 11.351 60.709 1.00 93.50 1168 ASP A C 1
ATOM 9289 O O . ASP A 1 1168 ? -24.095 10.807 59.608 1.00 93.50 1168 ASP A O 1
ATOM 9293 N N . LEU A 1 1169 ? -24.401 10.745 61.834 1.00 95.56 1169 LEU A N 1
ATOM 9294 C CA . LEU A 1 1169 ? -25.127 9.465 61.861 1.00 95.56 1169 LEU A CA 1
ATOM 9295 C C . LEU A 1 1169 ? -26.604 9.711 62.180 1.00 95.56 1169 LEU A C 1
ATOM 9297 O O . LEU A 1 1169 ? -26.940 10.234 63.246 1.00 95.56 1169 LEU A O 1
ATOM 9301 N N . PHE A 1 1170 ? -27.490 9.308 61.273 1.00 95.62 1170 PHE A N 1
ATOM 9302 C CA . PHE A 1 1170 ? -28.940 9.395 61.435 1.00 95.62 1170 PHE A CA 1
ATOM 9303 C C . PHE A 1 1170 ? -29.484 8.060 61.953 1.00 95.62 1170 PHE A C 1
ATOM 9305 O O . PHE A 1 1170 ? -29.102 7.001 61.457 1.00 95.62 1170 PHE A O 1
ATOM 9312 N N . ILE A 1 1171 ? -30.392 8.114 62.928 1.00 95.31 1171 ILE A N 1
ATOM 9313 C CA . ILE A 1 1171 ? -31.047 6.935 63.505 1.00 95.31 1171 ILE A CA 1
ATOM 9314 C C . ILE A 1 1171 ? -32.556 7.144 63.409 1.00 95.31 1171 ILE A C 1
ATOM 9316 O O . ILE A 1 1171 ? -33.074 8.138 63.928 1.00 95.31 1171 ILE A O 1
ATOM 9320 N N . VAL A 1 1172 ? -33.240 6.214 62.746 1.00 94.06 1172 VAL A N 1
ATOM 9321 C CA . VAL A 1 1172 ? -34.702 6.166 62.643 1.00 94.06 1172 VAL A CA 1
ATOM 9322 C C . VAL A 1 1172 ? -35.220 5.075 63.575 1.00 94.06 1172 VAL A C 1
ATOM 9324 O O . VAL A 1 1172 ? -34.787 3.927 63.478 1.00 94.06 1172 VAL A O 1
ATOM 9327 N N . GLU A 1 1173 ? -36.120 5.452 64.479 1.00 91.56 1173 GLU A N 1
ATOM 9328 C CA . GLU A 1 1173 ? -36.768 4.588 65.474 1.00 91.56 1173 GLU A CA 1
ATOM 9329 C C . GLU A 1 1173 ? -38.160 5.167 65.770 1.00 91.56 1173 GLU A C 1
ATOM 9331 O O . GLU A 1 1173 ? -38.303 6.386 65.855 1.00 91.56 1173 GLU A O 1
ATOM 9336 N N . ASP A 1 1174 ? -39.187 4.318 65.878 1.00 84.81 1174 ASP A N 1
ATOM 9337 C CA . ASP A 1 1174 ? -40.565 4.682 66.261 1.00 84.81 1174 ASP A CA 1
ATOM 9338 C C . ASP A 1 1174 ? -41.142 5.952 65.581 1.00 84.81 1174 ASP A C 1
ATOM 9340 O O . ASP A 1 1174 ? -41.860 6.743 66.193 1.00 84.81 1174 ASP A O 1
ATOM 9344 N N . ASN A 1 1175 ? -40.874 6.128 64.278 1.00 85.94 1175 ASN A N 1
ATOM 9345 C CA . ASN A 1 1175 ? -41.300 7.279 63.464 1.00 85.94 1175 ASN A CA 1
ATOM 9346 C C . ASN A 1 1175 ? -40.670 8.639 63.851 1.00 85.94 1175 ASN A C 1
ATOM 9348 O O . ASN A 1 1175 ? -41.185 9.697 63.480 1.00 85.94 1175 ASN A O 1
ATOM 9352 N N . GLU A 1 1176 ? -39.514 8.629 64.520 1.00 91.38 1176 GLU A N 1
ATOM 9353 C CA . GLU A 1 1176 ? -38.669 9.803 64.766 1.00 91.38 1176 GLU A CA 1
ATOM 9354 C C . GLU A 1 1176 ? -37.255 9.643 64.169 1.00 91.38 1176 GLU A C 1
ATOM 9356 O O . GLU A 1 1176 ? -36.759 8.534 63.977 1.00 91.38 1176 GLU A O 1
ATOM 9361 N N . VAL A 1 1177 ? -36.578 10.769 63.869 1.00 93.62 1177 VAL A N 1
ATOM 9362 C CA . VAL A 1 1177 ? -35.177 10.781 63.382 1.00 93.62 1177 VAL A CA 1
ATOM 9363 C C . VAL A 1 1177 ? -34.261 11.547 64.329 1.00 93.62 1177 VAL A C 1
ATOM 9365 O O . VAL A 1 1177 ? -34.136 12.785 64.255 1.00 93.62 1177 VAL A O 1
ATOM 9368 N N . SER A 1 1178 ? -33.549 10.800 65.167 1.00 93.19 1178 SER A N 1
ATOM 9369 C CA . SER A 1 1178 ? -32.440 11.325 65.965 1.00 93.19 1178 SER A CA 1
ATOM 9370 C C . SER A 1 1178 ? -31.147 11.376 65.134 1.00 93.19 1178 SER A C 1
ATOM 9372 O O . SER A 1 1178 ? -31.051 10.786 64.056 1.00 93.19 1178 SER A O 1
ATOM 9374 N N . VAL A 1 1179 ? -30.175 12.189 65.563 1.00 94.06 1179 VAL A N 1
ATOM 9375 C CA . VAL A 1 1179 ? -28.883 12.338 64.868 1.00 94.06 1179 VAL A CA 1
ATOM 9376 C C . VAL A 1 1179 ? -27.775 12.466 65.896 1.00 94.06 1179 VAL A C 1
ATOM 9378 O O . VAL A 1 1179 ? -27.803 13.401 66.700 1.00 94.06 1179 VAL A O 1
ATOM 9381 N N . ILE A 1 1180 ? -26.787 11.578 65.826 1.00 94.38 1180 ILE A N 1
ATOM 9382 C CA . ILE A 1 1180 ? -25.542 11.711 66.581 1.00 94.38 1180 ILE A CA 1
ATOM 9383 C C . ILE A 1 1180 ? -24.679 12.751 65.868 1.00 94.38 1180 ILE A C 1
ATOM 9385 O O . ILE A 1 1180 ? -24.476 12.683 64.654 1.00 94.38 1180 ILE A O 1
ATOM 9389 N N . LYS A 1 1181 ? -24.254 13.774 66.614 1.00 91.69 1181 LYS A N 1
ATOM 9390 C CA . LYS A 1 1181 ? -23.494 14.904 66.075 1.00 91.69 1181 LYS A CA 1
ATOM 9391 C C . LYS A 1 1181 ? -21.995 14.569 66.061 1.00 91.69 1181 LYS A C 1
ATOM 9393 O O . LYS A 1 1181 ? -21.501 14.090 67.072 1.00 91.69 1181 LYS A O 1
ATOM 9398 N N . PRO A 1 1182 ? -21.273 14.870 64.973 1.00 92.94 1182 PRO A N 1
ATOM 9399 C CA . PRO A 1 1182 ? -19.850 14.582 64.845 1.00 92.94 1182 PRO A CA 1
ATOM 9400 C C . PRO A 1 1182 ? -18.956 15.528 65.640 1.00 92.94 1182 PRO A C 1
ATOM 9402 O O . PRO A 1 1182 ? -19.299 16.691 65.895 1.00 92.94 1182 PRO A O 1
ATOM 9405 N N . THR A 1 1183 ? -17.714 15.085 65.843 1.00 95.25 1183 THR A N 1
ATOM 9406 C CA . THR A 1 1183 ? -16.592 15.985 66.127 1.00 95.25 1183 THR A CA 1
ATOM 9407 C C . THR A 1 1183 ? -16.441 16.960 64.953 1.00 95.25 1183 THR A C 1
ATOM 9409 O O . THR A 1 1183 ? -16.300 16.547 63.806 1.00 95.25 1183 THR A O 1
ATOM 9412 N N . LYS A 1 1184 ? -16.439 18.279 65.194 1.00 93.38 1184 LYS A N 1
ATOM 9413 C CA . LYS A 1 1184 ? -16.391 19.303 64.117 1.00 93.38 1184 LYS A CA 1
ATOM 9414 C C . LYS A 1 1184 ? -15.038 19.423 63.390 1.00 93.38 1184 LYS A C 1
ATOM 9416 O O . LYS A 1 1184 ? -14.868 20.280 62.517 1.00 93.38 1184 LYS A O 1
ATOM 9421 N N . LYS A 1 1185 ? -14.063 18.604 63.772 1.00 94.31 1185 LYS A N 1
ATOM 9422 C CA . LYS A 1 1185 ? -12.717 18.530 63.201 1.00 94.31 1185 LYS A CA 1
ATOM 9423 C C . LYS A 1 1185 ? -12.702 17.389 62.180 1.00 94.31 1185 LYS A C 1
ATOM 9425 O O . LYS A 1 1185 ? -13.262 16.336 62.457 1.00 94.31 1185 LYS A O 1
ATOM 9430 N N . GLY A 1 1186 ? -12.147 17.649 60.998 1.00 92.94 1186 GLY A N 1
ATOM 9431 C CA . GLY A 1 1186 ? -11.962 16.651 59.943 1.00 92.94 1186 GLY A CA 1
ATOM 9432 C C . GLY A 1 1186 ? -10.644 15.885 60.096 1.00 92.94 1186 GLY A C 1
ATOM 9433 O O . GLY A 1 1186 ? -9.852 16.153 60.997 1.00 92.94 1186 GLY A O 1
ATOM 9434 N N . ILE A 1 1187 ? -10.388 14.966 59.176 1.00 94.50 1187 ILE A N 1
ATOM 9435 C CA . ILE A 1 1187 ? -9.177 14.137 59.129 1.00 94.50 1187 ILE A CA 1
ATOM 9436 C C . ILE A 1 1187 ? -8.176 14.761 58.134 1.00 94.50 1187 ILE A C 1
ATOM 9438 O O . ILE A 1 1187 ? -8.586 15.304 57.113 1.00 94.50 1187 ILE A O 1
ATOM 9442 N N . GLY A 1 1188 ? -6.869 14.710 58.422 1.00 92.44 1188 GLY A N 1
ATOM 9443 C CA . GLY A 1 1188 ? -5.791 15.147 57.516 1.00 92.44 1188 GLY A CA 1
ATOM 9444 C C . GLY A 1 1188 ? -5.453 16.649 57.496 1.00 92.44 1188 GLY A C 1
ATOM 9445 O O . GLY A 1 1188 ? -4.272 16.991 57.509 1.00 92.44 1188 GLY A O 1
ATOM 9446 N N . TYR A 1 1189 ? -6.451 17.540 57.478 1.00 92.12 1189 TYR A N 1
ATOM 9447 C CA . TYR A 1 1189 ? -6.281 18.989 57.230 1.00 92.12 1189 TYR A CA 1
ATOM 9448 C C . TYR A 1 1189 ? -5.200 19.690 58.084 1.00 92.12 1189 TYR A C 1
ATOM 9450 O O . TYR A 1 1189 ? -5.051 19.415 59.276 1.00 92.12 1189 TYR A O 1
ATOM 9458 N N . ARG A 1 1190 ? -4.506 20.680 57.505 1.00 85.81 1190 ARG A N 1
ATOM 9459 C CA . ARG A 1 1190 ? -3.348 21.389 58.099 1.00 85.81 1190 ARG A CA 1
ATOM 9460 C C . ARG A 1 1190 ? -3.694 22.271 59.312 1.00 85.81 1190 ARG A C 1
ATOM 9462 O O . ARG A 1 1190 ? -2.824 22.630 60.095 1.00 85.81 1190 ARG A O 1
ATOM 9469 N N . GLY A 1 1191 ? -4.966 22.641 59.480 1.00 83.81 1191 GLY A N 1
ATOM 9470 C CA . GLY A 1 1191 ? -5.468 23.460 60.600 1.00 83.81 1191 GLY A CA 1
ATOM 9471 C C . GLY A 1 1191 ? -5.965 22.669 61.822 1.00 83.81 1191 GLY A C 1
ATOM 9472 O O . GLY A 1 1191 ? -6.798 23.172 62.587 1.00 83.81 1191 GLY A O 1
ATOM 9473 N N . ILE A 1 1192 ? -5.558 21.406 61.962 1.00 90.50 1192 ILE A N 1
ATOM 9474 C CA . ILE A 1 1192 ? -6.031 20.478 62.996 1.00 90.50 1192 ILE A CA 1
ATOM 9475 C C . ILE A 1 1192 ? -4.817 19.871 63.704 1.00 90.50 1192 ILE A C 1
ATOM 9477 O O . ILE A 1 1192 ? -3.862 19.463 63.049 1.00 90.50 1192 ILE A O 1
ATOM 9481 N N . ASP A 1 1193 ? -4.859 19.856 65.037 1.00 90.75 1193 ASP A N 1
ATOM 9482 C CA . ASP A 1 1193 ? -3.751 19.410 65.880 1.00 90.75 1193 ASP A CA 1
ATOM 9483 C C . ASP A 1 1193 ? -3.485 17.909 65.684 1.00 90.75 1193 ASP A C 1
ATOM 9485 O O . ASP A 1 1193 ? -4.419 17.112 65.734 1.00 90.75 1193 ASP A O 1
ATOM 9489 N N . PHE A 1 1194 ? -2.215 17.522 65.533 1.00 89.56 1194 PHE A N 1
ATOM 9490 C CA . PHE A 1 1194 ? -1.791 16.146 65.221 1.00 89.56 1194 PHE A CA 1
ATOM 9491 C C . PHE A 1 1194 ? -2.309 15.081 66.214 1.00 89.56 1194 PHE A C 1
ATOM 9493 O O . PHE A 1 1194 ? -2.481 13.924 65.849 1.00 89.56 1194 PHE A O 1
ATOM 9500 N N . ASP A 1 1195 ? -2.588 15.454 67.467 1.00 89.25 1195 ASP A N 1
ATOM 9501 C CA . ASP A 1 1195 ? -3.128 14.567 68.513 1.00 89.25 1195 ASP A CA 1
ATOM 9502 C C . ASP A 1 1195 ? -4.638 14.791 68.778 1.00 89.25 1195 ASP A C 1
ATOM 9504 O O . ASP A 1 1195 ? -5.126 14.638 69.906 1.00 89.25 1195 ASP A O 1
ATOM 9508 N N . GLN A 1 1196 ? -5.396 15.191 67.749 1.00 92.56 1196 GLN A N 1
ATOM 9509 C CA . GLN A 1 1196 ? -6.833 15.470 67.828 1.00 92.56 1196 GLN A CA 1
ATOM 9510 C C . GLN A 1 1196 ? -7.636 14.282 68.388 1.00 92.56 1196 GLN A C 1
ATOM 9512 O O . GLN A 1 1196 ? -7.612 13.168 67.874 1.00 92.56 1196 GLN A O 1
ATOM 9517 N N . GLN A 1 1197 ? -8.436 14.554 69.419 1.00 92.06 1197 GLN A N 1
ATOM 9518 C CA . GLN A 1 1197 ? -9.344 13.574 70.021 1.00 92.06 1197 GLN A CA 1
ATOM 9519 C C . GLN A 1 1197 ? -10.723 13.612 69.347 1.00 92.06 1197 GLN A C 1
ATOM 9521 O O . GLN A 1 1197 ? -11.248 14.699 69.087 1.00 92.06 1197 GLN A O 1
ATOM 9526 N N . TYR A 1 1198 ? -11.322 12.445 69.103 1.00 94.81 1198 TYR A N 1
ATOM 9527 C CA . TYR A 1 1198 ? -12.655 12.300 68.501 1.00 94.81 1198 TYR A CA 1
ATOM 9528 C C . TYR A 1 1198 ? -13.636 11.721 69.527 1.00 94.81 1198 TYR A C 1
ATOM 9530 O O . TYR A 1 1198 ? -13.293 10.793 70.260 1.00 94.81 1198 TYR A O 1
ATOM 9538 N N . GLU A 1 1199 ? -14.844 12.279 69.626 1.00 93.56 1199 GLU A N 1
ATOM 9539 C CA . GLU A 1 1199 ? -15.827 11.831 70.624 1.00 93.56 1199 GLU A CA 1
ATOM 9540 C C . GLU A 1 1199 ? -16.380 10.443 70.265 1.00 93.56 1199 GLU A C 1
ATOM 9542 O O . GLU A 1 1199 ? -16.704 10.178 69.106 1.00 93.56 1199 GLU A O 1
ATOM 9547 N N . GLN A 1 1200 ? -16.460 9.547 71.251 1.00 93.81 1200 GLN A N 1
ATOM 9548 C CA . GLN A 1 1200 ? -16.933 8.174 71.084 1.00 93.81 1200 GLN A CA 1
ATOM 9549 C C . GLN A 1 1200 ? -18.277 7.984 71.793 1.00 93.81 1200 GLN A C 1
ATOM 9551 O O . GLN A 1 1200 ? -18.426 8.314 72.969 1.00 93.81 1200 GLN A O 1
ATOM 9556 N N . HIS A 1 1201 ? -19.238 7.398 71.084 1.00 93.56 1201 HIS A N 1
ATOM 9557 C CA . HIS A 1 1201 ? -20.591 7.138 71.556 1.00 93.56 1201 HIS A CA 1
ATOM 9558 C C . HIS A 1 1201 ? -20.879 5.636 71.561 1.00 93.56 1201 HIS A C 1
ATOM 9560 O O . HIS A 1 1201 ? -20.634 4.943 70.576 1.00 93.56 1201 HIS A O 1
ATOM 9566 N N . GLU A 1 1202 ? -21.449 5.137 72.653 1.00 93.88 1202 GLU A N 1
ATOM 9567 C CA . GLU A 1 1202 ? -21.960 3.770 72.752 1.00 93.88 1202 GLU A CA 1
ATOM 9568 C C . GLU A 1 1202 ? -23.470 3.786 72.472 1.00 93.88 1202 GLU A C 1
ATOM 9570 O O . GLU A 1 1202 ? -24.224 4.498 73.139 1.00 93.88 1202 GLU A O 1
ATOM 9575 N N . ILE A 1 1203 ? -23.915 3.044 71.456 1.00 93.00 1203 ILE A N 1
ATOM 9576 C CA . ILE A 1 1203 ? -25.279 3.115 70.921 1.00 93.00 1203 ILE A CA 1
ATOM 9577 C C . ILE A 1 1203 ? -25.899 1.718 70.948 1.00 93.00 1203 ILE A C 1
ATOM 9579 O O . ILE A 1 1203 ? -25.413 0.807 70.281 1.00 93.00 1203 ILE A O 1
ATOM 9583 N N . SER A 1 1204 ? -26.998 1.544 71.686 1.00 89.50 1204 SER A N 1
ATOM 9584 C CA . SER A 1 1204 ? -27.727 0.271 71.706 1.00 89.50 1204 SER A CA 1
ATOM 9585 C C . SER A 1 1204 ? -28.379 -0.019 70.355 1.00 89.50 1204 SER A C 1
ATOM 9587 O O . SER A 1 1204 ? -29.179 0.785 69.860 1.00 89.50 1204 SER A O 1
ATOM 9589 N N . ILE A 1 1205 ? -28.067 -1.190 69.811 1.00 85.19 1205 ILE A N 1
ATOM 9590 C CA . ILE A 1 1205 ? -28.677 -1.789 68.625 1.00 85.19 1205 ILE A CA 1
ATOM 9591 C C . ILE A 1 1205 ? -30.029 -2.396 69.035 1.00 85.19 1205 ILE A C 1
ATOM 9593 O O . ILE A 1 1205 ? -30.198 -2.841 70.169 1.00 85.19 1205 ILE A O 1
ATOM 9597 N N . GLY A 1 1206 ? -31.014 -2.401 68.138 1.00 75.00 1206 GLY A N 1
ATOM 9598 C CA . GLY A 1 1206 ? -32.294 -3.064 68.383 1.00 75.00 1206 GLY A CA 1
ATOM 9599 C C . GLY A 1 1206 ? -33.124 -3.197 67.111 1.00 75.00 1206 GLY A C 1
ATOM 9600 O O . GLY A 1 1206 ? -33.001 -2.377 66.207 1.00 75.00 1206 GLY A O 1
ATOM 9601 N N . ASN A 1 1207 ? -33.992 -4.209 67.070 1.00 69.81 1207 ASN A N 1
ATOM 9602 C CA . ASN A 1 1207 ? -34.706 -4.672 65.868 1.00 69.81 1207 ASN A CA 1
ATOM 9603 C C . ASN A 1 1207 ? -35.641 -3.634 65.202 1.00 69.81 1207 ASN A C 1
ATOM 9605 O O . ASN A 1 1207 ? -36.139 -3.890 64.108 1.00 69.81 1207 ASN A O 1
ATOM 9609 N N . ASN A 1 1208 ? -35.907 -2.497 65.857 1.00 81.94 1208 ASN A N 1
ATOM 9610 C CA . ASN A 1 1208 ? -36.723 -1.391 65.337 1.00 81.94 1208 ASN A CA 1
ATOM 9611 C C . ASN A 1 1208 ? -35.883 -0.186 64.859 1.00 81.94 1208 ASN A C 1
ATOM 9613 O O . ASN A 1 1208 ? -36.453 0.819 64.435 1.00 81.94 1208 ASN A O 1
ATOM 9617 N N . LYS A 1 1209 ? -34.545 -0.251 64.944 1.00 90.44 1209 LYS A N 1
ATOM 9618 C CA . LYS A 1 1209 ? -33.645 0.851 64.577 1.00 90.44 1209 LYS A CA 1
ATOM 9619 C C . LYS A 1 1209 ? -33.059 0.660 63.188 1.00 90.44 1209 LYS A C 1
ATOM 9621 O O . LYS A 1 1209 ? -32.497 -0.391 62.885 1.00 90.44 1209 LYS A O 1
ATOM 9626 N N . ARG A 1 1210 ? -33.098 1.725 62.387 1.00 93.00 1210 ARG A N 1
ATOM 9627 C CA . ARG A 1 1210 ? -32.395 1.818 61.100 1.00 93.00 1210 ARG A CA 1
ATOM 9628 C C . ARG A 1 1210 ? -31.396 2.969 61.138 1.00 93.00 1210 ARG A C 1
ATOM 9630 O O . ARG A 1 1210 ? -31.730 4.077 61.564 1.00 93.00 1210 ARG A O 1
ATOM 9637 N N . PHE A 1 1211 ? -30.172 2.696 60.708 1.00 95.25 1211 PHE A N 1
ATOM 9638 C CA . PHE A 1 1211 ? -29.035 3.611 60.765 1.00 95.25 1211 PHE A CA 1
ATOM 9639 C C . PHE A 1 1211 ? -28.664 4.071 59.358 1.00 95.25 1211 PHE A C 1
ATOM 9641 O O . PHE A 1 1211 ? -28.665 3.255 58.440 1.00 95.25 1211 PHE A O 1
ATOM 9648 N N . TYR A 1 1212 ? -28.330 5.353 59.193 1.00 95.69 1212 TYR A N 1
ATOM 9649 C CA . TYR A 1 1212 ? -27.947 5.932 57.902 1.00 95.69 1212 TYR A CA 1
ATOM 9650 C C . TYR A 1 1212 ? -26.743 6.861 58.067 1.00 95.69 1212 TYR A C 1
ATOM 9652 O O . TYR A 1 1212 ? -26.754 7.787 58.886 1.00 95.69 1212 TYR A O 1
ATOM 9660 N N . MET A 1 1213 ? -25.727 6.630 57.246 1.00 95.38 1213 MET A N 1
ATOM 9661 C CA . MET A 1 1213 ? -24.538 7.461 57.076 1.00 95.38 1213 MET A CA 1
ATOM 9662 C C . MET A 1 1213 ? -24.559 8.017 55.651 1.00 95.38 1213 MET A C 1
ATOM 9664 O O . MET A 1 1213 ? -24.819 7.261 54.720 1.00 95.38 1213 MET A O 1
ATOM 9668 N N . THR A 1 1214 ? -24.321 9.318 55.470 1.00 92.69 1214 THR A N 1
ATOM 9669 C CA . THR A 1 1214 ? -24.380 9.994 54.159 1.00 92.69 1214 THR A CA 1
ATOM 9670 C C . THR A 1 1214 ? -23.233 10.985 54.004 1.00 92.69 1214 THR A C 1
ATOM 9672 O O . THR A 1 1214 ? -22.980 11.742 54.943 1.00 92.69 1214 THR A O 1
ATOM 9675 N N . SER A 1 1215 ? -22.604 11.017 52.826 1.00 91.50 1215 SER A N 1
ATOM 9676 C CA . SER A 1 1215 ? -21.715 12.115 52.417 1.00 91.50 1215 SER A CA 1
ATOM 9677 C C . SER A 1 1215 ? -22.513 13.402 52.179 1.00 91.50 1215 SER A C 1
ATOM 9679 O O . SER A 1 1215 ? -23.758 13.410 52.271 1.00 91.50 1215 SER A O 1
ATOM 9681 N N . ASP A 1 1216 ? -21.824 14.521 51.952 1.00 88.25 1216 ASP A N 1
ATOM 9682 C CA . ASP A 1 1216 ? -22.502 15.810 51.821 1.00 88.25 1216 ASP A CA 1
ATOM 9683 C C . ASP A 1 1216 ? -23.229 15.987 50.476 1.00 88.25 1216 ASP A C 1
ATOM 9685 O O . ASP A 1 1216 ? -24.262 16.663 50.445 1.00 88.25 1216 ASP A O 1
ATOM 9689 N N . GLY A 1 1217 ? -22.820 15.276 49.417 1.00 88.50 1217 GLY A N 1
ATOM 9690 C CA . GLY A 1 1217 ? -23.316 15.486 48.055 1.00 88.50 1217 GLY A CA 1
ATOM 9691 C C . GLY A 1 1217 ? -24.828 15.324 47.878 1.00 88.50 1217 GLY A C 1
ATOM 9692 O O . GLY A 1 1217 ? -25.435 16.076 47.112 1.00 88.50 1217 GLY A O 1
ATOM 9693 N N . LEU A 1 1218 ? -25.497 14.443 48.641 1.00 89.25 1218 LEU A N 1
ATOM 9694 C CA . LEU A 1 1218 ? -26.971 14.416 48.664 1.00 89.25 1218 LEU A CA 1
ATOM 9695 C C . LEU A 1 1218 ? -27.554 15.663 49.341 1.00 89.25 1218 LEU A C 1
ATOM 9697 O O . LEU A 1 1218 ? -28.560 16.198 48.883 1.00 89.25 1218 LEU A O 1
ATOM 9701 N N . ASN A 1 1219 ? -26.969 16.119 50.450 1.00 90.44 1219 ASN A N 1
ATOM 9702 C CA . ASN A 1 1219 ? -27.466 17.280 51.189 1.00 90.44 1219 ASN A CA 1
ATOM 9703 C C . ASN A 1 1219 ? -27.248 18.583 50.412 1.00 90.44 1219 ASN A C 1
ATOM 9705 O O . ASN A 1 1219 ? -28.144 19.433 50.410 1.00 90.44 1219 ASN A O 1
ATOM 9709 N N . ASP A 1 1220 ? -26.113 18.716 49.736 1.00 91.19 1220 ASP A N 1
ATOM 9710 C CA . ASP A 1 1220 ? -25.677 19.953 49.092 1.00 91.19 1220 ASP A CA 1
ATOM 9711 C C . ASP A 1 1220 ? -26.037 20.020 47.595 1.00 91.19 1220 ASP A C 1
ATOM 9713 O O . ASP A 1 1220 ? -25.920 21.084 46.973 1.00 91.19 1220 ASP A O 1
ATOM 9717 N N . GLN A 1 1221 ? -26.627 18.950 47.038 1.00 93.50 1221 GLN A N 1
ATOM 9718 C CA . GLN A 1 1221 ? -27.249 18.966 45.713 1.00 93.50 1221 GLN A CA 1
ATOM 9719 C C . GLN A 1 1221 ? -28.287 20.094 45.599 1.00 93.50 1221 GLN A C 1
ATOM 9721 O O . GLN A 1 1221 ? -29.339 20.106 46.254 1.00 93.50 1221 GLN A O 1
ATOM 9726 N N . ILE A 1 1222 ? -28.001 21.051 44.715 1.00 92.94 1222 ILE A N 1
ATOM 9727 C CA . ILE A 1 1222 ? -28.922 22.134 44.371 1.00 92.94 1222 ILE A CA 1
ATOM 9728 C C . ILE A 1 1222 ? -30.015 21.594 43.454 1.00 92.94 1222 ILE A C 1
ATOM 9730 O O . ILE A 1 1222 ? -29.740 20.799 42.558 1.00 92.94 1222 ILE A O 1
ATOM 9734 N N . GLY A 1 1223 ? -31.249 22.037 43.693 1.00 90.31 1223 GLY A N 1
ATOM 9735 C CA . GLY A 1 1223 ? -32.398 21.559 42.944 1.00 90.31 1223 GLY A CA 1
ATOM 9736 C C . GLY A 1 1223 ? -33.743 22.179 43.336 1.00 90.31 1223 GLY A C 1
ATOM 9737 O O . GLY A 1 1223 ? -33.835 23.078 44.189 1.00 90.31 1223 GLY A O 1
ATOM 9738 N N . GLY A 1 1224 ? -34.788 21.679 42.679 1.00 86.38 1224 GLY A N 1
ATOM 9739 C CA . GLY A 1 1224 ? -36.186 22.087 42.757 1.00 86.38 1224 GLY A CA 1
ATOM 9740 C C . GLY A 1 1224 ? -36.452 23.480 42.181 1.00 86.38 1224 GLY A C 1
ATOM 9741 O O . GLY A 1 1224 ? -35.538 24.273 41.966 1.00 86.38 1224 GLY A O 1
ATOM 9742 N N . GLU A 1 1225 ? -37.734 23.839 42.038 1.00 80.94 1225 GLU A N 1
ATOM 9743 C CA . GLU A 1 1225 ? -38.201 25.131 41.481 1.00 80.94 1225 GLU A CA 1
ATOM 9744 C C . GLU A 1 1225 ? -37.518 26.384 42.069 1.00 80.94 1225 GLU A C 1
ATOM 9746 O O . GLU A 1 1225 ? -37.503 27.450 41.459 1.00 80.94 1225 GLU A O 1
ATOM 9751 N N . ARG A 1 1226 ? -36.997 26.284 43.299 1.00 84.56 1226 ARG A N 1
ATOM 9752 C CA . ARG A 1 1226 ? -36.382 27.392 44.045 1.00 84.56 1226 ARG A CA 1
ATOM 9753 C C . ARG A 1 1226 ? -34.853 27.338 44.105 1.00 84.56 1226 ARG A C 1
ATOM 9755 O O . ARG A 1 1226 ? -34.295 28.149 44.843 1.00 84.56 1226 ARG A O 1
ATOM 9762 N N . ARG A 1 1227 ? -34.203 26.401 43.397 1.00 87.38 1227 ARG A N 1
ATOM 9763 C CA . ARG A 1 1227 ? -32.739 26.212 43.339 1.00 87.38 1227 ARG A CA 1
ATOM 9764 C C . ARG A 1 1227 ? -32.078 26.252 44.719 1.00 87.38 1227 ARG A C 1
ATOM 9766 O O . ARG A 1 1227 ? -31.311 27.158 45.041 1.00 87.38 1227 ARG A O 1
ATOM 9773 N N . ARG A 1 1228 ? -32.421 25.288 45.575 1.00 91.31 1228 ARG A N 1
ATOM 9774 C CA . ARG A 1 1228 ? -31.860 25.165 46.934 1.00 91.31 1228 ARG A CA 1
ATOM 9775 C C . ARG A 1 1228 ? -31.203 23.809 47.129 1.00 91.31 1228 ARG A C 1
ATOM 9777 O O . ARG A 1 1228 ? -31.619 22.840 46.504 1.00 91.31 1228 ARG A O 1
ATOM 9784 N N . ALA A 1 1229 ? -30.237 23.753 48.041 1.00 91.81 1229 ALA A N 1
ATOM 9785 C CA . ALA A 1 1229 ? -29.706 22.499 48.562 1.00 91.81 1229 ALA A CA 1
ATOM 9786 C C . ALA A 1 1229 ? -30.853 21.607 49.068 1.00 91.81 1229 ALA A C 1
ATOM 9788 O O . ALA A 1 1229 ? -31.837 22.118 49.624 1.00 91.81 1229 ALA A O 1
ATOM 9789 N N . PHE A 1 1230 ? -30.736 20.295 48.866 1.00 92.88 1230 PHE A N 1
ATOM 9790 C CA . PHE A 1 1230 ? -31.687 19.307 49.374 1.00 92.88 1230 PHE A CA 1
ATOM 9791 C C . PHE A 1 1230 ? -31.821 19.458 50.898 1.00 92.88 1230 PHE A C 1
ATOM 9793 O O . PHE A 1 1230 ? -32.898 19.744 51.432 1.00 92.88 1230 PHE A O 1
ATOM 9800 N N . GLY A 1 1231 ? -30.675 19.413 51.576 1.00 91.75 1231 GLY A N 1
ATOM 9801 C CA . GLY A 1 1231 ? -30.467 19.771 52.966 1.00 91.75 1231 GLY A CA 1
ATOM 9802 C C . GLY A 1 1231 ? -31.037 18.781 53.981 1.00 91.75 1231 GLY A C 1
ATOM 9803 O O . GLY A 1 1231 ? -32.078 18.143 53.795 1.00 91.75 1231 GLY A O 1
ATOM 9804 N N . LYS A 1 1232 ? -30.404 18.760 55.158 1.00 89.81 1232 LYS A N 1
ATOM 9805 C CA . LYS A 1 1232 ? -30.685 17.816 56.256 1.00 89.81 1232 LYS A CA 1
ATOM 9806 C C . LYS A 1 1232 ? -32.154 17.791 56.719 1.00 89.81 1232 LYS A C 1
ATOM 9808 O O . LYS A 1 1232 ? -32.603 16.794 57.277 1.00 89.81 1232 LYS A O 1
ATOM 9813 N N . ARG A 1 1233 ? -32.943 18.852 56.471 1.00 91.12 1233 ARG A N 1
ATOM 9814 C CA . ARG A 1 1233 ? -34.394 18.874 56.756 1.00 91.12 1233 ARG A CA 1
ATOM 9815 C C . ARG A 1 1233 ? -35.215 18.037 55.766 1.00 91.12 1233 ARG A C 1
ATOM 9817 O O . ARG A 1 1233 ? -36.176 17.410 56.205 1.00 91.12 1233 ARG A O 1
ATOM 9824 N N . ARG A 1 1234 ? -34.880 18.034 54.467 1.00 92.12 1234 ARG A N 1
ATOM 9825 C CA . ARG A 1 1234 ? -35.549 17.155 53.492 1.00 92.12 1234 ARG A CA 1
ATOM 9826 C C . ARG A 1 1234 ? -35.113 15.717 53.696 1.00 92.12 1234 ARG A C 1
ATOM 9828 O O . ARG A 1 1234 ? -35.983 14.863 53.764 1.00 92.12 1234 ARG A O 1
ATOM 9835 N N . LEU A 1 1235 ? -33.815 15.482 53.909 1.00 93.44 1235 LEU A N 1
ATOM 9836 C CA . LEU A 1 1235 ? -33.287 14.149 54.200 1.00 93.44 1235 LEU A CA 1
ATOM 9837 C C . LEU A 1 1235 ? -33.994 13.507 55.400 1.00 93.44 1235 LEU A C 1
ATOM 9839 O O . LEU A 1 1235 ? -34.543 12.425 55.260 1.00 93.44 1235 LEU A O 1
ATOM 9843 N N . LYS A 1 1236 ? -34.102 14.200 56.543 1.00 94.44 1236 LYS A N 1
ATOM 9844 C CA . LYS A 1 1236 ? -34.865 13.683 57.696 1.00 94.44 1236 LYS A CA 1
ATOM 9845 C C . LYS A 1 1236 ? -36.320 13.332 57.367 1.00 94.44 1236 LYS A C 1
ATOM 9847 O O . LYS A 1 1236 ? -36.829 12.363 57.911 1.00 94.44 1236 LYS A O 1
ATOM 9852 N N . LYS A 1 1237 ? -36.994 14.112 56.513 1.00 94.19 1237 LYS A N 1
ATOM 9853 C CA . LYS A 1 1237 ? -38.366 13.799 56.083 1.00 94.19 1237 LYS A CA 1
ATOM 9854 C C . LYS A 1 1237 ? -38.384 12.558 55.188 1.00 94.19 1237 LYS A C 1
ATOM 9856 O O . LYS A 1 1237 ? -39.160 11.655 55.449 1.00 94.19 1237 LYS A O 1
ATOM 9861 N N . LEU A 1 1238 ? -37.500 12.504 54.193 1.00 94.38 1238 LEU A N 1
ATOM 9862 C CA . LEU A 1 1238 ? -37.372 11.383 53.265 1.00 94.38 1238 LEU A CA 1
ATOM 9863 C C . LEU A 1 1238 ? -37.088 10.070 54.006 1.00 94.38 1238 LEU A C 1
ATOM 9865 O O . LEU A 1 1238 ? -37.763 9.085 53.746 1.00 94.38 1238 LEU A O 1
ATOM 9869 N N . LEU A 1 1239 ? -36.172 10.075 54.982 1.00 94.44 1239 LEU A N 1
ATOM 9870 C CA . LEU A 1 1239 ? -35.882 8.904 55.817 1.00 94.44 1239 LEU A CA 1
ATOM 9871 C C . LEU A 1 1239 ? -37.114 8.412 56.597 1.00 94.44 1239 LEU A C 1
ATOM 9873 O O . LEU A 1 1239 ? -37.274 7.207 56.747 1.00 94.44 1239 LEU A O 1
ATOM 9877 N N . LEU A 1 1240 ? -38.008 9.307 57.043 1.00 94.00 1240 LEU A N 1
ATOM 9878 C CA . LEU A 1 1240 ? -39.298 8.917 57.636 1.00 94.00 1240 LEU A CA 1
ATOM 9879 C C . LEU A 1 1240 ? -40.288 8.403 56.586 1.00 94.00 1240 LEU A C 1
ATOM 9881 O O . LEU A 1 1240 ? -40.967 7.408 56.830 1.00 94.00 1240 LEU A O 1
ATOM 9885 N N . ASP A 1 1241 ? -40.373 9.064 55.431 1.00 93.00 1241 ASP A N 1
ATOM 9886 C CA . ASP A 1 1241 ? -41.292 8.692 54.351 1.00 93.00 1241 ASP A CA 1
ATOM 9887 C C . ASP A 1 1241 ? -40.969 7.282 53.797 1.00 93.00 1241 ASP A C 1
ATOM 9889 O O . ASP A 1 1241 ? -41.886 6.542 53.441 1.00 93.00 1241 ASP A O 1
ATOM 9893 N N . VAL A 1 1242 ? -39.688 6.875 53.774 1.00 93.00 1242 VAL A N 1
ATOM 9894 C CA . VAL A 1 1242 ? -39.247 5.543 53.303 1.00 93.00 1242 VAL A CA 1
ATOM 9895 C C . VAL A 1 1242 ? -39.099 4.491 54.412 1.00 93.00 1242 VAL A C 1
ATOM 9897 O O . VAL A 1 1242 ? -38.938 3.312 54.104 1.00 93.00 1242 VAL A O 1
ATOM 9900 N N . GLN A 1 1243 ? -39.199 4.858 55.697 1.00 88.69 1243 GLN A N 1
ATOM 9901 C CA . GLN A 1 1243 ? -38.867 3.963 56.824 1.00 88.69 1243 GLN A CA 1
ATOM 9902 C C . GLN A 1 1243 ? -39.699 2.671 56.901 1.00 88.69 1243 GLN A C 1
ATOM 9904 O O . GLN A 1 1243 ? -39.331 1.774 57.650 1.00 88.69 1243 GLN A O 1
ATOM 9909 N N . GLY A 1 1244 ? -40.841 2.595 56.212 1.00 86.06 1244 GLY A N 1
ATOM 9910 C CA . GLY A 1 1244 ? -41.707 1.411 56.172 1.00 86.06 1244 GLY A CA 1
ATOM 9911 C C . GLY A 1 1244 ? -41.401 0.449 55.019 1.00 86.06 1244 GLY A C 1
ATOM 9912 O O . GLY A 1 1244 ? -42.060 -0.579 54.905 1.00 86.06 1244 GLY A O 1
ATOM 9913 N N . MET A 1 1245 ? -40.448 0.790 54.149 1.00 92.44 1245 MET A N 1
ATOM 9914 C CA . MET A 1 1245 ? -40.104 0.028 52.947 1.00 92.44 1245 MET A CA 1
ATOM 9915 C C . MET A 1 1245 ? -38.934 -0.935 53.205 1.00 92.44 1245 MET A C 1
ATOM 9917 O O . MET A 1 1245 ? -38.160 -0.756 54.154 1.00 92.44 1245 MET A O 1
ATOM 9921 N N . GLU A 1 1246 ? -38.780 -1.932 52.332 1.00 91.88 1246 GLU A N 1
ATOM 9922 C CA . GLU A 1 1246 ? -37.588 -2.793 52.269 1.00 91.88 1246 GLU A CA 1
ATOM 9923 C C . GLU A 1 1246 ? -36.345 -1.972 51.890 1.00 91.88 1246 GLU A C 1
ATOM 9925 O O . GLU A 1 1246 ? -36.451 -1.044 51.087 1.00 91.88 1246 GLU A O 1
ATOM 9930 N N . MET A 1 1247 ? -35.154 -2.311 52.396 1.00 90.81 1247 MET A N 1
ATOM 9931 C CA . MET A 1 1247 ? -33.928 -1.518 52.157 1.00 90.81 1247 MET A CA 1
ATOM 9932 C C . MET A 1 1247 ? -33.638 -1.257 50.664 1.00 90.81 1247 MET A C 1
ATOM 9934 O O . MET A 1 1247 ? -33.273 -0.144 50.288 1.00 90.81 1247 MET A O 1
ATOM 9938 N N . THR A 1 1248 ? -33.891 -2.228 49.781 1.00 87.94 1248 THR A N 1
ATOM 9939 C CA . THR A 1 1248 ? -33.756 -2.049 48.321 1.00 87.94 1248 THR A CA 1
ATOM 9940 C C . THR A 1 1248 ? -34.738 -1.014 47.757 1.00 87.94 1248 THR A C 1
ATOM 9942 O O . THR A 1 1248 ? -34.382 -0.237 46.875 1.00 87.94 1248 THR A O 1
ATOM 9945 N N . GLN A 1 1249 ? -35.969 -0.971 48.277 1.00 91.94 1249 GLN A N 1
ATOM 9946 C CA . GLN A 1 1249 ? -36.982 0.015 47.885 1.00 91.94 1249 GLN A CA 1
ATOM 9947 C C . GLN A 1 1249 ? -36.656 1.404 48.442 1.00 91.94 1249 GLN A C 1
ATOM 9949 O O . GLN A 1 1249 ? -36.881 2.396 47.755 1.00 91.94 1249 GLN A O 1
ATOM 9954 N N . GLN A 1 1250 ? -36.085 1.484 49.650 1.00 94.50 1250 GLN A N 1
ATOM 9955 C CA . GLN A 1 1250 ? -35.606 2.748 50.213 1.00 94.50 1250 GLN A CA 1
ATOM 9956 C C . GLN A 1 1250 ? -34.490 3.350 49.367 1.00 94.50 1250 GLN A C 1
ATOM 9958 O O . GLN A 1 1250 ? -34.559 4.534 49.048 1.00 94.50 1250 GLN A O 1
ATOM 9963 N N . LYS A 1 1251 ? -33.497 2.542 48.963 1.00 94.62 1251 LYS A N 1
ATOM 9964 C CA . LYS A 1 1251 ? -32.423 2.978 48.061 1.00 94.62 1251 LYS A CA 1
ATOM 9965 C C . LYS A 1 1251 ? -32.994 3.616 46.795 1.00 94.62 1251 LYS A C 1
ATOM 9967 O O . LYS A 1 1251 ? -32.608 4.729 46.453 1.00 94.62 1251 LYS A O 1
ATOM 9972 N N . GLU A 1 1252 ? -33.935 2.938 46.139 1.00 92.75 1252 GLU A N 1
ATOM 9973 C CA . GLU A 1 1252 ? -34.554 3.446 44.912 1.00 92.75 1252 GLU A CA 1
ATOM 9974 C C . GLU A 1 1252 ? -35.385 4.712 45.171 1.00 92.75 1252 GLU A C 1
ATOM 9976 O O . GLU A 1 1252 ? -35.233 5.698 44.461 1.00 92.75 1252 GLU A O 1
ATOM 9981 N N . ALA A 1 1253 ? -36.198 4.748 46.230 1.00 93.19 1253 ALA A N 1
ATOM 9982 C CA . ALA A 1 1253 ? -36.981 5.933 46.588 1.00 93.19 1253 ALA A CA 1
ATOM 9983 C C . ALA A 1 1253 ? -36.099 7.152 46.929 1.00 93.19 1253 ALA A C 1
ATOM 9985 O O . ALA A 1 1253 ? -36.446 8.282 46.585 1.00 93.19 1253 ALA A O 1
ATOM 9986 N N . ILE A 1 1254 ? -34.947 6.935 47.572 1.00 93.25 1254 ILE A N 1
ATOM 9987 C CA . ILE A 1 1254 ? -33.971 7.989 47.872 1.00 93.25 1254 ILE A CA 1
ATOM 9988 C C . ILE A 1 1254 ? -33.270 8.467 46.595 1.00 93.25 1254 ILE A C 1
ATOM 9990 O O . ILE A 1 1254 ? -33.123 9.674 46.400 1.00 93.25 1254 ILE A O 1
ATOM 9994 N N . HIS A 1 1255 ? -32.892 7.546 45.707 1.00 93.25 1255 HIS A N 1
ATOM 9995 C CA . HIS A 1 1255 ? -32.298 7.864 44.411 1.00 93.25 1255 HIS A CA 1
ATOM 9996 C C . HIS A 1 1255 ? -33.266 8.664 43.520 1.00 93.25 1255 HIS A C 1
ATOM 9998 O O . HIS A 1 1255 ? -32.895 9.721 43.008 1.00 93.25 1255 HIS A O 1
ATOM 10004 N N . GLN A 1 1256 ? -34.532 8.250 43.419 1.00 92.88 1256 GLN A N 1
ATOM 10005 C CA . GLN A 1 1256 ? -35.560 8.999 42.690 1.00 92.88 1256 GLN A CA 1
ATOM 10006 C C . GLN A 1 1256 ? -35.797 10.386 43.306 1.00 92.88 1256 GLN A C 1
ATOM 10008 O O . GLN A 1 1256 ? -35.785 11.378 42.585 1.00 92.88 1256 GLN A O 1
ATOM 10013 N N . ALA A 1 1257 ? -35.903 10.502 44.636 1.00 93.12 1257 ALA A N 1
ATOM 10014 C CA . ALA A 1 1257 ? -36.052 11.802 45.301 1.00 93.12 1257 ALA A CA 1
ATOM 10015 C C . ALA A 1 1257 ? -34.850 12.747 45.076 1.00 93.12 1257 ALA A C 1
ATOM 10017 O O . ALA A 1 1257 ? -35.017 13.971 45.064 1.00 93.12 1257 ALA A O 1
ATOM 10018 N N . LEU A 1 1258 ? -33.644 12.197 44.894 1.00 92.00 1258 LEU A N 1
ATOM 10019 C CA . LEU A 1 1258 ? -32.442 12.946 44.528 1.00 92.00 1258 LEU A CA 1
ATOM 10020 C C . LEU A 1 1258 ? -32.499 13.432 43.070 1.00 92.00 1258 LEU A C 1
ATOM 10022 O O . LEU A 1 1258 ? -32.230 14.609 42.829 1.00 92.00 1258 LEU A O 1
ATOM 10026 N N . LEU A 1 1259 ? -32.889 12.571 42.122 1.00 90.62 1259 LEU A N 1
ATOM 10027 C CA . LEU A 1 1259 ? -33.056 12.923 40.703 1.00 90.62 1259 LEU A CA 1
ATOM 10028 C C . LEU A 1 1259 ? -34.177 13.955 40.488 1.00 90.62 1259 LEU A C 1
ATOM 10030 O O . LEU A 1 1259 ? -33.963 14.968 39.822 1.00 90.62 1259 LEU A O 1
ATOM 10034 N N . GLU A 1 1260 ? -35.348 13.742 41.098 1.00 92.75 1260 GLU A N 1
ATOM 10035 C CA . GLU A 1 1260 ? -36.492 14.665 41.056 1.00 92.75 1260 GLU A CA 1
ATOM 10036 C C . GLU A 1 1260 ? -36.147 16.042 41.628 1.00 92.75 1260 GLU A C 1
ATOM 10038 O O . GLU A 1 1260 ? -36.579 17.069 41.101 1.00 92.75 1260 GLU A O 1
ATOM 10043 N N . HIS A 1 1261 ? -35.375 16.085 42.721 1.00 93.44 1261 HIS A N 1
ATOM 10044 C CA . HIS A 1 1261 ? -34.910 17.357 43.261 1.00 93.44 1261 HIS A CA 1
ATOM 10045 C C . HIS A 1 1261 ? -33.867 17.984 42.336 1.00 93.44 1261 HIS A C 1
ATOM 10047 O O . HIS A 1 1261 ? -33.993 19.167 42.049 1.00 93.44 1261 HIS A O 1
ATOM 10053 N N . GLN A 1 1262 ? -32.878 17.237 41.842 1.00 92.81 1262 GLN A N 1
ATOM 10054 C CA . GLN A 1 1262 ? -31.833 17.766 40.960 1.00 92.81 1262 GLN A CA 1
ATOM 10055 C C . GLN A 1 1262 ? -32.403 18.427 39.690 1.00 92.81 1262 GLN A C 1
ATOM 10057 O O . GLN A 1 1262 ? -32.053 19.573 39.398 1.00 92.81 1262 GLN A O 1
ATOM 10062 N N . GLY A 1 1263 ? -33.292 17.745 38.959 1.00 90.31 1263 GLY A N 1
ATOM 10063 C CA . GLY A 1 1263 ? -33.836 18.245 37.691 1.00 90.31 1263 GLY A CA 1
ATOM 10064 C C . GLY A 1 1263 ? -32.734 18.601 36.683 1.00 90.31 1263 GLY A C 1
ATOM 10065 O O . GLY A 1 1263 ? -31.815 17.816 36.464 1.00 90.31 1263 GLY A O 1
ATOM 10066 N N . ASP A 1 1264 ? -32.804 19.803 36.102 1.00 86.12 1264 ASP A N 1
ATOM 10067 C CA . ASP A 1 1264 ? -31.822 20.311 35.126 1.00 86.12 1264 ASP A CA 1
ATOM 10068 C C . ASP A 1 1264 ? -30.503 20.826 35.755 1.00 86.12 1264 ASP A C 1
ATOM 10070 O O . ASP A 1 1264 ? -29.623 21.316 35.042 1.00 86.12 1264 ASP A O 1
ATOM 10074 N N . GLU A 1 1265 ? -30.346 20.788 37.084 1.00 88.81 1265 GLU A N 1
ATOM 10075 C CA . GLU A 1 1265 ? -29.123 21.255 37.750 1.00 88.81 1265 GLU A CA 1
ATOM 10076 C C . GLU A 1 1265 ? -27.999 20.203 37.678 1.00 88.81 1265 GLU A C 1
ATOM 10078 O O . GLU A 1 1265 ? -28.223 18.991 37.710 1.00 88.81 1265 GLU A O 1
ATOM 10083 N N . THR A 1 1266 ? -26.744 20.654 37.622 1.00 86.88 1266 THR A N 1
ATOM 10084 C CA . THR A 1 1266 ? -25.586 19.748 37.570 1.00 86.88 1266 THR A CA 1
ATOM 10085 C C . THR A 1 1266 ? -25.350 19.055 38.916 1.00 86.88 1266 THR A C 1
ATOM 10087 O O . THR A 1 1266 ? -25.468 19.688 39.974 1.00 86.88 1266 THR A O 1
ATOM 10090 N N . ARG A 1 1267 ? -24.931 17.779 38.890 1.00 89.00 1267 ARG A N 1
ATOM 10091 C CA . ARG A 1 1267 ? -24.362 17.108 40.071 1.00 89.00 1267 ARG A CA 1
ATOM 10092 C C . ARG A 1 1267 ? -23.123 17.891 40.527 1.00 89.00 1267 ARG A C 1
ATOM 10094 O O . ARG A 1 1267 ? -22.338 18.336 39.689 1.00 89.00 1267 ARG A O 1
ATOM 10101 N N . ARG A 1 1268 ? -22.990 18.132 41.835 1.00 85.38 1268 ARG A N 1
ATOM 10102 C CA . ARG A 1 1268 ? -21.905 18.962 42.400 1.00 85.38 1268 ARG A CA 1
ATOM 10103 C C . ARG A 1 1268 ? -20.753 18.155 42.971 1.00 85.38 1268 ARG A C 1
ATOM 10105 O O . ARG A 1 1268 ? -19.609 18.482 42.659 1.00 85.38 1268 ARG A O 1
ATOM 10112 N N . ASP A 1 1269 ? -21.090 17.102 43.700 1.00 90.38 1269 ASP A N 1
ATOM 10113 C CA . ASP A 1 1269 ? -20.150 16.195 44.347 1.00 90.38 1269 ASP A CA 1
ATOM 10114 C C . ASP A 1 1269 ? -20.598 14.737 44.237 1.00 90.38 1269 ASP A C 1
ATOM 10116 O O . ASP A 1 1269 ? -21.666 14.452 43.674 1.00 90.38 1269 ASP A O 1
ATOM 10120 N N . ASP A 1 1270 ? -19.746 13.834 44.715 1.00 91.75 1270 ASP A N 1
ATOM 10121 C CA . ASP A 1 1270 ? -20.045 12.407 44.828 1.00 91.75 1270 ASP A CA 1
ATOM 10122 C C . ASP A 1 1270 ? -21.199 12.165 45.819 1.00 91.75 1270 ASP A C 1
ATOM 10124 O O . ASP A 1 1270 ? -21.496 13.004 46.670 1.00 91.75 1270 ASP A O 1
ATOM 10128 N N . VAL A 1 1271 ? -21.909 11.040 45.693 1.00 92.75 1271 VAL A N 1
ATOM 10129 C CA . VAL A 1 1271 ? -23.053 10.737 46.563 1.00 92.75 1271 VAL A CA 1
ATOM 10130 C C . VAL A 1 1271 ? -22.966 9.330 47.134 1.00 92.75 1271 VAL A C 1
ATOM 10132 O O . VAL A 1 1271 ? -23.144 8.337 46.427 1.00 92.75 1271 VAL A O 1
ATOM 10135 N N . SER A 1 1272 ? -22.813 9.258 48.454 1.00 92.94 1272 SER A N 1
ATOM 10136 C CA . SER A 1 1272 ? -22.754 8.018 49.218 1.00 92.94 1272 SER A CA 1
ATOM 10137 C C . SER A 1 1272 ? -23.767 7.995 50.341 1.00 92.94 1272 SER A C 1
ATOM 10139 O O . SER A 1 1272 ? -23.886 8.936 51.125 1.00 92.94 1272 SER A O 1
ATOM 10141 N N . ILE A 1 1273 ? -24.478 6.875 50.450 1.00 94.69 1273 ILE A N 1
ATOM 10142 C CA . ILE A 1 1273 ? -25.377 6.560 51.554 1.00 94.69 1273 ILE A CA 1
ATOM 10143 C C . ILE A 1 1273 ? -25.195 5.088 51.907 1.00 94.69 1273 ILE A C 1
ATOM 10145 O O . ILE A 1 1273 ? -25.467 4.203 51.093 1.00 94.69 1273 ILE A O 1
ATOM 10149 N N . PHE A 1 1274 ? -24.787 4.829 53.143 1.00 95.38 1274 PHE A N 1
ATOM 10150 C CA . PHE A 1 1274 ? -24.757 3.491 53.718 1.00 95.38 1274 PHE A CA 1
ATOM 10151 C C . PHE A 1 1274 ? -25.869 3.395 54.761 1.00 95.38 1274 PHE A C 1
ATOM 10153 O O . PHE A 1 1274 ? -25.897 4.179 55.714 1.00 95.38 1274 PHE A O 1
ATOM 10160 N N . ALA A 1 1275 ? -26.784 2.444 54.584 1.00 95.19 1275 ALA A N 1
ATOM 10161 C CA . ALA A 1 1275 ? -27.901 2.216 55.494 1.00 95.19 1275 ALA A CA 1
ATOM 10162 C C . ALA A 1 1275 ? -27.929 0.769 55.986 1.00 95.19 1275 ALA A C 1
ATOM 10164 O O . ALA A 1 1275 ? -27.666 -0.141 55.202 1.00 95.19 1275 ALA A O 1
ATOM 10165 N N . PHE A 1 1276 ? -28.253 0.547 57.262 1.00 93.44 1276 PHE A N 1
ATOM 10166 C CA . PHE A 1 1276 ? -28.252 -0.790 57.867 1.00 93.44 1276 PHE A CA 1
ATOM 10167 C C . PHE A 1 1276 ? -29.245 -0.954 59.031 1.00 93.44 1276 PHE A C 1
ATOM 10169 O O . PHE A 1 1276 ? -29.619 0.012 59.703 1.00 93.44 1276 PHE A O 1
ATOM 10176 N N . GLY A 1 1277 ? -29.657 -2.203 59.260 1.00 89.88 1277 GLY A N 1
ATOM 10177 C CA . GLY A 1 1277 ? -30.538 -2.670 60.333 1.00 89.88 1277 GLY A CA 1
ATOM 10178 C C . GLY A 1 1277 ? -30.220 -4.118 60.744 1.00 89.88 1277 GLY A C 1
ATOM 10179 O O . GLY A 1 1277 ? -29.531 -4.850 60.024 1.00 89.88 1277 GLY A O 1
ATOM 10180 N N . PHE A 1 1278 ? -30.707 -4.520 61.922 1.00 85.56 1278 PHE A N 1
ATOM 10181 C CA . PHE A 1 1278 ? -30.342 -5.766 62.618 1.00 85.56 1278 PHE A CA 1
ATOM 10182 C C . PHE A 1 1278 ? -31.551 -6.684 62.892 1.00 85.56 1278 PHE A C 1
ATOM 10184 O O . PHE A 1 1278 ? -32.699 -6.188 62.992 1.00 85.56 1278 PHE A O 1
#

pLDDT: mean 82.92, std 13.96, range [25.7, 97.81]